Protein AF-0000000068097113 (afdb_homodimer)

InterPro domains:
  IPR000914 Solute-binding protein family 5 domain [PF00496] (165-306)
  IPR023767 Transcriptional regulator SgrR [NF010149] (1-550)
  IPR025370 Transcriptional regulator SgrR, N-terminal HTH domain [PF12793] (5-118)
  IPR036390 Winged helix DNA-binding domain superfamily [SSF46785] (22-68)
  IPR039424 Solute-binding protein family 5 [PTHR30290] (122-547)

pLDDT: mean 89.86, std 10.64, range [46.09, 98.88]

Solvent-accessible surface area (backbone atoms only — not comparable to full-atom values): 57847 Å² total; per-residue (Å²): 126,55,72,64,57,54,49,51,50,46,31,50,52,26,58,74,49,70,61,45,67,43,73,41,45,65,64,59,53,9,61,73,70,71,48,51,57,68,56,38,53,50,50,52,51,51,37,32,73,71,57,37,28,47,74,49,80,50,91,61,94,92,53,58,18,42,39,37,58,68,45,52,39,64,56,51,48,47,50,49,41,48,50,26,54,74,66,67,37,55,66,59,33,51,66,69,62,67,43,66,66,60,48,47,56,56,48,39,60,59,25,16,79,43,78,55,95,90,33,42,32,38,27,33,46,41,56,56,62,70,56,56,46,47,66,66,55,88,56,51,63,66,29,48,56,50,34,62,39,27,28,39,20,47,21,33,58,40,68,88,78,27,46,80,42,65,50,47,18,69,48,70,47,74,81,47,71,38,31,37,39,35,34,42,61,79,88,36,34,32,69,85,63,53,66,67,48,71,62,21,49,52,48,27,53,56,66,38,30,82,38,73,89,37,48,46,59,68,46,76,48,60,91,45,93,55,30,38,38,41,31,35,77,51,52,43,78,48,47,66,62,55,34,31,34,63,47,37,30,39,38,53,72,63,46,86,78,41,77,62,30,39,48,48,49,61,22,45,19,44,30,36,61,77,44,63,45,73,43,32,38,32,32,31,43,27,86,69,25,47,41,68,58,34,64,37,39,28,42,35,37,37,27,42,68,82,56,61,48,95,56,69,97,42,42,41,24,50,27,78,64,87,60,59,71,34,76,48,73,45,71,41,42,18,26,32,30,40,34,30,16,46,83,30,74,64,24,50,31,64,57,46,43,25,25,50,43,41,64,63,23,31,69,52,50,49,67,70,42,55,73,69,50,51,74,37,49,36,76,24,36,20,67,34,80,88,40,75,51,52,68,84,38,52,78,62,82,52,86,88,60,44,67,48,36,39,31,35,45,58,93,42,69,66,56,55,55,52,50,52,46,47,33,53,57,36,42,76,70,59,21,46,60,46,76,44,74,39,54,56,62,50,48,44,57,43,80,66,92,42,28,28,34,54,47,74,50,66,36,44,63,44,55,89,55,29,51,59,52,52,54,65,61,34,48,29,51,58,66,24,45,94,66,64,60,67,61,50,48,50,31,49,25,66,64,70,49,57,60,69,60,55,52,31,50,39,30,69,71,42,42,35,42,45,28,28,27,49,56,36,42,37,38,29,41,60,44,52,38,57,75,51,73,36,50,71,56,45,54,56,64,57,60,23,41,75,51,75,80,79,131,125,54,73,64,56,53,50,50,50,46,32,51,52,26,59,75,47,70,60,45,66,42,72,41,43,66,65,58,52,9,61,73,70,72,49,52,57,68,55,38,53,50,50,52,52,52,38,32,72,73,56,38,29,46,74,49,79,50,91,62,93,91,53,60,19,43,39,37,58,70,46,55,38,64,55,50,48,48,50,49,41,48,50,27,55,74,66,67,35,54,67,60,35,51,67,68,63,66,43,65,66,59,48,46,55,56,48,39,58,59,25,18,78,43,79,53,94,90,35,40,33,38,27,32,47,42,55,56,62,69,54,56,47,45,67,66,54,88,58,54,62,67,30,48,55,50,33,62,39,26,27,39,19,48,21,33,59,40,70,87,78,27,45,79,41,65,50,46,17,68,48,68,48,73,80,45,70,38,30,37,40,35,35,44,62,78,86,35,33,33,69,86,62,52,67,68,48,72,62,22,48,51,48,26,53,56,66,39,31,80,39,74,89,37,48,44,58,70,46,76,46,60,90,46,92,55,30,39,38,41,31,36,76,51,52,42,80,48,49,66,62,57,32,32,35,62,46,39,30,38,38,54,73,63,46,86,77,42,78,62,30,39,48,48,47,60,22,46,19,44,29,37,60,77,44,64,47,73,41,33,38,32,32,31,42,27,86,68,25,48,40,67,58,33,65,37,38,29,43,35,39,38,27,43,69,83,55,62,50,95,57,70,97,39,43,41,24,50,27,79,63,88,60,58,74,34,75,49,72,45,72,41,42,19,26,31,29,38,36,31,16,46,83,31,76,64,24,50,30,64,57,47,44,25,24,50,42,41,64,63,23,32,68,52,49,48,66,70,43,54,71,68,51,52,75,38,49,36,75,25,37,20,65,34,78,87,40,76,51,52,68,85,39,51,79,62,83,52,86,88,60,44,68,47,37,40,30,33,45,58,92,42,69,67,58,55,55,51,50,52,48,47,33,54,56,36,42,76,71,59,21,47,60,47,77,44,74,39,54,57,61,51,47,44,58,44,79,65,94,42,31,27,34,54,47,73,50,64,36,46,65,44,56,89,57,32,50,60,53,51,54,65,61,34,49,26,50,57,66,24,45,95,65,64,60,68,62,51,47,51,30,49,27,66,64,70,51,56,62,70,60,56,52,31,51,40,29,69,71,41,43,36,41,47,28,28,27,48,57,36,42,36,40,30,40,61,44,51,37,54,74,50,71,35,50,70,56,44,54,56,64,57,61,22,40,76,50,76,79,79,131

Organism: Citrobacter rodentium (strain ICC168) (NCBI:txid637910)

Structure (mmCIF, N/CA/C/O backbone):
data_AF-0000000068097113-model_v1
#
loop_
_entity.id
_entity.type
_entity.pdbx_description
1 polymer 'Substrate-binding protein'
#
loop_
_atom_site.group_PDB
_atom_site.id
_atom_site.type_symbol
_atom_site.label_atom_id
_atom_site.label_alt_id
_atom_site.label_comp_id
_atom_site.label_asym_id
_atom_site.label_entity_id
_atom_site.label_seq_id
_atom_site.pdbx_PDB_ins_code
_atom_site.Cartn_x
_atom_site.Cartn_y
_atom_site.Cartn_z
_atom_site.occupancy
_atom_site.B_iso_or_equiv
_atom_site.auth_seq_id
_atom_site.auth_comp_id
_atom_site.auth_asym_id
_atom_site.auth_atom_id
_atom_site.pdbx_PDB_model_num
ATOM 1 N N . MET A 1 1 ? 18.703 -5.332 -47.531 1 51.84 1 MET A N 1
ATOM 2 C CA . MET A 1 1 ? 18.547 -6.625 -46.875 1 51.84 1 MET A CA 1
ATOM 3 C C . MET A 1 1 ? 18.781 -6.5 -45.375 1 51.84 1 MET A C 1
ATOM 5 O O . MET A 1 1 ? 19.672 -5.773 -44.938 1 51.84 1 MET A O 1
ATOM 9 N N . SER A 1 2 ? 17.922 -6.906 -44.688 1 62.62 2 SER A N 1
ATOM 10 C CA . SER A 1 2 ? 18.062 -6.801 -43.25 1 62.62 2 SER A CA 1
ATOM 11 C C . SER A 1 2 ? 19.312 -7.52 -42.781 1 62.62 2 SER A C 1
ATOM 13 O O . SER A 1 2 ? 19.781 -8.469 -43.406 1 62.62 2 SER A O 1
ATOM 15 N N . SER A 1 3 ? 20 -6.859 -41.875 1 65 3 SER A N 1
ATOM 16 C CA . SER A 1 3 ? 21.234 -7.414 -41.312 1 65 3 SER A CA 1
ATOM 17 C C . SER A 1 3 ? 21.062 -8.883 -40.938 1 65 3 SER A C 1
ATOM 19 O O . SER A 1 3 ? 21.953 -9.695 -41.219 1 65 3 SER A O 1
ATOM 21 N N . GLY A 1 4 ? 19.906 -9.227 -40.625 1 68.31 4 GLY A N 1
ATOM 22 C CA . GLY A 1 4 ? 19.656 -10.609 -40.25 1 68.31 4 GLY A CA 1
ATOM 23 C C . GLY A 1 4 ? 19.656 -11.562 -41.438 1 68.31 4 GLY A C 1
ATOM 24 O O . GLY A 1 4 ? 20.219 -12.656 -41.375 1 68.31 4 GLY A O 1
ATOM 25 N N . ARG A 1 5 ? 19.109 -11.141 -42.531 1 76.38 5 ARG A N 1
ATOM 26 C CA . ARG A 1 5 ? 19.047 -11.969 -43.719 1 76.38 5 ARG A CA 1
ATOM 27 C C . ARG A 1 5 ? 20.438 -12.164 -44.312 1 76.38 5 ARG A C 1
ATOM 29 O O . ARG A 1 5 ? 20.766 -13.25 -44.812 1 76.38 5 ARG A O 1
ATOM 36 N N . LEU A 1 6 ? 21.188 -11.031 -44.312 1 80.56 6 LEU A N 1
ATOM 37 C CA . LEU A 1 6 ? 22.562 -11.133 -44.812 1 80.56 6 LEU A CA 1
ATOM 38 C C . LEU A 1 6 ? 23.359 -12.148 -44 1 80.56 6 LEU A C 1
ATOM 40 O O . LEU A 1 6 ? 24.125 -12.93 -44.594 1 80.56 6 LEU A O 1
ATOM 44 N N . GLN A 1 7 ? 23.125 -12.117 -42.688 1 78.25 7 GLN A N 1
ATOM 45 C CA . GLN A 1 7 ? 23.844 -13.047 -41.812 1 78.25 7 GLN A CA 1
ATOM 46 C C . GLN A 1 7 ? 23.453 -14.492 -42.125 1 78.25 7 GLN A C 1
ATOM 48 O O . GLN A 1 7 ? 24.312 -15.375 -42.188 1 78.25 7 GLN A O 1
ATOM 53 N N . GLN A 1 8 ? 22.219 -14.664 -42.344 1 77.5 8 GLN A N 1
ATOM 54 C CA . GLN A 1 8 ? 21.719 -15.992 -42.656 1 77.5 8 GLN A CA 1
ATOM 55 C C . GLN A 1 8 ? 22.344 -16.5 -43.969 1 77.5 8 GLN A C 1
ATOM 57 O O . GLN A 1 8 ? 22.734 -17.656 -44.062 1 77.5 8 GLN A O 1
ATOM 62 N N . GLN A 1 9 ? 22.391 -15.688 -44.938 1 81.12 9 GLN A N 1
ATOM 63 C CA . GLN A 1 9 ? 22.953 -16.047 -46.25 1 81.12 9 GLN A CA 1
ATOM 64 C C . GLN A 1 9 ? 24.453 -16.359 -46.125 1 81.12 9 GLN A C 1
ATOM 66 O O . GLN A 1 9 ? 24.953 -17.281 -46.781 1 81.12 9 GLN A O 1
ATOM 71 N N . PHE A 1 10 ? 25.078 -15.586 -45.312 1 84.06 10 PHE A N 1
ATOM 72 C CA . PHE A 1 10 ? 26.5 -15.852 -45.094 1 84.06 10 PHE A CA 1
ATOM 73 C C . PHE A 1 10 ? 26.703 -17.234 -44.5 1 84.06 10 PHE A C 1
ATOM 75 O O . PHE A 1 10 ? 27.562 -18 -44.938 1 84.06 10 PHE A O 1
ATOM 82 N N . ILE A 1 11 ? 25.891 -17.469 -43.438 1 79.19 11 ILE A N 1
ATOM 83 C CA . ILE A 1 11 ? 26.016 -18.75 -42.75 1 79.19 11 ILE A CA 1
ATOM 84 C C . ILE A 1 11 ? 25.766 -19.891 -43.719 1 79.19 11 ILE A C 1
ATOM 86 O O . ILE A 1 11 ? 26.516 -20.875 -43.719 1 79.19 11 ILE A O 1
ATOM 90 N N . ARG A 1 12 ? 24.797 -19.719 -44.531 1 81.75 12 ARG A N 1
ATOM 91 C CA . ARG A 1 12 ? 24.5 -20.734 -45.531 1 81.75 12 ARG A CA 1
ATOM 92 C C . ARG A 1 12 ? 25.672 -20.891 -46.5 1 81.75 12 ARG A C 1
ATOM 94 O O . ARG A 1 12 ? 26.047 -22.016 -46.844 1 81.75 12 ARG A O 1
ATOM 101 N N . LEU A 1 13 ? 26.188 -19.75 -46.969 1 85 13 LEU A N 1
ATOM 102 C CA . LEU A 1 13 ? 27.328 -19.781 -47.906 1 85 13 LEU A CA 1
ATOM 103 C C . LEU A 1 13 ? 28.531 -20.469 -47.25 1 85 13 LEU A C 1
ATOM 105 O O . LEU A 1 13 ? 29.188 -21.297 -47.875 1 85 13 LEU A O 1
ATOM 109 N N . TRP A 1 14 ? 28.719 -20.094 -46 1 84 14 TRP A N 1
ATOM 110 C CA . TRP A 1 14 ? 29.828 -20.656 -45.25 1 84 14 TRP A CA 1
ATOM 111 C C . TRP A 1 14 ? 29.672 -22.156 -45.094 1 84 14 TRP A C 1
ATOM 113 O O . TRP A 1 14 ? 30.641 -22.906 -45.25 1 84 14 TRP A O 1
ATOM 123 N N . GLN A 1 15 ? 28.438 -22.609 -44.781 1 80.31 15 GLN A N 1
ATOM 124 C CA . GLN A 1 15 ? 28.156 -24.031 -44.625 1 80.31 15 GLN A CA 1
ATOM 125 C C . GLN A 1 15 ? 28.359 -24.781 -45.938 1 80.31 15 GLN A C 1
ATOM 127 O O . GLN A 1 15 ? 28.938 -25.859 -45.938 1 80.31 15 GLN A O 1
ATOM 132 N N . CYS A 1 16 ? 27.953 -24.219 -47 1 80.81 16 CYS A N 1
ATOM 133 C CA . CYS A 1 16 ? 28.047 -24.844 -48.312 1 80.81 16 CYS A CA 1
ATOM 134 C C . CYS A 1 16 ? 29.5 -25 -48.75 1 80.81 16 CYS A C 1
ATOM 136 O O . CYS A 1 16 ? 29.844 -25.953 -49.438 1 80.81 16 CYS A O 1
ATOM 138 N N . CYS A 1 17 ? 30.281 -24.078 -48.312 1 84.88 17 CYS A N 1
ATOM 139 C CA . CYS A 1 17 ? 31.688 -24.078 -48.75 1 84.88 17 CYS A CA 1
ATOM 140 C C . CYS A 1 17 ? 32.562 -24.703 -47.656 1 84.88 17 CYS A C 1
ATOM 142 O O . CYS A 1 17 ? 33.781 -24.656 -47.75 1 84.88 17 CYS A O 1
ATOM 144 N N . ASP A 1 18 ? 31.922 -25.25 -46.594 1 79.38 18 ASP A N 1
ATOM 145 C CA . ASP A 1 18 ? 32.594 -25.859 -45.438 1 79.38 18 ASP A CA 1
ATOM 146 C C . ASP A 1 18 ? 33.594 -24.891 -44.812 1 79.38 18 ASP A C 1
ATOM 148 O O . ASP A 1 18 ? 34.656 -25.297 -44.344 1 79.38 18 ASP A O 1
ATOM 152 N N . GLY A 1 19 ? 33.344 -23.609 -45.031 1 78.19 19 GLY A N 1
ATOM 153 C CA . GLY A 1 19 ? 34.156 -22.547 -44.438 1 78.19 19 GLY A CA 1
ATOM 154 C C . GLY A 1 19 ? 35.562 -22.484 -45 1 78.19 19 GLY A C 1
ATOM 155 O O . GLY A 1 19 ? 36.438 -21.812 -44.438 1 78.19 19 GLY A O 1
ATOM 156 N N . LYS A 1 20 ? 35.812 -23.156 -46.062 1 83.12 20 LYS A N 1
ATOM 157 C CA . LYS A 1 20 ? 37.156 -23.219 -46.594 1 83.12 20 LYS A CA 1
ATOM 158 C C . LYS A 1 20 ? 37.312 -22.25 -47.781 1 83.12 20 LYS A C 1
ATOM 160 O O . LYS A 1 20 ? 36.344 -21.984 -48.5 1 83.12 20 LYS A O 1
ATOM 165 N N . THR A 1 21 ? 38.5 -21.719 -47.781 1 87.25 21 THR A N 1
ATOM 166 C CA . THR A 1 21 ? 38.812 -20.922 -48.969 1 87.25 21 THR A CA 1
ATOM 167 C C . THR A 1 21 ? 38.781 -21.766 -50.219 1 87.25 21 THR A C 1
ATOM 169 O O . THR A 1 21 ? 39.25 -22.906 -50.25 1 87.25 21 THR A O 1
ATOM 172 N N . GLN A 1 22 ? 38.062 -21.328 -51.156 1 86.81 22 GLN A N 1
ATOM 173 C CA . GLN A 1 22 ? 37.969 -22.141 -52.344 1 86.81 22 GLN A CA 1
ATOM 174 C C . GLN A 1 22 ? 37.969 -21.25 -53.594 1 86.81 22 GLN A C 1
ATOM 176 O O . GLN A 1 22 ? 37.594 -20.078 -53.531 1 86.81 22 GLN A O 1
ATOM 181 N N . ASP A 1 23 ? 38.438 -21.812 -54.688 1 85.88 23 ASP A N 1
ATOM 182 C CA . ASP A 1 23 ? 38.281 -21.203 -56 1 85.88 23 ASP A CA 1
ATOM 183 C C . ASP A 1 23 ? 36.969 -21.578 -56.656 1 85.88 23 ASP A C 1
ATOM 185 O O . ASP A 1 23 ? 36.656 -22.766 -56.781 1 85.88 23 ASP A O 1
ATOM 189 N N . THR A 1 24 ? 36.125 -20.641 -56.875 1 90 24 THR A N 1
ATOM 190 C CA . THR A 1 24 ? 34.781 -20.891 -57.375 1 90 24 THR A CA 1
ATOM 191 C C . THR A 1 24 ? 34.344 -19.781 -58.344 1 90 24 THR A C 1
ATOM 193 O O . THR A 1 24 ? 35.156 -18.922 -58.688 1 90 24 THR A O 1
ATOM 196 N N . THR A 1 25 ? 33.219 -19.969 -58.938 1 88.62 25 THR A N 1
ATOM 197 C CA . THR A 1 25 ? 32.688 -18.953 -59.812 1 88.62 25 THR A CA 1
ATOM 198 C C . THR A 1 25 ? 31.391 -18.359 -59.25 1 88.62 25 THR A C 1
ATOM 200 O O . THR A 1 25 ? 30.766 -18.969 -58.375 1 88.62 25 THR A O 1
ATOM 203 N N . LEU A 1 26 ? 31.109 -17.188 -59.688 1 89.94 26 LEU A N 1
ATOM 204 C CA . LEU A 1 26 ? 29.891 -16.516 -59.25 1 89.94 26 LEU A CA 1
ATOM 205 C C . LEU A 1 26 ? 28.656 -17.375 -59.562 1 89.94 26 LEU A C 1
ATOM 207 O O . LEU A 1 26 ? 27.719 -17.406 -58.781 1 89.94 26 LEU A O 1
ATOM 211 N N . ASN A 1 27 ? 28.688 -18.141 -60.688 1 87 27 ASN A N 1
ATOM 212 C CA . ASN A 1 27 ? 27.578 -19 -61.062 1 87 27 ASN A CA 1
ATOM 213 C C . ASN A 1 27 ? 27.406 -20.172 -60.125 1 87 27 ASN A C 1
ATOM 215 O O . ASN A 1 27 ? 26.281 -20.516 -59.75 1 87 27 ASN A O 1
ATOM 219 N N . GLU A 1 28 ? 28.453 -20.734 -59.719 1 89.81 28 GLU A N 1
ATOM 220 C CA . GLU A 1 28 ? 28.406 -21.859 -58.75 1 89.81 28 GLU A CA 1
ATOM 221 C C . GLU A 1 28 ? 27.875 -21.406 -57.406 1 89.81 28 GLU A C 1
ATOM 223 O O . GLU A 1 28 ? 27.078 -22.125 -56.781 1 89.81 28 GLU A O 1
ATOM 228 N N . LEU A 1 29 ? 28.328 -20.297 -56.969 1 91.44 29 LEU A N 1
ATOM 229 C CA . LEU A 1 29 ? 27.875 -19.781 -55.656 1 91.44 29 LEU A CA 1
ATOM 230 C C . LEU A 1 29 ? 26.406 -19.422 -55.719 1 91.44 29 LEU A C 1
ATOM 232 O O . LEU A 1 29 ? 25.672 -19.641 -54.75 1 91.44 29 LEU A O 1
ATOM 236 N N . ALA A 1 30 ? 25.953 -18.812 -56.812 1 91.38 30 ALA A N 1
ATOM 237 C CA . ALA A 1 30 ? 24.547 -18.469 -57 1 91.38 30 ALA A CA 1
ATOM 238 C C . ALA A 1 30 ? 23.672 -19.703 -56.969 1 91.38 30 ALA A C 1
ATOM 240 O O . ALA A 1 30 ? 22.578 -19.672 -56.375 1 91.38 30 ALA A O 1
ATOM 241 N N . GLU A 1 31 ? 24.141 -20.781 -57.531 1 88 31 GLU A N 1
ATOM 242 C CA . GLU A 1 31 ? 23.406 -22.047 -57.5 1 88 31 GLU A CA 1
ATOM 243 C C . GLU A 1 31 ? 23.344 -22.594 -56.062 1 88 31 GLU A C 1
ATOM 245 O O . GLU A 1 31 ? 22.312 -23.141 -55.656 1 88 31 GLU A O 1
ATOM 250 N N . LEU A 1 32 ? 24.422 -22.438 -55.344 1 85 32 LEU A N 1
ATOM 251 C CA . LEU A 1 32 ? 24.484 -22.922 -53.969 1 85 32 LEU A CA 1
ATOM 252 C C . LEU A 1 32 ? 23.469 -22.203 -53.094 1 85 32 LEU A C 1
ATOM 254 O O . LEU A 1 32 ? 22.844 -22.812 -52.219 1 85 32 LEU A O 1
ATOM 258 N N . LEU A 1 33 ? 23.25 -20.922 -53.25 1 87.06 33 LEU A N 1
ATOM 259 C CA . LEU A 1 33 ? 22.359 -20.141 -52.406 1 87.06 33 LEU A CA 1
ATOM 260 C C . LEU A 1 33 ? 21.016 -19.922 -53.062 1 87.06 33 LEU A C 1
ATOM 262 O O . LEU A 1 33 ? 20.156 -19.203 -52.562 1 87.06 33 LEU A O 1
ATOM 266 N N . ASN A 1 34 ? 20.812 -20.516 -54.25 1 86.5 34 ASN A N 1
ATOM 267 C CA . ASN A 1 34 ? 19.578 -20.453 -55.031 1 86.5 34 ASN A CA 1
ATOM 268 C C . ASN A 1 34 ? 19.141 -19.016 -55.312 1 86.5 34 ASN A C 1
ATOM 270 O O . ASN A 1 34 ? 18.016 -18.641 -55 1 86.5 34 ASN A O 1
ATOM 274 N N . CYS A 1 35 ? 20.109 -18.281 -55.812 1 87.19 35 CYS A N 1
ATOM 275 C CA . CYS A 1 35 ? 19.812 -16.891 -56.156 1 87.19 35 CYS A CA 1
ATOM 276 C C . CYS A 1 35 ? 20.406 -16.531 -57.5 1 87.19 35 CYS A C 1
ATOM 278 O O . CYS A 1 35 ? 21.094 -17.344 -58.125 1 87.19 35 CYS A O 1
ATOM 280 N N . SER A 1 36 ? 20.031 -15.391 -58.094 1 89.12 36 SER A N 1
ATOM 281 C CA . SER A 1 36 ? 20.562 -14.938 -59.375 1 89.12 36 SER A CA 1
ATOM 282 C C . SER A 1 36 ? 22.016 -14.508 -59.25 1 89.12 36 SER A C 1
ATOM 284 O O . SER A 1 36 ? 22.5 -14.219 -58.156 1 89.12 36 SER A O 1
ATOM 286 N N . ARG A 1 37 ? 22.703 -14.508 -60.406 1 88.75 37 ARG A N 1
ATOM 287 C CA . ARG A 1 37 ? 24.094 -14.094 -60.469 1 88.75 37 ARG A CA 1
ATOM 288 C C . ARG A 1 37 ? 24.266 -12.656 -60 1 88.75 37 ARG A C 1
ATOM 290 O O . ARG A 1 37 ? 25.203 -12.336 -59.281 1 88.75 37 ARG A O 1
ATOM 297 N N . ARG A 1 38 ? 23.297 -11.922 -60.375 1 88.69 38 ARG A N 1
ATOM 298 C CA . ARG A 1 38 ? 23.344 -10.508 -60 1 88.69 38 ARG A CA 1
ATOM 299 C C . ARG A 1 38 ? 23.219 -10.344 -58.469 1 88.69 38 ARG A C 1
ATOM 301 O O . ARG A 1 38 ? 23.969 -9.586 -57.875 1 88.69 38 ARG A O 1
ATOM 308 N N . HIS A 1 39 ? 22.344 -11.023 -57.969 1 90.75 39 HIS A N 1
ATOM 309 C CA . HIS A 1 39 ? 22.125 -10.938 -56.531 1 90.75 39 HIS A CA 1
ATOM 310 C C . HIS A 1 39 ? 23.312 -11.516 -55.75 1 90.75 39 HIS A C 1
ATOM 312 O O . HIS A 1 39 ? 23.703 -10.969 -54.719 1 90.75 39 HIS A O 1
ATOM 318 N N . MET A 1 40 ? 23.906 -12.594 -56.281 1 91.81 40 MET A N 1
ATOM 319 C CA . MET A 1 40 ? 25.062 -13.211 -55.625 1 91.81 40 MET A CA 1
ATOM 320 C C . MET A 1 40 ? 26.234 -12.234 -55.594 1 91.81 40 MET A C 1
ATOM 322 O O . MET A 1 40 ? 26.922 -12.148 -54.562 1 91.81 40 MET A O 1
ATOM 326 N N . ARG A 1 41 ? 26.406 -11.531 -56.625 1 88.62 41 ARG A N 1
ATOM 327 C CA . ARG A 1 41 ? 27.469 -10.539 -56.656 1 88.62 41 ARG A CA 1
ATOM 328 C C . ARG A 1 41 ? 27.234 -9.469 -55.594 1 88.62 41 ARG A C 1
ATOM 330 O O . ARG A 1 41 ? 28.172 -9.078 -54.875 1 88.62 41 ARG A O 1
ATOM 337 N N . THR A 1 42 ? 26.016 -9.109 -55.5 1 90.44 42 THR A N 1
ATOM 338 C CA . THR A 1 42 ? 25.656 -8.109 -54.5 1 90.44 42 THR A CA 1
ATOM 339 C C . THR A 1 42 ? 25.906 -8.641 -53.094 1 90.44 42 THR A C 1
ATOM 341 O O . THR A 1 42 ? 26.438 -7.926 -52.219 1 90.44 42 THR A O 1
ATOM 344 N N . LEU A 1 43 ? 25.516 -9.852 -52.844 1 91.31 43 LEU A N 1
ATOM 345 C CA . LEU A 1 43 ? 25.703 -10.484 -51.531 1 91.31 43 LEU A CA 1
ATOM 346 C C . LEU A 1 43 ? 27.172 -10.547 -51.156 1 91.31 43 LEU A C 1
ATOM 348 O O . LEU A 1 43 ? 27.562 -10.18 -50.062 1 91.31 43 LEU A O 1
ATOM 352 N N . LEU A 1 44 ? 28 -10.977 -52.125 1 91.12 44 LEU A N 1
ATOM 353 C CA . LEU A 1 44 ? 29.438 -11.125 -51.906 1 91.12 44 LEU A CA 1
ATOM 354 C C . LEU A 1 44 ? 30.078 -9.773 -51.625 1 91.12 44 LEU A C 1
ATOM 356 O O . LEU A 1 44 ? 30.906 -9.656 -50.719 1 91.12 44 LEU A O 1
ATOM 360 N N . ASN A 1 45 ? 29.656 -8.789 -52.312 1 89.38 45 ASN A N 1
ATOM 361 C CA . ASN A 1 45 ? 30.188 -7.449 -52.094 1 89.38 45 ASN A CA 1
ATOM 362 C C . ASN A 1 45 ? 29.828 -6.902 -50.719 1 89.38 45 ASN A C 1
ATOM 364 O O . ASN A 1 45 ? 30.656 -6.301 -50.031 1 89.38 45 ASN A O 1
ATOM 368 N N . THR A 1 46 ? 28.609 -7.148 -50.375 1 89.06 46 THR A N 1
ATOM 369 C CA . THR A 1 46 ? 28.141 -6.672 -49.094 1 89.06 46 THR A CA 1
ATOM 370 C C . THR A 1 46 ? 28.859 -7.402 -47.938 1 89.06 46 THR A C 1
ATOM 372 O O . THR A 1 46 ? 29.266 -6.785 -46.969 1 89.06 46 THR A O 1
ATOM 375 N N . MET A 1 47 ? 29.031 -8.711 -48.094 1 89.06 47 MET A N 1
ATOM 376 C CA . MET A 1 47 ? 29.719 -9.516 -47.094 1 89.06 47 MET A CA 1
ATOM 377 C C . MET A 1 47 ? 31.188 -9.125 -47 1 89.06 47 MET A C 1
ATOM 379 O O . MET A 1 47 ? 31.766 -9.117 -45.906 1 89.06 47 MET A O 1
ATOM 383 N N . GLN A 1 48 ? 31.734 -8.742 -48.094 1 87.5 48 GLN A N 1
ATOM 384 C CA . GLN A 1 48 ? 33.125 -8.312 -48.125 1 87.5 48 GLN A CA 1
ATOM 385 C C . GLN A 1 48 ? 33.281 -6.938 -47.469 1 87.5 48 GLN A C 1
ATOM 387 O O . GLN A 1 48 ? 34.25 -6.699 -46.75 1 87.5 48 GLN A O 1
ATOM 392 N N . ALA A 1 49 ? 32.281 -6.188 -47.719 1 87.5 49 ALA A N 1
ATOM 393 C CA . ALA A 1 49 ? 32.312 -4.859 -47.125 1 87.5 49 ALA A CA 1
ATOM 394 C C . ALA A 1 49 ? 32.188 -4.941 -45.594 1 87.5 49 ALA A C 1
ATOM 396 O O . ALA A 1 49 ? 32.75 -4.102 -44.875 1 87.5 49 ALA A O 1
ATOM 397 N N . ARG A 1 50 ? 31.516 -5.949 -45.062 1 83.31 50 ARG A N 1
ATOM 398 C CA . ARG A 1 50 ? 31.344 -6.145 -43.625 1 83.31 50 ARG A CA 1
ATOM 399 C C . ARG A 1 50 ? 32.531 -6.891 -43.031 1 83.31 50 ARG A C 1
ATOM 401 O O . ARG A 1 50 ? 32.562 -7.113 -41.812 1 83.31 50 ARG A O 1
ATOM 408 N N . GLY A 1 51 ? 33.406 -7.262 -43.938 1 79.44 51 GLY A N 1
ATOM 409 C CA . GLY A 1 51 ? 34.625 -7.93 -43.5 1 79.44 51 GLY A CA 1
ATOM 410 C C . GLY A 1 51 ? 34.438 -9.406 -43.219 1 79.44 51 GLY A C 1
ATOM 411 O O . GLY A 1 51 ? 35.219 -10 -42.469 1 79.44 51 GLY A O 1
ATOM 412 N N . TRP A 1 52 ? 33.312 -10.07 -43.656 1 85.19 52 TRP A N 1
ATOM 413 C CA . TRP A 1 52 ? 33.031 -11.469 -43.344 1 85.19 52 TRP A CA 1
ATOM 414 C C . TRP A 1 52 ? 33.812 -12.406 -44.25 1 85.19 52 TRP A C 1
ATOM 416 O O . TRP A 1 52 ? 34.156 -13.516 -43.844 1 85.19 52 TRP A O 1
ATOM 426 N N . LEU A 1 53 ? 34.062 -11.945 -45.531 1 87.5 53 LEU A N 1
ATOM 427 C CA . LEU A 1 53 ? 34.75 -12.742 -46.531 1 87.5 53 LEU A CA 1
ATOM 428 C C . LEU A 1 53 ? 35.469 -11.844 -47.531 1 87.5 53 LEU A C 1
ATOM 430 O O . LEU A 1 53 ? 35.312 -10.625 -47.531 1 87.5 53 LEU A O 1
ATOM 434 N N . THR A 1 54 ? 36.406 -12.328 -48.219 1 89.81 54 THR A N 1
ATOM 435 C CA . THR A 1 54 ? 37.031 -11.656 -49.375 1 89.81 54 THR A CA 1
ATOM 436 C C . THR A 1 54 ? 36.75 -12.406 -50.656 1 89.81 54 THR A C 1
ATOM 438 O O . THR A 1 54 ? 36.875 -13.633 -50.719 1 89.81 54 THR A O 1
ATOM 441 N N . TRP A 1 55 ? 36.219 -11.711 -51.594 1 91.12 55 TRP A N 1
ATOM 442 C CA . TRP A 1 55 ? 35.969 -12.219 -52.938 1 91.12 55 TRP A CA 1
ATOM 443 C C . TRP A 1 55 ? 36.906 -11.57 -53.938 1 91.12 55 TRP A C 1
ATOM 445 O O . TRP A 1 55 ? 36.812 -10.367 -54.188 1 91.12 55 TRP A O 1
ATOM 455 N N . GLU A 1 56 ? 37.844 -12.305 -54.375 1 87.31 56 GLU A N 1
ATOM 456 C CA . GLU A 1 56 ? 38.781 -11.828 -55.375 1 87.31 56 GLU A CA 1
ATOM 457 C C . GLU A 1 56 ? 38.406 -12.305 -56.781 1 87.31 56 GLU A C 1
ATOM 459 O O . GLU A 1 56 ? 38.781 -13.391 -57.219 1 87.31 56 GLU A O 1
ATOM 464 N N . ALA A 1 57 ? 37.719 -11.531 -57.469 1 83.38 57 ALA A N 1
ATOM 465 C CA . ALA A 1 57 ? 37.188 -11.852 -58.781 1 83.38 57 ALA A CA 1
ATOM 466 C C . ALA A 1 57 ? 38.312 -11.805 -59.844 1 83.38 57 ALA A C 1
ATOM 468 O O . ALA A 1 57 ? 39.125 -10.906 -59.844 1 83.38 57 ALA A O 1
ATOM 469 N N . GLU A 1 58 ? 38.656 -12.852 -60.5 1 77.62 58 GLU A N 1
ATOM 470 C CA . GLU A 1 58 ? 39.562 -12.852 -61.625 1 77.62 58 GLU A CA 1
ATOM 471 C C . GLU A 1 58 ? 38.781 -12.695 -62.938 1 77.62 58 GLU A C 1
ATOM 473 O O . GLU A 1 58 ? 37.75 -13.352 -63.156 1 77.62 58 GLU A O 1
ATOM 478 N N . VAL A 1 59 ? 39.25 -11.703 -63.781 1 75.44 59 VAL A N 1
ATOM 479 C CA . VAL A 1 59 ? 38.594 -11.398 -65.062 1 75.44 59 VAL A CA 1
ATOM 480 C C . VAL A 1 59 ? 39.062 -12.391 -66.125 1 75.44 59 VAL A C 1
ATOM 482 O O . VAL A 1 59 ? 40.25 -12.711 -66.188 1 75.44 59 VAL A O 1
ATOM 485 N N . GLY A 1 60 ? 38.281 -13.117 -67 1 69.81 60 GLY A N 1
ATOM 486 C CA . GLY A 1 60 ? 38.562 -13.984 -68.125 1 69.81 60 GLY A CA 1
ATOM 487 C C . GLY A 1 60 ? 37.688 -15.203 -68.188 1 69.81 60 GLY A C 1
ATOM 488 O O . GLY A 1 60 ? 37.188 -15.672 -67.188 1 69.81 60 GLY A O 1
ATOM 489 N N . ARG A 1 61 ? 37.25 -15.664 -69.312 1 64.19 61 ARG A N 1
ATOM 490 C CA . ARG A 1 61 ? 36.438 -16.844 -69.562 1 64.19 61 ARG A CA 1
ATOM 491 C C . ARG A 1 61 ? 37.094 -18.094 -69 1 64.19 61 ARG A C 1
ATOM 493 O O . ARG A 1 61 ? 38.281 -18.375 -69.25 1 64.19 61 ARG A O 1
ATOM 500 N N . GLY A 1 62 ? 36.531 -18.938 -67.938 1 66.44 62 GLY A N 1
ATOM 501 C CA . GLY A 1 62 ? 37.031 -20.172 -67.375 1 66.44 62 GLY A CA 1
ATOM 502 C C . GLY A 1 62 ? 37.812 -19.984 -66.062 1 66.44 62 GLY A C 1
ATOM 503 O O . GLY A 1 62 ? 38.25 -20.953 -65.438 1 66.44 62 GLY A O 1
ATOM 504 N N . LYS A 1 63 ? 38.094 -18.734 -65.75 1 76.12 63 LYS A N 1
ATOM 505 C CA . LYS A 1 63 ? 38.969 -18.531 -64.562 1 76.12 63 LYS A CA 1
ATOM 506 C C . LYS A 1 63 ? 38.156 -18.547 -63.281 1 76.12 63 LYS A C 1
ATOM 508 O O . LYS A 1 63 ? 37.031 -18.031 -63.25 1 76.12 63 LYS A O 1
ATOM 513 N N . ARG A 1 64 ? 38.625 -19.203 -62.312 1 84.38 64 ARG A N 1
ATOM 514 C CA . ARG A 1 64 ? 38 -19.328 -61.031 1 84.38 64 ARG A CA 1
ATOM 515 C C . ARG A 1 64 ? 38.438 -18.219 -60.062 1 84.38 64 ARG A C 1
ATOM 517 O O . ARG A 1 64 ? 39.562 -17.719 -60.188 1 84.38 64 ARG A O 1
ATOM 524 N N . SER A 1 65 ? 37.438 -17.594 -59.438 1 88.38 65 SER A N 1
ATOM 525 C CA . SER A 1 65 ? 37.656 -16.578 -58.438 1 88.38 65 SER A CA 1
ATOM 526 C C . SER A 1 65 ? 37.906 -17.219 -57.062 1 88.38 65 SER A C 1
ATOM 528 O O . SER A 1 65 ? 37.531 -18.375 -56.844 1 88.38 65 SER A O 1
ATOM 530 N N . ARG A 1 66 ? 38.656 -16.406 -56.219 1 90.25 66 ARG A N 1
ATOM 531 C CA . ARG A 1 66 ? 39 -16.922 -54.875 1 90.25 66 ARG A CA 1
ATOM 532 C C . ARG A 1 66 ? 38.031 -16.359 -53.812 1 90.25 66 ARG A C 1
ATOM 534 O O . ARG A 1 66 ? 37.875 -15.148 -53.719 1 90.25 66 ARG A O 1
ATOM 541 N N . LEU A 1 67 ? 37.344 -17.25 -53.125 1 90.5 67 LEU A N 1
ATOM 542 C CA . LEU A 1 67 ? 36.5 -16.906 -52 1 90.5 67 LEU A CA 1
ATOM 543 C C . LEU A 1 67 ? 37.188 -17.297 -50.688 1 90.5 67 LEU A C 1
ATOM 545 O O . LEU A 1 67 ? 37.562 -18.453 -50.5 1 90.5 67 LEU A O 1
ATOM 549 N N . THR A 1 68 ? 37.5 -16.297 -49.812 1 88.31 68 THR A N 1
ATOM 550 C CA . THR A 1 68 ? 38.094 -16.547 -48.5 1 88.31 68 THR A CA 1
ATOM 551 C C . THR A 1 68 ? 37.156 -16.062 -47.406 1 88.31 68 THR A C 1
ATOM 553 O O . THR A 1 68 ? 36.75 -14.898 -47.375 1 88.31 68 THR A O 1
ATOM 556 N N . PHE A 1 69 ? 36.75 -16.969 -46.531 1 86.94 69 PHE A N 1
ATOM 557 C CA . PHE A 1 69 ? 35.938 -16.594 -45.375 1 86.94 69 PHE A CA 1
ATOM 558 C C . PHE A 1 69 ? 36.812 -16.031 -44.25 1 86.94 69 PHE A C 1
ATOM 560 O O . PHE A 1 69 ? 37.781 -16.656 -43.844 1 86.94 69 PHE A O 1
ATOM 567 N N . LEU A 1 70 ? 36.625 -14.82 -43.906 1 79.81 70 LEU A N 1
ATOM 568 C CA . LEU A 1 70 ? 37.344 -14.18 -42.812 1 79.81 70 LEU A CA 1
ATOM 569 C C . LEU A 1 70 ? 36.656 -14.438 -41.5 1 79.81 70 LEU A C 1
ATOM 571 O O . LEU A 1 70 ? 37.312 -14.414 -40.438 1 79.81 70 LEU A O 1
ATOM 575 N N . TYR A 1 71 ? 35.406 -14.484 -41.469 1 71.31 71 TYR A N 1
ATOM 576 C CA . TYR A 1 71 ? 34.594 -14.828 -40.281 1 71.31 71 TYR A CA 1
ATOM 577 C C . TYR A 1 71 ? 34.031 -16.25 -40.406 1 71.31 71 TYR A C 1
ATOM 579 O O . TYR A 1 71 ? 33.781 -16.734 -41.5 1 71.31 71 TYR A O 1
ATOM 587 N N . THR A 1 72 ? 34.094 -17 -39.312 1 67.69 72 THR A N 1
ATOM 588 C CA . THR A 1 72 ? 33.5 -18.328 -39.406 1 67.69 72 THR A CA 1
ATOM 589 C C . THR A 1 72 ? 31.969 -18.25 -39.281 1 67.69 72 THR A C 1
ATOM 591 O O . THR A 1 72 ? 31.438 -17.328 -38.656 1 67.69 72 THR A O 1
ATOM 594 N N . GLY A 1 73 ? 31.234 -18.969 -40.094 1 61.19 73 GLY A N 1
ATOM 595 C CA . GLY A 1 73 ? 29.781 -19.078 -39.969 1 61.19 73 GLY A CA 1
ATOM 596 C C . GLY A 1 73 ? 29.328 -19.281 -38.531 1 61.19 73 GLY A C 1
ATOM 597 O O . GLY A 1 73 ? 28.312 -18.734 -38.125 1 61.19 73 GLY A O 1
ATOM 598 N N . LEU A 1 74 ? 30.25 -19.938 -37.875 1 62.72 74 LEU A N 1
ATOM 599 C CA . LEU A 1 74 ? 29.953 -20.219 -36.5 1 62.72 74 LEU A CA 1
ATOM 600 C C . LEU A 1 74 ? 30.016 -18.938 -35.656 1 62.72 74 LEU A C 1
ATOM 602 O O . LEU A 1 74 ? 29.156 -18.719 -34.781 1 62.72 74 LEU A O 1
ATOM 606 N N . ALA A 1 75 ? 31.016 -18.141 -35.969 1 67.44 75 ALA A N 1
ATOM 607 C CA . ALA A 1 75 ? 31.156 -16.891 -35.25 1 67.44 75 ALA A CA 1
ATOM 608 C C . ALA A 1 75 ? 29.969 -15.961 -35.531 1 67.44 75 ALA A C 1
ATOM 610 O O . ALA A 1 75 ? 29.469 -15.297 -34.625 1 67.44 75 ALA A O 1
ATOM 611 N N . LEU A 1 76 ? 29.641 -15.906 -36.75 1 69.62 76 LEU A N 1
ATOM 612 C CA . LEU A 1 76 ? 28.5 -15.055 -37.094 1 69.62 76 LEU A CA 1
ATOM 613 C C . LEU A 1 76 ? 27.203 -15.602 -36.469 1 69.62 76 LEU A C 1
ATOM 615 O O . LEU A 1 76 ? 26.344 -14.836 -36.062 1 69.62 76 LEU A O 1
ATOM 619 N N . GLN A 1 77 ? 27.078 -16.922 -36.594 1 69.44 77 GLN A N 1
ATOM 620 C CA . GLN A 1 77 ? 25.906 -17.531 -35.969 1 69.44 77 GLN A CA 1
ATOM 621 C C . GLN A 1 77 ? 25.859 -17.219 -34.469 1 69.44 77 GLN A C 1
ATOM 623 O O . GLN A 1 77 ? 24.781 -16.953 -33.938 1 69.44 77 GLN A O 1
ATOM 628 N N . GLN A 1 78 ? 26.969 -17.234 -33.938 1 70.12 78 GLN A N 1
ATOM 629 C CA . GLN A 1 78 ? 27.047 -16.906 -32.5 1 70.12 78 GLN A CA 1
ATOM 630 C C . GLN A 1 78 ? 26.672 -15.453 -32.25 1 70.12 78 GLN A C 1
ATOM 632 O O . GLN A 1 78 ? 25.953 -15.148 -31.297 1 70.12 78 GLN A O 1
ATOM 637 N N . GLN A 1 79 ? 27.172 -14.664 -33.094 1 75.12 79 GLN A N 1
ATOM 638 C CA . GLN A 1 79 ? 26.828 -13.25 -32.969 1 75.12 79 GLN A CA 1
ATOM 639 C C . GLN A 1 79 ? 25.328 -13.023 -33.156 1 75.12 79 GLN A C 1
ATOM 641 O O . GLN A 1 79 ? 24.719 -12.258 -32.406 1 75.12 79 GLN A O 1
ATOM 646 N N . ARG A 1 80 ? 24.844 -13.648 -34.156 1 77.31 80 ARG A N 1
ATOM 647 C CA . ARG A 1 80 ? 23.406 -13.531 -34.375 1 77.31 80 ARG A CA 1
ATOM 648 C C . ARG A 1 80 ? 22.625 -14.086 -33.219 1 77.31 80 ARG A C 1
ATOM 650 O O . ARG A 1 80 ? 21.609 -13.508 -32.812 1 77.31 80 ARG A O 1
ATOM 657 N N . ALA A 1 81 ? 23.062 -15.203 -32.75 1 76.5 81 ALA A N 1
ATOM 658 C CA . ALA A 1 81 ? 22.406 -15.812 -31.594 1 76.5 81 ALA A CA 1
ATOM 659 C C . ALA A 1 81 ? 22.422 -14.867 -30.391 1 76.5 81 ALA A C 1
ATOM 661 O O . ALA A 1 81 ? 21.406 -14.719 -29.703 1 76.5 81 ALA A O 1
ATOM 662 N N . GLU A 1 82 ? 23.406 -14.195 -30.266 1 75.81 82 GLU A N 1
ATOM 663 C CA . GLU A 1 82 ? 23.516 -13.234 -29.156 1 75.81 82 GLU A CA 1
ATOM 664 C C . GLU A 1 82 ? 22.594 -12.047 -29.359 1 75.81 82 GLU A C 1
ATOM 666 O O . GLU A 1 82 ? 21.969 -11.562 -28.422 1 75.81 82 GLU A O 1
ATOM 671 N N . ASP A 1 83 ? 22.547 -11.672 -30.578 1 77.81 83 ASP A N 1
ATOM 672 C CA . ASP A 1 83 ? 21.641 -10.562 -30.891 1 77.81 83 ASP A CA 1
ATOM 673 C C . ASP A 1 83 ? 20.188 -10.945 -30.625 1 77.81 83 ASP A C 1
ATOM 675 O O . ASP A 1 83 ? 19.422 -10.141 -30.094 1 77.81 83 ASP A O 1
ATOM 679 N N . LEU A 1 84 ? 19.938 -12.125 -31.109 1 78.94 84 LEU A N 1
ATOM 680 C CA . LEU A 1 84 ? 18.578 -12.609 -30.891 1 78.94 84 LEU A CA 1
ATOM 681 C C . LEU A 1 84 ? 18.266 -12.727 -29.391 1 78.94 84 LEU A C 1
ATOM 683 O O . LEU A 1 84 ? 17.156 -12.406 -28.953 1 78.94 84 LEU A O 1
ATOM 687 N N . LEU A 1 85 ? 19.156 -13.141 -28.688 1 77.69 85 LEU A N 1
ATOM 688 C CA . LEU A 1 85 ? 19.016 -13.266 -27.25 1 77.69 85 LEU A CA 1
ATOM 689 C C . LEU A 1 85 ? 18.812 -11.898 -26.594 1 77.69 85 LEU A C 1
ATOM 691 O O . LEU A 1 85 ? 17.953 -11.734 -25.734 1 77.69 85 LEU A O 1
ATOM 695 N N . GLU A 1 86 ? 19.547 -11.008 -27.078 1 74.62 86 GLU A N 1
ATOM 696 C CA . GLU A 1 86 ? 19.453 -9.648 -26.547 1 74.62 86 GLU A CA 1
ATOM 697 C C . GLU A 1 86 ? 18.109 -9.023 -26.859 1 74.62 86 GLU A C 1
ATOM 699 O O . GLU A 1 86 ? 17.578 -8.234 -26.062 1 74.62 86 GLU A O 1
ATOM 704 N N . GLN A 1 87 ? 17.641 -9.484 -27.969 1 75.56 87 GLN A N 1
ATOM 705 C CA . GLN A 1 87 ? 16.359 -8.93 -28.406 1 75.56 87 GLN A CA 1
ATOM 706 C C . GLN A 1 87 ? 15.188 -9.773 -27.891 1 75.56 87 GLN A C 1
ATOM 708 O O . GLN A 1 87 ? 14.031 -9.5 -28.219 1 75.56 87 GLN A O 1
ATOM 713 N N . ASP A 1 88 ? 15.492 -10.812 -27.141 1 77.38 88 ASP A N 1
ATOM 714 C CA . ASP A 1 88 ? 14.508 -11.711 -26.531 1 77.38 88 ASP A CA 1
ATOM 715 C C . ASP A 1 88 ? 13.68 -12.414 -27.609 1 77.38 88 ASP A C 1
ATOM 717 O O . ASP A 1 88 ? 12.469 -12.57 -27.453 1 77.38 88 ASP A O 1
ATOM 721 N N . ARG A 1 89 ? 14.352 -12.695 -28.719 1 80.44 89 ARG A N 1
ATOM 722 C CA . ARG A 1 89 ? 13.703 -13.43 -29.812 1 80.44 89 ARG A CA 1
ATOM 723 C C . ARG A 1 89 ? 14.055 -14.914 -29.75 1 80.44 89 ARG A C 1
ATOM 725 O O . ARG A 1 89 ? 14.711 -15.438 -30.656 1 80.44 89 ARG A O 1
ATOM 732 N N . ILE A 1 90 ? 13.539 -15.562 -28.828 1 78.69 90 ILE A N 1
ATOM 733 C CA . ILE A 1 90 ? 13.93 -16.922 -28.453 1 78.69 90 ILE A CA 1
ATOM 734 C C . ILE A 1 90 ? 13.469 -17.891 -29.531 1 78.69 90 ILE A C 1
ATOM 736 O O . ILE A 1 90 ? 14.188 -18.844 -29.859 1 78.69 90 ILE A O 1
ATOM 740 N N . ASP A 1 91 ? 12.359 -17.641 -30.109 1 79.62 91 ASP A N 1
ATOM 741 C CA . ASP A 1 91 ? 11.859 -18.516 -31.156 1 79.62 91 ASP A CA 1
ATOM 742 C C . ASP A 1 91 ? 12.844 -18.594 -32.344 1 79.62 91 ASP A C 1
ATOM 744 O O . ASP A 1 91 ? 13.148 -19.688 -32.812 1 79.62 91 ASP A O 1
ATOM 748 N N . GLN A 1 92 ? 13.305 -17.5 -32.688 1 79.75 92 GLN A N 1
ATOM 749 C CA . GLN A 1 92 ? 14.258 -17.438 -33.781 1 79.75 92 GLN A CA 1
ATOM 750 C C . GLN A 1 92 ? 15.602 -18.031 -33.375 1 79.75 92 GLN A C 1
ATOM 752 O O . GLN A 1 92 ? 16.281 -18.641 -34.219 1 79.75 92 GLN A O 1
ATOM 757 N N . LEU A 1 93 ? 15.93 -17.812 -32.125 1 81.19 93 LEU A N 1
ATOM 758 C CA . LEU A 1 93 ? 17.172 -18.359 -31.625 1 81.19 93 LEU A CA 1
ATOM 759 C C . LEU A 1 93 ? 17.141 -19.891 -31.672 1 81.19 93 LEU A C 1
ATOM 761 O O . LEU A 1 93 ? 18.109 -20.516 -32.125 1 81.19 93 LEU A O 1
ATOM 765 N N . VAL A 1 94 ? 16.078 -20.438 -31.25 1 77.25 94 VAL A N 1
ATOM 766 C CA . VAL A 1 94 ? 15.938 -21.891 -31.219 1 77.25 94 VAL A CA 1
ATOM 767 C C . VAL A 1 94 ? 15.992 -22.438 -32.656 1 77.25 94 VAL A C 1
ATOM 769 O O . VAL A 1 94 ? 16.625 -23.469 -32.906 1 77.25 94 VAL A O 1
ATOM 772 N N . GLN A 1 95 ? 15.438 -21.734 -33.562 1 76.69 95 GLN A N 1
ATOM 773 C CA . GLN A 1 95 ? 15.438 -22.141 -34.969 1 76.69 95 GLN A CA 1
ATOM 774 C C . GLN A 1 95 ? 16.844 -22.047 -35.562 1 76.69 95 GLN A C 1
ATOM 776 O O . GLN A 1 95 ? 17.234 -22.906 -36.344 1 76.69 95 GLN A O 1
ATOM 781 N N . LEU A 1 96 ? 17.531 -21.094 -35.125 1 76 96 LEU A N 1
ATOM 782 C CA . LEU A 1 96 ? 18.859 -20.828 -35.656 1 76 96 LEU A CA 1
ATOM 783 C C . LEU A 1 96 ? 19.875 -21.844 -35.156 1 76 96 LEU A C 1
ATOM 785 O O . LEU A 1 96 ? 20.641 -22.391 -35.938 1 76 96 LEU A O 1
ATOM 789 N N . VAL A 1 97 ? 19.922 -22.109 -33.875 1 75.25 97 VAL A N 1
ATOM 790 C CA . VAL A 1 97 ? 20.953 -22.922 -33.25 1 75.25 97 VAL A CA 1
ATOM 791 C C . VAL A 1 97 ? 20.594 -24.391 -33.375 1 75.25 97 VAL A C 1
ATOM 793 O O . VAL A 1 97 ? 21.469 -25.234 -33.594 1 75.25 97 VAL A O 1
ATOM 796 N N . GLY A 1 98 ? 19.375 -24.766 -33.469 1 68.06 98 GLY A N 1
ATOM 797 C CA . GLY A 1 98 ? 18.875 -26.109 -33.656 1 68.06 98 GLY A CA 1
ATOM 798 C C . GLY A 1 98 ? 19.188 -27.047 -32.5 1 68.06 98 GLY A C 1
ATOM 799 O O . GLY A 1 98 ? 18.453 -27.984 -32.219 1 68.06 98 GLY A O 1
ATOM 800 N N . ASP A 1 99 ? 20.406 -26.875 -31.922 1 73.19 99 ASP A N 1
ATOM 801 C CA . ASP A 1 99 ? 20.828 -27.703 -30.797 1 73.19 99 ASP A CA 1
ATOM 802 C C . ASP A 1 99 ? 20.281 -27.141 -29.469 1 73.19 99 ASP A C 1
ATOM 804 O O . ASP A 1 99 ? 20.672 -26.047 -29.047 1 73.19 99 ASP A O 1
ATOM 808 N N . LYS A 1 100 ? 19.453 -27.922 -28.828 1 72.06 100 LYS A N 1
ATOM 809 C CA . LYS A 1 100 ? 18.781 -27.484 -27.609 1 72.06 100 LYS A CA 1
ATOM 810 C C . LYS A 1 100 ? 19.797 -27.234 -26.484 1 72.06 100 LYS A C 1
ATOM 812 O O . LYS A 1 100 ? 19.625 -26.312 -25.688 1 72.06 100 LYS A O 1
ATOM 817 N N . THR A 1 101 ? 20.766 -28.031 -26.516 1 74.31 101 THR A N 1
ATOM 818 C CA . THR A 1 101 ? 21.781 -27.875 -25.469 1 74.31 101 THR A CA 1
ATOM 819 C C . THR A 1 101 ? 22.531 -26.562 -25.641 1 74.31 101 THR A C 1
ATOM 821 O O . THR A 1 101 ? 22.828 -25.875 -24.656 1 74.31 101 THR A O 1
ATOM 824 N N . ALA A 1 102 ? 22.844 -26.297 -26.828 1 74.81 102 ALA A N 1
ATOM 825 C CA . ALA A 1 102 ? 23.547 -25.047 -27.109 1 74.81 102 ALA A CA 1
ATOM 826 C C . ALA A 1 102 ? 22.656 -23.844 -26.781 1 74.81 102 ALA A C 1
ATOM 828 O O . ALA A 1 102 ? 23.141 -22.844 -26.234 1 74.81 102 ALA A O 1
ATOM 829 N N . VAL A 1 103 ? 21.484 -23.953 -27.156 1 76.94 103 VAL A N 1
ATOM 830 C CA . VAL A 1 103 ? 20.547 -22.875 -26.859 1 76.94 103 VAL A CA 1
ATOM 831 C C . VAL A 1 103 ? 20.438 -22.688 -25.359 1 76.94 103 VAL A C 1
ATOM 833 O O . VAL A 1 103 ? 20.453 -21.547 -24.875 1 76.94 103 VAL A O 1
ATOM 836 N N . ARG A 1 104 ? 20.375 -23.734 -24.703 1 77.94 104 ARG A N 1
ATOM 837 C CA . ARG A 1 104 ? 20.266 -23.688 -23.25 1 77.94 104 ARG A CA 1
ATOM 838 C C . ARG A 1 104 ? 21.453 -22.938 -22.641 1 77.94 104 ARG A C 1
ATOM 840 O O . ARG A 1 104 ? 21.281 -22.094 -21.766 1 77.94 104 ARG A O 1
ATOM 847 N N . GLN A 1 105 ? 22.547 -23.297 -23.062 1 74.5 105 GLN A N 1
ATOM 848 C CA . GLN A 1 105 ? 23.766 -22.672 -22.531 1 74.5 105 GLN A CA 1
ATOM 849 C C . GLN A 1 105 ? 23.766 -21.156 -22.797 1 74.5 105 GLN A C 1
ATOM 851 O O . GLN A 1 105 ? 24.203 -20.375 -21.953 1 74.5 105 GLN A O 1
ATOM 856 N N . MET A 1 106 ? 23.297 -20.859 -23.891 1 77.12 106 MET A N 1
ATOM 857 C CA . MET A 1 106 ? 23.234 -19.453 -24.25 1 77.12 106 MET A CA 1
ATOM 858 C C . MET A 1 106 ? 22.234 -18.719 -23.359 1 77.12 106 MET A C 1
ATOM 860 O O . MET A 1 106 ? 22.5 -17.609 -22.906 1 77.12 106 MET A O 1
ATOM 864 N N . LEU A 1 107 ? 21.172 -19.359 -23.172 1 78.12 107 LEU A N 1
ATOM 865 C CA . LEU A 1 107 ? 20.125 -18.75 -22.375 1 78.12 107 LEU A CA 1
ATOM 866 C C . LEU A 1 107 ? 20.578 -18.578 -20.922 1 78.12 107 LEU A C 1
ATOM 868 O O . LEU A 1 107 ? 20.375 -17.516 -20.328 1 78.12 107 LEU A O 1
ATOM 872 N N . ILE A 1 108 ? 21.172 -19.547 -20.438 1 75.75 108 ILE A N 1
ATOM 873 C CA . ILE A 1 108 ? 21.594 -19.562 -19.047 1 75.75 108 ILE A CA 1
ATOM 874 C C . ILE A 1 108 ? 22.562 -18.391 -18.797 1 75.75 108 ILE A C 1
ATOM 876 O O . ILE A 1 108 ? 22.516 -17.766 -17.734 1 75.75 108 ILE A O 1
ATOM 880 N N . SER A 1 109 ? 23.297 -18.094 -19.797 1 75.75 109 SER A N 1
ATOM 881 C CA . SER A 1 109 ? 24.297 -17.031 -19.641 1 75.75 109 SER A CA 1
ATOM 882 C C . SER A 1 109 ? 23.625 -15.664 -19.578 1 75.75 109 SER A C 1
ATOM 884 O O . SER A 1 109 ? 24.25 -14.688 -19.172 1 75.75 109 SER A O 1
ATOM 886 N N . HIS A 1 110 ? 22.375 -15.633 -19.922 1 79.69 110 HIS A N 1
ATOM 887 C CA . HIS A 1 110 ? 21.703 -14.336 -19.984 1 79.69 110 HIS A CA 1
ATOM 888 C C . HIS A 1 110 ? 20.578 -14.25 -18.953 1 79.69 110 HIS A C 1
ATOM 890 O O . HIS A 1 110 ? 19.797 -13.297 -18.969 1 79.69 110 HIS A O 1
ATOM 896 N N . LEU A 1 111 ? 20.562 -15.156 -18.109 1 80.62 111 LEU A N 1
ATOM 897 C CA . LEU A 1 111 ? 19.516 -15.172 -17.094 1 80.62 111 LEU A CA 1
ATOM 898 C C . LEU A 1 111 ? 19.781 -14.109 -16.031 1 80.62 111 LEU A C 1
ATOM 900 O O . LEU A 1 111 ? 20.906 -13.648 -15.867 1 80.62 111 LEU A O 1
ATOM 904 N N . GLY A 1 112 ? 18.703 -13.789 -15.43 1 79 112 GLY A N 1
ATOM 905 C CA . GLY A 1 112 ? 18.828 -12.852 -14.328 1 79 112 GLY A CA 1
ATOM 906 C C . GLY A 1 112 ? 18.578 -11.414 -14.734 1 79 112 GLY A C 1
ATOM 907 O O . GLY A 1 112 ? 17.703 -11.141 -15.547 1 79 112 GLY A O 1
ATOM 908 N N . ARG A 1 113 ? 19.281 -10.586 -14.102 1 80.25 113 ARG A N 1
ATOM 909 C CA . ARG A 1 113 ? 19.047 -9.148 -14.25 1 80.25 113 ARG A CA 1
ATOM 910 C C . ARG A 1 113 ? 19.734 -8.617 -15.508 1 80.25 113 ARG A C 1
ATOM 912 O O . ARG A 1 113 ? 20.859 -9.023 -15.828 1 80.25 113 ARG A O 1
ATOM 919 N N . SER A 1 114 ? 19.016 -7.809 -16.172 1 78 114 SER A N 1
ATOM 920 C CA . SER A 1 114 ? 19.578 -7.043 -17.281 1 78 114 SER A CA 1
ATOM 921 C C . SER A 1 114 ? 19 -5.629 -17.328 1 78 114 SER A C 1
ATOM 923 O O . SER A 1 114 ? 17.875 -5.391 -16.875 1 78 114 SER A O 1
ATOM 925 N N . PHE A 1 115 ? 19.875 -4.719 -17.547 1 78 115 PHE A N 1
ATOM 926 C CA . PHE A 1 115 ? 19.469 -3.33 -17.719 1 78 115 PHE A CA 1
ATOM 927 C C . PHE A 1 115 ? 19.688 -2.869 -19.156 1 78 115 PHE A C 1
ATOM 929 O O . PHE A 1 115 ? 20.812 -2.9 -19.656 1 78 115 PHE A O 1
ATOM 936 N N . ARG A 1 116 ? 18.625 -2.521 -19.781 1 76.81 116 ARG A N 1
ATOM 937 C CA . ARG A 1 116 ? 18.703 -2.113 -21.188 1 76.81 116 ARG A CA 1
ATOM 938 C C . ARG A 1 116 ? 17.797 -0.922 -21.453 1 76.81 116 ARG A C 1
ATOM 940 O O . ARG A 1 116 ? 16.609 -0.954 -21.125 1 76.81 116 ARG A O 1
ATOM 947 N N . GLN A 1 117 ? 18.359 0.092 -22.031 1 74.69 117 GLN A N 1
ATOM 948 C CA . GLN A 1 117 ? 17.609 1.278 -22.422 1 74.69 117 GLN A CA 1
ATOM 949 C C . GLN A 1 117 ? 16.797 1.826 -21.25 1 74.69 117 GLN A C 1
ATOM 951 O O . GLN A 1 117 ? 15.609 2.098 -21.375 1 74.69 117 GLN A O 1
ATOM 956 N N . GLY A 1 118 ? 17.328 1.749 -20.141 1 76.06 118 GLY A N 1
ATOM 957 C CA . GLY A 1 118 ? 16.734 2.361 -18.969 1 76.06 118 GLY A CA 1
ATOM 958 C C . GLY A 1 118 ? 15.68 1.485 -18.312 1 76.06 118 GLY A C 1
ATOM 959 O O . GLY A 1 118 ? 14.969 1.933 -17.406 1 76.06 118 GLY A O 1
ATOM 960 N N . ARG A 1 119 ? 15.648 0.253 -18.75 1 86.31 119 ARG A N 1
ATOM 961 C CA . ARG A 1 119 ? 14.633 -0.647 -18.203 1 86.31 119 ARG A CA 1
ATOM 962 C C . ARG A 1 119 ? 15.289 -1.822 -17.484 1 86.31 119 ARG A C 1
ATOM 964 O O . ARG A 1 119 ? 16.281 -2.369 -17.953 1 86.31 119 ARG A O 1
ATOM 971 N N . HIS A 1 120 ? 14.727 -2.102 -16.406 1 87.81 120 HIS A N 1
ATOM 972 C CA . HIS A 1 120 ? 15.141 -3.287 -15.672 1 87.81 120 HIS A CA 1
ATOM 973 C C . HIS A 1 120 ? 14.422 -4.535 -16.172 1 87.81 120 HIS A C 1
ATOM 975 O O . HIS A 1 120 ? 13.188 -4.609 -16.109 1 87.81 120 HIS A O 1
ATOM 981 N N . ILE A 1 121 ? 15.211 -5.531 -16.641 1 89.56 121 ILE A N 1
ATOM 982 C CA . ILE A 1 121 ? 14.641 -6.742 -17.219 1 89.56 121 ILE A CA 1
ATOM 983 C C . ILE A 1 121 ? 15.055 -7.957 -16.391 1 89.56 121 ILE A C 1
ATOM 985 O O . ILE A 1 121 ? 16.219 -8.094 -16.016 1 89.56 121 ILE A O 1
ATOM 989 N N . LEU A 1 122 ? 14.102 -8.75 -16.078 1 90.38 122 LEU A N 1
ATOM 990 C CA . LEU A 1 122 ? 14.359 -10.016 -15.398 1 90.38 122 LEU A CA 1
ATOM 991 C C . LEU A 1 122 ? 14.109 -11.188 -16.344 1 90.38 122 LEU A C 1
ATOM 993 O O . LEU A 1 122 ? 13.023 -11.305 -16.922 1 90.38 122 LEU A O 1
ATOM 997 N N . ARG A 1 123 ? 15.086 -12.031 -16.516 1 88.88 123 ARG A N 1
ATOM 998 C CA . ARG A 1 123 ? 14.969 -13.219 -17.359 1 88.88 123 ARG A CA 1
ATOM 999 C C . ARG A 1 123 ? 14.992 -14.492 -16.516 1 88.88 123 ARG A C 1
ATOM 1001 O O . ARG A 1 123 ? 15.906 -14.688 -15.711 1 88.88 123 ARG A O 1
ATOM 1008 N N . VAL A 1 124 ? 13.977 -15.258 -16.719 1 87.81 124 VAL A N 1
ATOM 1009 C CA . VAL A 1 124 ? 13.82 -16.484 -15.953 1 87.81 124 VAL A CA 1
ATOM 1010 C C . VAL A 1 124 ? 13.664 -17.672 -16.906 1 87.81 124 VAL A C 1
ATOM 1012 O O . VAL A 1 124 ? 13.062 -17.547 -17.969 1 87.81 124 VAL A O 1
ATOM 1015 N N . LEU A 1 125 ? 14.273 -18.766 -16.484 1 86.38 125 LEU A N 1
ATOM 1016 C CA . LEU A 1 125 ? 14.141 -20 -17.266 1 86.38 125 LEU A CA 1
ATOM 1017 C C . LEU A 1 125 ? 13.102 -20.922 -16.641 1 86.38 125 LEU A C 1
ATOM 1019 O O . LEU A 1 125 ? 13.078 -21.109 -15.422 1 86.38 125 LEU A O 1
ATOM 1023 N N . TYR A 1 126 ? 12.234 -21.469 -17.484 1 87 126 TYR A N 1
ATOM 1024 C CA . TYR A 1 126 ? 11.18 -22.375 -17.047 1 87 126 TYR A CA 1
ATOM 1025 C C . TYR A 1 126 ? 11.047 -23.562 -17.984 1 87 126 TYR A C 1
ATOM 1027 O O . TYR A 1 126 ? 11.461 -23.5 -19.156 1 87 126 TYR A O 1
ATOM 1035 N N . TYR A 1 127 ? 10.461 -24.641 -17.594 1 83.5 127 TYR A N 1
ATOM 1036 C CA . TYR A 1 127 ? 10.602 -25.906 -18.312 1 83.5 127 TYR A CA 1
ATOM 1037 C C . TYR A 1 127 ? 9.344 -26.203 -19.109 1 83.5 127 TYR A C 1
ATOM 1039 O O . TYR A 1 127 ? 9.312 -27.188 -19.875 1 83.5 127 TYR A O 1
ATOM 1047 N N . ARG A 1 128 ? 8.305 -25.438 -19.016 1 88 128 ARG A N 1
ATOM 1048 C CA . ARG A 1 128 ? 7.105 -25.734 -19.797 1 88 128 ARG A CA 1
ATOM 1049 C C . ARG A 1 128 ? 6.398 -24.438 -20.203 1 88 128 ARG A C 1
ATOM 1051 O O . ARG A 1 128 ? 6.48 -23.438 -19.5 1 88 128 ARG A O 1
ATOM 1058 N N . PRO A 1 129 ? 5.656 -24.516 -21.328 1 89.56 129 PRO A N 1
ATOM 1059 C CA . PRO A 1 129 ? 4.941 -23.312 -21.781 1 89.56 129 PRO A CA 1
ATOM 1060 C C . PRO A 1 129 ? 3.811 -22.906 -20.844 1 89.56 129 PRO A C 1
ATOM 1062 O O . PRO A 1 129 ? 3.213 -23.766 -20.172 1 89.56 129 PRO A O 1
ATOM 1065 N N . LEU A 1 130 ? 3.52 -21.641 -20.828 1 93.88 130 LEU A N 1
ATOM 1066 C CA . LEU A 1 130 ? 2.463 -21.047 -20.016 1 93.88 130 LEU A CA 1
ATOM 1067 C C . LEU A 1 130 ? 1.375 -20.438 -20.891 1 93.88 130 LEU A C 1
ATOM 1069 O O . LEU A 1 130 ? 1.055 -19.25 -20.75 1 93.88 130 LEU A O 1
ATOM 1073 N N . GLN A 1 131 ? 0.725 -21.25 -21.609 1 93.19 131 GLN A N 1
ATOM 1074 C CA . GLN A 1 131 ? -0.101 -20.734 -22.703 1 93.19 131 GLN A CA 1
ATOM 1075 C C . GLN A 1 131 ? -1.504 -20.391 -22.219 1 93.19 131 GLN A C 1
ATOM 1077 O O . GLN A 1 131 ? -2.188 -19.562 -22.812 1 93.19 131 GLN A O 1
ATOM 1082 N N . ASN A 1 132 ? -1.958 -21.031 -21.203 1 96.88 132 ASN A N 1
ATOM 1083 C CA . ASN A 1 132 ? -3.277 -20.719 -20.656 1 96.88 132 ASN A CA 1
ATOM 1084 C C . ASN A 1 132 ? -3.18 -19.906 -19.375 1 96.88 132 ASN A C 1
ATOM 1086 O O . ASN A 1 132 ? -2.658 -20.391 -18.359 1 96.88 132 ASN A O 1
ATOM 1090 N N . LEU A 1 133 ? -3.736 -18.703 -19.469 1 98.44 133 LEU A N 1
ATOM 1091 C CA . LEU A 1 133 ? -3.695 -17.812 -18.328 1 98.44 133 LEU A CA 1
ATOM 1092 C C . LEU A 1 133 ? -5.09 -17.312 -17.969 1 98.44 133 LEU A C 1
ATOM 1094 O O . LEU A 1 133 ? -5.238 -16.312 -17.266 1 98.44 133 LEU A O 1
ATOM 1098 N N . LEU A 1 134 ? -6.148 -17.969 -18.438 1 98.31 134 LEU A N 1
ATOM 1099 C CA . LEU A 1 134 ? -7.527 -17.516 -18.266 1 98.31 134 LEU A CA 1
ATOM 1100 C C . LEU A 1 134 ? -8.07 -17.906 -16.906 1 98.31 134 LEU A C 1
ATOM 1102 O O . LEU A 1 134 ? -8.297 -19.094 -16.641 1 98.31 134 LEU A O 1
ATOM 1106 N N . PRO A 1 135 ? -8.398 -16.922 -16.016 1 98.06 135 PRO A N 1
ATOM 1107 C CA . PRO A 1 135 ? -9.008 -17.25 -14.734 1 98.06 135 PRO A CA 1
ATOM 1108 C C . PRO A 1 135 ? -10.312 -18.031 -14.875 1 98.06 135 PRO A C 1
ATOM 1110 O O . PRO A 1 135 ? -11.117 -17.734 -15.766 1 98.06 135 PRO A O 1
ATOM 1113 N N . GLY A 1 136 ? -10.484 -19.016 -13.992 1 95.75 136 GLY A N 1
ATOM 1114 C CA . GLY A 1 136 ? -11.703 -19.812 -14.031 1 95.75 136 GLY A CA 1
ATOM 1115 C C . GLY A 1 136 ? -11.555 -21.094 -14.812 1 95.75 136 GLY A C 1
ATOM 1116 O O . GLY A 1 136 ? -12.484 -21.906 -14.859 1 95.75 136 GLY A O 1
ATOM 1117 N N . THR A 1 137 ? -10.477 -21.281 -15.5 1 96.06 137 THR A N 1
ATOM 1118 C CA . THR A 1 137 ? -10.18 -22.516 -16.203 1 96.06 137 THR A CA 1
ATOM 1119 C C . THR A 1 137 ? -9.133 -23.344 -15.453 1 96.06 137 THR A C 1
ATOM 1121 O O . THR A 1 137 ? -8.703 -22.953 -14.367 1 96.06 137 THR A O 1
ATOM 1124 N N . ALA A 1 138 ? -8.789 -24.5 -16 1 96.12 138 ALA A N 1
ATOM 1125 C CA . ALA A 1 138 ? -7.789 -25.359 -15.375 1 96.12 138 ALA A CA 1
ATOM 1126 C C . ALA A 1 138 ? -6.391 -24.766 -15.516 1 96.12 138 ALA A C 1
ATOM 1128 O O . ALA A 1 138 ? -5.809 -24.781 -16.609 1 96.12 138 ALA A O 1
ATOM 1129 N N . LEU A 1 139 ? -5.91 -24.234 -14.453 1 96.44 139 LEU A N 1
ATOM 1130 C CA . LEU A 1 139 ? -4.582 -23.625 -14.461 1 96.44 139 LEU A CA 1
ATOM 1131 C C . LEU A 1 139 ? -3.625 -24.406 -13.57 1 96.44 139 LEU A C 1
ATOM 1133 O O . LEU A 1 139 ? -3.971 -24.766 -12.438 1 96.44 139 LEU A O 1
ATOM 1137 N N . ARG A 1 140 ? -2.457 -24.656 -14.117 1 94.75 140 ARG A N 1
ATOM 1138 C CA . ARG A 1 140 ? -1.397 -25.234 -13.297 1 94.75 140 ARG A CA 1
ATOM 1139 C C . ARG A 1 140 ? -0.843 -24.219 -12.312 1 94.75 140 ARG A C 1
ATOM 1141 O O . ARG A 1 140 ? -1.221 -23.047 -12.344 1 94.75 140 ARG A O 1
ATOM 1148 N N . ARG A 1 141 ? -0.014 -24.672 -11.406 1 93.38 141 ARG A N 1
ATOM 1149 C CA . ARG A 1 141 ? 0.547 -23.828 -10.352 1 93.38 141 ARG A CA 1
ATOM 1150 C C . ARG A 1 141 ? 1.25 -22.609 -10.938 1 93.38 141 ARG A C 1
ATOM 1152 O O . ARG A 1 141 ? 1.083 -21.5 -10.445 1 93.38 141 ARG A O 1
ATOM 1159 N N . SER A 1 142 ? 2.068 -22.797 -11.922 1 93.69 142 SER A N 1
ATOM 1160 C CA . SER A 1 142 ? 2.816 -21.703 -12.539 1 93.69 142 SER A CA 1
ATOM 1161 C C . SER A 1 142 ? 1.881 -20.703 -13.211 1 93.69 142 SER A C 1
ATOM 1163 O O . SER A 1 142 ? 2.084 -19.484 -13.102 1 93.69 142 SER A O 1
ATOM 1165 N N . GLU A 1 143 ? 0.883 -21.25 -13.891 1 96.81 143 GLU A N 1
ATOM 1166 C CA . GLU A 1 143 ? -0.098 -20.391 -14.531 1 96.81 143 GLU A CA 1
ATOM 1167 C C . GLU A 1 143 ? -0.905 -19.609 -13.5 1 96.81 143 GLU A C 1
ATOM 1169 O O . GLU A 1 143 ? -1.229 -18.438 -13.711 1 96.81 143 GLU A O 1
ATOM 1174 N N . THR A 1 144 ? -1.221 -20.234 -12.422 1 96.44 144 THR A N 1
ATOM 1175 C CA . THR A 1 144 ? -1.89 -19.562 -11.312 1 96.44 144 THR A CA 1
ATOM 1176 C C . THR A 1 144 ? -1.055 -18.391 -10.812 1 96.44 144 THR A C 1
ATOM 1178 O O . THR A 1 144 ? -1.582 -17.297 -10.578 1 96.44 144 THR A O 1
ATOM 1181 N N . HIS A 1 145 ? 0.201 -18.625 -10.648 1 95.5 145 HIS A N 1
ATOM 1182 C CA . HIS A 1 145 ? 1.104 -17.562 -10.219 1 95.5 145 HIS A CA 1
ATOM 1183 C C . HIS A 1 145 ? 1.099 -16.406 -11.211 1 95.5 145 HIS A C 1
ATOM 1185 O O . HIS A 1 145 ? 1.01 -15.242 -10.812 1 95.5 145 HIS A O 1
ATOM 1191 N N . ILE A 1 146 ? 1.194 -16.703 -12.484 1 97.5 146 ILE A N 1
ATOM 1192 C CA . ILE A 1 146 ? 1.256 -15.664 -13.508 1 97.5 146 ILE A CA 1
ATOM 1193 C C . ILE A 1 146 ? -0.059 -14.883 -13.539 1 97.5 146 ILE A C 1
ATOM 1195 O O . ILE A 1 146 ? -0.061 -13.664 -13.695 1 97.5 146 ILE A O 1
ATOM 1199 N N . ALA A 1 147 ? -1.148 -15.594 -13.398 1 98.06 147 ALA A N 1
ATOM 1200 C CA . ALA A 1 147 ? -2.451 -14.938 -13.367 1 98.06 147 ALA A CA 1
ATOM 1201 C C . ALA A 1 147 ? -2.504 -13.875 -12.273 1 98.06 147 ALA A C 1
ATOM 1203 O O . ALA A 1 147 ? -3.08 -12.805 -12.461 1 98.06 147 ALA A O 1
ATOM 1204 N N . ARG A 1 148 ? -1.865 -14.125 -11.195 1 97.19 148 ARG A N 1
ATOM 1205 C CA . ARG A 1 148 ? -1.854 -13.211 -10.055 1 97.19 148 ARG A CA 1
ATOM 1206 C C . ARG A 1 148 ? -1.034 -11.961 -10.367 1 97.19 148 ARG A C 1
ATOM 1208 O O . ARG A 1 148 ? -1.131 -10.953 -9.664 1 97.19 148 ARG A O 1
ATOM 1215 N N . GLN A 1 149 ? -0.22 -12.023 -11.398 1 97.19 149 GLN A N 1
ATOM 1216 C CA . GLN A 1 149 ? 0.542 -10.859 -11.828 1 97.19 149 GLN A CA 1
ATOM 1217 C C . GLN A 1 149 ? -0.248 -10.031 -12.844 1 97.19 149 GLN A C 1
ATOM 1219 O O . GLN A 1 149 ? 0.019 -8.844 -13.023 1 97.19 149 GLN A O 1
ATOM 1224 N N . ILE A 1 150 ? -1.209 -10.703 -13.461 1 98.56 150 ILE A N 1
ATOM 1225 C CA . ILE A 1 150 ? -1.876 -10.078 -14.602 1 98.56 150 ILE A CA 1
ATOM 1226 C C . ILE A 1 150 ? -3.227 -9.516 -14.164 1 98.56 150 ILE A C 1
ATOM 1228 O O . ILE A 1 150 ? -3.689 -8.508 -14.703 1 98.56 150 ILE A O 1
ATOM 1232 N N . PHE A 1 151 ? -3.857 -10.172 -13.25 1 98.75 151 PHE A N 1
ATOM 1233 C CA . PHE A 1 151 ? -5.215 -9.805 -12.867 1 98.75 151 PHE A CA 1
ATOM 1234 C C . PHE A 1 151 ? -5.258 -9.359 -11.406 1 98.75 151 PHE A C 1
ATOM 1236 O O . PHE A 1 151 ? -4.309 -9.578 -10.656 1 98.75 151 PHE A O 1
ATOM 1243 N N . SER A 1 152 ? -6.305 -8.656 -11.078 1 98.5 152 SER A N 1
ATOM 1244 C CA . SER A 1 152 ? -6.656 -8.312 -9.703 1 98.5 152 SER A CA 1
ATOM 1245 C C . SER A 1 152 ? -8.031 -8.852 -9.328 1 98.5 152 SER A C 1
ATOM 1247 O O . SER A 1 152 ? -8.812 -9.242 -10.203 1 98.5 152 SER A O 1
ATOM 1249 N N . ALA A 1 153 ? -8.258 -8.969 -8.086 1 98.69 153 ALA A N 1
ATOM 1250 C CA . ALA A 1 153 ? -9.531 -9.453 -7.555 1 98.69 153 ALA A CA 1
ATOM 1251 C C . ALA A 1 153 ? -10.125 -8.438 -6.578 1 98.69 153 ALA A C 1
ATOM 1253 O O . ALA A 1 153 ? -9.617 -7.328 -6.434 1 98.69 153 ALA A O 1
ATOM 1254 N N . LEU A 1 154 ? -11.336 -8.742 -6.027 1 98.75 154 LEU A N 1
ATOM 1255 C CA . LEU A 1 154 ? -11.898 -7.852 -5.016 1 98.75 154 LEU A CA 1
ATOM 1256 C C . LEU A 1 154 ? -10.945 -7.691 -3.842 1 98.75 154 LEU A C 1
ATOM 1258 O O . LEU A 1 154 ? -10.656 -6.566 -3.414 1 98.75 154 LEU A O 1
ATOM 1262 N N . THR A 1 155 ? -10.484 -8.797 -3.367 1 98.56 155 THR A N 1
ATOM 1263 C CA . THR A 1 155 ? -9.477 -8.836 -2.309 1 98.56 155 THR A CA 1
ATOM 1264 C C . THR A 1 155 ? -8.242 -9.602 -2.762 1 98.56 155 THR A C 1
ATOM 1266 O O . THR A 1 155 ? -8.227 -10.172 -3.854 1 98.56 155 THR A O 1
ATOM 1269 N N . ARG A 1 156 ? -7.215 -9.523 -1.986 1 97.31 156 ARG A N 1
ATOM 1270 C CA . ARG A 1 156 ? -6.004 -10.281 -2.291 1 97.31 156 ARG A CA 1
ATOM 1271 C C . ARG A 1 156 ? -5.406 -10.891 -1.026 1 97.31 156 ARG A C 1
ATOM 1273 O O . ARG A 1 156 ? -5.707 -10.445 0.084 1 97.31 156 ARG A O 1
ATOM 1280 N N . VAL A 1 157 ? -4.609 -11.906 -1.178 1 96.19 157 VAL A N 1
ATOM 1281 C CA . VAL A 1 157 ? -3.943 -12.555 -0.054 1 96.19 157 VAL A CA 1
ATOM 1282 C C . VAL A 1 157 ? -2.449 -12.25 -0.091 1 96.19 157 VAL A C 1
ATOM 1284 O O . VAL A 1 157 ? -1.806 -12.383 -1.135 1 96.19 157 VAL A O 1
ATOM 1287 N N . ASN A 1 158 ? -1.977 -11.734 0.991 1 92.5 158 ASN A N 1
ATOM 1288 C CA . ASN A 1 158 ? -0.529 -11.625 1.134 1 92.5 158 ASN A CA 1
ATOM 1289 C C . ASN A 1 158 ? 0.142 -12.992 1.122 1 92.5 158 ASN A C 1
ATOM 1291 O O . ASN A 1 158 ? -0.062 -13.797 2.033 1 92.5 158 ASN A O 1
ATOM 1295 N N . GLU A 1 159 ? 0.918 -13.266 0.213 1 88.31 159 GLU A N 1
ATOM 1296 C CA . GLU A 1 159 ? 1.461 -14.602 0.01 1 88.31 159 GLU A CA 1
ATOM 1297 C C . GLU A 1 159 ? 2.469 -14.961 1.099 1 88.31 159 GLU A C 1
ATOM 1299 O O . GLU A 1 159 ? 2.785 -16.141 1.295 1 88.31 159 GLU A O 1
ATOM 1304 N N . GLU A 1 160 ? 2.996 -14.008 1.757 1 82.5 160 GLU A N 1
ATOM 1305 C CA . GLU A 1 160 ? 4.012 -14.242 2.777 1 82.5 160 GLU A CA 1
ATOM 1306 C C . GLU A 1 160 ? 3.379 -14.703 4.086 1 82.5 160 GLU A C 1
ATOM 1308 O O . GLU A 1 160 ? 3.896 -15.609 4.746 1 82.5 160 GLU A O 1
ATOM 1313 N N . ASN A 1 161 ? 2.238 -14.102 4.391 1 87.69 161 ASN A N 1
ATOM 1314 C CA . ASN A 1 161 ? 1.695 -14.406 5.707 1 87.69 161 ASN A CA 1
ATOM 1315 C C . ASN A 1 161 ? 0.267 -14.938 5.617 1 87.69 161 ASN A C 1
ATOM 1317 O O . ASN A 1 161 ? -0.299 -15.383 6.613 1 87.69 161 ASN A O 1
ATOM 1321 N N . GLY A 1 162 ? -0.289 -14.836 4.488 1 93.06 162 GLY A N 1
ATOM 1322 C CA . GLY A 1 162 ? -1.618 -15.391 4.289 1 93.06 162 GLY A CA 1
ATOM 1323 C C . GLY A 1 162 ? -2.729 -14.438 4.695 1 93.06 162 GLY A C 1
ATOM 1324 O O . GLY A 1 162 ? -3.906 -14.805 4.668 1 93.06 162 GLY A O 1
ATOM 1325 N N . GLU A 1 163 ? -2.396 -13.234 4.988 1 94.88 163 GLU A N 1
ATOM 1326 C CA . GLU A 1 163 ?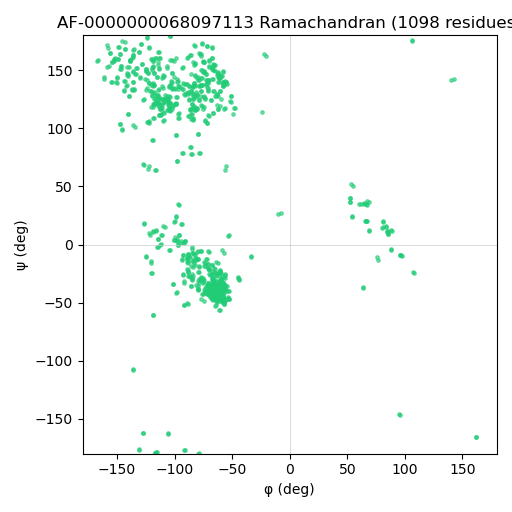 -3.393 -12.273 5.449 1 94.88 163 GLU A CA 1
ATOM 1327 C C . GLU A 1 163 ? -4.184 -11.695 4.277 1 94.88 163 GLU A C 1
ATOM 1329 O O . GLU A 1 163 ? -3.633 -11.469 3.197 1 94.88 163 GLU A O 1
ATOM 1334 N N . LEU A 1 164 ? -5.426 -11.484 4.57 1 97 164 LEU A N 1
ATOM 1335 C CA . LEU A 1 164 ? -6.316 -10.875 3.59 1 97 164 LEU A CA 1
ATOM 1336 C C . LEU A 1 164 ? -6.082 -9.375 3.504 1 97 164 LEU A C 1
ATOM 1338 O O . LEU A 1 164 ? -5.969 -8.695 4.527 1 97 164 LEU A O 1
ATOM 1342 N N . GLU A 1 165 ? -5.941 -8.836 2.258 1 97.12 165 GLU A N 1
ATOM 1343 C CA . GLU A 1 165 ? -5.691 -7.414 2.027 1 97.12 165 GLU A CA 1
ATOM 1344 C C . GLU A 1 165 ? -6.648 -6.848 0.982 1 97.12 165 GLU A C 1
ATOM 1346 O O . GLU A 1 165 ? -7.289 -7.602 0.246 1 97.12 165 GLU A O 1
ATOM 1351 N N . ALA A 1 166 ? -6.707 -5.508 0.908 1 96.94 166 ALA A N 1
ATOM 1352 C CA . ALA A 1 166 ? -7.52 -4.805 -0.081 1 96.94 166 ALA A CA 1
ATOM 1353 C C . ALA A 1 166 ? -6.902 -4.914 -1.474 1 96.94 166 ALA A C 1
ATOM 1355 O O . ALA A 1 166 ? -5.684 -5.027 -1.613 1 96.94 166 ALA A O 1
ATOM 1356 N N . ASP A 1 167 ? -7.676 -4.961 -2.445 1 98.12 167 ASP A N 1
ATOM 1357 C CA . ASP A 1 167 ? -7.312 -4.883 -3.855 1 98.12 167 ASP A CA 1
ATOM 1358 C C . ASP A 1 167 ? -8.258 -3.957 -4.617 1 98.12 167 ASP A C 1
ATOM 1360 O O . ASP A 1 167 ? -8.312 -2.756 -4.344 1 98.12 167 ASP A O 1
ATOM 1364 N N . ILE A 1 168 ? -9.125 -4.516 -5.438 1 98.5 168 ILE A N 1
ATOM 1365 C CA . ILE A 1 168 ? -10.094 -3.646 -6.09 1 98.5 168 ILE A CA 1
ATOM 1366 C C . ILE A 1 168 ? -11.055 -3.074 -5.055 1 98.5 168 ILE A C 1
ATOM 1368 O O . ILE A 1 168 ? -11.461 -1.911 -5.145 1 98.5 168 ILE A O 1
ATOM 1372 N N . ALA A 1 169 ? -11.422 -3.932 -4.121 1 98.38 169 ALA A N 1
ATOM 1373 C CA . ALA A 1 169 ? -12.172 -3.426 -2.975 1 98.38 169 ALA A CA 1
ATOM 1374 C C . ALA A 1 169 ? -11.227 -2.861 -1.913 1 98.38 169 ALA A C 1
ATOM 1376 O O . ALA A 1 169 ? -10.273 -3.527 -1.504 1 98.38 169 ALA A O 1
ATOM 1377 N N . HIS A 1 170 ? -11.508 -1.687 -1.496 1 96.12 170 HIS A N 1
ATOM 1378 C CA . HIS A 1 170 ? -10.664 -1.089 -0.469 1 96.12 170 HIS A CA 1
ATOM 1379 C C . HIS A 1 170 ? -11.156 -1.449 0.929 1 96.12 170 HIS A C 1
ATOM 1381 O O . HIS A 1 170 ? -10.383 -1.427 1.889 1 96.12 170 HIS A O 1
ATOM 1387 N N . HIS A 1 171 ? -12.414 -1.792 1.108 1 95.81 171 HIS A N 1
ATOM 1388 C CA . HIS A 1 171 ? -13.031 -2.27 2.34 1 95.81 171 HIS A CA 1
ATOM 1389 C C . HIS A 1 171 ? -14.18 -3.232 2.041 1 95.81 171 HIS A C 1
ATOM 1391 O O . HIS A 1 171 ? -14.68 -3.275 0.917 1 95.81 171 HIS A O 1
ATOM 1397 N N . TRP A 1 172 ? -14.539 -4.023 3.004 1 97.06 172 TRP A N 1
ATOM 1398 C CA . TRP A 1 172 ? -15.688 -4.918 2.904 1 97.06 172 TRP A CA 1
ATOM 1399 C C . TRP A 1 172 ? -16.25 -5.238 4.285 1 97.06 172 TRP A C 1
ATOM 1401 O O . TRP A 1 172 ? -15.57 -5.051 5.297 1 97.06 172 TRP A O 1
ATOM 1411 N N . GLN A 1 173 ? -17.5 -5.621 4.32 1 95.06 173 GLN A N 1
ATOM 1412 C CA . GLN A 1 173 ? -18.156 -5.949 5.586 1 95.06 173 GLN A CA 1
ATOM 1413 C C . GLN A 1 173 ? -19.234 -7.004 5.391 1 95.06 173 GLN A C 1
ATOM 1415 O O . GLN A 1 173 ? -19.891 -7.043 4.348 1 95.06 173 GLN A O 1
ATOM 1420 N N . GLN A 1 174 ? -19.328 -7.84 6.383 1 96.56 174 GLN A N 1
ATOM 1421 C CA . GLN A 1 174 ? -20.453 -8.773 6.441 1 96.56 174 GLN A CA 1
ATOM 1422 C C . GLN A 1 174 ? -21.672 -8.125 7.07 1 96.56 174 GLN A C 1
ATOM 1424 O O . GLN A 1 174 ? -21.719 -7.906 8.281 1 96.56 174 GLN A O 1
ATOM 1429 N N . ILE A 1 175 ? -22.672 -7.848 6.312 1 94.94 175 ILE A N 1
ATOM 1430 C CA . ILE A 1 175 ? -23.891 -7.195 6.785 1 94.94 175 ILE A CA 1
ATOM 1431 C C . ILE A 1 175 ? -24.75 -8.203 7.551 1 94.94 175 ILE A C 1
ATOM 1433 O O . ILE A 1 175 ? -25.312 -7.879 8.602 1 94.94 175 ILE A O 1
ATOM 1437 N N . SER A 1 176 ? -24.859 -9.398 7.023 1 95.94 176 SER A N 1
ATOM 1438 C CA . SER A 1 176 ? -25.5 -10.578 7.609 1 95.94 176 SER A CA 1
ATOM 1439 C C . SER A 1 176 ? -24.812 -11.859 7.152 1 95.94 176 SER A C 1
ATOM 1441 O O . SER A 1 176 ? -23.938 -11.828 6.277 1 95.94 176 SER A O 1
ATOM 1443 N N . PRO A 1 177 ? -25.078 -12.93 7.664 1 95.81 177 PRO A N 1
ATOM 1444 C CA . PRO A 1 177 ? -24.422 -14.18 7.266 1 95.81 177 PRO A CA 1
ATOM 1445 C C . PRO A 1 177 ? -24.562 -14.469 5.77 1 95.81 177 PRO A C 1
ATOM 1447 O O . PRO A 1 177 ? -23.703 -15.133 5.184 1 95.81 177 PRO A O 1
ATOM 1450 N N . LEU A 1 178 ? -25.594 -13.938 5.172 1 98.06 178 LEU A N 1
ATOM 1451 C CA . LEU A 1 178 ? -25.859 -14.25 3.77 1 98.06 178 LEU A CA 1
ATOM 1452 C C . LEU A 1 178 ? -25.641 -13.023 2.891 1 98.06 178 LEU A C 1
ATOM 1454 O O . LEU A 1 178 ? -26.047 -13.008 1.724 1 98.06 178 LEU A O 1
ATOM 1458 N N . HIS A 1 179 ? -25.109 -11.961 3.461 1 97.62 179 HIS A N 1
ATOM 1459 C CA . HIS A 1 179 ? -24.984 -10.703 2.725 1 97.62 179 HIS A CA 1
ATOM 1460 C C . HIS A 1 179 ? -23.672 -10.008 3.021 1 97.62 179 HIS A C 1
ATOM 1462 O O . HIS A 1 179 ? -23.406 -9.617 4.164 1 97.62 179 HIS A O 1
ATOM 1468 N N . TRP A 1 180 ? -22.859 -9.961 2.006 1 98.12 180 TRP A N 1
ATOM 1469 C CA . TRP A 1 180 ? -21.594 -9.234 2.102 1 98.12 180 TRP A CA 1
ATOM 1470 C C . TRP A 1 180 ? -21.625 -7.973 1.241 1 98.12 180 TRP A C 1
ATOM 1472 O O . TRP A 1 180 ? -22.219 -7.965 0.165 1 98.12 180 TRP A O 1
ATOM 1482 N N . ARG A 1 181 ? -20.984 -6.898 1.717 1 97.31 181 ARG A N 1
ATOM 1483 C CA . ARG A 1 181 ? -20.844 -5.652 0.968 1 97.31 181 ARG A CA 1
ATOM 1484 C C . ARG A 1 181 ? -19.375 -5.301 0.769 1 97.31 181 ARG A C 1
ATOM 1486 O O . ARG A 1 181 ? -18.594 -5.34 1.717 1 97.31 181 ARG A O 1
ATOM 1493 N N . PHE A 1 182 ? -19 -4.969 -0.448 1 98.06 182 PHE A N 1
ATOM 1494 C CA . PHE A 1 182 ? -17.656 -4.547 -0.801 1 98.06 182 PHE A CA 1
ATOM 1495 C C . PHE A 1 182 ? -17.656 -3.125 -1.353 1 98.06 182 PHE A C 1
ATOM 1497 O O . PHE A 1 182 ? -18.562 -2.752 -2.109 1 98.06 182 PHE A O 1
ATOM 1504 N N . PHE A 1 183 ? -16.719 -2.332 -0.972 1 96 183 PHE A N 1
ATOM 1505 C CA . PHE A 1 183 ? -16.531 -0.972 -1.463 1 96 183 PHE A CA 1
ATOM 1506 C C . PHE A 1 183 ? -15.367 -0.899 -2.434 1 96 183 PHE A C 1
ATOM 1508 O O . PHE A 1 183 ? -14.227 -1.201 -2.064 1 96 183 PHE A O 1
ATOM 1515 N N . LEU A 1 184 ? -15.664 -0.494 -3.625 1 96.56 184 LEU A N 1
ATOM 1516 C CA . LEU A 1 184 ? -14.672 -0.618 -4.688 1 96.56 184 LEU A CA 1
ATOM 1517 C C . LEU A 1 184 ? -14.008 0.724 -4.969 1 96.56 184 LEU A C 1
ATOM 1519 O O . LEU A 1 184 ? -14.617 1.778 -4.785 1 96.56 184 LEU A O 1
ATOM 1523 N N . ARG A 1 185 ? -12.734 0.652 -5.359 1 95 185 ARG A N 1
ATOM 1524 C CA . ARG A 1 185 ? -11.961 1.825 -5.754 1 95 185 ARG A CA 1
ATOM 1525 C C . ARG A 1 185 ? -12.422 2.35 -7.113 1 95 185 ARG A C 1
ATOM 1527 O O . ARG A 1 185 ? -12.695 1.566 -8.023 1 95 185 ARG A O 1
ATOM 1534 N N . PRO A 1 186 ? -12.438 3.607 -7.211 1 89.38 186 PRO A N 1
ATOM 1535 C CA . PRO A 1 186 ? -12.625 4.164 -8.555 1 89.38 186 PRO A CA 1
ATOM 1536 C C . PRO A 1 186 ? -11.312 4.312 -9.32 1 89.38 186 PRO A C 1
ATOM 1538 O O . PRO A 1 186 ? -10.234 4.188 -8.734 1 89.38 186 PRO A O 1
ATOM 1541 N N . GLY A 1 187 ? -11.406 4.469 -10.656 1 91.75 187 GLY A N 1
ATOM 1542 C CA . GLY A 1 187 ? -10.266 4.875 -11.453 1 91.75 187 GLY A CA 1
ATOM 1543 C C . GLY A 1 187 ? -9.328 3.725 -11.781 1 91.75 187 GLY A C 1
ATOM 1544 O O . GLY A 1 187 ? -8.141 3.939 -12.055 1 91.75 187 GLY A O 1
ATOM 1545 N N . ILE A 1 188 ? -9.773 2.533 -11.688 1 96.81 188 ILE A N 1
ATOM 1546 C CA . ILE A 1 188 ? -8.969 1.379 -12.062 1 96.81 188 ILE A CA 1
ATOM 1547 C C . ILE A 1 188 ? -9.062 1.145 -13.57 1 96.81 188 ILE A C 1
ATOM 1549 O O . ILE A 1 188 ? -10.148 1.232 -14.148 1 96.81 188 ILE A O 1
ATOM 1553 N N . HIS A 1 189 ? -7.93 0.868 -14.203 1 98 189 HIS A N 1
ATOM 1554 C CA . HIS A 1 189 ? -7.922 0.651 -15.641 1 98 189 HIS A CA 1
ATOM 1555 C C . HIS A 1 189 ? -7.461 -0.762 -15.984 1 98 189 HIS A C 1
ATOM 1557 O O . HIS A 1 189 ? -6.652 -1.348 -15.258 1 98 189 HIS A O 1
ATOM 1563 N N . PHE A 1 190 ? -8.023 -1.274 -17.062 1 98.69 190 PHE A N 1
ATOM 1564 C CA . PHE A 1 190 ? -7.496 -2.49 -17.672 1 98.69 190 PHE A CA 1
ATOM 1565 C C . PHE A 1 190 ? -6.238 -2.191 -18.469 1 98.69 190 PHE A C 1
ATOM 1567 O O . PHE A 1 190 ? -5.977 -1.037 -18.828 1 98.69 190 PHE A O 1
ATOM 1574 N N . HIS A 1 191 ? -5.492 -3.219 -18.781 1 98.44 191 HIS A N 1
ATOM 1575 C CA . HIS A 1 191 ? -4.242 -3.082 -19.516 1 98.44 191 HIS A CA 1
ATOM 1576 C C . HIS A 1 191 ? -4.477 -2.408 -20.875 1 98.44 191 HIS A C 1
ATOM 1578 O O . HIS A 1 191 ? -3.588 -1.729 -21.391 1 98.44 191 HIS A O 1
ATOM 1584 N N . HIS A 1 192 ? -5.652 -2.541 -21.438 1 97.19 192 HIS A N 1
ATOM 1585 C CA . HIS A 1 192 ? -5.922 -1.966 -22.75 1 97.19 192 HIS A CA 1
ATOM 1586 C C . HIS A 1 192 ? -6.477 -0.55 -22.625 1 97.19 192 HIS A C 1
ATOM 1588 O O . HIS A 1 192 ? -6.977 0.01 -23.594 1 97.19 192 HIS A O 1
ATOM 1594 N N . GLY A 1 193 ? -6.578 -0.01 -21.406 1 96.56 193 GLY A N 1
ATOM 1595 C CA . GLY A 1 193 ? -6.848 1.408 -21.219 1 96.56 193 GLY A CA 1
ATOM 1596 C C . GLY A 1 193 ? -8.25 1.691 -20.734 1 96.56 193 GLY A C 1
ATOM 1597 O O . GLY A 1 193 ? -8.484 2.693 -20.047 1 96.56 193 GLY A O 1
ATOM 1598 N N . ARG A 1 194 ? -9.141 0.812 -20.969 1 96.94 194 ARG A N 1
ATOM 1599 C CA . ARG A 1 194 ? -10.523 1.037 -20.547 1 96.94 194 ARG A CA 1
ATOM 1600 C C . ARG A 1 194 ? -10.641 1.038 -19.031 1 96.94 194 ARG A C 1
ATOM 1602 O O . ARG A 1 194 ? -10.008 0.221 -18.344 1 96.94 194 ARG A O 1
ATOM 1609 N N . GLU A 1 195 ? -11.492 1.91 -18.516 1 96.56 195 GLU A N 1
ATOM 1610 C CA . GLU A 1 195 ? -11.727 1.96 -17.078 1 96.56 195 GLU A CA 1
ATOM 1611 C C . GLU A 1 195 ? -12.617 0.806 -16.609 1 96.56 195 GLU A C 1
ATOM 1613 O O . GLU A 1 195 ? -13.578 0.446 -17.297 1 96.56 195 GLU A O 1
ATOM 1618 N N . LEU A 1 196 ? -12.289 0.229 -15.555 1 98.06 196 LEU A N 1
ATOM 1619 C CA . LEU A 1 196 ? -13.094 -0.819 -14.938 1 98.06 196 LEU A CA 1
ATOM 1620 C C . LEU A 1 196 ? -14.445 -0.277 -14.5 1 98.06 196 LEU A C 1
ATOM 1622 O O . LEU A 1 196 ? -14.531 0.803 -13.914 1 98.06 196 LEU A O 1
ATOM 1626 N N . GLU A 1 197 ? -15.484 -0.928 -14.867 1 96.94 197 GLU A N 1
ATOM 1627 C CA . GLU A 1 197 ? -16.844 -0.597 -14.469 1 96.94 197 GLU A CA 1
ATOM 1628 C C . GLU A 1 197 ? -17.438 -1.681 -13.57 1 96.94 197 GLU A C 1
ATOM 1630 O O . GLU A 1 197 ? -16.953 -2.816 -13.555 1 96.94 197 GLU A O 1
ATOM 1635 N N . MET A 1 198 ? -18.484 -1.288 -12.852 1 96.69 198 MET A N 1
ATOM 1636 C CA . MET A 1 198 ? -19.125 -2.234 -11.938 1 96.69 198 MET A CA 1
ATOM 1637 C C . MET A 1 198 ? -19.609 -3.475 -12.688 1 96.69 198 MET A C 1
ATOM 1639 O O . MET A 1 198 ? -19.531 -4.586 -12.164 1 96.69 198 MET A O 1
ATOM 1643 N N . GLU A 1 199 ? -19.984 -3.271 -13.859 1 97.69 199 GLU A N 1
ATOM 1644 C CA . GLU A 1 199 ? -20.5 -4.383 -14.656 1 97.69 199 GLU A CA 1
ATOM 1645 C C . GLU A 1 199 ? -19.406 -5.406 -14.945 1 97.69 199 GLU A C 1
ATOM 1647 O O . GLU A 1 199 ? -19.688 -6.594 -15.109 1 97.69 199 GLU A O 1
ATOM 1652 N N . ASP A 1 200 ? -18.172 -4.988 -15.141 1 98.44 200 ASP A N 1
ATOM 1653 C CA . ASP A 1 200 ? -17.062 -5.926 -15.305 1 98.44 200 ASP A CA 1
ATOM 1654 C C . ASP A 1 200 ? -16.938 -6.852 -14.102 1 98.44 200 ASP A C 1
ATOM 1656 O O . ASP A 1 200 ? -16.688 -8.047 -14.25 1 98.44 200 ASP A O 1
ATOM 1660 N N . VAL A 1 201 ? -17.078 -6.242 -12.891 1 98.56 201 VAL A N 1
ATOM 1661 C CA . VAL A 1 201 ? -16.953 -6.992 -11.641 1 98.56 201 VAL A CA 1
ATOM 1662 C C . VAL A 1 201 ? -18.125 -7.973 -11.516 1 98.56 201 VAL A C 1
ATOM 1664 O O . VAL A 1 201 ? -17.922 -9.156 -11.25 1 98.56 201 VAL A O 1
ATOM 1667 N N . ILE A 1 202 ? -19.328 -7.543 -11.758 1 98.38 202 ILE A N 1
ATOM 1668 C CA . ILE A 1 202 ? -20.531 -8.367 -11.633 1 98.38 202 ILE A CA 1
ATOM 1669 C C . ILE A 1 202 ? -20.469 -9.516 -12.633 1 98.38 202 ILE A C 1
ATOM 1671 O O . ILE A 1 202 ? -20.703 -10.672 -12.273 1 98.38 202 ILE A O 1
ATOM 1675 N N . ALA A 1 203 ? -20.109 -9.203 -13.875 1 98 203 ALA A N 1
ATOM 1676 C CA . ALA A 1 203 ? -20.031 -10.234 -14.906 1 98 203 ALA A CA 1
ATOM 1677 C C . ALA A 1 203 ? -18.984 -11.281 -14.562 1 98 203 ALA A C 1
ATOM 1679 O O . ALA A 1 203 ? -19.188 -12.477 -14.773 1 98 203 ALA A O 1
ATOM 1680 N N . SER A 1 204 ? -17.844 -10.859 -14.062 1 98.06 204 SER A N 1
ATOM 1681 C CA . SER A 1 204 ? -16.766 -11.773 -13.688 1 98.06 204 SER A CA 1
ATOM 1682 C C . SER A 1 204 ? -17.203 -12.719 -12.578 1 98.06 204 SER A C 1
ATOM 1684 O O . SER A 1 204 ? -16.922 -13.914 -12.633 1 98.06 204 SER A O 1
ATOM 1686 N N . LEU A 1 205 ? -17.938 -12.203 -11.609 1 97.62 205 LEU A N 1
ATOM 1687 C CA . LEU A 1 205 ? -18.344 -13.016 -10.477 1 97.62 205 LEU A CA 1
ATOM 1688 C C . LEU A 1 205 ? -19.516 -13.922 -10.844 1 97.62 205 LEU A C 1
ATOM 1690 O O . LEU A 1 205 ? -19.641 -15.031 -10.32 1 97.62 205 LEU A O 1
ATOM 1694 N N . ARG A 1 206 ? -20.328 -13.5 -11.75 1 96.94 206 ARG A N 1
ATOM 1695 C CA . ARG A 1 206 ? -21.406 -14.344 -12.242 1 96.94 206 ARG A CA 1
ATOM 1696 C C . ARG A 1 206 ? -20.875 -15.516 -13.055 1 96.94 206 ARG A C 1
ATOM 1698 O O . ARG A 1 206 ? -21.391 -16.625 -12.984 1 96.94 206 ARG A O 1
ATOM 1705 N N . ARG A 1 207 ? -19.844 -15.242 -13.758 1 95.06 207 ARG A N 1
ATOM 1706 C CA . ARG A 1 207 ? -19.234 -16.25 -14.617 1 95.06 207 ARG A CA 1
ATOM 1707 C C . ARG A 1 207 ? -18.766 -17.453 -13.812 1 95.06 207 ARG A C 1
ATOM 1709 O O . ARG A 1 207 ? -18.797 -18.594 -14.297 1 95.06 207 ARG A O 1
ATOM 1716 N N . ILE A 1 208 ? -18.391 -17.266 -12.602 1 93.81 208 ILE A N 1
ATOM 1717 C CA . ILE A 1 208 ? -17.734 -18.344 -11.867 1 93.81 208 ILE A CA 1
ATOM 1718 C C . ILE A 1 208 ? -18.75 -19.062 -10.992 1 93.81 208 ILE A C 1
ATOM 1720 O O . ILE A 1 208 ? -18.422 -20.016 -10.289 1 93.81 208 ILE A O 1
ATOM 1724 N N . ASN A 1 209 ? -19.984 -18.656 -11.086 1 93.06 209 ASN A N 1
ATOM 1725 C CA . ASN A 1 209 ? -21.047 -19.281 -10.297 1 93.06 209 ASN A CA 1
ATOM 1726 C C . ASN A 1 209 ? -21.219 -20.75 -10.648 1 93.06 209 ASN A C 1
ATOM 1728 O O . ASN A 1 209 ? -21.828 -21.5 -9.883 1 93.06 209 ASN A O 1
ATOM 1732 N N . ASP A 1 210 ? -20.703 -21.156 -11.719 1 90.75 210 ASP A N 1
ATOM 1733 C CA . ASP A 1 210 ? -20.828 -22.547 -12.156 1 90.75 210 ASP A CA 1
ATOM 1734 C C . ASP A 1 210 ? -19.797 -23.438 -11.461 1 90.75 210 ASP A C 1
ATOM 1736 O O . ASP A 1 210 ? -19.906 -24.656 -11.492 1 90.75 210 ASP A O 1
ATOM 1740 N N . LEU A 1 211 ? -18.859 -22.859 -10.844 1 94.25 211 LEU A N 1
ATOM 1741 C CA . LEU A 1 211 ? -17.844 -23.609 -10.125 1 94.25 211 LEU A CA 1
ATOM 1742 C C . LEU A 1 211 ? -18.344 -24.016 -8.742 1 94.25 211 LEU A C 1
ATOM 1744 O O . LEU A 1 211 ? -19.078 -23.25 -8.094 1 94.25 211 LEU A O 1
ATOM 1748 N N . PRO A 1 212 ? -17.969 -25.125 -8.297 1 92.94 212 PRO A N 1
ATOM 1749 C CA . PRO A 1 212 ? -18.547 -25.703 -7.082 1 92.94 212 PRO A CA 1
ATOM 1750 C C . PRO A 1 212 ? -18.422 -24.781 -5.867 1 92.94 212 PRO A C 1
ATOM 1752 O O . PRO A 1 212 ? -19.391 -24.625 -5.117 1 92.94 212 PRO A O 1
ATOM 1755 N N . LEU A 1 213 ? -17.359 -24.141 -5.684 1 95.88 213 LEU A N 1
ATOM 1756 C CA . LEU A 1 213 ? -17.125 -23.359 -4.473 1 95.88 213 LEU A CA 1
ATOM 1757 C C . LEU A 1 213 ? -17.812 -22 -4.566 1 95.88 213 LEU A C 1
ATOM 1759 O O . LEU A 1 213 ? -17.953 -21.297 -3.561 1 95.88 213 LEU A O 1
ATOM 1763 N N . TYR A 1 214 ? -18.297 -21.609 -5.734 1 96.88 214 TYR A N 1
ATOM 1764 C CA . TYR A 1 214 ? -18.875 -20.281 -5.938 1 96.88 214 TYR A CA 1
ATOM 1765 C C . TYR A 1 214 ? -20.375 -20.391 -6.195 1 96.88 214 TYR A C 1
ATOM 1767 O O . TYR A 1 214 ? -21.047 -19.375 -6.414 1 96.88 214 TYR A O 1
ATOM 1775 N N . SER A 1 215 ? -20.875 -21.641 -6.188 1 94.62 215 SER A N 1
ATOM 1776 C CA . SER A 1 215 ? -22.234 -21.906 -6.609 1 94.62 215 SER A CA 1
ATOM 1777 C C . SER A 1 215 ? -23.25 -21.297 -5.637 1 94.62 215 SER A C 1
ATOM 1779 O O . SER A 1 215 ? -24.406 -21.109 -5.984 1 94.62 215 SER A O 1
ATOM 1781 N N . HIS A 1 216 ? -22.828 -20.953 -4.43 1 97.06 216 HIS A N 1
ATOM 1782 C CA . HIS A 1 216 ? -23.734 -20.438 -3.412 1 97.06 216 HIS A CA 1
ATOM 1783 C C . HIS A 1 216 ? -23.953 -18.938 -3.576 1 97.06 216 HIS A C 1
ATOM 1785 O O . HIS A 1 216 ? -24.75 -18.344 -2.852 1 97.06 216 HIS A O 1
ATOM 1791 N N . ILE A 1 217 ? -23.219 -18.266 -4.484 1 97.62 217 ILE A N 1
ATOM 1792 C CA . ILE A 1 217 ? -23.453 -16.859 -4.793 1 97.62 217 ILE A CA 1
ATOM 1793 C C . ILE A 1 217 ? -24.75 -16.719 -5.562 1 97.62 217 ILE A C 1
ATOM 1795 O O . ILE A 1 217 ? -24.844 -17.109 -6.727 1 97.62 217 ILE A O 1
ATOM 1799 N N . ALA A 1 218 ? -25.688 -16.141 -4.93 1 96.75 218 ALA A N 1
ATOM 1800 C CA . ALA A 1 218 ? -27.047 -16.141 -5.457 1 96.75 218 ALA A CA 1
ATOM 1801 C C . ALA A 1 218 ? -27.297 -14.898 -6.312 1 96.75 218 ALA A C 1
ATOM 1803 O O . ALA A 1 218 ? -27.797 -15.008 -7.438 1 96.75 218 ALA A O 1
ATOM 1804 N N . HIS A 1 219 ? -26.969 -13.719 -5.684 1 96.19 219 HIS A N 1
ATOM 1805 C CA . HIS A 1 219 ? -27.266 -12.461 -6.352 1 96.19 219 HIS A CA 1
ATOM 1806 C C . HIS A 1 219 ? -26.172 -11.43 -6.082 1 96.19 219 HIS A C 1
ATOM 1808 O O . HIS A 1 219 ? -25.641 -11.359 -4.977 1 96.19 219 HIS A O 1
ATOM 1814 N N . ILE A 1 220 ? -25.875 -10.703 -7.129 1 98 220 ILE A N 1
ATOM 1815 C CA . ILE A 1 220 ? -24.875 -9.641 -7.027 1 98 220 ILE A CA 1
ATOM 1816 C C . ILE A 1 220 ? -25.469 -8.328 -7.562 1 98 220 ILE A C 1
ATOM 1818 O O . ILE A 1 220 ? -25.922 -8.273 -8.703 1 98 220 ILE A O 1
ATOM 1822 N N . VAL A 1 221 ? -25.453 -7.273 -6.77 1 96.19 221 VAL A N 1
ATOM 1823 C CA . VAL A 1 221 ? -26.031 -6 -7.184 1 96.19 221 VAL A CA 1
ATOM 1824 C C . VAL A 1 221 ? -25.125 -4.852 -6.738 1 96.19 221 VAL A C 1
ATOM 1826 O O . VAL A 1 221 ? -24.281 -5.023 -5.844 1 96.19 221 VAL A O 1
ATOM 1829 N N . SER A 1 222 ? -25.234 -3.781 -7.34 1 94.69 222 SER A N 1
ATOM 1830 C CA . SER A 1 222 ? -24.578 -2.531 -6.973 1 94.69 222 SER A CA 1
ATOM 1831 C C . SER A 1 222 ? -25.594 -1.445 -6.645 1 94.69 222 SER A C 1
ATOM 1833 O O . SER A 1 222 ? -25.969 -0.665 -7.52 1 94.69 222 SER A O 1
ATOM 1835 N N . PRO A 1 223 ? -25.984 -1.365 -5.371 1 89.25 223 PRO A N 1
ATOM 1836 C CA . PRO A 1 223 ? -27.047 -0.431 -5.004 1 89.25 223 PRO A CA 1
ATOM 1837 C C . PRO A 1 223 ? -26.625 1.029 -5.125 1 89.25 223 PRO A C 1
ATOM 1839 O O . PRO A 1 223 ? -27.453 1.898 -5.41 1 89.25 223 PRO A O 1
ATOM 1842 N N . THR A 1 224 ? -25.391 1.314 -4.754 1 85.38 224 THR A N 1
ATOM 1843 C CA . THR A 1 224 ? -24.797 2.646 -4.871 1 85.38 224 THR A CA 1
ATOM 1844 C C . THR A 1 224 ? -23.453 2.586 -5.59 1 85.38 224 THR A C 1
ATOM 1846 O O . THR A 1 224 ? -22.844 1.521 -5.68 1 85.38 224 THR A O 1
ATOM 1849 N N . PRO A 1 225 ? -23.109 3.676 -6.156 1 84.69 225 PRO A N 1
ATOM 1850 C CA . PRO A 1 225 ? -21.844 3.66 -6.914 1 84.69 225 PRO A CA 1
ATOM 1851 C C . PRO A 1 225 ? -20.688 3.094 -6.109 1 84.69 225 PRO A C 1
ATOM 1853 O O . PRO A 1 225 ? -20.5 3.455 -4.941 1 84.69 225 PRO A O 1
ATOM 1856 N N . TRP A 1 226 ? -20.016 2.119 -6.719 1 90.44 226 TRP A N 1
ATOM 1857 C CA . TRP A 1 226 ? -18.781 1.52 -6.223 1 90.44 226 TRP A CA 1
ATOM 1858 C C . TRP A 1 226 ? -19.031 0.735 -4.941 1 90.44 226 TRP A C 1
ATOM 1860 O O . TRP A 1 226 ? -18.125 0.579 -4.113 1 90.44 226 TRP A O 1
ATOM 1870 N N . THR A 1 227 ? -20.281 0.417 -4.805 1 93.69 227 THR A N 1
ATOM 1871 C CA . THR A 1 227 ? -20.672 -0.507 -3.746 1 93.69 227 THR A CA 1
ATOM 1872 C C . THR A 1 227 ? -21.219 -1.805 -4.336 1 93.69 227 THR A C 1
ATOM 1874 O O . THR A 1 227 ? -22.062 -1.777 -5.223 1 93.69 227 THR A O 1
ATOM 1877 N N . LEU A 1 228 ? -20.703 -2.891 -3.902 1 97.38 228 LEU A N 1
ATOM 1878 C CA . LEU A 1 228 ? -21.094 -4.203 -4.402 1 97.38 228 LEU A CA 1
ATOM 1879 C C . LEU A 1 228 ? -21.688 -5.055 -3.291 1 97.38 228 LEU A C 1
ATOM 1881 O O . LEU A 1 228 ? -21.016 -5.344 -2.295 1 97.38 228 LEU A O 1
ATOM 1885 N N . ASP A 1 229 ? -22.922 -5.465 -3.49 1 97.38 229 ASP A N 1
ATOM 1886 C CA . ASP A 1 229 ? -23.562 -6.379 -2.559 1 97.38 229 ASP A CA 1
ATOM 1887 C C . ASP A 1 229 ? -23.641 -7.793 -3.131 1 97.38 229 ASP A C 1
ATOM 1889 O O . ASP A 1 229 ? -24.109 -7.996 -4.25 1 97.38 229 ASP A O 1
ATOM 1893 N N . ILE A 1 230 ? -23.172 -8.719 -2.377 1 98.38 230 ILE A N 1
ATOM 1894 C CA . ILE A 1 230 ? -23.219 -10.125 -2.752 1 98.38 230 ILE A CA 1
ATOM 1895 C C . ILE A 1 230 ? -24.141 -10.883 -1.793 1 98.38 230 ILE A C 1
ATOM 1897 O O . ILE A 1 230 ? -23.875 -10.938 -0.588 1 98.38 230 ILE A O 1
ATOM 1901 N N . HIS A 1 231 ? -25.141 -11.43 -2.346 1 98.38 231 HIS A N 1
ATOM 1902 C CA . HIS A 1 231 ? -26.094 -12.234 -1.58 1 98.38 231 HIS A CA 1
ATOM 1903 C C . HIS A 1 231 ? -25.844 -13.727 -1.794 1 98.38 231 HIS A C 1
ATOM 1905 O O . HIS A 1 231 ? -25.672 -14.172 -2.93 1 98.38 231 HIS A O 1
ATOM 1911 N N . LEU A 1 232 ? -25.844 -14.445 -0.708 1 98.31 232 LEU A N 1
ATOM 1912 C CA . LEU A 1 232 ? -25.469 -15.859 -0.723 1 98.31 232 LEU A CA 1
ATOM 1913 C C . LEU A 1 232 ? -26.672 -16.734 -0.378 1 98.31 232 LEU A C 1
ATOM 1915 O O . LEU A 1 232 ? -27.578 -16.297 0.341 1 98.31 232 LEU A O 1
ATOM 1919 N N . SER A 1 233 ? -26.719 -17.953 -0.865 1 97.62 233 SER A N 1
ATOM 1920 C CA . SER A 1 233 ? -27.75 -18.922 -0.501 1 97.62 233 SER A CA 1
ATOM 1921 C C . SER A 1 233 ? -27.375 -19.672 0.768 1 97.62 233 SER A C 1
ATOM 1923 O O . SER A 1 233 ? -28.219 -20.312 1.396 1 97.62 233 SER A O 1
ATOM 1925 N N . GLN A 1 234 ? -26.047 -19.641 1.121 1 96.88 234 GLN A N 1
ATOM 1926 C CA . GLN A 1 234 ? -25.516 -20.219 2.355 1 96.88 234 GLN A CA 1
ATOM 1927 C C . GLN A 1 234 ? -24.438 -19.328 2.963 1 96.88 234 GLN A C 1
ATOM 1929 O O . GLN A 1 234 ? -23.703 -18.672 2.238 1 96.88 234 GLN A O 1
ATOM 1934 N N . PRO A 1 235 ? -24.406 -19.359 4.336 1 97.69 235 PRO A N 1
ATOM 1935 C CA . PRO A 1 235 ? -23.344 -18.562 4.949 1 97.69 235 PRO A CA 1
ATOM 1936 C C . PRO A 1 235 ? -21.953 -19 4.527 1 97.69 235 PRO A C 1
ATOM 1938 O O . PRO A 1 235 ? -21.703 -20.188 4.309 1 97.69 235 PRO A O 1
ATOM 1941 N N . ASP A 1 236 ? -21.078 -18.031 4.414 1 98.06 236 ASP A N 1
ATOM 1942 C CA . ASP A 1 236 ? -19.688 -18.312 4.027 1 98.06 236 ASP A CA 1
ATOM 1943 C C . ASP A 1 236 ? -18.734 -17.328 4.684 1 98.06 236 ASP A C 1
ATOM 1945 O O . ASP A 1 236 ? -18.516 -16.234 4.172 1 98.06 236 ASP A O 1
ATOM 1949 N N . ARG A 1 237 ? -18.062 -17.781 5.68 1 96.44 237 ARG A N 1
ATOM 1950 C CA . ARG A 1 237 ? -17.125 -16.906 6.387 1 96.44 237 ARG A CA 1
ATOM 1951 C C . ARG A 1 237 ? -15.875 -16.656 5.555 1 96.44 237 ARG A C 1
ATOM 1953 O O . ARG A 1 237 ? -15.109 -15.727 5.832 1 96.44 237 ARG A O 1
ATOM 1960 N N . TRP A 1 238 ? -15.664 -17.484 4.516 1 97.31 238 TRP A N 1
ATOM 1961 C CA . TRP A 1 238 ? -14.453 -17.422 3.713 1 97.31 238 TRP A CA 1
ATOM 1962 C C . TRP A 1 238 ? -14.672 -16.578 2.463 1 97.31 238 TRP A C 1
ATOM 1964 O O . TRP A 1 238 ? -13.781 -16.469 1.613 1 97.31 238 TRP A O 1
ATOM 1974 N N . LEU A 1 239 ? -15.781 -15.914 2.35 1 98.25 239 LEU A N 1
ATOM 1975 C CA . LEU A 1 239 ? -16.125 -15.305 1.072 1 98.25 239 LEU A CA 1
ATOM 1976 C C . LEU A 1 239 ? -15.055 -14.32 0.63 1 98.25 239 LEU A C 1
ATOM 1978 O O . LEU A 1 239 ? -14.617 -14.344 -0.525 1 98.25 239 LEU A O 1
ATOM 1982 N N . PRO A 1 240 ? -14.555 -13.375 1.533 1 98.31 240 PRO A N 1
ATOM 1983 C CA . PRO A 1 240 ? -13.516 -12.445 1.078 1 98.31 240 PRO A CA 1
ATOM 1984 C C . PRO A 1 240 ? -12.258 -13.164 0.583 1 98.31 240 PRO A C 1
ATOM 1986 O O . PRO A 1 240 ? -11.633 -12.719 -0.382 1 98.31 240 PRO A O 1
ATOM 1989 N N . LEU A 1 241 ? -11.906 -14.273 1.233 1 97.81 241 LEU A N 1
ATOM 1990 C CA . LEU A 1 241 ? -10.758 -15.07 0.802 1 97.81 241 LEU A CA 1
ATOM 1991 C C . LEU A 1 241 ? -11.055 -15.789 -0.508 1 97.81 241 LEU A C 1
ATOM 1993 O O . LEU A 1 241 ? -10.188 -15.891 -1.38 1 97.81 241 LEU A O 1
ATOM 1997 N N . LEU A 1 242 ? -12.242 -16.312 -0.577 1 98.12 242 LEU A N 1
ATOM 1998 C CA . LEU A 1 242 ? -12.672 -17 -1.788 1 98.12 242 LEU A CA 1
ATOM 1999 C C . LEU A 1 242 ? -12.609 -16.078 -2.996 1 98.12 242 LEU A C 1
ATOM 2001 O O . LEU A 1 242 ? -12.156 -16.484 -4.07 1 98.12 242 LEU A O 1
ATOM 2005 N N . LEU A 1 243 ? -12.953 -14.844 -2.783 1 98.38 243 LEU A N 1
ATOM 2006 C CA . LEU A 1 243 ? -13.008 -13.867 -3.863 1 98.38 243 LEU A CA 1
ATOM 2007 C C . LEU A 1 243 ? -11.617 -13.344 -4.195 1 98.38 243 LEU A C 1
ATOM 2009 O O . LEU A 1 243 ? -11.445 -12.578 -5.145 1 98.38 243 LEU A O 1
ATOM 2013 N N . ALA A 1 244 ? -10.633 -13.727 -3.424 1 98.25 244 ALA A N 1
ATOM 2014 C CA . ALA A 1 244 ? -9.242 -13.383 -3.703 1 98.25 244 ALA A CA 1
ATOM 2015 C C . ALA A 1 244 ? -8.594 -14.422 -4.621 1 98.25 244 ALA A C 1
ATOM 2017 O O . ALA A 1 244 ? -7.512 -14.188 -5.16 1 98.25 244 ALA A O 1
ATOM 2018 N N . GLN A 1 245 ? -9.266 -15.539 -4.836 1 97.5 245 GLN A N 1
ATOM 2019 C CA . GLN A 1 245 ? -8.688 -16.641 -5.598 1 97.5 245 GLN A CA 1
ATOM 2020 C C . GLN A 1 245 ? -8.734 -16.359 -7.098 1 97.5 245 GLN A C 1
ATOM 2022 O O . GLN A 1 245 ? -9.523 -15.539 -7.555 1 97.5 245 GLN A O 1
ATOM 2027 N N . VAL A 1 246 ? -7.988 -17.094 -7.855 1 97.56 246 VAL A N 1
ATOM 2028 C CA . VAL A 1 246 ? -7.727 -16.844 -9.266 1 97.56 246 VAL A CA 1
ATOM 2029 C C . VAL A 1 246 ? -9.031 -16.938 -10.055 1 97.56 246 VAL A C 1
ATOM 2031 O O . VAL A 1 246 ? -9.305 -16.094 -10.914 1 97.56 246 VAL A O 1
ATOM 2034 N N . PRO A 1 247 ? -9.914 -17.906 -9.781 1 97.88 247 PRO A N 1
ATOM 2035 C CA . PRO A 1 247 ? -11.148 -17.953 -10.578 1 97.88 247 PRO A CA 1
ATOM 2036 C C . PRO A 1 247 ? -11.984 -16.688 -10.461 1 97.88 247 PRO A C 1
ATOM 2038 O O . PRO A 1 247 ? -12.719 -16.344 -11.383 1 97.88 247 PRO A O 1
ATOM 2041 N N . ALA A 1 248 ? -11.805 -15.977 -9.344 1 98.31 248 ALA A N 1
ATOM 2042 C CA . ALA A 1 248 ? -12.672 -14.836 -9.062 1 98.31 248 ALA A CA 1
ATOM 2043 C C . ALA A 1 248 ? -12.039 -13.531 -9.547 1 98.31 248 ALA A C 1
ATOM 2045 O O . ALA A 1 248 ? -12.602 -12.453 -9.352 1 98.31 248 ALA A O 1
ATOM 2046 N N . MET A 1 249 ? -10.898 -13.586 -10.172 1 98.75 249 MET A N 1
ATOM 2047 C CA . MET A 1 249 ? -10.227 -12.375 -10.633 1 98.75 249 MET A CA 1
ATOM 2048 C C . MET A 1 249 ? -11.039 -11.68 -11.719 1 98.75 249 MET A C 1
ATOM 2050 O O . MET A 1 249 ? -11.758 -12.336 -12.477 1 98.75 249 MET A O 1
ATOM 2054 N N . ILE A 1 250 ? -10.953 -10.398 -11.836 1 98.88 250 ILE A N 1
ATOM 2055 C CA . ILE A 1 250 ? -11.867 -9.57 -12.617 1 98.88 250 ILE A CA 1
ATOM 2056 C C . ILE A 1 250 ? -11.375 -9.484 -14.062 1 98.88 250 ILE A C 1
ATOM 2058 O O . ILE A 1 250 ? -10.211 -9.148 -14.305 1 98.88 250 ILE A O 1
ATOM 2062 N N . LEU A 1 251 ? -12.258 -9.859 -14.969 1 98.69 251 LEU A N 1
ATOM 2063 C CA . LEU A 1 251 ? -12.023 -9.781 -16.406 1 98.69 251 LEU A CA 1
ATOM 2064 C C . LEU A 1 251 ? -12.828 -8.641 -17.031 1 98.69 251 LEU A C 1
ATOM 2066 O O . LEU A 1 251 ? -13.859 -8.234 -16.484 1 98.69 251 LEU A O 1
ATOM 2070 N N . PRO A 1 252 ? -12.297 -8.117 -18.109 1 98.62 252 PRO A N 1
ATOM 2071 C CA . PRO A 1 252 ? -13.203 -7.234 -18.859 1 98.62 252 PRO A CA 1
ATOM 2072 C C . PRO A 1 252 ? -14.445 -7.965 -19.375 1 98.62 252 PRO A C 1
ATOM 2074 O O . PRO A 1 252 ? -14.359 -9.117 -19.797 1 98.62 252 PRO A O 1
ATOM 2077 N N . ARG A 1 253 ? -15.562 -7.332 -19.312 1 97.88 253 ARG A N 1
ATOM 2078 C CA . ARG A 1 253 ? -16.812 -7.996 -19.672 1 97.88 253 ARG A CA 1
ATOM 2079 C C . ARG A 1 253 ? -16.797 -8.469 -21.109 1 97.88 253 ARG A C 1
ATOM 2081 O O . ARG A 1 253 ? -17.484 -9.43 -21.469 1 97.88 253 ARG A O 1
ATOM 2088 N N . GLU A 1 254 ? -15.953 -7.848 -21.938 1 97.69 254 GLU A N 1
ATOM 2089 C CA . GLU A 1 254 ? -15.891 -8.188 -23.359 1 97.69 254 GLU A CA 1
ATOM 2090 C C . GLU A 1 254 ? -14.797 -9.219 -23.625 1 97.69 254 GLU A C 1
ATOM 2092 O O . GLU A 1 254 ? -14.375 -9.398 -24.766 1 97.69 254 GLU A O 1
ATOM 2097 N N . TRP A 1 255 ? -14.297 -9.938 -22.641 1 97.31 255 TRP A N 1
ATOM 2098 C CA . TRP A 1 255 ? -13.117 -10.789 -22.766 1 97.31 255 TRP A CA 1
ATOM 2099 C C . TRP A 1 255 ? -13.336 -11.867 -23.828 1 97.31 255 TRP A C 1
ATOM 2101 O O . TRP A 1 255 ? -12.406 -12.25 -24.531 1 97.31 255 TRP A O 1
ATOM 2111 N N . GLU A 1 256 ? -14.562 -12.383 -24.031 1 96.19 256 GLU A N 1
ATOM 2112 C CA . GLU A 1 256 ? -14.836 -13.469 -24.969 1 96.19 256 GLU A CA 1
ATOM 2113 C C . GLU A 1 256 ? -14.625 -13.016 -26.406 1 96.19 256 GLU A C 1
ATOM 2115 O O . GLU A 1 256 ? -14.352 -13.836 -27.297 1 96.19 256 GLU A O 1
ATOM 2120 N N . THR A 1 257 ? -14.742 -11.781 -26.641 1 96.75 257 THR A N 1
ATOM 2121 C CA . THR A 1 257 ? -14.633 -11.258 -28 1 96.75 257 THR A CA 1
ATOM 2122 C C . THR A 1 257 ? -13.203 -10.828 -28.297 1 96.75 257 THR A C 1
ATOM 2124 O O . THR A 1 257 ? -12.875 -10.5 -29.438 1 96.75 257 THR A O 1
ATOM 2127 N N . LEU A 1 258 ? -12.43 -10.82 -27.297 1 95.88 258 LEU A N 1
ATOM 2128 C CA . LEU A 1 258 ? -11.039 -10.43 -27.5 1 95.88 258 LEU A CA 1
ATOM 2129 C C . LEU A 1 258 ? -10.203 -11.609 -28 1 95.88 258 LEU A C 1
ATOM 2131 O O . LEU A 1 258 ? -10.367 -12.734 -27.531 1 95.88 258 LEU A O 1
ATOM 2135 N N . ASN A 1 259 ? -9.375 -11.359 -28.891 1 93.5 259 ASN A N 1
ATOM 2136 C CA . ASN A 1 259 ? -8.594 -12.406 -29.547 1 93.5 259 ASN A CA 1
ATOM 2137 C C . ASN A 1 259 ? -7.539 -12.992 -28.609 1 93.5 259 ASN A C 1
ATOM 2139 O O . ASN A 1 259 ? -6.824 -12.242 -27.938 1 93.5 259 ASN A O 1
ATOM 2143 N N . ASN A 1 260 ? -7.438 -14.359 -28.594 1 95.44 260 ASN A N 1
ATOM 2144 C CA . ASN A 1 260 ? -6.406 -15.102 -27.891 1 95.44 260 ASN A CA 1
ATOM 2145 C C . ASN A 1 260 ? -6.324 -14.68 -26.422 1 95.44 260 ASN A C 1
ATOM 2147 O O . ASN A 1 260 ? -5.23 -14.492 -25.875 1 95.44 260 ASN A O 1
ATOM 2151 N N . PHE A 1 261 ? -7.484 -14.453 -25.812 1 97.81 261 PHE A N 1
ATOM 2152 C CA . PHE A 1 261 ? -7.523 -13.906 -24.469 1 97.81 261 PHE A CA 1
ATOM 2153 C C . PHE A 1 261 ? -6.832 -14.844 -23.484 1 97.81 261 PHE A C 1
ATOM 2155 O O . PHE A 1 261 ? -6.172 -14.391 -22.547 1 97.81 261 PHE A O 1
ATOM 2162 N N . ALA A 1 262 ? -6.965 -16.141 -23.656 1 97.5 262 ALA A N 1
ATOM 2163 C CA . ALA A 1 262 ? -6.379 -17.094 -22.719 1 97.5 262 ALA A CA 1
ATOM 2164 C C . ALA A 1 262 ? -4.855 -16.969 -22.688 1 97.5 262 ALA A C 1
ATOM 2166 O O . ALA A 1 262 ? -4.234 -17.078 -21.625 1 97.5 262 ALA A O 1
ATOM 2167 N N . SER A 1 263 ? -4.285 -16.719 -23.828 1 97.12 263 SER A N 1
ATOM 2168 C CA . SER A 1 263 ? -2.832 -16.656 -23.938 1 97.12 263 SER A CA 1
ATOM 2169 C C . SER A 1 263 ? -2.334 -15.227 -23.734 1 97.12 263 SER A C 1
ATOM 2171 O O . SER A 1 263 ? -1.214 -15.008 -23.266 1 97.12 263 SER A O 1
ATOM 2173 N N . GLN A 1 264 ? -3.135 -14.273 -24.156 1 97.5 264 GLN A N 1
ATOM 2174 C CA . GLN A 1 264 ? -2.779 -12.867 -24 1 97.5 264 GLN A CA 1
ATOM 2175 C C . GLN A 1 264 ? -3.889 -12.094 -23.312 1 97.5 264 GLN A C 1
ATOM 2177 O O . GLN A 1 264 ? -4.465 -11.164 -23.891 1 97.5 264 GLN A O 1
ATOM 2182 N N . PRO A 1 265 ? -4.051 -12.391 -22.094 1 98.56 265 PRO A N 1
ATOM 2183 C CA . PRO A 1 265 ? -5.172 -11.781 -21.375 1 98.56 265 PRO A CA 1
ATOM 2184 C C . PRO A 1 265 ? -4.93 -10.312 -21.047 1 98.56 265 PRO A C 1
ATOM 2186 O O . PRO A 1 265 ? -3.787 -9.844 -21.062 1 98.56 265 PRO A O 1
ATOM 2189 N N . ILE A 1 266 ? -6.051 -9.664 -20.859 1 98.62 266 ILE A N 1
ATOM 2190 C CA . ILE A 1 266 ? -6.09 -8.281 -20.422 1 98.62 266 ILE A CA 1
ATOM 2191 C C . ILE A 1 266 ? -6.68 -8.211 -19 1 98.62 266 ILE A C 1
ATOM 2193 O O . ILE A 1 266 ? -7.82 -8.617 -18.781 1 98.62 266 ILE A O 1
ATOM 2197 N N . GLY A 1 267 ? -5.902 -7.77 -18.062 1 98.75 267 GLY A N 1
ATOM 2198 C CA . GLY A 1 267 ? -6.348 -7.617 -16.688 1 98.75 267 GLY A CA 1
ATOM 2199 C C . GLY A 1 267 ? -6.082 -6.23 -16.125 1 98.75 267 GLY A C 1
ATOM 2200 O O . GLY A 1 267 ? -5.965 -5.262 -16.875 1 98.75 267 GLY A O 1
ATOM 2201 N N . THR A 1 268 ? -6.125 -6.141 -14.805 1 98.75 268 THR A N 1
ATOM 2202 C CA . THR A 1 268 ? -5.879 -4.887 -14.102 1 98.75 268 THR A CA 1
ATOM 2203 C C . THR A 1 268 ? -4.664 -5.008 -13.188 1 98.75 268 THR A C 1
ATOM 2205 O O . THR A 1 268 ? -4.461 -4.176 -12.297 1 98.75 268 THR A O 1
ATOM 2208 N N . GLY A 1 269 ? -3.9 -6.094 -13.336 1 98.31 269 GLY A N 1
ATOM 2209 C CA . GLY A 1 269 ? -2.783 -6.367 -12.445 1 98.31 269 GLY A CA 1
ATOM 2210 C C . GLY A 1 269 ? -1.542 -5.562 -12.781 1 98.31 269 GLY A C 1
ATOM 2211 O O . GLY A 1 269 ? -1.568 -4.719 -13.68 1 98.31 269 GLY A O 1
ATOM 2212 N N . PRO A 1 270 ? -0.493 -5.711 -12.078 1 97.88 270 PRO A N 1
ATOM 2213 C CA . PRO A 1 270 ? 0.717 -4.895 -12.195 1 97.88 270 PRO A CA 1
ATOM 2214 C C . PRO A 1 270 ? 1.479 -5.145 -13.492 1 97.88 270 PRO A C 1
ATOM 2216 O O . PRO A 1 270 ? 2.301 -4.32 -13.898 1 97.88 270 PRO A O 1
ATOM 2219 N N . TYR A 1 271 ? 1.243 -6.328 -14.148 1 98.5 271 TYR A N 1
ATOM 2220 C CA . TYR A 1 271 ? 1.935 -6.641 -15.391 1 98.5 271 TYR A CA 1
ATOM 2221 C C . TYR A 1 271 ? 0.939 -6.926 -16.516 1 98.5 271 TYR A C 1
ATOM 2223 O O . TYR A 1 271 ? -0.134 -7.484 -16.266 1 98.5 271 TYR A O 1
ATOM 2231 N N . ALA A 1 272 ? 1.325 -6.586 -17.688 1 98.56 272 ALA A N 1
ATOM 2232 C CA . ALA A 1 272 ? 0.567 -6.895 -18.891 1 98.56 272 ALA A CA 1
ATOM 2233 C C . ALA A 1 272 ? 1.34 -7.852 -19.797 1 98.56 272 ALA A C 1
ATOM 2235 O O . ALA A 1 272 ? 2.564 -7.762 -19.906 1 98.56 272 ALA A O 1
ATOM 2236 N N . VAL A 1 273 ? 0.653 -8.742 -20.453 1 98.31 273 VAL A N 1
ATOM 2237 C CA . VAL A 1 273 ? 1.276 -9.711 -21.359 1 98.31 273 VAL A CA 1
ATOM 2238 C C . VAL A 1 273 ? 1.601 -9.039 -22.688 1 98.31 273 VAL A C 1
ATOM 2240 O O . VAL A 1 273 ? 0.719 -8.469 -23.328 1 98.31 273 VAL A O 1
ATOM 2243 N N . MET A 1 274 ? 2.824 -9.117 -23.047 1 95.94 274 MET A N 1
ATOM 2244 C CA . MET A 1 274 ? 3.268 -8.562 -24.328 1 95.94 274 MET A CA 1
ATOM 2245 C C . MET A 1 274 ? 3.354 -9.648 -25.391 1 95.94 274 MET A C 1
ATOM 2247 O O . MET A 1 274 ? 3.006 -9.422 -26.547 1 95.94 274 MET A O 1
ATOM 2251 N N . ARG A 1 275 ? 3.875 -10.789 -24.922 1 94.69 275 ARG A N 1
ATOM 2252 C CA . ARG A 1 275 ? 4.059 -11.938 -25.812 1 94.69 275 ARG A CA 1
ATOM 2253 C C . ARG A 1 275 ? 3.951 -13.25 -25.031 1 94.69 275 ARG A C 1
ATOM 2255 O O . ARG A 1 275 ? 4.453 -13.359 -23.922 1 94.69 275 ARG A O 1
ATOM 2262 N N . ASN A 1 276 ? 3.287 -14.195 -25.672 1 95.75 276 ASN A N 1
ATOM 2263 C CA . ASN A 1 276 ? 3.162 -15.531 -25.094 1 95.75 276 ASN A CA 1
ATOM 2264 C C . ASN A 1 276 ? 3.166 -16.609 -26.172 1 95.75 276 ASN A C 1
ATOM 2266 O O . ASN A 1 276 ? 2.15 -16.828 -26.828 1 95.75 276 ASN A O 1
ATOM 2270 N N . THR A 1 277 ? 4.316 -17.188 -26.359 1 91.62 277 THR A N 1
ATOM 2271 C CA . THR A 1 277 ? 4.508 -18.281 -27.312 1 91.62 277 THR A CA 1
ATOM 2272 C C . THR A 1 277 ? 4.895 -19.562 -26.594 1 91.62 277 THR A C 1
ATOM 2274 O O . THR A 1 277 ? 4.914 -19.609 -25.359 1 91.62 277 THR A O 1
ATOM 2277 N N . ARG A 1 278 ? 5.109 -20.562 -27.359 1 88.88 278 ARG A N 1
ATOM 2278 C CA . ARG A 1 278 ? 5.492 -21.844 -26.781 1 88.88 278 ARG A CA 1
ATOM 2279 C C . ARG A 1 278 ? 6.848 -21.75 -26.094 1 88.88 278 ARG A C 1
ATOM 2281 O O . ARG A 1 278 ? 7.117 -22.484 -25.141 1 88.88 278 ARG A O 1
ATOM 2288 N N . ASN A 1 279 ? 7.66 -20.719 -26.484 1 87.56 279 ASN A N 1
ATOM 2289 C CA . ASN A 1 279 ? 9.031 -20.703 -25.984 1 87.56 279 ASN A CA 1
ATOM 2290 C C . ASN A 1 279 ? 9.273 -19.5 -25.078 1 87.56 279 ASN A C 1
ATOM 2292 O O . ASN A 1 279 ? 10.359 -19.359 -24.516 1 87.56 279 ASN A O 1
ATOM 2296 N N . GLN A 1 280 ? 8.203 -18.703 -24.969 1 91.5 280 GLN A N 1
ATOM 2297 C CA . GLN A 1 280 ? 8.492 -17.516 -24.156 1 91.5 280 GLN A CA 1
ATOM 2298 C C . GLN A 1 280 ? 7.207 -16.875 -23.672 1 91.5 280 GLN A C 1
ATOM 2300 O O . GLN A 1 280 ? 6.199 -16.844 -24.375 1 91.5 280 GLN A O 1
ATOM 2305 N N . LEU A 1 281 ? 7.246 -16.359 -22.469 1 95.56 281 LEU A N 1
ATOM 2306 C CA . LEU A 1 281 ? 6.27 -15.422 -21.922 1 95.56 281 LEU A CA 1
ATOM 2307 C C . LEU A 1 281 ? 6.941 -14.109 -21.531 1 95.56 281 LEU A C 1
ATOM 2309 O O . LEU A 1 281 ? 7.891 -14.094 -20.75 1 95.56 281 LEU A O 1
ATOM 2313 N N . LYS A 1 282 ? 6.539 -13.062 -22.156 1 95.69 282 LYS A N 1
ATOM 2314 C CA . LYS A 1 282 ? 7.055 -11.727 -21.875 1 95.69 282 LYS A CA 1
ATOM 2315 C C . LYS A 1 282 ? 5.965 -10.828 -21.281 1 95.69 282 LYS A C 1
ATOM 2317 O O . LYS A 1 282 ? 4.926 -10.617 -21.922 1 95.69 282 LYS A O 1
ATOM 2322 N N . ILE A 1 283 ? 6.188 -10.305 -20.094 1 97.31 283 ILE A N 1
ATOM 2323 C CA . ILE A 1 283 ? 5.238 -9.383 -19.484 1 97.31 283 ILE A CA 1
ATOM 2324 C C . ILE A 1 283 ? 5.945 -8.078 -19.125 1 97.31 283 ILE A C 1
ATOM 2326 O O . ILE A 1 283 ? 7.148 -8.062 -18.859 1 97.31 283 ILE A O 1
ATOM 2330 N N . HIS A 1 284 ? 5.246 -6.984 -19.156 1 96.94 284 HIS A N 1
ATOM 2331 C CA . HIS A 1 284 ? 5.812 -5.676 -18.828 1 96.94 284 HIS A CA 1
ATOM 2332 C C . HIS A 1 284 ? 5.02 -4.992 -17.719 1 96.94 284 HIS A C 1
ATOM 2334 O O . HIS A 1 284 ? 3.816 -5.223 -17.578 1 96.94 284 HIS A O 1
ATOM 2340 N N . ALA A 1 285 ? 5.68 -4.172 -16.953 1 97.19 285 ALA A N 1
ATOM 2341 C CA . ALA A 1 285 ? 5.031 -3.416 -15.883 1 97.19 285 ALA A CA 1
ATOM 2342 C C . ALA A 1 285 ? 3.943 -2.502 -16.438 1 97.19 285 ALA A C 1
ATOM 2344 O O . ALA A 1 285 ? 4.145 -1.827 -17.453 1 97.19 285 ALA A O 1
ATOM 2345 N N . PHE A 1 286 ? 2.812 -2.523 -15.852 1 97.5 286 PHE A N 1
ATOM 2346 C CA . PHE A 1 286 ? 1.687 -1.688 -16.25 1 97.5 286 PHE A CA 1
ATOM 2347 C C . PHE A 1 286 ? 1.828 -0.281 -15.68 1 97.5 286 PHE A C 1
ATOM 2349 O O . PHE A 1 286 ? 1.698 -0.079 -14.477 1 97.5 286 PHE A O 1
ATOM 2356 N N . GLU A 1 287 ? 1.93 0.664 -16.453 1 94.25 287 GLU A N 1
ATOM 2357 C CA . GLU A 1 287 ? 2.227 2.025 -16.016 1 94.25 287 GLU A CA 1
ATOM 2358 C C . GLU A 1 287 ? 1.043 2.637 -15.281 1 94.25 287 GLU A C 1
ATOM 2360 O O . GLU A 1 287 ? 1.227 3.426 -14.352 1 94.25 287 GLU A O 1
ATOM 2365 N N . ASP A 1 288 ? -0.14 2.277 -15.68 1 94.44 288 ASP A N 1
ATOM 2366 C CA . ASP A 1 288 ? -1.336 2.867 -15.086 1 94.44 288 ASP A CA 1
ATOM 2367 C C . ASP A 1 288 ? -1.934 1.949 -14.023 1 94.44 288 ASP A C 1
ATOM 2369 O O . ASP A 1 288 ? -3.15 1.926 -13.828 1 94.44 288 ASP A O 1
ATOM 2373 N N . PHE A 1 289 ? -1.065 1.091 -13.484 1 96.5 289 PHE A N 1
ATOM 2374 C CA . PHE A 1 289 ? -1.514 0.227 -12.398 1 96.5 289 PHE A CA 1
ATOM 2375 C C . PHE A 1 289 ? -2.094 1.051 -11.25 1 96.5 289 PHE A C 1
ATOM 2377 O O . PHE A 1 289 ? -1.552 2.1 -10.898 1 96.5 289 PHE A O 1
ATOM 2384 N N . PHE A 1 290 ? -3.107 0.63 -10.672 1 96.62 290 PHE A N 1
ATOM 2385 C CA . PHE A 1 290 ? -3.816 1.458 -9.703 1 96.62 290 PHE A CA 1
ATOM 2386 C C . PHE A 1 290 ? -3.111 1.438 -8.352 1 96.62 290 PHE A C 1
ATOM 2388 O O . PHE A 1 290 ? -3.428 2.236 -7.469 1 96.62 290 PHE A O 1
ATOM 2395 N N . GLY A 1 291 ? -2.168 0.566 -8.102 1 94.88 291 GLY A N 1
ATOM 2396 C CA . GLY A 1 291 ? -1.283 0.573 -6.945 1 94.88 291 GLY A CA 1
ATOM 2397 C C . GLY A 1 291 ? 0.129 1.015 -7.281 1 94.88 291 GLY A C 1
ATOM 2398 O O . GLY A 1 291 ? 0.353 1.681 -8.297 1 94.88 291 GLY A O 1
ATOM 2399 N N . TYR A 1 292 ? 1.085 0.718 -6.379 1 94.75 292 TYR A N 1
ATOM 2400 C CA . TYR A 1 292 ? 2.479 1.018 -6.691 1 94.75 292 TYR A CA 1
ATOM 2401 C C . TYR A 1 292 ? 2.957 0.199 -7.887 1 94.75 292 TYR A C 1
ATOM 2403 O O . TYR A 1 292 ? 2.814 -1.025 -7.902 1 94.75 292 TYR A O 1
ATOM 2411 N N . ARG A 1 293 ? 3.486 0.807 -8.82 1 94.81 293 ARG A N 1
ATOM 2412 C CA . ARG A 1 293 ? 4.004 0.161 -10.023 1 94.81 293 ARG A CA 1
ATOM 2413 C C . ARG A 1 293 ? 5.113 -0.827 -9.68 1 94.81 293 ARG A C 1
ATOM 2415 O O . ARG A 1 293 ? 5.914 -0.579 -8.781 1 94.81 293 ARG A O 1
ATOM 2422 N N . ALA A 1 294 ? 5.148 -1.944 -10.406 1 95.31 294 ALA A N 1
ATOM 2423 C CA . ALA A 1 294 ? 6.234 -2.904 -10.227 1 95.31 294 ALA A CA 1
ATOM 2424 C C . ALA A 1 294 ? 7.594 -2.252 -10.477 1 95.31 294 ALA A C 1
ATOM 2426 O O . ALA A 1 294 ? 7.711 -1.359 -11.32 1 95.31 294 ALA A O 1
ATOM 2427 N N . LEU A 1 295 ? 8.562 -2.738 -9.789 1 92.75 295 LEU A N 1
ATOM 2428 C CA . LEU A 1 295 ? 9.891 -2.143 -9.867 1 92.75 295 LEU A CA 1
ATOM 2429 C C . LEU A 1 295 ? 10.672 -2.699 -11.062 1 92.75 295 LEU A C 1
ATOM 2431 O O . LEU A 1 295 ? 11.492 -1.998 -11.656 1 92.75 295 LEU A O 1
ATOM 2435 N N . ILE A 1 296 ? 10.398 -3.951 -11.43 1 93.19 296 ILE A N 1
ATOM 2436 C CA . ILE A 1 296 ? 10.977 -4.547 -12.633 1 93.19 296 ILE A CA 1
ATOM 2437 C C . ILE A 1 296 ? 10.109 -4.199 -13.836 1 93.19 296 ILE A C 1
ATOM 2439 O O . ILE A 1 296 ? 8.891 -4.398 -13.82 1 93.19 296 ILE A O 1
ATOM 2443 N N . ASP A 1 297 ? 10.711 -3.752 -14.898 1 94.06 297 ASP A N 1
ATOM 2444 C CA . ASP A 1 297 ? 9.969 -3.24 -16.047 1 94.06 297 ASP A CA 1
ATOM 2445 C C . ASP A 1 297 ? 9.445 -4.383 -16.906 1 94.06 297 ASP A C 1
ATOM 2447 O O . ASP A 1 297 ? 8.375 -4.27 -17.516 1 94.06 297 ASP A O 1
ATOM 2451 N N . GLU A 1 298 ? 10.297 -5.367 -16.984 1 94.25 298 GLU A N 1
ATOM 2452 C CA . GLU A 1 298 ? 9.977 -6.469 -17.891 1 94.25 298 GLU A CA 1
ATOM 2453 C C . GLU A 1 298 ? 10.438 -7.805 -17.312 1 94.25 298 GLU A C 1
ATOM 2455 O O . GLU A 1 298 ? 11.531 -7.898 -16.75 1 94.25 298 GLU A O 1
ATOM 2460 N N . VAL A 1 299 ? 9.57 -8.773 -17.344 1 94.06 299 VAL A N 1
ATOM 2461 C CA . VAL A 1 299 ? 9.914 -10.133 -16.953 1 94.06 299 VAL A CA 1
ATOM 2462 C C . VAL A 1 299 ? 9.781 -11.062 -18.172 1 94.06 299 VAL A C 1
ATOM 2464 O O . VAL A 1 299 ? 8.727 -11.133 -18.797 1 94.06 299 VAL A O 1
ATOM 2467 N N . ASN A 1 300 ? 10.883 -11.734 -18.484 1 92.56 300 ASN A N 1
ATOM 2468 C CA . ASN A 1 300 ? 10.93 -12.688 -19.594 1 92.56 300 ASN A CA 1
ATOM 2469 C C . ASN A 1 300 ? 11.102 -14.125 -19.078 1 92.56 300 ASN A C 1
ATOM 2471 O O . ASN A 1 300 ? 12.164 -14.484 -18.578 1 92.56 300 ASN A O 1
ATOM 2475 N N . VAL A 1 301 ? 10.07 -14.867 -19.281 1 92.56 301 VAL A N 1
ATOM 2476 C CA . VAL A 1 301 ? 10.156 -16.281 -18.953 1 92.56 301 VAL A CA 1
ATOM 2477 C C . VAL A 1 301 ? 10.477 -17.094 -20.219 1 92.56 301 VAL A C 1
ATOM 2479 O O . VAL A 1 301 ? 9.625 -17.219 -21.094 1 92.56 301 VAL A O 1
ATOM 2482 N N . TRP A 1 302 ? 11.672 -17.594 -20.266 1 88.75 302 TRP A N 1
ATOM 2483 C CA . TRP A 1 302 ? 12.102 -18.453 -21.359 1 88.75 302 TRP A CA 1
ATOM 2484 C C . TRP A 1 302 ? 11.766 -19.906 -21.078 1 88.75 302 TRP A C 1
ATOM 2486 O O . TRP A 1 302 ? 11.992 -20.406 -19.969 1 88.75 302 TRP A O 1
ATOM 2496 N N . VAL A 1 303 ? 11.156 -20.438 -22.094 1 86.44 303 VAL A N 1
ATOM 2497 C CA . VAL A 1 303 ? 10.695 -21.812 -21.906 1 86.44 303 VAL A CA 1
ATOM 2498 C C . VAL A 1 303 ? 11.539 -22.75 -22.766 1 86.44 303 VAL A C 1
ATOM 2500 O O . VAL A 1 303 ? 11.594 -22.609 -24 1 86.44 303 VAL A O 1
ATOM 2503 N N . LEU A 1 304 ? 12.273 -23.562 -22.266 1 77.88 304 LEU A N 1
ATOM 2504 C CA . LEU A 1 304 ? 13.008 -24.609 -22.953 1 77.88 304 LEU A CA 1
ATOM 2505 C C . LEU A 1 304 ? 12.641 -25.984 -22.406 1 77.88 304 LEU A C 1
ATOM 2507 O O . LEU A 1 304 ? 13.086 -26.359 -21.312 1 77.88 304 LEU A O 1
ATOM 2511 N N . PRO A 1 305 ? 11.82 -26.594 -23.328 1 66.69 305 PRO A N 1
ATOM 2512 C CA . PRO A 1 305 ? 11.414 -27.922 -22.906 1 66.69 305 PRO A CA 1
ATOM 2513 C C . PRO A 1 305 ? 12.602 -28.875 -22.75 1 66.69 305 PRO A C 1
ATOM 2515 O O . PRO A 1 305 ? 13.625 -28.719 -23.422 1 66.69 305 PRO A O 1
ATOM 2518 N N . ASP A 1 306 ? 12.656 -29.812 -21.891 1 60 306 ASP A N 1
ATOM 2519 C CA . ASP A 1 306 ? 13.586 -30.922 -21.719 1 60 306 ASP A CA 1
ATOM 2520 C C . ASP A 1 306 ? 14.898 -30.438 -21.109 1 60 306 ASP A C 1
ATOM 2522 O O . ASP A 1 306 ? 15.883 -31.188 -21.062 1 60 306 ASP A O 1
ATOM 2526 N N . ILE A 1 307 ? 15.023 -29.109 -21.125 1 52.75 307 ILE A N 1
ATOM 2527 C CA . ILE A 1 307 ? 16.266 -28.609 -20.562 1 52.75 307 ILE A CA 1
ATOM 2528 C C . ILE A 1 307 ? 16.375 -29.016 -19.094 1 52.75 307 ILE A C 1
ATOM 2530 O O . ILE A 1 307 ? 17.375 -28.75 -18.438 1 52.75 307 ILE A O 1
ATOM 2534 N N . CYS A 1 308 ? 15.266 -29.203 -18.484 1 48.34 308 CYS A N 1
ATOM 2535 C CA . CYS A 1 308 ? 15.539 -29.422 -17.078 1 48.34 308 CYS A CA 1
ATOM 2536 C C . CYS A 1 308 ? 16.516 -30.578 -16.875 1 48.34 308 CYS A C 1
ATOM 2538 O O . CYS A 1 308 ? 16.172 -31.734 -17.156 1 48.34 308 CYS A O 1
ATOM 2540 N N . ASP A 1 309 ? 17.719 -30.297 -17.328 1 46.56 309 ASP A N 1
ATOM 2541 C CA . ASP A 1 309 ? 18.562 -31.312 -16.703 1 46.56 309 ASP A CA 1
ATOM 2542 C C . ASP A 1 309 ? 17.906 -31.875 -15.445 1 46.56 309 ASP A C 1
ATOM 2544 O O . ASP A 1 309 ? 17 -31.266 -14.891 1 46.56 309 ASP A O 1
ATOM 2548 N N . GLU A 1 310 ? 18.562 -33.156 -15.023 1 46.09 310 GLU A N 1
ATOM 2549 C CA . GLU A 1 310 ? 18.234 -33.844 -13.789 1 46.09 310 GLU A CA 1
ATOM 2550 C C . GLU A 1 310 ? 17.875 -32.875 -12.68 1 46.09 310 GLU A C 1
ATOM 2552 O O . GLU A 1 310 ? 17.562 -33.281 -11.562 1 46.09 310 GLU A O 1
ATOM 2557 N N . ARG A 1 311 ? 18.141 -31.516 -13 1 50.34 311 ARG A N 1
ATOM 2558 C CA . ARG A 1 311 ? 17.906 -30.672 -11.836 1 50.34 311 ARG A CA 1
ATOM 2559 C C . ARG A 1 311 ? 16.422 -30.312 -11.719 1 50.34 311 ARG A C 1
ATOM 2561 O O . ARG A 1 311 ? 15.703 -30.297 -12.719 1 50.34 311 ARG A O 1
ATOM 2568 N N . THR A 1 312 ? 15.914 -30.5 -10.742 1 52.41 312 THR A N 1
ATOM 2569 C CA . THR A 1 312 ? 14.664 -30.266 -10.023 1 52.41 312 THR A CA 1
ATOM 2570 C C . THR A 1 312 ? 13.93 -29.047 -10.586 1 52.41 312 THR A C 1
ATOM 2572 O O . THR A 1 312 ? 14.555 -28.141 -11.141 1 52.41 312 THR A O 1
ATOM 2575 N N . GLY A 1 313 ? 12.688 -29.078 -11.25 1 56.12 313 GLY A N 1
ATOM 2576 C CA . GLY A 1 313 ? 11.648 -28.141 -11.602 1 56.12 313 GLY A CA 1
ATOM 2577 C C . GLY A 1 313 ? 11.82 -26.781 -10.938 1 56.12 313 GLY A C 1
ATOM 2578 O O . GLY A 1 313 ? 10.852 -26.047 -10.758 1 56.12 313 GLY A O 1
ATOM 2579 N N . ALA A 1 314 ? 13.023 -26.391 -10.602 1 62.16 314 ALA A N 1
ATOM 2580 C CA . ALA A 1 314 ? 13.266 -25.156 -9.875 1 62.16 314 ALA A CA 1
ATOM 2581 C C . ALA A 1 314 ? 13.406 -23.969 -10.836 1 62.16 314 ALA A C 1
ATOM 2583 O O . ALA A 1 314 ? 13.852 -24.141 -11.969 1 62.16 314 ALA A O 1
ATOM 2584 N N . LEU A 1 315 ? 12.758 -22.859 -10.445 1 68.56 315 LEU A N 1
ATOM 2585 C CA . LEU A 1 315 ? 12.938 -21.594 -11.148 1 68.56 315 LEU A CA 1
ATOM 2586 C C . LEU A 1 315 ? 14.383 -21.125 -11.047 1 68.56 315 LEU A C 1
ATOM 2588 O O . LEU A 1 315 ? 14.953 -21.078 -9.953 1 68.56 315 LEU A O 1
ATOM 2592 N N . THR A 1 316 ? 15.07 -20.953 -12.125 1 69.12 316 THR A N 1
ATOM 2593 C CA . THR A 1 316 ? 16.469 -20.547 -12.133 1 69.12 316 THR A CA 1
ATOM 2594 C C . THR A 1 316 ? 16.625 -19.109 -12.656 1 69.12 316 THR A C 1
ATOM 2596 O O . THR A 1 316 ? 16.125 -18.797 -13.742 1 69.12 316 THR A O 1
ATOM 2599 N N . LEU A 1 317 ? 17.203 -18.266 -11.852 1 68.19 317 LEU A N 1
ATOM 2600 C CA . LEU A 1 317 ? 17.453 -16.875 -12.211 1 68.19 317 LEU A CA 1
ATOM 2601 C C . LEU A 1 317 ? 18.953 -16.578 -12.297 1 68.19 317 LEU A C 1
ATOM 2603 O O . LEU A 1 317 ? 19.375 -15.43 -12.227 1 68.19 317 LEU A O 1
ATOM 2607 N N . LYS A 1 318 ? 19.844 -17.531 -12.148 1 63.62 318 LYS A N 1
ATOM 2608 C CA . LYS A 1 318 ? 21.281 -17.266 -12.102 1 63.62 318 LYS A CA 1
ATOM 2609 C C . LYS A 1 318 ? 21.953 -17.594 -13.438 1 63.62 318 LYS A C 1
ATOM 2611 O O . LYS A 1 318 ? 21.703 -18.656 -14.016 1 63.62 318 LYS A O 1
ATOM 2616 N N . GLY A 1 319 ? 22.547 -16.516 -14 1 54.31 319 GLY A N 1
ATOM 2617 C CA . GLY A 1 319 ? 23.484 -16.781 -15.086 1 54.31 319 GLY A CA 1
ATOM 2618 C C . GLY A 1 319 ? 24.828 -17.297 -14.609 1 54.31 319 GLY A C 1
ATOM 2619 O O . GLY A 1 319 ? 25 -17.594 -13.422 1 54.31 319 GLY A O 1
ATOM 2620 N N . PRO A 1 320 ? 25.719 -17.719 -15.492 1 48.72 320 PRO A N 1
ATOM 2621 C CA . PRO A 1 320 ? 27.031 -18.266 -15.141 1 48.72 320 PRO A CA 1
ATOM 2622 C C . PRO A 1 320 ? 27.875 -17.297 -14.312 1 48.72 320 PRO A C 1
ATOM 2624 O O . PRO A 1 320 ? 28.938 -17.672 -13.812 1 48.72 320 PRO A O 1
ATOM 2627 N N . THR A 1 321 ? 27.406 -16.094 -14.148 1 52.5 321 THR A N 1
ATOM 2628 C CA . THR A 1 321 ? 28.344 -15.156 -13.555 1 52.5 321 THR A CA 1
ATOM 2629 C C . THR A 1 321 ? 28.594 -15.484 -12.086 1 52.5 321 THR A C 1
ATOM 2631 O O . THR A 1 321 ? 27.734 -16.078 -11.43 1 52.5 321 THR A O 1
ATOM 2634 N N . ASP A 1 322 ? 29.875 -15.328 -11.633 1 49.94 322 ASP A N 1
ATOM 2635 C CA . ASP A 1 322 ? 30.5 -15.523 -10.328 1 49.94 322 ASP A CA 1
ATOM 2636 C C . ASP A 1 322 ? 29.75 -14.75 -9.242 1 49.94 322 ASP A C 1
ATOM 2638 O O . ASP A 1 322 ? 30.281 -14.523 -8.156 1 49.94 322 ASP A O 1
ATOM 2642 N N . ASP A 1 323 ? 28.703 -14.242 -9.57 1 55.72 323 ASP A N 1
ATOM 2643 C CA . ASP A 1 323 ? 28.062 -13.477 -8.5 1 55.72 323 ASP A CA 1
ATOM 2644 C C . ASP A 1 323 ? 27.516 -14.398 -7.418 1 55.72 323 ASP A C 1
ATOM 2646 O O . ASP A 1 323 ? 27.188 -15.555 -7.688 1 55.72 323 ASP A O 1
ATOM 2650 N N . GLU A 1 324 ? 27.703 -13.969 -6.234 1 59.91 324 GLU A N 1
ATOM 2651 C CA . GLU A 1 324 ? 27.25 -14.703 -5.059 1 59.91 324 GLU A CA 1
ATOM 2652 C C . GLU A 1 324 ? 25.812 -15.156 -5.215 1 59.91 324 GLU A C 1
ATOM 2654 O O . GLU A 1 324 ? 24.938 -14.359 -5.582 1 59.91 324 GLU A O 1
ATOM 2659 N N . LYS A 1 325 ? 25.656 -16.359 -5.215 1 68.44 325 LYS A N 1
ATOM 2660 C CA . LYS A 1 325 ? 24.375 -17.062 -5.359 1 68.44 325 LYS A CA 1
ATOM 2661 C C . LYS A 1 325 ? 23.484 -16.844 -4.141 1 68.44 325 LYS A C 1
ATOM 2663 O O . LYS A 1 325 ? 23.984 -16.797 -3.012 1 68.44 325 LYS A O 1
ATOM 2668 N N . ALA A 1 326 ? 22.297 -16.344 -4.434 1 72.12 326 ALA A N 1
ATOM 2669 C CA . ALA A 1 326 ? 21.281 -16.344 -3.395 1 72.12 326 ALA A CA 1
ATOM 2670 C C . ALA A 1 326 ? 20.25 -17.438 -3.643 1 72.12 326 ALA A C 1
ATOM 2672 O O . ALA A 1 326 ? 19.688 -17.547 -4.738 1 72.12 326 ALA A O 1
ATOM 2673 N N . ILE A 1 327 ? 20.234 -18.406 -2.701 1 75.81 327 ILE A N 1
ATOM 2674 C CA . ILE A 1 327 ? 19.312 -19.531 -2.83 1 75.81 327 ILE A CA 1
ATOM 2675 C C . ILE A 1 327 ? 18.188 -19.391 -1.812 1 75.81 327 ILE A C 1
ATOM 2677 O O . ILE A 1 327 ? 18.438 -19.109 -0.636 1 75.81 327 ILE A O 1
ATOM 2681 N N . GLU A 1 328 ? 16.938 -19.406 -2.381 1 82.44 328 GLU A N 1
ATOM 2682 C CA . GLU A 1 328 ? 15.758 -19.531 -1.532 1 82.44 328 GLU A CA 1
ATOM 2683 C C . GLU A 1 328 ? 15.133 -20.906 -1.657 1 82.44 328 GLU A C 1
ATOM 2685 O O . GLU A 1 328 ? 14.977 -21.422 -2.766 1 82.44 328 GLU A O 1
ATOM 2690 N N . SER A 1 329 ? 14.992 -21.594 -0.469 1 85.62 329 SER A N 1
ATOM 2691 C CA . SER A 1 329 ? 14.406 -22.938 -0.514 1 85.62 329 SER A CA 1
ATOM 2692 C C . SER A 1 329 ? 13.383 -23.125 0.605 1 85.62 329 SER A C 1
ATOM 2694 O O . SER A 1 329 ? 13.477 -22.484 1.651 1 85.62 329 SER A O 1
ATOM 2696 N N . ARG A 1 330 ? 12.438 -23.953 0.238 1 88.12 330 ARG A N 1
ATOM 2697 C CA . ARG A 1 330 ? 11.445 -24.312 1.247 1 88.12 330 ARG A CA 1
ATOM 2698 C C . ARG A 1 330 ? 10.758 -25.625 0.893 1 88.12 330 ARG A C 1
ATOM 2700 O O . ARG A 1 330 ? 10.711 -26.016 -0.277 1 88.12 330 ARG A O 1
ATOM 2707 N N . LEU A 1 331 ? 10.328 -26.25 1.947 1 91.38 331 LEU A N 1
ATOM 2708 C CA . LEU A 1 331 ? 9.484 -27.422 1.728 1 91.38 331 LEU A CA 1
ATOM 2709 C C . LEU A 1 331 ? 8.102 -27 1.24 1 91.38 331 LEU A C 1
ATOM 2711 O O . LEU A 1 331 ? 7.52 -26.047 1.753 1 91.38 331 LEU A O 1
ATOM 2715 N N . GLU A 1 332 ? 7.578 -27.688 0.305 1 93.75 332 GLU A N 1
ATOM 2716 C CA . GLU A 1 332 ? 6.281 -27.344 -0.266 1 93.75 332 GLU A CA 1
ATOM 2717 C C . GLU A 1 332 ? 5.16 -27.531 0.75 1 93.75 332 GLU A C 1
ATOM 2719 O O . GLU A 1 332 ? 5.273 -28.375 1.648 1 93.75 332 GLU A O 1
ATOM 2724 N N . GLU A 1 333 ? 4.133 -26.766 0.635 1 95.44 333 GLU A N 1
ATOM 2725 C CA . GLU A 1 333 ? 2.869 -27.016 1.323 1 95.44 333 GLU A CA 1
ATOM 2726 C C . GLU A 1 333 ? 1.914 -27.828 0.454 1 95.44 333 GLU A C 1
ATOM 2728 O O . GLU A 1 333 ? 0.979 -27.281 -0.131 1 95.44 333 GLU A O 1
ATOM 2733 N N . GLY A 1 334 ? 2.135 -29.047 0.414 1 96.88 334 GLY A N 1
ATOM 2734 C CA . GLY A 1 334 ? 1.438 -29.969 -0.458 1 96.88 334 GLY A CA 1
ATOM 2735 C C . GLY A 1 334 ? 2.174 -31.297 -0.637 1 96.88 334 GLY A C 1
ATOM 2736 O O . GLY A 1 334 ? 3.037 -31.641 0.171 1 96.88 334 GLY A O 1
ATOM 2737 N N . CYS A 1 335 ? 1.779 -32.094 -1.638 1 97.25 335 CYS A N 1
ATOM 2738 C CA . CYS A 1 335 ? 2.426 -33.375 -1.852 1 97.25 335 CYS A CA 1
ATOM 2739 C C . CYS A 1 335 ? 2.047 -33.969 -3.209 1 97.25 335 CYS A C 1
ATOM 2741 O O . CYS A 1 335 ? 1.129 -33.469 -3.865 1 97.25 335 CYS A O 1
ATOM 2743 N N . TYR A 1 336 ? 2.873 -34.812 -3.631 1 97.38 336 TYR A N 1
ATOM 2744 C CA . TYR A 1 336 ? 2.469 -35.75 -4.668 1 97.38 336 TYR A CA 1
ATOM 2745 C C . TYR A 1 336 ? 1.647 -36.906 -4.078 1 97.38 336 TYR A C 1
ATOM 2747 O O . TYR A 1 336 ? 1.95 -37.406 -2.99 1 97.38 336 TYR A O 1
ATOM 2755 N N . TYR A 1 337 ? 0.628 -37.344 -4.797 1 98.38 337 TYR A N 1
ATOM 2756 C CA . TYR A 1 337 ? -0.243 -38.375 -4.207 1 98.38 337 TYR A CA 1
ATOM 2757 C C . TYR A 1 337 ? -0.888 -39.219 -5.285 1 98.38 337 TYR A C 1
ATOM 2759 O O . TYR A 1 337 ? -0.962 -38.812 -6.449 1 98.38 337 TYR A O 1
ATOM 2767 N N . LEU A 1 338 ? -1.295 -40.375 -4.887 1 98.44 338 LEU A N 1
ATOM 2768 C CA . LEU A 1 338 ? -2.152 -41.25 -5.691 1 98.44 338 LEU A CA 1
ATOM 2769 C C . LEU A 1 338 ? -3.623 -41 -5.371 1 98.44 338 LEU A C 1
ATOM 2771 O O . LEU A 1 338 ? -3.982 -40.781 -4.211 1 98.44 338 LEU A O 1
ATOM 2775 N N . LEU A 1 339 ? -4.406 -40.969 -6.371 1 98.75 339 LEU A N 1
ATOM 2776 C CA . LEU A 1 339 ? -5.859 -40.906 -6.254 1 98.75 339 LEU A CA 1
ATOM 2777 C C . LEU A 1 339 ? -6.508 -42.125 -6.875 1 98.75 339 LEU A C 1
ATOM 2779 O O . LEU A 1 339 ? -6.457 -42.312 -8.094 1 98.75 339 LEU A O 1
ATOM 2783 N N . PHE A 1 340 ? -7.055 -43 -6.039 1 98.62 340 PHE A N 1
ATOM 2784 C CA . PHE A 1 340 ? -7.742 -44.188 -6.559 1 98.62 340 PHE A CA 1
ATOM 2785 C C . PHE A 1 340 ? -9.109 -43.812 -7.121 1 98.62 340 PHE A C 1
ATOM 2787 O O . PHE A 1 340 ? -9.875 -43.094 -6.48 1 98.62 340 PHE A O 1
ATOM 2794 N N . ASP A 1 341 ? -9.367 -44.188 -8.336 1 98.44 341 ASP A N 1
ATOM 2795 C CA . ASP A 1 341 ? -10.617 -43.875 -9.008 1 98.44 341 ASP A CA 1
ATOM 2796 C C . ASP A 1 341 ? -11.719 -44.875 -8.656 1 98.44 341 ASP A C 1
ATOM 2798 O O . ASP A 1 341 ? -11.734 -46 -9.172 1 98.44 341 ASP A O 1
ATOM 2802 N N . ALA A 1 342 ? -12.641 -44.469 -7.887 1 97.44 342 ALA A N 1
ATOM 2803 C CA . ALA A 1 342 ? -13.703 -45.344 -7.41 1 97.44 342 ALA A CA 1
ATOM 2804 C C . ALA A 1 342 ? -14.656 -45.719 -8.539 1 97.44 342 ALA A C 1
ATOM 2806 O O . ALA A 1 342 ? -15.484 -46.625 -8.391 1 97.44 342 ALA A O 1
ATOM 2807 N N . ARG A 1 343 ? -14.555 -45.156 -9.781 1 95.56 343 ARG A N 1
ATOM 2808 C CA . ARG A 1 343 ? -15.438 -45.438 -10.906 1 95.56 343 ARG A CA 1
ATOM 2809 C C . ARG A 1 343 ? -15.07 -46.75 -11.57 1 95.56 343 ARG A C 1
ATOM 2811 O O . ARG A 1 343 ? -15.891 -47.344 -12.289 1 95.56 343 ARG A O 1
ATOM 2818 N N . THR A 1 344 ? -13.789 -47.188 -11.297 1 96.81 344 THR A N 1
ATOM 2819 C CA . THR A 1 344 ? -13.359 -48.469 -11.867 1 96.81 344 THR A CA 1
ATOM 2820 C C . THR A 1 344 ? -13.391 -49.594 -10.812 1 96.81 344 THR A C 1
ATOM 2822 O O . THR A 1 344 ? -13.258 -49.312 -9.617 1 96.81 344 THR A O 1
ATOM 2825 N N . HIS A 1 345 ? -13.461 -50.812 -11.352 1 96.19 345 HIS A N 1
ATOM 2826 C CA . HIS A 1 345 ? -13.531 -51.969 -10.445 1 96.19 345 HIS A CA 1
ATOM 2827 C C . HIS A 1 345 ? -12.242 -52.094 -9.641 1 96.19 345 HIS A C 1
ATOM 2829 O O . HIS A 1 345 ? -12.289 -52.375 -8.438 1 96.19 345 HIS A O 1
ATOM 2835 N N . ARG A 1 346 ? -11.141 -51.938 -10.211 1 97.06 346 ARG A N 1
ATOM 2836 C CA . ARG A 1 346 ? -9.859 -52.031 -9.531 1 97.06 346 ARG A CA 1
ATOM 2837 C C . ARG A 1 346 ? -9.625 -50.875 -8.578 1 97.06 346 ARG A C 1
ATOM 2839 O O . ARG A 1 346 ? -9.203 -51.062 -7.441 1 97.06 346 ARG A O 1
ATOM 2846 N N . GLY A 1 347 ? -10 -49.656 -9.039 1 97.12 347 GLY A N 1
ATOM 2847 C CA . GLY A 1 347 ? -9.812 -48.469 -8.219 1 97.12 347 GLY A CA 1
ATOM 2848 C C . GLY A 1 347 ? -10.727 -48.438 -7.016 1 97.12 347 GLY A C 1
ATOM 2849 O O . GLY A 1 347 ? -10.383 -47.844 -5.988 1 97.12 347 GLY A O 1
ATOM 2850 N N . ALA A 1 348 ? -11.844 -49.094 -7.109 1 97 348 ALA A N 1
ATOM 2851 C CA . ALA A 1 348 ? -12.828 -49.094 -6.023 1 97 348 ALA A CA 1
ATOM 2852 C C . ALA A 1 348 ? -12.539 -50.219 -5.031 1 97 348 ALA A C 1
ATOM 2854 O O . ALA A 1 348 ? -13.062 -50.219 -3.916 1 97 348 ALA A O 1
ATOM 2855 N N . ASN A 1 349 ? -11.711 -51.188 -5.426 1 97.25 349 ASN A N 1
ATOM 2856 C CA . ASN A 1 349 ? -11.453 -52.375 -4.621 1 97.25 349 ASN A CA 1
ATOM 2857 C C . ASN A 1 349 ? -10.508 -52.094 -3.467 1 97.25 349 ASN A C 1
ATOM 2859 O O . ASN A 1 349 ? -9.328 -51.781 -3.684 1 97.25 349 ASN A O 1
ATOM 2863 N N . GLN A 1 350 ? -11.039 -52.344 -2.238 1 96.94 350 GLN A N 1
ATOM 2864 C CA . GLN A 1 350 ? -10.281 -51.969 -1.047 1 96.94 350 GLN A CA 1
ATOM 2865 C C . GLN A 1 350 ? -9.023 -52.812 -0.919 1 96.94 350 GLN A C 1
ATOM 2867 O O . GLN A 1 350 ? -7.984 -52.344 -0.463 1 96.94 350 GLN A O 1
ATOM 2872 N N . ALA A 1 351 ? -9.078 -54 -1.301 1 97.31 351 ALA A N 1
ATOM 2873 C CA . ALA A 1 351 ? -7.91 -54.875 -1.23 1 97.31 351 ALA A CA 1
ATOM 2874 C C . ALA A 1 351 ? -6.816 -54.406 -2.186 1 97.31 351 ALA A C 1
ATOM 2876 O O . ALA A 1 351 ? -5.629 -54.438 -1.855 1 97.31 351 ALA A O 1
ATOM 2877 N N . VAL A 1 352 ? -7.266 -53.969 -3.33 1 97.94 352 VAL A N 1
ATOM 2878 C CA . VAL A 1 352 ? -6.32 -53.438 -4.305 1 97.94 352 VAL A CA 1
ATOM 2879 C C . VAL A 1 352 ? -5.691 -52.156 -3.764 1 97.94 352 VAL A C 1
ATOM 2881 O O . VAL A 1 352 ? -4.473 -52 -3.814 1 97.94 352 VAL A O 1
ATOM 2884 N N . ARG A 1 353 ? -6.496 -51.281 -3.189 1 98 353 ARG A N 1
ATOM 2885 C CA . ARG A 1 353 ? -6.012 -50.031 -2.625 1 98 353 ARG A CA 1
ATOM 2886 C C . ARG A 1 353 ? -4.953 -50.281 -1.558 1 98 353 ARG A C 1
ATOM 2888 O O . ARG A 1 353 ? -3.887 -49.656 -1.576 1 98 353 ARG A O 1
ATOM 2895 N N . GLU A 1 354 ? -5.254 -51.156 -0.673 1 97.56 354 GLU A N 1
ATOM 2896 C CA . GLU A 1 354 ? -4.355 -51.469 0.437 1 97.56 354 GLU A CA 1
ATOM 2897 C C . GLU A 1 354 ? -3.039 -52.062 -0.063 1 97.56 354 GLU A C 1
ATOM 2899 O O . GLU A 1 354 ? -1.962 -51.625 0.334 1 97.56 354 GLU A O 1
ATOM 2904 N N . TRP A 1 355 ? -3.148 -53 -0.888 1 98.19 355 TRP A N 1
ATOM 2905 C CA . TRP A 1 355 ? -1.952 -53.688 -1.358 1 98.19 355 TRP A CA 1
ATOM 2906 C C . TRP A 1 355 ? -1.081 -52.75 -2.195 1 98.19 355 TRP A C 1
ATOM 2908 O O . TRP A 1 355 ? 0.137 -52.688 -2.008 1 98.19 355 TRP A O 1
ATOM 2918 N N . VAL A 1 356 ? -1.697 -52.062 -3.119 1 98.19 356 VAL A N 1
ATOM 2919 C CA . VAL A 1 356 ? -0.964 -51.125 -3.973 1 98.19 356 VAL A CA 1
ATOM 2920 C C . VAL A 1 356 ? -0.286 -50.062 -3.115 1 98.19 356 VAL A C 1
ATOM 2922 O O . VAL A 1 356 ? 0.856 -49.688 -3.379 1 98.19 356 VAL A O 1
ATOM 2925 N N . SER A 1 357 ? -0.983 -49.531 -2.076 1 97.31 357 SER A N 1
ATOM 2926 C CA . SER A 1 357 ? -0.431 -48.531 -1.177 1 97.31 357 SER A CA 1
ATOM 2927 C C . SER A 1 357 ? 0.79 -49.062 -0.433 1 97.31 357 SER A C 1
ATOM 2929 O O . SER A 1 357 ? 1.706 -48.312 -0.109 1 97.31 357 SER A O 1
ATOM 2931 N N . ARG A 1 358 ? 0.759 -50.281 -0.139 1 96.75 358 ARG A N 1
ATOM 2932 C CA . ARG A 1 358 ? 1.9 -50.906 0.523 1 96.75 358 ARG A CA 1
ATOM 2933 C C . ARG A 1 358 ? 3.096 -51 -0.42 1 96.75 358 ARG A C 1
ATOM 2935 O O . ARG A 1 358 ? 4.223 -50.688 -0.036 1 96.75 358 ARG A O 1
ATOM 2942 N N . ILE A 1 359 ? 2.842 -51.406 -1.618 1 97.62 359 ILE A N 1
ATOM 2943 C CA . ILE A 1 359 ? 3.898 -51.625 -2.598 1 97.62 359 ILE A CA 1
ATOM 2944 C C . ILE A 1 359 ? 4.48 -50.281 -3.045 1 97.62 359 ILE A C 1
ATOM 2946 O O . ILE A 1 359 ? 5.699 -50.156 -3.207 1 97.62 359 ILE A O 1
ATOM 2950 N N . LEU A 1 360 ? 3.594 -49.344 -3.221 1 97.88 360 LEU A N 1
ATOM 2951 C CA . LEU A 1 360 ? 4.008 -48.031 -3.709 1 97.88 360 LEU A CA 1
ATOM 2952 C C . LEU A 1 360 ? 4.191 -47.062 -2.553 1 97.88 360 LEU A C 1
ATOM 2954 O O . LEU A 1 360 ? 3.893 -45.875 -2.688 1 97.88 360 LEU A O 1
ATOM 2958 N N . SER A 1 361 ? 4.629 -47.5 -1.479 1 96.12 361 SER A N 1
ATOM 2959 C CA . SER A 1 361 ? 4.844 -46.656 -0.294 1 96.12 361 SER A CA 1
ATOM 2960 C C . SER A 1 361 ? 5.957 -45.656 -0.525 1 96.12 361 SER A C 1
ATOM 2962 O O . SER A 1 361 ? 6.824 -45.844 -1.378 1 96.12 361 SER A O 1
ATOM 2964 N N . PRO A 1 362 ? 5.891 -44.531 0.241 1 95.75 362 PRO A N 1
ATOM 2965 C CA . PRO A 1 362 ? 6.934 -43.5 0.12 1 95.75 362 PRO A CA 1
ATOM 2966 C C . PRO A 1 362 ? 8.336 -44.062 0.283 1 95.75 362 PRO A C 1
ATOM 2968 O O . PRO A 1 362 ? 9.25 -43.688 -0.46 1 95.75 362 PRO A O 1
ATOM 2971 N N . SER A 1 363 ? 8.516 -44.969 1.194 1 94.5 363 SER A N 1
ATOM 2972 C CA . SER A 1 363 ? 9.82 -45.562 1.438 1 94.5 363 SER A CA 1
ATOM 2973 C C . SER A 1 363 ? 10.305 -46.344 0.227 1 94.5 363 SER A C 1
ATOM 2975 O O . SER A 1 363 ? 11.477 -46.25 -0.153 1 94.5 363 SER A O 1
ATOM 2977 N N . ASN A 1 364 ? 9.43 -47.125 -0.35 1 95.69 364 ASN A N 1
ATOM 2978 C CA . ASN A 1 364 ? 9.789 -47.875 -1.541 1 95.69 364 ASN A CA 1
ATOM 2979 C C . ASN A 1 364 ? 10.117 -46.969 -2.717 1 95.69 364 ASN A C 1
ATOM 2981 O O . ASN A 1 364 ? 11.062 -47.219 -3.463 1 95.69 364 ASN A O 1
ATOM 2985 N N . LEU A 1 365 ? 9.328 -45.969 -2.863 1 95.75 365 LEU A N 1
ATOM 2986 C CA . LEU A 1 365 ? 9.555 -45 -3.943 1 95.75 365 LEU A CA 1
ATOM 2987 C C . LEU A 1 365 ? 10.922 -44.375 -3.816 1 95.75 365 LEU A C 1
ATOM 2989 O O . LEU A 1 365 ? 11.672 -44.281 -4.797 1 95.75 365 LEU A O 1
ATOM 2993 N N . LEU A 1 366 ? 11.211 -43.906 -2.613 1 94.88 366 LEU A N 1
ATOM 2994 C CA . LEU A 1 366 ? 12.477 -43.219 -2.371 1 94.88 366 LEU A CA 1
ATOM 2995 C C . LEU A 1 366 ? 13.656 -44.156 -2.572 1 94.88 366 LEU A C 1
ATOM 2997 O O . LEU A 1 366 ? 14.711 -43.75 -3.07 1 94.88 366 LEU A O 1
ATOM 3001 N N . TYR A 1 367 ? 13.445 -45.312 -2.195 1 94.06 367 TYR A N 1
ATOM 3002 C CA . TYR A 1 367 ? 14.508 -46.312 -2.33 1 94.06 367 TYR A CA 1
ATOM 3003 C C . TYR A 1 367 ? 14.891 -46.5 -3.793 1 94.06 367 TYR A C 1
ATOM 3005 O O . TYR A 1 367 ? 16.062 -46.656 -4.121 1 94.06 367 TYR A O 1
ATOM 3013 N N . TYR A 1 368 ? 13.953 -46.5 -4.68 1 94.69 368 TYR A N 1
ATOM 3014 C CA . TYR A 1 368 ? 14.18 -46.781 -6.094 1 94.69 368 TYR A CA 1
ATOM 3015 C C . TYR A 1 368 ? 14.523 -45.5 -6.848 1 94.69 368 TYR A C 1
ATOM 3017 O O . TYR A 1 368 ? 14.906 -45.562 -8.023 1 94.69 368 TYR A O 1
ATOM 3025 N N . ALA A 1 369 ? 14.375 -44.375 -6.18 1 93.25 369 ALA A N 1
ATOM 3026 C CA . ALA A 1 369 ? 14.68 -43.094 -6.82 1 93.25 369 ALA A CA 1
ATOM 3027 C C . ALA A 1 369 ? 16.188 -42.875 -6.926 1 93.25 369 ALA A C 1
ATOM 3029 O O . ALA A 1 369 ? 16.953 -43.344 -6.07 1 93.25 369 ALA A O 1
ATOM 3030 N N . ASN A 1 370 ? 16.625 -42.188 -7.953 1 91.19 370 ASN A N 1
ATOM 3031 C CA . ASN A 1 370 ? 18.031 -41.844 -8.07 1 91.19 370 ASN A CA 1
ATOM 3032 C C . ASN A 1 370 ? 18.469 -40.844 -6.996 1 91.19 370 ASN A C 1
ATOM 3034 O O . ASN A 1 370 ? 17.625 -40.25 -6.328 1 91.19 370 ASN A O 1
ATOM 3038 N N . GLU A 1 371 ? 19.719 -40.656 -6.922 1 89.25 371 GLU A N 1
ATOM 3039 C CA . GLU A 1 371 ? 20.312 -39.844 -5.863 1 89.25 371 GLU A CA 1
ATOM 3040 C C . GLU A 1 371 ? 19.812 -38.406 -5.934 1 89.25 371 GLU A C 1
ATOM 3042 O O . GLU A 1 371 ? 19.562 -37.75 -4.902 1 89.25 371 GLU A O 1
ATOM 3047 N N . HIS A 1 372 ? 19.672 -37.938 -7.023 1 83.88 372 HIS A N 1
ATOM 3048 C CA . HIS A 1 372 ? 19.188 -36.562 -7.207 1 83.88 372 HIS A CA 1
ATOM 3049 C C . HIS A 1 372 ? 17.812 -36.375 -6.562 1 83.88 372 HIS A C 1
ATOM 3051 O O . HIS A 1 372 ? 17.594 -35.406 -5.828 1 83.88 372 HIS A O 1
ATOM 3057 N N . TYR A 1 373 ? 16.953 -37.281 -6.789 1 87.88 373 TYR A N 1
ATOM 3058 C CA . TYR A 1 373 ? 15.578 -37.156 -6.289 1 87.88 373 TYR A CA 1
ATOM 3059 C C . TYR A 1 373 ? 15.516 -37.469 -4.801 1 87.88 373 TYR A C 1
ATOM 3061 O O . TYR A 1 373 ? 14.703 -36.906 -4.074 1 87.88 373 TYR A O 1
ATOM 3069 N N . GLN A 1 374 ? 16.406 -38.281 -4.34 1 88.5 374 GLN A N 1
ATOM 3070 C CA . GLN A 1 374 ? 16.469 -38.594 -2.918 1 88.5 374 GLN A CA 1
ATOM 3071 C C . GLN A 1 374 ? 16.828 -37.375 -2.09 1 88.5 374 GLN A C 1
ATOM 3073 O O . GLN A 1 374 ? 16.469 -37.281 -0.915 1 88.5 374 GLN A O 1
ATOM 3078 N N . ARG A 1 375 ? 17.5 -36.406 -2.713 1 85.25 375 ARG A N 1
ATOM 3079 C CA . ARG A 1 375 ? 17.906 -35.219 -2.01 1 85.25 375 ARG A CA 1
ATOM 3080 C C . ARG A 1 375 ? 16.766 -34.188 -1.946 1 85.25 375 ARG A C 1
ATOM 3082 O O . ARG A 1 375 ? 16.75 -33.312 -1.072 1 85.25 375 ARG A O 1
ATOM 3089 N N . HIS A 1 376 ? 15.758 -34.406 -2.805 1 88.12 376 HIS A N 1
ATOM 3090 C CA . HIS A 1 376 ? 14.758 -33.375 -2.938 1 88.12 376 HIS A CA 1
ATOM 3091 C C . HIS A 1 376 ? 13.367 -33.875 -2.58 1 88.12 376 HIS A C 1
ATOM 3093 O O . HIS A 1 376 ? 12.445 -33.062 -2.383 1 88.12 376 HIS A O 1
ATOM 3099 N N . TRP A 1 377 ? 13.273 -35.219 -2.541 1 92.88 377 TRP A N 1
ATOM 3100 C CA . TRP A 1 377 ? 12 -35.812 -2.174 1 92.88 377 TRP A CA 1
ATOM 3101 C C . TRP A 1 377 ? 11.969 -36.188 -0.692 1 92.88 377 TRP A C 1
ATOM 3103 O O . TRP A 1 377 ? 12.938 -36.719 -0.158 1 92.88 377 TRP A O 1
ATOM 3113 N N . PHE A 1 378 ? 10.914 -35.844 -0.074 1 94.19 378 PHE A N 1
ATOM 3114 C CA . PHE A 1 378 ? 10.672 -36.25 1.307 1 94.19 378 PHE A CA 1
ATOM 3115 C C . PHE A 1 378 ? 9.406 -37.094 1.411 1 94.19 378 PHE A C 1
ATOM 3117 O O . PHE A 1 378 ? 8.406 -36.844 0.749 1 94.19 378 PHE A O 1
ATOM 3124 N N . PRO A 1 379 ? 9.539 -38.125 2.178 1 95.69 379 PRO A N 1
ATOM 3125 C CA . PRO A 1 379 ? 8.344 -38.969 2.301 1 95.69 379 PRO A CA 1
ATOM 3126 C C . PRO A 1 379 ? 7.133 -38.188 2.83 1 95.69 379 PRO A C 1
ATOM 3128 O O . PRO A 1 379 ? 7.258 -37.406 3.773 1 95.69 379 PRO A O 1
ATOM 3131 N N . ALA A 1 380 ? 6.004 -38.438 2.246 1 97.38 380 ALA A N 1
ATOM 3132 C CA . ALA A 1 380 ? 4.766 -37.781 2.67 1 97.38 380 ALA A CA 1
ATOM 3133 C C . ALA A 1 380 ? 3.85 -38.75 3.395 1 97.38 380 ALA A C 1
ATOM 3135 O O . ALA A 1 380 ? 3.551 -39.844 2.875 1 97.38 380 ALA A O 1
ATOM 3136 N N . TYR A 1 381 ? 3.367 -38.406 4.586 1 95.69 381 TYR A N 1
ATOM 3137 C CA . TYR A 1 381 ? 2.42 -39.219 5.355 1 95.69 381 TYR A CA 1
ATOM 3138 C C . TYR A 1 381 ? 1.141 -38.438 5.629 1 95.69 381 TYR A C 1
ATOM 3140 O O . TYR A 1 381 ? 0.355 -38.781 6.504 1 95.69 381 TYR A O 1
ATOM 3148 N N . GLY A 1 382 ? 1.062 -37.344 5.023 1 96.62 382 GLY A N 1
ATOM 3149 C CA . GLY A 1 382 ? -0.091 -36.438 4.996 1 96.62 382 GLY A CA 1
ATOM 3150 C C . GLY A 1 382 ? -0.099 -35.5 3.803 1 96.62 382 GLY A C 1
ATOM 3151 O O . GLY A 1 382 ? 0.869 -35.469 3.043 1 96.62 382 GLY A O 1
ATOM 3152 N N . LEU A 1 383 ? -1.209 -34.844 3.645 1 97.44 383 LEU A N 1
ATOM 3153 C CA . LEU A 1 383 ? -1.302 -33.875 2.537 1 97.44 383 LEU A CA 1
ATOM 3154 C C . LEU A 1 383 ? -0.391 -32.688 2.771 1 97.44 383 LEU A C 1
ATOM 3156 O O . LEU A 1 383 ? -0.011 -32 1.823 1 97.44 383 LEU A O 1
ATOM 3160 N N . LEU A 1 384 ? -0.066 -32.469 4.02 1 97.31 384 LEU A N 1
ATOM 3161 C CA . LEU A 1 384 ? 0.889 -31.438 4.418 1 97.31 384 LEU A CA 1
ATOM 3162 C C . LEU A 1 384 ? 2.092 -32.062 5.121 1 97.31 384 LEU A C 1
ATOM 3164 O O . LEU A 1 384 ? 1.971 -33.094 5.758 1 97.31 384 LEU A O 1
ATOM 3168 N N . PRO A 1 385 ? 3.225 -31.375 5.039 1 95.44 385 PRO A N 1
ATOM 3169 C CA . PRO A 1 385 ? 4.43 -31.953 5.645 1 95.44 385 PRO A CA 1
ATOM 3170 C C . PRO A 1 385 ? 4.281 -32.188 7.148 1 95.44 385 PRO A C 1
ATOM 3172 O O . PRO A 1 385 ? 4.859 -33.125 7.691 1 95.44 385 PRO A O 1
ATOM 3175 N N . ARG A 1 386 ? 3.52 -31.422 7.773 1 94.56 386 ARG A N 1
ATOM 3176 C CA . ARG A 1 386 ? 3.42 -31.5 9.227 1 94.56 386 ARG A CA 1
ATOM 3177 C C . ARG A 1 386 ? 2.348 -32.5 9.641 1 94.56 386 ARG A C 1
ATOM 3179 O O . ARG A 1 386 ? 2.213 -32.812 10.828 1 94.56 386 ARG A O 1
ATOM 3186 N N . TRP A 1 387 ? 1.586 -33 8.734 1 95.12 387 TRP A N 1
ATOM 3187 C CA . TRP A 1 387 ? 0.516 -33.938 9.039 1 95.12 387 TRP A CA 1
ATOM 3188 C C . TRP A 1 387 ? 0.987 -35.375 8.844 1 95.12 387 TRP A C 1
ATOM 3190 O O . TRP A 1 387 ? 1.673 -35.688 7.867 1 95.12 387 TRP A O 1
ATOM 3200 N N . HIS A 1 388 ? 0.658 -36.281 9.758 1 93.38 388 HIS A N 1
ATOM 3201 C CA . HIS A 1 388 ? 1 -37.688 9.711 1 93.38 388 HIS A CA 1
ATOM 3202 C C . HIS A 1 388 ? -0.249 -38.562 9.773 1 93.38 388 HIS A C 1
ATOM 3204 O O . HIS A 1 388 ? -0.35 -39.438 10.633 1 93.38 388 HIS A O 1
ATOM 3210 N N . HIS A 1 389 ? -1.025 -38.469 8.797 1 91.88 389 HIS A N 1
ATOM 3211 C CA . HIS A 1 389 ? -2.346 -39.094 8.781 1 91.88 389 HIS A CA 1
ATOM 3212 C C . HIS A 1 389 ? -2.293 -40.469 8.164 1 91.88 389 HIS A C 1
ATOM 3214 O O . HIS A 1 389 ? -3.16 -41.312 8.43 1 91.88 389 HIS A O 1
ATOM 3220 N N . ALA A 1 390 ? -1.357 -40.719 7.309 1 92.5 390 ALA A N 1
ATOM 3221 C CA . ALA A 1 390 ? -1.336 -41.906 6.484 1 92.5 390 ALA A CA 1
ATOM 3222 C C . ALA A 1 390 ? -0.878 -43.125 7.289 1 92.5 390 ALA A C 1
ATOM 3224 O O . ALA A 1 390 ? 0.031 -43.031 8.117 1 92.5 390 ALA A O 1
ATOM 3225 N N . ARG A 1 391 ? -1.567 -44.219 7.066 1 90.56 391 ARG A N 1
ATOM 3226 C CA . ARG A 1 391 ? -1.171 -45.5 7.605 1 90.56 391 ARG A CA 1
ATOM 3227 C C . ARG A 1 391 ? -0.681 -46.438 6.496 1 90.56 391 ARG A C 1
ATOM 3229 O O . ARG A 1 391 ? -1.214 -46.406 5.387 1 90.56 391 ARG A O 1
ATOM 3236 N N . PRO A 1 392 ? 0.269 -47.219 6.887 1 89.56 392 PRO A N 1
ATOM 3237 C CA . PRO A 1 392 ? 0.771 -48.125 5.855 1 89.56 392 PRO A CA 1
ATOM 3238 C C . PRO A 1 392 ? -0.302 -49.094 5.348 1 89.56 392 PRO A C 1
ATOM 3240 O O . PRO A 1 392 ? -1.151 -49.531 6.121 1 89.56 392 PRO A O 1
ATOM 3243 N N . GLY A 1 393 ? -0.182 -49.344 4.023 1 90.25 393 GLY A N 1
ATOM 3244 C CA . GLY A 1 393 ? -1.051 -50.375 3.455 1 90.25 393 GLY A CA 1
ATOM 3245 C C . GLY A 1 393 ? -0.737 -51.781 3.949 1 90.25 393 GLY A C 1
ATOM 3246 O O . GLY A 1 393 ? 0.345 -52.031 4.484 1 90.25 393 GLY A O 1
ATOM 3247 N N . HIS A 1 394 ? -1.764 -52.656 3.777 1 90.31 394 HIS A N 1
ATOM 3248 C CA . HIS A 1 394 ? -1.571 -54.031 4.23 1 90.31 394 HIS A CA 1
ATOM 3249 C C . HIS A 1 394 ? -2.242 -55.031 3.283 1 90.31 394 HIS A C 1
ATOM 3251 O O . HIS A 1 394 ? -2.834 -54.625 2.277 1 90.31 394 HIS A O 1
ATOM 3257 N N . GLY A 1 395 ? -1.86 -56.312 3.543 1 91.38 395 GLY A N 1
ATOM 3258 C CA . GLY A 1 395 ? -2.527 -57.375 2.807 1 91.38 395 GLY A CA 1
ATOM 3259 C C . GLY A 1 395 ? -1.657 -58 1.724 1 91.38 395 GLY A C 1
ATOM 3260 O O . GLY A 1 395 ? -0.547 -57.531 1.471 1 91.38 395 GLY A O 1
ATOM 3261 N N . GLU A 1 396 ? -2.271 -59.062 1.112 1 94.94 396 GLU A N 1
ATOM 3262 C CA . GLU A 1 396 ? -1.6 -59.75 0.025 1 94.94 396 GLU A CA 1
ATOM 3263 C C . GLU A 1 396 ? -2.115 -59.281 -1.335 1 94.94 396 GLU A C 1
ATOM 3265 O O . GLU A 1 396 ? -3.17 -58.656 -1.423 1 94.94 396 GLU A O 1
ATOM 3270 N N . LYS A 1 397 ? -1.277 -59.562 -2.285 1 96.88 397 LYS A N 1
ATOM 3271 C CA . LYS A 1 397 ? -1.694 -59.25 -3.645 1 96.88 397 LYS A CA 1
ATOM 3272 C C . LYS A 1 397 ? -3.061 -59.844 -3.963 1 96.88 397 LYS A C 1
ATOM 3274 O O . LYS A 1 397 ? -3.264 -61.062 -3.811 1 96.88 397 LYS A O 1
ATOM 3279 N N . PRO A 1 398 ? -3.969 -59.062 -4.352 1 96.62 398 PRO A N 1
ATOM 3280 C CA . PRO A 1 398 ? -5.277 -59.594 -4.727 1 96.62 398 PRO A CA 1
ATOM 3281 C C . PRO A 1 398 ? -5.195 -60.562 -5.898 1 96.62 398 PRO A C 1
ATOM 3283 O O . PRO A 1 398 ? -4.453 -60.344 -6.855 1 96.62 398 PRO A O 1
ATOM 3286 N N . ALA A 1 399 ? -6.039 -61.531 -5.824 1 93.81 399 ALA A N 1
ATOM 3287 C CA . ALA A 1 399 ? -6.047 -62.562 -6.867 1 93.81 399 ALA A CA 1
ATOM 3288 C C . ALA A 1 399 ? -6.48 -61.969 -8.211 1 93.81 399 ALA A C 1
ATOM 3290 O O . ALA A 1 399 ? -7.418 -61.156 -8.273 1 93.81 399 ALA A O 1
ATOM 3291 N N . GLY A 1 400 ? -5.707 -62.281 -9.227 1 93 400 GLY A N 1
ATOM 3292 C CA . GLY A 1 400 ? -6.102 -61.906 -10.578 1 93 400 GLY A CA 1
ATOM 3293 C C . GLY A 1 400 ? -5.625 -60.5 -10.977 1 93 400 GLY A C 1
ATOM 3294 O O . GLY A 1 400 ? -5.855 -60.062 -12.102 1 93 400 GLY A O 1
ATOM 3295 N N . LEU A 1 401 ? -5.039 -59.844 -10.039 1 96.81 401 LEU A N 1
ATOM 3296 C CA . LEU A 1 401 ? -4.559 -58.5 -10.375 1 96.81 401 LEU A CA 1
ATOM 3297 C C . LEU A 1 401 ? -3.311 -58.594 -11.25 1 96.81 401 LEU A C 1
ATOM 3299 O O . LEU A 1 401 ? -2.217 -58.875 -10.758 1 96.81 401 LEU A O 1
ATOM 3303 N N . GLU A 1 402 ? -3.436 -58.281 -12.516 1 97.19 402 GLU A N 1
ATOM 3304 C CA . GLU A 1 402 ? -2.316 -58.438 -13.445 1 97.19 402 GLU A CA 1
ATOM 3305 C C . GLU A 1 402 ? -1.96 -57.094 -14.086 1 97.19 402 GLU A C 1
ATOM 3307 O O . GLU A 1 402 ? -0.845 -56.906 -14.586 1 97.19 402 GLU A O 1
ATOM 3312 N N . THR A 1 403 ? -2.945 -56.219 -14.109 1 97.88 403 THR A N 1
ATOM 3313 C CA . THR A 1 403 ? -2.711 -54.938 -14.758 1 97.88 403 THR A CA 1
ATOM 3314 C C . THR A 1 403 ? -3.381 -53.812 -13.977 1 97.88 403 THR A C 1
ATOM 3316 O O . THR A 1 403 ? -4.43 -54 -13.359 1 97.88 403 THR A O 1
ATOM 3319 N N . LEU A 1 404 ? -2.809 -52.688 -13.961 1 98.25 404 LEU A N 1
ATOM 3320 C CA . LEU A 1 404 ? -3.344 -51.438 -13.43 1 98.25 404 LEU A CA 1
ATOM 3321 C C . LEU A 1 404 ? -3.09 -50.312 -14.391 1 98.25 404 LEU A C 1
ATOM 3323 O O . LEU A 1 404 ? -2.076 -50.281 -15.094 1 98.25 404 LEU A O 1
ATOM 3327 N N . THR A 1 405 ? -3.955 -49.375 -14.461 1 98.56 405 THR A N 1
ATOM 3328 C CA . THR A 1 405 ? -3.77 -48.188 -15.273 1 98.56 405 THR A CA 1
ATOM 3329 C C . THR A 1 405 ? -3.475 -46.969 -14.391 1 98.56 405 THR A C 1
ATOM 3331 O O . THR A 1 405 ? -4.203 -46.688 -13.438 1 98.56 405 THR A O 1
ATOM 3334 N N . LEU A 1 406 ? -2.41 -46.312 -14.672 1 98.56 406 LEU A N 1
ATOM 3335 C CA . LEU A 1 406 ? -2.01 -45.062 -14 1 98.56 406 LEU A CA 1
ATOM 3336 C C . LEU A 1 406 ? -2.027 -43.906 -14.977 1 98.56 406 LEU A C 1
ATOM 3338 O O . LEU A 1 406 ? -1.438 -43.969 -16.062 1 98.56 406 LEU A O 1
ATOM 3342 N N . THR A 1 407 ? -2.725 -42.812 -14.594 1 98.62 407 THR A N 1
ATOM 3343 C CA . THR A 1 407 ? -2.834 -41.656 -15.477 1 98.62 407 THR A CA 1
ATOM 3344 C C . THR A 1 407 ? -2.301 -40.406 -14.789 1 98.62 407 THR A C 1
ATOM 3346 O O . THR A 1 407 ? -2.518 -40.188 -13.594 1 98.62 407 THR A O 1
ATOM 3349 N N . PHE A 1 408 ? -1.572 -39.562 -15.461 1 97.75 408 PHE A N 1
ATOM 3350 C CA . PHE A 1 408 ? -1.152 -38.25 -15 1 97.75 408 PHE A CA 1
ATOM 3351 C C . PHE A 1 408 ? -1.05 -37.25 -16.172 1 97.75 408 PHE A C 1
ATOM 3353 O O . PHE A 1 408 ? -1.162 -37.656 -17.328 1 97.75 408 PHE A O 1
ATOM 3360 N N . TYR A 1 409 ? -1.002 -35.969 -15.906 1 95.69 409 TYR A N 1
ATOM 3361 C CA . TYR A 1 409 ? -0.916 -34.969 -16.969 1 95.69 409 TYR A CA 1
ATOM 3362 C C . TYR A 1 409 ? 0.524 -34.812 -17.438 1 95.69 409 TYR A C 1
ATOM 3364 O O . TYR A 1 409 ? 1.463 -34.938 -16.641 1 95.69 409 TYR A O 1
ATOM 3372 N N . ARG A 1 410 ? 0.696 -34.344 -18.641 1 91.31 410 ARG A N 1
ATOM 3373 C CA . ARG A 1 410 ? 2.002 -34.25 -19.297 1 91.31 410 ARG A CA 1
ATOM 3374 C C . ARG A 1 410 ? 2.736 -33 -18.875 1 91.31 410 ARG A C 1
ATOM 3376 O O . ARG A 1 410 ? 2.186 -32.156 -18.141 1 91.31 410 ARG A O 1
ATOM 3383 N N . ASP A 1 411 ? 3.994 -32.875 -19.25 1 86.12 411 ASP A N 1
ATOM 3384 C CA . ASP A 1 411 ? 4.875 -31.734 -19.047 1 86.12 411 ASP A CA 1
ATOM 3385 C C . ASP A 1 411 ? 5.148 -31.5 -17.547 1 86.12 411 ASP A C 1
ATOM 3387 O O . ASP A 1 411 ? 5.113 -30.359 -17.078 1 86.12 411 ASP A O 1
ATOM 3391 N N . HIS A 1 412 ? 5.23 -32.594 -16.875 1 89.38 412 HIS A N 1
ATOM 3392 C CA . HIS A 1 412 ? 5.637 -32.594 -15.477 1 89.38 412 HIS A CA 1
ATOM 3393 C C . HIS A 1 412 ? 6.641 -33.719 -15.219 1 89.38 412 HIS A C 1
ATOM 3395 O O . HIS A 1 412 ? 6.25 -34.875 -14.969 1 89.38 412 HIS A O 1
ATOM 3401 N N . ILE A 1 413 ? 7.797 -33.438 -15.117 1 83.06 413 ILE A N 1
ATOM 3402 C CA . ILE A 1 413 ? 8.906 -34.375 -15.148 1 83.06 413 ILE A CA 1
ATOM 3403 C C . ILE A 1 413 ? 8.805 -35.344 -13.969 1 83.06 413 ILE A C 1
ATOM 3405 O O . ILE A 1 413 ? 9.039 -36.531 -14.109 1 83.06 413 ILE A O 1
ATOM 3409 N N . GLU A 1 414 ? 8.461 -34.875 -12.852 1 89.81 414 GLU A N 1
ATOM 3410 C CA . GLU A 1 414 ? 8.398 -35.719 -11.656 1 89.81 414 GLU A CA 1
ATOM 3411 C C . GLU A 1 414 ? 7.383 -36.844 -11.82 1 89.81 414 GLU A C 1
ATOM 3413 O O . GLU A 1 414 ? 7.574 -37.938 -11.305 1 89.81 414 GLU A O 1
ATOM 3418 N N . HIS A 1 415 ? 6.32 -36.562 -12.5 1 94.5 415 HIS A N 1
ATOM 3419 C CA . HIS A 1 415 ? 5.32 -37.594 -12.742 1 94.5 415 HIS A CA 1
ATOM 3420 C C . HIS A 1 415 ? 5.91 -38.75 -13.531 1 94.5 415 HIS A C 1
ATOM 3422 O O . HIS A 1 415 ? 5.637 -39.938 -13.227 1 94.5 415 HIS A O 1
ATOM 3428 N N . GLN A 1 416 ? 6.691 -38.438 -14.461 1 92.19 416 GLN A N 1
ATOM 3429 C CA . GLN A 1 416 ? 7.297 -39.469 -15.289 1 92.19 416 GLN A CA 1
ATOM 3430 C C . GLN A 1 416 ? 8.258 -40.344 -14.484 1 92.19 416 GLN A C 1
ATOM 3432 O O . GLN A 1 416 ? 8.258 -41.562 -14.609 1 92.19 416 GLN A O 1
ATOM 3437 N N . ILE A 1 417 ? 9.008 -39.688 -13.688 1 92.56 417 ILE A N 1
ATOM 3438 C CA . ILE A 1 417 ? 9.992 -40.375 -12.875 1 92.56 417 ILE A CA 1
ATOM 3439 C C . ILE A 1 417 ? 9.281 -41.281 -11.867 1 92.56 417 ILE A C 1
ATOM 3441 O O . ILE A 1 417 ? 9.625 -42.469 -11.719 1 92.56 417 ILE A O 1
ATOM 3445 N N . ILE A 1 418 ? 8.312 -40.781 -11.234 1 96.69 418 ILE A N 1
ATOM 3446 C CA . ILE A 1 418 ? 7.566 -41.531 -10.234 1 96.69 418 ILE A CA 1
ATOM 3447 C C . ILE A 1 418 ? 6.871 -42.719 -10.898 1 96.69 418 ILE A C 1
ATOM 3449 O O . ILE A 1 418 ? 6.926 -43.844 -10.391 1 96.69 418 ILE A O 1
ATOM 3453 N N . ALA A 1 419 ? 6.246 -42.469 -12.023 1 97.69 419 ALA A N 1
ATOM 3454 C CA . ALA A 1 419 ? 5.527 -43.531 -12.742 1 97.69 419 ALA A CA 1
ATOM 3455 C C . ALA A 1 419 ? 6.469 -44.656 -13.156 1 97.69 419 ALA A C 1
ATOM 3457 O O . ALA A 1 419 ? 6.098 -45.844 -13.109 1 97.69 419 ALA A O 1
ATOM 3458 N N . ARG A 1 420 ? 7.648 -44.312 -13.562 1 96.69 420 ARG A N 1
ATOM 3459 C CA . ARG A 1 420 ? 8.633 -45.312 -13.945 1 96.69 420 ARG A CA 1
ATOM 3460 C C . ARG A 1 420 ? 9.016 -46.188 -12.75 1 96.69 420 ARG A C 1
ATOM 3462 O O . ARG A 1 420 ? 9.133 -47.406 -12.875 1 96.69 420 ARG A O 1
ATOM 3469 N N . ILE A 1 421 ? 9.234 -45.562 -11.656 1 97.69 421 ILE A N 1
ATOM 3470 C CA . ILE A 1 421 ? 9.57 -46.281 -10.438 1 97.69 421 ILE A CA 1
ATOM 3471 C C . ILE A 1 421 ? 8.414 -47.188 -10.055 1 97.69 421 ILE A C 1
ATOM 3473 O O . ILE A 1 421 ? 8.625 -48.375 -9.703 1 97.69 421 ILE A O 1
ATOM 3477 N N . MET A 1 422 ? 7.23 -46.719 -10.164 1 98.62 422 MET A N 1
ATOM 3478 C CA . MET A 1 422 ? 6.039 -47.5 -9.828 1 98.62 422 MET A CA 1
ATOM 3479 C C . MET A 1 422 ? 5.902 -48.719 -10.742 1 98.62 422 MET A C 1
ATOM 3481 O O . MET A 1 422 ? 5.535 -49.812 -10.289 1 98.62 422 MET A O 1
ATOM 3485 N N . SER A 1 423 ? 6.156 -48.438 -11.992 1 98.44 423 SER A N 1
ATOM 3486 C CA . SER A 1 423 ? 6.098 -49.531 -12.953 1 98.44 423 SER A CA 1
ATOM 3487 C C . SER A 1 423 ? 7.066 -50.656 -12.594 1 98.44 423 SER A C 1
ATOM 3489 O O . SER A 1 423 ? 6.719 -51.844 -12.656 1 98.44 423 SER A O 1
ATOM 3491 N N . LYS A 1 424 ? 8.234 -50.281 -12.227 1 98 424 LYS A N 1
ATOM 3492 C CA . LYS A 1 424 ? 9.25 -51.25 -11.82 1 98 424 LYS A CA 1
ATOM 3493 C C . LYS A 1 424 ? 8.805 -52 -10.57 1 98 424 LYS A C 1
ATOM 3495 O O . LYS A 1 424 ? 8.93 -53.219 -10.5 1 98 424 LYS A O 1
ATOM 3500 N N . LEU A 1 425 ? 8.336 -51.344 -9.57 1 98.06 425 LEU A N 1
ATOM 3501 C CA . LEU A 1 425 ? 7.914 -51.938 -8.305 1 98.06 425 LEU A CA 1
ATOM 3502 C C . LEU A 1 425 ? 6.785 -52.938 -8.523 1 98.06 425 LEU A C 1
ATOM 3504 O O . LEU A 1 425 ? 6.824 -54.031 -7.988 1 98.06 425 LEU A O 1
ATOM 3508 N N . LEU A 1 426 ? 5.805 -52.594 -9.328 1 98.44 426 LEU A N 1
ATOM 3509 C CA . LEU A 1 426 ? 4.652 -53.438 -9.562 1 98.44 426 LEU A CA 1
ATOM 3510 C C . LEU A 1 426 ? 5.035 -54.656 -10.414 1 98.44 426 LEU A C 1
ATOM 3512 O O . LEU A 1 426 ? 4.5 -55.75 -10.234 1 98.44 426 LEU A O 1
ATOM 3516 N N . ALA A 1 427 ? 5.965 -54.406 -11.312 1 98 427 ALA A N 1
ATOM 3517 C CA . ALA A 1 427 ? 6.434 -55.5 -12.164 1 98 427 ALA A CA 1
ATOM 3518 C C . ALA A 1 427 ? 7.066 -56.625 -11.336 1 98 427 ALA A C 1
ATOM 3520 O O . ALA A 1 427 ? 6.957 -57.812 -11.68 1 98 427 ALA A O 1
ATOM 3521 N N . GLU A 1 428 ? 7.707 -56.25 -10.258 1 97 428 GLU A N 1
ATOM 3522 C CA . GLU A 1 428 ? 8.305 -57.25 -9.359 1 97 428 GLU A CA 1
ATOM 3523 C C . GLU A 1 428 ? 7.246 -58.188 -8.797 1 97 428 GLU A C 1
ATOM 3525 O O . GLU A 1 428 ? 7.562 -59.281 -8.344 1 97 428 GLU A O 1
ATOM 3530 N N . HIS A 1 429 ? 6.059 -57.781 -8.781 1 97.12 429 HIS A N 1
ATOM 3531 C CA . HIS A 1 429 ? 4.949 -58.594 -8.289 1 97.12 429 HIS A CA 1
ATOM 3532 C C . HIS A 1 429 ? 4.055 -59.062 -9.43 1 97.12 429 HIS A C 1
ATOM 3534 O O . HIS A 1 429 ? 2.889 -59.406 -9.219 1 97.12 429 HIS A O 1
ATOM 3540 N N . GLN A 1 430 ? 4.559 -58.938 -10.641 1 97.38 430 GLN A N 1
ATOM 3541 C CA . GLN A 1 430 ? 3.902 -59.438 -11.852 1 97.38 430 GLN A CA 1
ATOM 3542 C C . GLN A 1 430 ? 2.623 -58.656 -12.133 1 97.38 430 GLN A C 1
ATOM 3544 O O . GLN A 1 430 ? 1.61 -59.219 -12.531 1 97.38 430 GLN A O 1
ATOM 3549 N N . VAL A 1 431 ? 2.621 -57.406 -11.828 1 98.38 431 VAL A N 1
ATOM 3550 C CA . VAL A 1 431 ? 1.539 -56.5 -12.203 1 98.38 431 VAL A CA 1
ATOM 3551 C C . VAL A 1 431 ? 2.047 -55.5 -13.219 1 98.38 431 VAL A C 1
ATOM 3553 O O . VAL A 1 431 ? 3.008 -54.75 -12.961 1 98.38 431 VAL A O 1
ATOM 3556 N N . LYS A 1 432 ? 1.479 -55.469 -14.375 1 98.5 432 LYS A N 1
ATOM 3557 C CA . LYS A 1 432 ? 1.833 -54.5 -15.414 1 98.5 432 LYS A CA 1
ATOM 3558 C C . LYS A 1 432 ? 1.137 -53.156 -15.188 1 98.5 432 LYS A C 1
ATOM 3560 O O . LYS A 1 432 ? -0.077 -53.125 -14.977 1 98.5 432 LYS A O 1
ATOM 3565 N N . LEU A 1 433 ? 1.893 -52.094 -15.156 1 98.5 433 LEU A N 1
ATOM 3566 C CA . LEU A 1 433 ? 1.342 -50.75 -15.023 1 98.5 433 LEU A CA 1
ATOM 3567 C C . LEU A 1 433 ? 1.19 -50.094 -16.391 1 98.5 433 LEU A C 1
ATOM 3569 O O . LEU A 1 433 ? 2.186 -49.844 -17.062 1 98.5 433 LEU A O 1
ATOM 3573 N N . ASP A 1 434 ? 0.034 -49.844 -16.844 1 98.31 434 ASP A N 1
ATOM 3574 C CA . ASP A 1 434 ? -0.247 -49.094 -18.062 1 98.31 434 ASP A CA 1
ATOM 3575 C C . ASP A 1 434 ? -0.28 -47.594 -17.781 1 98.31 434 ASP A C 1
ATOM 3577 O O . ASP A 1 434 ? -1.205 -47.094 -17.141 1 98.31 434 ASP A O 1
ATOM 3581 N N . ILE A 1 435 ? 0.637 -46.875 -18.281 1 98.12 435 ILE A N 1
ATOM 3582 C CA . ILE A 1 435 ? 0.802 -45.469 -17.984 1 98.12 435 ILE A CA 1
ATOM 3583 C C . ILE A 1 435 ? 0.165 -44.625 -19.094 1 98.12 435 ILE A C 1
ATOM 3585 O O . ILE A 1 435 ? 0.445 -44.844 -20.266 1 98.12 435 ILE A O 1
ATOM 3589 N N . GLN A 1 436 ? -0.704 -43.719 -18.719 1 97.69 436 GLN A N 1
ATOM 3590 C CA . GLN A 1 436 ? -1.342 -42.75 -19.609 1 97.69 436 GLN A CA 1
ATOM 3591 C C . GLN A 1 436 ? -0.913 -41.344 -19.281 1 97.69 436 GLN A C 1
ATOM 3593 O O . GLN A 1 436 ? -1.052 -40.875 -18.141 1 97.69 436 GLN A O 1
ATOM 3598 N N . GLU A 1 437 ? -0.333 -40.656 -20.234 1 96.5 437 GLU A N 1
ATOM 3599 C CA . GLU A 1 437 ? -0.019 -39.25 -20.141 1 96.5 437 GLU A CA 1
ATOM 3600 C C . GLU A 1 437 ? -0.992 -38.406 -20.953 1 96.5 437 GLU A C 1
ATOM 3602 O O . GLU A 1 437 ? -1.133 -38.625 -22.156 1 96.5 437 GLU A O 1
ATOM 3607 N N . ILE A 1 438 ? -1.656 -37.5 -20.266 1 96.94 438 ILE A N 1
ATOM 3608 C CA . ILE A 1 438 ? -2.713 -36.75 -20.953 1 96.94 438 ILE A CA 1
ATOM 3609 C C . ILE A 1 438 ? -2.52 -35.281 -20.734 1 96.94 438 ILE A C 1
ATOM 3611 O O . ILE A 1 438 ? -1.646 -34.844 -19.969 1 96.94 438 ILE A O 1
ATOM 3615 N N . ASP A 1 439 ? -3.336 -34.438 -21.438 1 95.12 439 ASP A N 1
ATOM 3616 C CA . ASP A 1 439 ? -3.299 -33 -21.266 1 95.12 439 ASP A CA 1
ATOM 3617 C C . ASP A 1 439 ? -3.863 -32.594 -19.906 1 95.12 439 ASP A C 1
ATOM 3619 O O . ASP A 1 439 ? -4.738 -33.25 -19.359 1 95.12 439 ASP A O 1
ATOM 3623 N N . TYR A 1 440 ? -3.387 -31.484 -19.484 1 95.94 440 TYR A N 1
ATOM 3624 C CA . TYR A 1 440 ? -3.752 -31.031 -18.141 1 95.94 440 TYR A CA 1
ATOM 3625 C C . TYR A 1 440 ? -5.258 -30.812 -18.031 1 95.94 440 TYR A C 1
ATOM 3627 O O . TYR A 1 440 ? -5.863 -31.125 -17.016 1 95.94 440 TYR A O 1
ATOM 3635 N N . ASP A 1 441 ? -5.875 -30.219 -19.047 1 95.19 441 ASP A N 1
ATOM 3636 C CA . ASP A 1 441 ? -7.305 -29.938 -19 1 95.19 441 ASP A CA 1
ATOM 3637 C C . ASP A 1 441 ? -8.117 -31.234 -18.906 1 95.19 441 ASP A C 1
ATOM 3639 O O . ASP A 1 441 ? -9.141 -31.281 -18.219 1 95.19 441 ASP A O 1
ATOM 3643 N N . ARG A 1 442 ? -7.664 -32.219 -19.562 1 96 442 ARG A N 1
ATOM 3644 C CA . ARG A 1 442 ? -8.328 -33.531 -19.5 1 96 442 ARG A CA 1
ATOM 3645 C C . ARG A 1 442 ? -8.141 -34.188 -18.141 1 96 442 ARG A C 1
ATOM 3647 O O . ARG A 1 442 ? -9.062 -34.812 -17.625 1 96 442 ARG A O 1
ATOM 3654 N N . TRP A 1 443 ? -6.945 -34.062 -17.688 1 97.12 443 TRP A N 1
ATOM 3655 C CA . TRP A 1 443 ? -6.703 -34.531 -16.328 1 97.12 443 TRP A CA 1
ATOM 3656 C C . TRP A 1 443 ? -7.629 -33.844 -15.344 1 97.12 443 TRP A C 1
ATOM 3658 O O . TRP A 1 443 ? -8.297 -34.5 -14.539 1 97.12 443 TRP A O 1
ATOM 3668 N N . HIS A 1 444 ? -7.648 -32.531 -15.422 1 96.81 444 HIS A N 1
ATOM 3669 C CA . HIS A 1 444 ? -8.461 -31.703 -14.523 1 96.81 444 HIS A CA 1
ATOM 3670 C C . HIS A 1 444 ? -9.93 -32.125 -14.586 1 96.81 444 HIS A C 1
ATOM 3672 O O . HIS A 1 444 ? -10.586 -32.219 -13.547 1 96.81 444 HIS A O 1
ATOM 3678 N N . ALA A 1 445 ? -10.438 -32.438 -15.695 1 95.38 445 ALA A N 1
ATOM 3679 C CA . ALA A 1 445 ? -11.836 -32.781 -15.906 1 95.38 445 ALA A CA 1
ATOM 3680 C C . ALA A 1 445 ? -12.125 -34.219 -15.461 1 95.38 445 ALA A C 1
ATOM 3682 O O . ALA A 1 445 ? -13.266 -34.562 -15.156 1 95.38 445 ALA A O 1
ATOM 3683 N N . GLY A 1 446 ? -11.102 -35.031 -15.438 1 95.19 446 GLY A N 1
ATOM 3684 C CA . GLY A 1 446 ? -11.258 -36.438 -15.086 1 95.19 446 GLY A CA 1
ATOM 3685 C C . GLY A 1 446 ? -12.062 -37.219 -16.109 1 95.19 446 GLY A C 1
ATOM 3686 O O . GLY A 1 446 ? -12.875 -38.062 -15.742 1 95.19 446 GLY A O 1
ATOM 3687 N N . ASP A 1 447 ? -11.891 -36.938 -17.328 1 89.5 447 ASP A N 1
ATOM 3688 C CA . ASP A 1 447 ? -12.797 -37.531 -18.312 1 89.5 447 ASP A CA 1
ATOM 3689 C C . ASP A 1 447 ? -12.172 -38.719 -19 1 89.5 447 ASP A C 1
ATOM 3691 O O . ASP A 1 447 ? -12.555 -39.094 -20.125 1 89.5 447 ASP A O 1
ATOM 3695 N N . VAL A 1 448 ? -11.141 -39.312 -18.406 1 94.75 448 VAL A N 1
ATOM 3696 C CA . VAL A 1 448 ? -10.531 -40.531 -18.938 1 94.75 448 VAL A CA 1
ATOM 3697 C C . VAL A 1 448 ? -10.641 -41.656 -17.906 1 94.75 448 VAL A C 1
ATOM 3699 O O . VAL A 1 448 ? -10.727 -41.406 -16.703 1 94.75 448 VAL A O 1
ATOM 3702 N N . GLU A 1 449 ? -10.68 -42.844 -18.469 1 95.88 449 GLU A N 1
ATOM 3703 C CA . GLU A 1 449 ? -10.734 -44 -17.562 1 95.88 449 GLU A CA 1
ATOM 3704 C C . GLU A 1 449 ? -9.352 -44.344 -17.016 1 95.88 449 GLU A C 1
ATOM 3706 O O . GLU A 1 449 ? -8.375 -44.406 -17.766 1 95.88 449 GLU A O 1
ATOM 3711 N N . SER A 1 450 ? -9.242 -44.469 -15.727 1 98.25 450 SER A N 1
ATOM 3712 C CA . SER A 1 450 ? -8 -44.781 -15.031 1 98.25 450 SER A CA 1
ATOM 3713 C C . SER A 1 450 ? -8.273 -45.438 -13.688 1 98.25 450 SER A C 1
ATOM 3715 O O . SER A 1 450 ? -9.234 -45.094 -12.992 1 98.25 450 SER A O 1
ATOM 3717 N N . ASP A 1 451 ? -7.48 -46.438 -13.328 1 98.56 451 ASP A N 1
ATOM 3718 C CA . ASP A 1 451 ? -7.613 -47.031 -12.008 1 98.56 451 ASP A CA 1
ATOM 3719 C C . ASP A 1 451 ? -7.055 -46.125 -10.922 1 98.56 451 ASP A C 1
ATOM 3721 O O . ASP A 1 451 ? -7.621 -46.031 -9.836 1 98.56 451 ASP A O 1
ATOM 3725 N N . ILE A 1 452 ? -5.941 -45.531 -11.25 1 98.62 452 ILE A N 1
ATOM 3726 C CA . ILE A 1 452 ? -5.219 -44.688 -10.328 1 98.62 452 ILE A CA 1
ATOM 3727 C C . ILE A 1 452 ? -4.754 -43.406 -11.055 1 98.62 452 ILE A C 1
ATOM 3729 O O . ILE A 1 452 ? -4.359 -43.469 -12.227 1 98.62 452 ILE A O 1
ATOM 3733 N N . TRP A 1 453 ? -4.848 -42.312 -10.391 1 98.69 453 TRP A N 1
ATOM 3734 C CA . TRP A 1 453 ? -4.285 -41.062 -10.883 1 98.69 453 TRP A CA 1
ATOM 3735 C C . TRP A 1 453 ? -3.074 -40.625 -10.055 1 98.69 453 TRP A C 1
ATOM 3737 O O . TRP A 1 453 ? -3.08 -40.75 -8.828 1 98.69 453 TRP A O 1
ATOM 3747 N N . LEU A 1 454 ? -2.025 -40.219 -10.719 1 98.38 454 LEU A N 1
ATOM 3748 C CA . LEU A 1 454 ? -0.87 -39.594 -10.078 1 98.38 454 LEU A CA 1
ATOM 3749 C C . LEU A 1 454 ? -0.938 -38.062 -10.188 1 98.38 454 LEU A C 1
ATOM 3751 O O . LEU A 1 454 ? -0.99 -37.531 -11.297 1 98.38 454 LEU A O 1
ATOM 3755 N N . ASN A 1 455 ? -0.935 -37.406 -9 1 96.75 455 ASN A N 1
ATOM 3756 C CA . ASN A 1 455 ? -1.177 -35.969 -8.953 1 96.75 455 ASN A CA 1
ATOM 3757 C C . ASN A 1 455 ? -0.208 -35.25 -8.008 1 96.75 455 ASN A C 1
ATOM 3759 O O . ASN A 1 455 ? 0.488 -35.906 -7.23 1 96.75 455 ASN A O 1
ATOM 3763 N N . SER A 1 456 ? -0.136 -33.938 -8.188 1 95.69 456 SER A N 1
ATOM 3764 C CA . SER A 1 456 ? 0.528 -33.094 -7.223 1 95.69 456 SER A CA 1
ATOM 3765 C C . SER A 1 456 ? -0.358 -31.906 -6.84 1 95.69 456 SER A C 1
ATOM 3767 O O . SER A 1 456 ? -1.134 -31.406 -7.66 1 95.69 456 SER A O 1
ATOM 3769 N N . ALA A 1 457 ? -0.28 -31.516 -5.609 1 95.44 457 ALA A N 1
ATOM 3770 C CA . ALA A 1 457 ? -1.021 -30.359 -5.129 1 95.44 457 ALA A CA 1
ATOM 3771 C C . ALA A 1 457 ? -0.139 -29.469 -4.258 1 95.44 457 ALA A C 1
ATOM 3773 O O . ALA A 1 457 ? 0.651 -29.953 -3.451 1 95.44 457 ALA A O 1
ATOM 3774 N N . ASN A 1 458 ? -0.168 -28.203 -4.492 1 95.5 458 ASN A N 1
ATOM 3775 C CA . ASN A 1 458 ? 0.412 -27.172 -3.643 1 95.5 458 ASN A CA 1
ATOM 3776 C C . ASN A 1 458 ? -0.647 -26.188 -3.148 1 95.5 458 ASN A C 1
ATOM 3778 O O . ASN A 1 458 ? -1.389 -25.625 -3.947 1 95.5 458 ASN A O 1
ATOM 3782 N N . PHE A 1 459 ? -0.664 -26 -1.854 1 96.69 459 PHE A N 1
ATOM 3783 C CA . PHE A 1 459 ? -1.701 -25.156 -1.26 1 96.69 459 PHE A CA 1
ATOM 3784 C C . PHE A 1 459 ? -1.146 -23.781 -0.888 1 96.69 459 PHE A C 1
ATOM 3786 O O . PHE A 1 459 ? -0.022 -23.688 -0.395 1 96.69 459 PHE A O 1
ATOM 3793 N N . THR A 1 460 ? -1.941 -22.797 -1.184 1 95 460 THR A N 1
ATOM 3794 C CA . THR A 1 460 ? -1.543 -21.438 -0.834 1 95 460 THR A CA 1
ATOM 3795 C C . THR A 1 460 ? -2.016 -21.078 0.572 1 95 460 THR A C 1
ATOM 3797 O O . THR A 1 460 ? -2.885 -21.766 1.13 1 95 460 THR A O 1
ATOM 3800 N N . LEU A 1 461 ? -1.433 -20.109 1.14 1 94.75 461 LEU A N 1
ATOM 3801 C CA . LEU A 1 461 ? -1.878 -19.625 2.441 1 94.75 461 LEU A CA 1
ATOM 3802 C C . LEU A 1 461 ? -3.152 -18.797 2.305 1 94.75 461 LEU A C 1
ATOM 3804 O O . LEU A 1 461 ? -3.342 -18.094 1.306 1 94.75 461 LEU A O 1
ATOM 3808 N N . PRO A 1 462 ? -3.953 -18.844 3.361 1 96.38 462 PRO A N 1
ATOM 3809 C CA . PRO A 1 462 ? -3.873 -19.703 4.543 1 96.38 462 PRO A CA 1
ATOM 3810 C C . PRO A 1 462 ? -4.309 -21.141 4.258 1 96.38 462 PRO A C 1
ATOM 3812 O O . PRO A 1 462 ? -5.289 -21.359 3.539 1 96.38 462 PRO A O 1
ATOM 3815 N N . LEU A 1 463 ? -3.762 -22.094 4.91 1 95.94 463 LEU A N 1
ATOM 3816 C CA . LEU A 1 463 ? -3.912 -23.5 4.578 1 95.94 463 LEU A CA 1
ATOM 3817 C C . LEU A 1 463 ? -5.289 -24.016 4.996 1 95.94 463 LEU A C 1
ATOM 3819 O O . LEU A 1 463 ? -5.852 -24.891 4.34 1 95.94 463 LEU A O 1
ATOM 3823 N N . ASP A 1 464 ? -5.812 -23.453 6.078 1 95.06 464 ASP A N 1
ATOM 3824 C CA . ASP A 1 464 ? -7.129 -23.875 6.551 1 95.06 464 ASP A CA 1
ATOM 3825 C C . ASP A 1 464 ? -8.203 -23.578 5.512 1 95.06 464 ASP A C 1
ATOM 3827 O O . ASP A 1 464 ? -9.258 -24.219 5.488 1 95.06 464 ASP A O 1
ATOM 3831 N N . PHE A 1 465 ? -7.934 -22.656 4.75 1 97 465 PHE A N 1
ATOM 3832 C CA . PHE A 1 465 ? -8.836 -22.297 3.66 1 97 465 PHE A CA 1
ATOM 3833 C C . PHE A 1 465 ? -8.516 -23.109 2.404 1 97 465 PHE A C 1
ATOM 3835 O O . PHE A 1 465 ? -9.391 -23.734 1.82 1 97 465 PHE A O 1
ATOM 3842 N N . SER A 1 466 ? -7.32 -23.141 1.985 1 97.12 466 SER A N 1
ATOM 3843 C CA . SER A 1 466 ? -6.926 -23.484 0.623 1 97.12 466 SER A CA 1
ATOM 3844 C C . SER A 1 466 ? -6.969 -25 0.398 1 97.12 466 SER A C 1
ATOM 3846 O O . SER A 1 466 ? -7.203 -25.453 -0.721 1 97.12 466 SER A O 1
ATOM 3848 N N . LEU A 1 467 ? -6.73 -25.766 1.428 1 97.31 467 LEU A N 1
ATOM 3849 C CA . LEU A 1 467 ? -6.672 -27.203 1.27 1 97.31 467 LEU A CA 1
ATOM 3850 C C . LEU A 1 467 ? -8 -27.75 0.757 1 97.31 467 LEU A C 1
ATOM 3852 O O . LEU A 1 467 ? -8.055 -28.375 -0.307 1 97.31 467 LEU A O 1
ATOM 3856 N N . PHE A 1 468 ? -9.047 -27.469 1.476 1 98 468 PHE A N 1
ATOM 3857 C CA . PHE A 1 468 ? -10.359 -27.938 1.036 1 98 468 PHE A CA 1
ATOM 3858 C C . PHE A 1 468 ? -10.758 -27.281 -0.274 1 98 468 PHE A C 1
ATOM 3860 O O . PHE A 1 468 ? -11.328 -27.922 -1.156 1 98 468 PHE A O 1
ATOM 3867 N N . ALA A 1 469 ? -10.523 -25.969 -0.364 1 97.31 469 ALA A N 1
ATOM 3868 C CA . ALA A 1 469 ? -10.906 -25.219 -1.561 1 97.31 469 ALA A CA 1
ATOM 3869 C C . ALA A 1 469 ? -10.32 -25.859 -2.816 1 97.31 469 ALA A C 1
ATOM 3871 O O . ALA A 1 469 ? -11.031 -26.062 -3.803 1 97.31 469 ALA A O 1
ATOM 3872 N N . TYR A 1 470 ? -9.086 -26.203 -2.752 1 96.31 470 TYR A N 1
ATOM 3873 C CA . TYR A 1 470 ? -8.406 -26.812 -3.893 1 96.31 470 TYR A CA 1
ATOM 3874 C C . TYR A 1 470 ? -9.023 -28.172 -4.234 1 96.31 470 TYR A C 1
ATOM 3876 O O . TYR A 1 470 ? -9.367 -28.422 -5.387 1 96.31 470 TYR A O 1
ATOM 3884 N N . LEU A 1 471 ? -9.141 -29.047 -3.281 1 96.81 471 LEU A N 1
ATOM 3885 C CA . LEU A 1 471 ? -9.625 -30.406 -3.506 1 96.81 471 LEU A CA 1
ATOM 3886 C C . LEU A 1 471 ? -11.055 -30.391 -4.039 1 96.81 471 LEU A C 1
ATOM 3888 O O . LEU A 1 471 ? -11.406 -31.188 -4.914 1 96.81 471 LEU A O 1
ATOM 3892 N N . CYS A 1 472 ? -11.805 -29.453 -3.545 1 95.88 472 CYS A N 1
ATOM 3893 C CA . CYS A 1 472 ? -13.203 -29.375 -3.932 1 95.88 472 CYS A CA 1
ATOM 3894 C C . CYS A 1 472 ? -13.352 -28.828 -5.348 1 95.88 472 CYS A C 1
ATOM 3896 O O . CYS A 1 472 ? -14.289 -29.188 -6.062 1 95.88 472 CYS A O 1
ATOM 3898 N N . GLU A 1 473 ? -12.453 -28 -5.762 1 94.12 473 GLU A N 1
ATOM 3899 C CA . GLU A 1 473 ? -12.594 -27.281 -7.031 1 94.12 473 GLU A CA 1
ATOM 3900 C C . GLU A 1 473 ? -12.094 -28.141 -8.195 1 94.12 473 GLU A C 1
ATOM 3902 O O . GLU A 1 473 ? -12.359 -27.828 -9.359 1 94.12 473 GLU A O 1
ATOM 3907 N N . VAL A 1 474 ? -11.375 -29.203 -7.938 1 95.62 474 VAL A N 1
ATOM 3908 C CA . VAL A 1 474 ? -10.883 -30.078 -9 1 95.62 474 VAL A CA 1
ATOM 3909 C C . VAL A 1 474 ? -11.922 -31.141 -9.328 1 95.62 474 VAL A C 1
ATOM 3911 O O . VAL A 1 474 ? -12.133 -32.062 -8.539 1 95.62 474 VAL A O 1
ATOM 3914 N N . PRO A 1 475 ? -12.555 -31.109 -10.492 1 96 475 PRO A N 1
ATOM 3915 C CA . PRO A 1 475 ? -13.609 -32.062 -10.852 1 96 475 PRO A CA 1
ATOM 3916 C C . PRO A 1 475 ? -13.141 -33.5 -10.781 1 96 475 PRO A C 1
ATOM 3918 O O . PRO A 1 475 ? -13.898 -34.406 -10.367 1 96 475 PRO A O 1
ATOM 3921 N N . LEU A 1 476 ? -11.953 -33.75 -11.125 1 97.81 476 LEU A N 1
ATOM 3922 C CA . LEU A 1 476 ? -11.398 -35.094 -11.07 1 97.81 476 LEU A CA 1
ATOM 3923 C C . LEU A 1 476 ? -11.602 -35.719 -9.688 1 97.81 476 LEU A C 1
ATOM 3925 O O . LEU A 1 476 ? -12.039 -36.875 -9.57 1 97.81 476 LEU A O 1
ATOM 3929 N N . LEU A 1 477 ? -11.297 -34.969 -8.68 1 97.56 477 LEU A N 1
ATOM 3930 C CA . LEU A 1 477 ? -11.391 -35.5 -7.312 1 97.56 477 LEU A CA 1
ATOM 3931 C C . LEU A 1 477 ? -12.844 -35.812 -6.949 1 97.56 477 LEU A C 1
ATOM 3933 O O . LEU A 1 477 ? -13.117 -36.812 -6.297 1 97.56 477 LEU A O 1
ATOM 3937 N N . GLN A 1 478 ? -13.703 -34.938 -7.363 1 95.06 478 GLN A N 1
ATOM 3938 C CA . GLN A 1 478 ? -15.125 -35.188 -7.098 1 95.06 478 GLN A CA 1
ATOM 3939 C C . GLN A 1 478 ? -15.617 -36.438 -7.785 1 95.06 478 GLN A C 1
ATOM 3941 O O . GLN A 1 478 ? -16.453 -37.156 -7.242 1 95.06 478 GLN A O 1
ATOM 3946 N N . HIS A 1 479 ? -15.102 -36.656 -8.922 1 95.69 479 HIS A N 1
ATOM 3947 C CA . HIS A 1 479 ? -15.5 -37.844 -9.672 1 95.69 479 HIS A CA 1
ATOM 3948 C C . HIS A 1 479 ? -14.953 -39.125 -9.023 1 95.69 479 HIS A C 1
ATOM 3950 O O . HIS A 1 479 ? -15.633 -40.156 -8.984 1 95.69 479 HIS A O 1
ATOM 3956 N N . CYS A 1 480 ? -13.805 -39.031 -8.508 1 97.69 480 CYS A N 1
ATOM 3957 C CA . CYS A 1 480 ? -13.078 -40.25 -8.086 1 97.69 480 CYS A CA 1
ATOM 3958 C C . CYS A 1 480 ? -13.461 -40.625 -6.66 1 97.69 480 CYS A C 1
ATOM 3960 O O . CYS A 1 480 ? -13.32 -41.781 -6.27 1 97.69 480 CYS A O 1
ATOM 3962 N N . ILE A 1 481 ? -13.852 -39.688 -5.84 1 97.69 481 ILE A N 1
ATOM 3963 C CA . ILE A 1 481 ? -14.125 -39.938 -4.43 1 97.69 481 ILE A CA 1
ATOM 3964 C C . ILE A 1 481 ? -15.609 -39.75 -4.148 1 97.69 481 ILE A C 1
ATOM 3966 O O . ILE A 1 481 ? -16.109 -38.625 -4.133 1 97.69 481 ILE A O 1
ATOM 3970 N N . PRO A 1 482 ? -16.281 -40.781 -3.859 1 95.44 482 PRO A N 1
ATOM 3971 C CA . PRO A 1 482 ? -17.734 -40.656 -3.65 1 95.44 482 PRO A CA 1
ATOM 3972 C C . PRO A 1 482 ? -18.094 -40.094 -2.281 1 95.44 482 PRO A C 1
ATOM 3974 O O . PRO A 1 482 ? -18.5 -40.844 -1.388 1 95.44 482 PRO A O 1
ATOM 3977 N N . LEU A 1 483 ? -18 -38.844 -2.102 1 95.62 483 LEU A N 1
ATOM 3978 C CA . LEU A 1 483 ? -18.375 -38.094 -0.908 1 95.62 483 LEU A CA 1
ATOM 3979 C C . LEU A 1 483 ? -19.562 -37.156 -1.202 1 95.62 483 LEU A C 1
ATOM 3981 O O . LEU A 1 483 ? -19.938 -36.969 -2.363 1 95.62 483 LEU A O 1
ATOM 3985 N N . ASP A 1 484 ? -20.141 -36.688 -0.125 1 96.56 484 ASP A N 1
ATOM 3986 C CA . ASP A 1 484 ? -21.078 -35.562 -0.255 1 96.56 484 ASP A CA 1
ATOM 3987 C C . ASP A 1 484 ? -20.344 -34.25 -0.241 1 96.56 484 ASP A C 1
ATOM 3989 O O . ASP A 1 484 ? -20.359 -33.531 0.764 1 96.56 484 ASP A O 1
ATOM 3993 N N . TRP A 1 485 ? -19.781 -33.938 -1.312 1 96.19 485 TRP A N 1
ATOM 3994 C CA . TRP A 1 485 ? -18.938 -32.75 -1.438 1 96.19 485 TRP A CA 1
ATOM 3995 C C . TRP A 1 485 ? -19.703 -31.484 -1.118 1 96.19 485 TRP A C 1
ATOM 3997 O O . TRP A 1 485 ? -19.141 -30.516 -0.586 1 96.19 485 TRP A O 1
ATOM 4007 N N . GLN A 1 486 ? -21 -31.406 -1.435 1 94.38 486 GLN A N 1
ATOM 4008 C CA . GLN A 1 486 ? -21.812 -30.234 -1.169 1 94.38 486 GLN A CA 1
ATOM 4009 C C . GLN A 1 486 ? -21.984 -30 0.331 1 94.38 486 GLN A C 1
ATOM 4011 O O . GLN A 1 486 ? -21.875 -28.875 0.813 1 94.38 486 GLN A O 1
ATOM 4016 N N . ALA A 1 487 ? -22.234 -31.094 0.97 1 96.06 487 ALA A N 1
ATOM 4017 C CA . ALA A 1 487 ? -22.375 -31 2.422 1 96.06 487 ALA A CA 1
ATOM 4018 C C . ALA A 1 487 ? -21.047 -30.625 3.072 1 96.06 487 ALA A C 1
ATOM 4020 O O . ALA A 1 487 ? -21.031 -29.844 4.039 1 96.06 487 ALA A O 1
ATOM 4021 N N . ASP A 1 488 ? -20.016 -31.203 2.594 1 97.19 488 ASP A N 1
ATOM 4022 C CA . ASP A 1 488 ? -18.688 -30.875 3.109 1 97.19 488 ASP A CA 1
ATOM 4023 C C . ASP A 1 488 ? -18.359 -29.406 2.877 1 97.19 488 ASP A C 1
ATOM 4025 O O . ASP A 1 488 ? -17.828 -28.734 3.764 1 97.19 488 ASP A O 1
ATOM 4029 N N . ALA A 1 489 ? -18.719 -28.891 1.727 1 96.88 489 ALA A N 1
ATOM 4030 C CA . ALA A 1 489 ? -18.484 -27.484 1.414 1 96.88 489 ALA A CA 1
ATOM 4031 C C . ALA A 1 489 ? -19.281 -26.578 2.357 1 96.88 489 ALA A C 1
ATOM 4033 O O . ALA A 1 489 ? -18.766 -25.547 2.799 1 96.88 489 ALA A O 1
ATOM 4034 N N . ALA A 1 490 ? -20.453 -26.969 2.635 1 96.56 490 ALA A N 1
ATOM 4035 C CA . ALA A 1 490 ? -21.281 -26.172 3.549 1 96.56 490 ALA A CA 1
ATOM 4036 C C . ALA A 1 490 ? -20.641 -26.094 4.934 1 96.56 490 ALA A C 1
ATOM 4038 O O . ALA A 1 490 ? -20.594 -25.016 5.539 1 96.56 490 ALA A O 1
ATOM 4039 N N . ARG A 1 491 ? -20.125 -27.219 5.398 1 96.94 491 ARG A N 1
ATOM 4040 C CA . ARG A 1 491 ? -19.453 -27.25 6.695 1 96.94 491 ARG A CA 1
ATOM 4041 C C . ARG A 1 491 ? -18.172 -26.422 6.668 1 96.94 491 ARG A C 1
ATOM 4043 O O . ARG A 1 491 ? -17.844 -25.766 7.645 1 96.94 491 ARG A O 1
ATOM 4050 N N . TRP A 1 492 ? -17.5 -26.5 5.609 1 97.38 492 TRP A N 1
ATOM 4051 C CA . TRP A 1 492 ? -16.281 -25.734 5.434 1 97.38 492 TRP A CA 1
ATOM 4052 C C . TRP A 1 492 ? -16.578 -24.234 5.441 1 97.38 492 TRP A C 1
ATOM 4054 O O . TRP A 1 492 ? -15.891 -23.469 6.125 1 97.38 492 TRP A O 1
ATOM 4064 N N . ARG A 1 493 ? -17.609 -23.797 4.793 1 97.25 493 ARG A N 1
ATOM 4065 C CA . ARG A 1 493 ? -17.984 -22.391 4.676 1 97.25 493 ARG A CA 1
ATOM 4066 C C . ARG A 1 493 ? -18.328 -21.797 6.039 1 97.25 493 ARG A C 1
ATOM 4068 O O . ARG A 1 493 ? -18.031 -20.641 6.305 1 97.25 493 ARG A O 1
ATOM 4075 N N . THR A 1 494 ? -18.906 -22.609 6.879 1 95.62 494 THR A N 1
ATOM 4076 C CA . THR A 1 494 ? -19.344 -22.109 8.18 1 95.62 494 THR A CA 1
ATOM 4077 C C . THR A 1 494 ? -18.234 -22.234 9.211 1 95.62 494 THR A C 1
ATOM 4079 O O . THR A 1 494 ? -18.359 -21.734 10.328 1 95.62 494 THR A O 1
ATOM 4082 N N . GLY A 1 495 ? -17.219 -22.938 8.883 1 93.81 495 GLY A N 1
ATOM 4083 C CA . GLY A 1 495 ? -16.109 -23.125 9.812 1 93.81 495 GLY A CA 1
ATOM 4084 C C . GLY A 1 495 ? -16.312 -24.312 10.734 1 93.81 495 GLY A C 1
ATOM 4085 O O . GLY A 1 495 ? -15.555 -24.5 11.695 1 93.81 495 GLY A O 1
ATOM 4086 N N . GLU A 1 496 ? -17.234 -25.078 10.422 1 95.19 496 GLU A N 1
ATOM 4087 C CA . GLU A 1 496 ? -17.562 -26.219 11.281 1 95.19 496 GLU A CA 1
ATOM 4088 C C . GLU A 1 496 ? -16.734 -27.453 10.914 1 95.19 496 GLU A C 1
ATOM 4090 O O . GLU A 1 496 ? -16.688 -28.422 11.672 1 95.19 496 GLU A O 1
ATOM 4095 N N . MET A 1 497 ? -16.094 -27.469 9.797 1 96.19 497 MET A N 1
ATOM 4096 C CA . MET A 1 497 ? -15.328 -28.609 9.336 1 96.19 497 MET A CA 1
ATOM 4097 C C . MET A 1 497 ? -14.023 -28.75 10.117 1 96.19 497 MET A C 1
ATOM 4099 O O . MET A 1 497 ? -13.297 -27.766 10.297 1 96.19 497 MET A O 1
ATOM 4103 N N . ASN A 1 498 ? -13.812 -29.859 10.664 1 96.88 498 ASN A N 1
ATOM 4104 C CA . ASN A 1 498 ? -12.469 -30.219 11.086 1 96.88 498 ASN A CA 1
ATOM 4105 C C . ASN A 1 498 ? -11.617 -30.719 9.914 1 96.88 498 ASN A C 1
ATOM 4107 O O . ASN A 1 498 ? -11.672 -31.891 9.562 1 96.88 498 ASN A O 1
ATOM 4111 N N . LEU A 1 499 ? -10.914 -29.859 9.398 1 97 499 LEU A N 1
ATOM 4112 C CA . LEU A 1 499 ? -10.195 -30.094 8.148 1 97 499 LEU A CA 1
ATOM 4113 C C . LEU A 1 499 ? -9.195 -31.234 8.305 1 97 499 LEU A C 1
ATOM 4115 O O . LEU A 1 499 ? -9.078 -32.094 7.422 1 97 499 LEU A O 1
ATOM 4119 N N . ALA A 1 500 ? -8.461 -31.25 9.367 1 96.25 500 ALA A N 1
ATOM 4120 C CA . ALA A 1 500 ? -7.488 -32.312 9.609 1 96.25 500 ALA A CA 1
ATOM 4121 C C . ALA A 1 500 ? -8.164 -33.688 9.641 1 96.25 500 ALA A C 1
ATOM 4123 O O . ALA A 1 500 ? -7.684 -34.625 9.016 1 96.25 500 ALA A O 1
ATOM 4124 N N . ALA A 1 501 ? -9.266 -33.781 10.32 1 96.81 501 ALA A N 1
ATOM 4125 C CA . ALA A 1 501 ? -10.008 -35.031 10.406 1 96.81 501 ALA A CA 1
ATOM 4126 C C . ALA A 1 501 ? -10.562 -35.438 9.039 1 96.81 501 ALA A C 1
ATOM 4128 O O . ALA A 1 501 ? -10.586 -36.625 8.703 1 96.81 501 ALA A O 1
ATOM 4129 N N . TRP A 1 502 ? -11.055 -34.469 8.375 1 97.56 502 TRP A N 1
ATOM 4130 C CA . TRP A 1 502 ? -11.594 -34.719 7.039 1 97.56 502 TRP A CA 1
ATOM 4131 C C . TRP A 1 502 ? -10.516 -35.281 6.121 1 97.56 502 TRP A C 1
ATOM 4133 O O . TRP A 1 502 ? -10.75 -36.281 5.426 1 97.56 502 TRP A O 1
ATOM 4143 N N . CYS A 1 503 ? -9.336 -34.75 6.141 1 97.06 503 CYS A N 1
ATOM 4144 C CA . CYS A 1 503 ? -8.219 -35.25 5.34 1 97.06 503 CYS A CA 1
ATOM 4145 C C . CYS A 1 503 ? -7.773 -36.625 5.801 1 97.06 503 CYS A C 1
ATOM 4147 O O . CYS A 1 503 ? -7.438 -37.469 4.98 1 97.06 503 CYS A O 1
ATOM 4149 N N . GLN A 1 504 ? -7.766 -36.781 7.074 1 96.81 504 GLN A N 1
ATOM 4150 C CA . GLN A 1 504 ? -7.391 -38.094 7.625 1 96.81 504 GLN A CA 1
ATOM 4151 C C . GLN A 1 504 ? -8.32 -39.188 7.117 1 96.81 504 GLN A C 1
ATOM 4153 O O . GLN A 1 504 ? -7.871 -40.312 6.836 1 96.81 504 GLN A O 1
ATOM 4158 N N . GLN A 1 505 ? -9.539 -38.906 7.023 1 96.31 505 GLN A N 1
ATOM 4159 C CA . GLN A 1 505 ? -10.5 -39.875 6.531 1 96.31 505 GLN A CA 1
ATOM 4160 C C . GLN A 1 505 ? -10.219 -40.25 5.078 1 96.31 505 GLN A C 1
ATOM 4162 O O . GLN A 1 505 ? -10.383 -41.406 4.68 1 96.31 505 GLN A O 1
ATOM 4167 N N . LEU A 1 506 ? -9.883 -39.25 4.285 1 96.69 506 LEU A N 1
ATOM 4168 C CA . LEU A 1 506 ? -9.539 -39.5 2.889 1 96.69 506 LEU A CA 1
ATOM 4169 C C . LEU A 1 506 ? -8.367 -40.469 2.779 1 96.69 506 LEU A C 1
ATOM 4171 O O . LEU A 1 506 ? -8.336 -41.312 1.877 1 96.69 506 LEU A O 1
ATOM 4175 N N . LEU A 1 507 ? -7.438 -40.344 3.672 1 97.19 507 LEU A N 1
ATOM 4176 C CA . LEU A 1 507 ? -6.25 -41.188 3.645 1 97.19 507 LEU A CA 1
ATOM 4177 C C . LEU A 1 507 ? -6.543 -42.562 4.238 1 97.19 507 LEU A C 1
ATOM 4179 O O . LEU A 1 507 ? -6.016 -43.562 3.771 1 97.19 507 LEU A O 1
ATOM 4183 N N . ALA A 1 508 ? -7.383 -42.562 5.25 1 95.62 508 ALA A N 1
ATOM 4184 C CA . ALA A 1 508 ? -7.73 -43.844 5.902 1 95.62 508 ALA A CA 1
ATOM 4185 C C . ALA A 1 508 ? -8.422 -44.781 4.93 1 95.62 508 ALA A C 1
ATOM 4187 O O . ALA A 1 508 ? -8.211 -46 4.98 1 95.62 508 ALA A O 1
ATOM 4188 N N . SER A 1 509 ? -9.188 -44.25 4.082 1 95 509 SER A N 1
ATOM 4189 C CA . SER A 1 509 ? -9.906 -45.062 3.096 1 95 509 SER A CA 1
ATOM 4190 C C . SER A 1 509 ? -9.031 -45.375 1.885 1 95 509 SER A C 1
ATOM 4192 O O . SER A 1 509 ? -9.445 -46.094 0.976 1 95 509 SER A O 1
ATOM 4194 N N . LYS A 1 510 ? -7.895 -44.781 1.808 1 96.81 510 LYS A N 1
ATOM 4195 C CA . LYS A 1 510 ? -6.945 -44.875 0.705 1 96.81 510 LYS A CA 1
ATOM 4196 C C . LYS A 1 510 ? -7.504 -44.25 -0.569 1 96.81 510 LYS A C 1
ATOM 4198 O O . LYS A 1 510 ? -7.117 -44.625 -1.676 1 96.81 510 LYS A O 1
ATOM 4203 N N . ALA A 1 511 ? -8.477 -43.406 -0.381 1 97.12 511 ALA A N 1
ATOM 4204 C CA . ALA A 1 511 ? -8.906 -42.656 -1.555 1 97.12 511 ALA A CA 1
ATOM 4205 C C . ALA A 1 511 ? -7.75 -41.812 -2.119 1 97.12 511 ALA A C 1
ATOM 4207 O O . ALA A 1 511 ? -7.574 -41.75 -3.336 1 97.12 511 ALA A O 1
ATOM 4208 N N . ILE A 1 512 ? -6.984 -41.25 -1.192 1 98.06 512 ILE A N 1
ATOM 4209 C CA . ILE A 1 512 ? -5.766 -40.531 -1.501 1 98.06 512 ILE A CA 1
ATOM 4210 C C . ILE A 1 512 ? -4.59 -41.125 -0.733 1 98.06 512 ILE A C 1
ATOM 4212 O O . ILE A 1 512 ? -4.699 -41.406 0.464 1 98.06 512 ILE A O 1
ATOM 4216 N N . VAL A 1 513 ? -3.518 -41.312 -1.419 1 98.12 513 VAL A N 1
ATOM 4217 C CA . VAL A 1 513 ? -2.309 -41.844 -0.795 1 98.12 513 VAL A CA 1
ATOM 4218 C C . VAL A 1 513 ? -1.141 -40.875 -1.041 1 98.12 513 VAL A C 1
ATOM 4220 O O . VAL A 1 513 ? -0.59 -40.844 -2.145 1 98.12 513 VAL A O 1
ATOM 4223 N N . PRO A 1 514 ? -0.748 -40.125 0.001 1 98.06 514 PRO A N 1
ATOM 4224 C CA . PRO A 1 514 ? 0.413 -39.25 -0.172 1 98.06 514 PRO A CA 1
ATOM 4225 C C . PRO A 1 514 ? 1.698 -40.031 -0.458 1 98.06 514 PRO A C 1
ATOM 4227 O O . PRO A 1 514 ? 1.899 -41.125 0.079 1 98.06 514 PRO A O 1
ATOM 4230 N N . LEU A 1 515 ? 2.521 -39.438 -1.245 1 97.81 515 LEU A N 1
ATOM 4231 C CA . LEU A 1 515 ? 3.744 -40.125 -1.653 1 97.81 515 LEU A CA 1
ATOM 4232 C C . LEU A 1 515 ? 4.977 -39.344 -1.183 1 97.81 515 LEU A C 1
ATOM 4234 O O . LEU A 1 515 ? 5.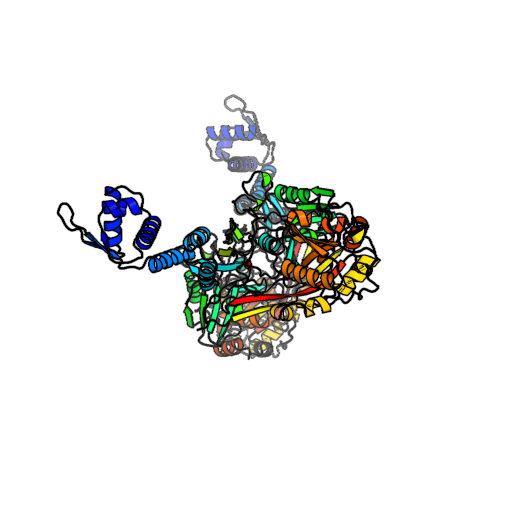73 -39.844 -0.338 1 97.81 515 LEU A O 1
ATOM 4238 N N . ILE A 1 516 ? 5.07 -38.094 -1.686 1 97.06 516 ILE A N 1
ATOM 4239 C CA . ILE A 1 516 ? 6.281 -37.375 -1.357 1 97.06 516 ILE A CA 1
ATOM 4240 C C . ILE A 1 516 ? 5.957 -35.875 -1.241 1 97.06 516 ILE A C 1
ATOM 4242 O O . ILE A 1 516 ? 4.984 -35.406 -1.832 1 97.06 516 ILE A O 1
ATOM 4246 N N . HIS A 1 517 ? 6.73 -35.156 -0.403 1 95.88 517 HIS A N 1
ATOM 4247 C CA . HIS A 1 517 ? 6.859 -33.719 -0.418 1 95.88 517 HIS A CA 1
ATOM 4248 C C . HIS A 1 517 ? 8.102 -33.281 -1.192 1 95.88 517 HIS A C 1
ATOM 4250 O O . HIS A 1 517 ? 9.148 -33.906 -1.099 1 95.88 517 HIS A O 1
ATOM 4256 N N . HIS A 1 518 ? 7.906 -32.25 -1.896 1 92.06 518 HIS A N 1
ATOM 4257 C CA . HIS A 1 518 ? 9.016 -31.766 -2.705 1 92.06 518 HIS A CA 1
ATOM 4258 C C . HIS A 1 518 ? 9.672 -30.547 -2.064 1 92.06 518 HIS A C 1
ATOM 4260 O O . HIS A 1 518 ? 8.984 -29.672 -1.523 1 92.06 518 HIS A O 1
ATOM 4266 N N . TRP A 1 519 ? 11.008 -30.5 -2.158 1 88.19 519 TRP A N 1
ATOM 4267 C CA . TRP A 1 519 ? 11.758 -29.328 -1.764 1 88.19 519 TRP A CA 1
ATOM 4268 C C . TRP A 1 519 ? 11.805 -28.297 -2.895 1 88.19 519 TRP A C 1
ATOM 4270 O O . TRP A 1 519 ? 12.359 -28.562 -3.961 1 88.19 519 TRP A O 1
ATOM 4280 N N . LEU A 1 520 ? 11.266 -27.109 -2.664 1 87.38 520 LEU A N 1
ATOM 4281 C CA . LEU A 1 520 ? 11.234 -26.062 -3.68 1 87.38 520 LEU A CA 1
ATOM 4282 C C . LEU A 1 520 ? 12.477 -25.188 -3.602 1 87.38 520 LEU A C 1
ATOM 4284 O O . LEU A 1 520 ? 12.938 -24.844 -2.508 1 87.38 520 LEU A O 1
ATOM 4288 N N . ILE A 1 521 ? 13.031 -24.844 -4.754 1 84.06 521 ILE A N 1
ATOM 4289 C CA . ILE A 1 521 ? 14.266 -24.062 -4.773 1 84.06 521 ILE A CA 1
ATOM 4290 C C . ILE A 1 521 ? 14.18 -22.969 -5.836 1 84.06 521 ILE A C 1
ATOM 4292 O O . ILE A 1 521 ? 13.695 -23.219 -6.945 1 84.06 521 ILE A O 1
ATOM 4296 N N . ILE A 1 522 ? 14.555 -21.781 -5.465 1 83.12 522 ILE A N 1
ATOM 4297 C CA . ILE A 1 522 ? 14.805 -20.703 -6.402 1 83.12 522 ILE A CA 1
ATOM 4298 C C . ILE A 1 522 ? 16.266 -20.281 -6.324 1 83.12 522 ILE A C 1
ATOM 4300 O O . ILE A 1 522 ? 16.781 -19.984 -5.242 1 83.12 522 ILE A O 1
ATOM 4304 N N . GLU A 1 523 ? 16.906 -20.281 -7.43 1 79.38 523 GLU A N 1
ATOM 4305 C CA . GLU A 1 523 ? 18.281 -19.828 -7.492 1 79.38 523 GLU A CA 1
ATOM 4306 C C . GLU A 1 523 ? 18.391 -18.469 -8.156 1 79.38 523 GLU A C 1
ATOM 4308 O O . GLU A 1 523 ? 18 -18.297 -9.312 1 79.38 523 GLU A O 1
ATOM 4313 N N . GLY A 1 524 ? 18.812 -17.531 -7.414 1 78.5 524 GLY A N 1
ATOM 4314 C CA . GLY A 1 524 ? 18.953 -16.188 -7.957 1 78.5 524 GLY A CA 1
ATOM 4315 C C . GLY A 1 524 ? 20.281 -15.555 -7.652 1 78.5 524 GLY A C 1
ATOM 4316 O O . GLY A 1 524 ? 21.219 -16.234 -7.223 1 78.5 524 GLY A O 1
ATOM 4317 N N . GLN A 1 525 ? 20.391 -14.273 -8.094 1 75.94 525 GLN A N 1
ATOM 4318 C CA . GLN A 1 525 ? 21.578 -13.469 -7.828 1 75.94 525 GLN A CA 1
ATOM 4319 C C . GLN A 1 525 ? 21.406 -12.648 -6.551 1 75.94 525 GLN A C 1
ATOM 4321 O O . GLN A 1 525 ? 20.281 -12.234 -6.219 1 75.94 525 GLN A O 1
ATOM 4326 N N . ARG A 1 526 ? 22.516 -12.359 -5.945 1 75.38 526 ARG A N 1
ATOM 4327 C CA . ARG A 1 526 ? 22.5 -11.594 -4.707 1 75.38 526 ARG A CA 1
ATOM 4328 C C . ARG A 1 526 ? 21.953 -10.18 -4.938 1 75.38 526 ARG A C 1
ATOM 4330 O O . ARG A 1 526 ? 21.375 -9.578 -4.035 1 75.38 526 ARG A O 1
ATOM 4337 N N . SER A 1 527 ? 22.125 -9.773 -6.113 1 79.44 527 SER A N 1
ATOM 4338 C CA . SER A 1 527 ? 21.703 -8.414 -6.426 1 79.44 527 SER A CA 1
ATOM 4339 C C . SER A 1 527 ? 20.188 -8.32 -6.531 1 79.44 527 SER A C 1
ATOM 4341 O O . SER A 1 527 ? 19.625 -7.223 -6.512 1 79.44 527 SER A O 1
ATOM 4343 N N . MET A 1 528 ? 19.672 -9.43 -6.691 1 82.56 528 MET A N 1
ATOM 4344 C CA . MET A 1 528 ? 18.219 -9.445 -6.73 1 82.56 528 MET A CA 1
ATOM 4345 C C . MET A 1 528 ? 17.641 -9.484 -5.324 1 82.56 528 MET A C 1
ATOM 4347 O O . MET A 1 528 ? 18 -10.336 -4.516 1 82.56 528 MET A O 1
ATOM 4351 N N . ARG A 1 529 ? 16.812 -8.539 -5.098 1 84.62 529 ARG A N 1
ATOM 4352 C CA . ARG A 1 529 ? 16.188 -8.445 -3.777 1 84.62 529 ARG A CA 1
ATOM 4353 C C . ARG A 1 529 ? 14.68 -8.586 -3.863 1 84.62 529 ARG A C 1
ATOM 4355 O O . ARG A 1 529 ? 14.102 -8.508 -4.953 1 84.62 529 ARG A O 1
ATOM 4362 N N . GLY A 1 530 ? 14.102 -8.984 -2.701 1 81 530 GLY A N 1
ATOM 4363 C CA . GLY A 1 530 ? 12.656 -9.125 -2.656 1 81 530 GLY A CA 1
ATOM 4364 C C . GLY A 1 530 ? 12.172 -10.461 -3.191 1 81 530 GLY A C 1
ATOM 4365 O O . GLY A 1 530 ? 11.023 -10.586 -3.611 1 81 530 GLY A O 1
ATOM 4366 N N . LEU A 1 531 ? 13.094 -11.375 -3.311 1 81.31 531 LEU A N 1
ATOM 4367 C CA . LEU A 1 531 ? 12.75 -12.703 -3.801 1 81.31 531 LEU A CA 1
ATOM 4368 C C . LEU A 1 531 ? 12.273 -13.602 -2.658 1 81.31 531 LEU A C 1
ATOM 4370 O O . LEU A 1 531 ? 13.094 -14.25 -1.999 1 81.31 531 LEU A O 1
ATOM 4374 N N . ARG A 1 532 ? 11.07 -13.5 -2.348 1 82.5 532 ARG A N 1
ATOM 4375 C CA . ARG A 1 532 ? 10.516 -14.422 -1.366 1 82.5 532 ARG A CA 1
ATOM 4376 C C . ARG A 1 532 ? 9.633 -15.469 -2.039 1 82.5 532 ARG A C 1
ATOM 4378 O O . ARG A 1 532 ? 8.648 -15.133 -2.693 1 82.5 532 ARG A O 1
ATOM 4385 N N . MET A 1 533 ? 10.055 -16.625 -1.786 1 87.62 533 MET A N 1
ATOM 4386 C CA . MET A 1 533 ? 9.336 -17.719 -2.43 1 87.62 533 MET A CA 1
ATOM 4387 C C . MET A 1 533 ? 7.949 -17.891 -1.822 1 87.62 533 MET A C 1
ATOM 4389 O O . MET A 1 533 ? 7.793 -17.875 -0.6 1 87.62 533 MET A O 1
ATOM 4393 N N . ASN A 1 534 ? 6.98 -18 -2.668 1 86.94 534 ASN A N 1
ATOM 4394 C CA . ASN A 1 534 ? 5.637 -18.328 -2.205 1 86.94 534 ASN A CA 1
ATOM 4395 C C . ASN A 1 534 ? 5.402 -19.844 -2.193 1 86.94 534 ASN A C 1
ATOM 4397 O O . ASN A 1 534 ? 6.32 -20.625 -2.465 1 86.94 534 ASN A O 1
ATOM 4401 N N . THR A 1 535 ? 4.191 -20.266 -1.851 1 87.5 535 THR A N 1
ATOM 4402 C CA . THR A 1 535 ? 3.916 -21.688 -1.686 1 87.5 535 THR A CA 1
ATOM 4403 C C . THR A 1 535 ? 3.773 -22.359 -3.041 1 87.5 535 THR A C 1
ATOM 4405 O O . THR A 1 535 ? 3.719 -23.594 -3.121 1 87.5 535 THR A O 1
ATOM 4408 N N . LEU A 1 536 ? 3.805 -21.594 -4.094 1 88.12 536 LEU A N 1
ATOM 4409 C CA . LEU A 1 536 ? 3.693 -22.156 -5.438 1 88.12 536 LEU A CA 1
ATOM 4410 C C . LEU A 1 536 ? 5.07 -22.344 -6.066 1 88.12 536 LEU A C 1
ATOM 4412 O O . LEU A 1 536 ? 5.18 -22.781 -7.215 1 88.12 536 LEU A O 1
ATOM 4416 N N . GLY A 1 537 ? 6.09 -21.969 -5.32 1 87.62 537 GLY A N 1
ATOM 4417 C CA . GLY A 1 537 ? 7.453 -22.125 -5.805 1 87.62 537 GLY A CA 1
ATOM 4418 C C . GLY A 1 537 ? 7.922 -20.969 -6.664 1 87.62 537 GLY A C 1
ATOM 4419 O O . GLY A 1 537 ? 8.891 -21.094 -7.418 1 87.62 537 GLY A O 1
ATOM 4420 N N . TRP A 1 538 ? 7.172 -19.922 -6.664 1 89.19 538 TRP A N 1
ATOM 4421 C CA . TRP A 1 538 ? 7.492 -18.703 -7.387 1 89.19 538 TRP A CA 1
ATOM 4422 C C . TRP A 1 538 ? 7.672 -17.531 -6.426 1 89.19 538 TRP A C 1
ATOM 4424 O O . TRP A 1 538 ? 7.766 -17.734 -5.211 1 89.19 538 TRP A O 1
ATOM 4434 N N . PHE A 1 539 ? 7.949 -16.359 -7.004 1 88.44 539 PHE A N 1
ATOM 4435 C CA . PHE A 1 539 ? 8.039 -15.164 -6.191 1 88.44 539 PHE A CA 1
ATOM 4436 C C . PHE A 1 539 ? 7.254 -14.016 -6.824 1 88.44 539 PHE A C 1
ATOM 4438 O O . PHE A 1 539 ? 7.039 -14 -8.039 1 88.44 539 PHE A O 1
ATOM 4445 N N . ASP A 1 540 ? 6.801 -13.156 -5.992 1 88.19 540 ASP A N 1
ATOM 4446 C CA . ASP A 1 540 ? 6.031 -12.016 -6.477 1 88.19 540 ASP A CA 1
ATOM 4447 C C . ASP A 1 540 ? 6.906 -11.078 -7.305 1 88.19 540 ASP A C 1
ATOM 4449 O O . ASP A 1 540 ? 7.781 -10.398 -6.766 1 88.19 540 ASP A O 1
ATOM 4453 N N . PHE A 1 541 ? 6.617 -11 -8.594 1 90.44 541 PHE A N 1
ATOM 4454 C CA . PHE A 1 541 ? 7.426 -10.18 -9.492 1 90.44 541 PHE A CA 1
ATOM 4455 C C . PHE A 1 541 ? 7.344 -8.711 -9.109 1 90.44 541 PHE A C 1
ATOM 4457 O O . PHE A 1 541 ? 8.305 -7.961 -9.289 1 90.44 541 PHE A O 1
ATOM 4464 N N . LYS A 1 542 ? 6.234 -8.352 -8.586 1 87.25 542 LYS A N 1
ATOM 4465 C CA . LYS A 1 542 ? 6 -6.949 -8.266 1 87.25 542 LYS A CA 1
ATOM 4466 C C . LYS A 1 542 ? 6.914 -6.488 -7.133 1 87.25 542 LYS A C 1
ATOM 4468 O O . LYS A 1 542 ? 7.285 -5.316 -7.07 1 87.25 542 LYS A O 1
ATOM 4473 N N . SER A 1 543 ? 7.285 -7.305 -6.316 1 85.19 543 SER A N 1
ATOM 4474 C CA . SER A 1 543 ? 8.07 -6.941 -5.137 1 85.19 543 SER A CA 1
ATOM 4475 C C . SER A 1 543 ? 9.562 -7.078 -5.402 1 85.19 543 SER A C 1
ATOM 4477 O O . SER A 1 543 ? 10.383 -6.609 -4.613 1 85.19 543 SER A O 1
ATOM 4479 N N . ALA A 1 544 ? 9.945 -7.723 -6.48 1 88.56 544 ALA A N 1
ATOM 4480 C CA . ALA A 1 544 ? 11.352 -7.949 -6.797 1 88.56 544 ALA A CA 1
ATOM 4481 C C . ALA A 1 544 ? 12.008 -6.68 -7.344 1 88.56 544 ALA A C 1
ATOM 4483 O O . ALA A 1 544 ? 11.352 -5.871 -8 1 88.56 544 ALA A O 1
ATOM 4484 N N . TRP A 1 545 ? 13.258 -6.504 -6.961 1 88.62 545 TRP A N 1
ATOM 4485 C CA . TRP A 1 545 ? 14 -5.352 -7.465 1 88.62 545 TRP A CA 1
ATOM 4486 C C . TRP A 1 545 ? 15.5 -5.613 -7.422 1 88.62 545 TRP A C 1
ATOM 4488 O O . TRP A 1 545 ? 15.945 -6.613 -6.859 1 88.62 545 TRP A O 1
ATOM 4498 N N . PHE A 1 546 ? 16.281 -4.816 -8.117 1 85.81 546 PHE A N 1
ATOM 4499 C CA . PHE A 1 546 ? 17.719 -4.988 -8.219 1 85.81 546 PHE A CA 1
ATOM 4500 C C . PHE A 1 546 ? 18.453 -3.934 -7.391 1 85.81 546 PHE A C 1
ATOM 4502 O O . PHE A 1 546 ? 18.156 -2.742 -7.496 1 85.81 546 PHE A O 1
ATOM 4509 N N . ALA A 1 547 ? 19.25 -4.414 -6.539 1 82.62 547 ALA A N 1
ATOM 4510 C CA . ALA A 1 547 ? 20.141 -3.508 -5.812 1 82.62 547 ALA A CA 1
ATOM 4511 C C . ALA A 1 547 ? 21.5 -3.393 -6.504 1 82.62 547 ALA A C 1
ATOM 4513 O O . ALA A 1 547 ? 22.062 -4.395 -6.949 1 82.62 547 ALA A O 1
ATOM 4514 N N . PRO A 1 548 ? 21.938 -2.15 -6.629 1 76.06 548 PRO A N 1
ATOM 4515 C CA . PRO A 1 548 ? 23.297 -2.027 -7.164 1 76.06 548 PRO A CA 1
ATOM 4516 C C . PRO A 1 548 ? 24.359 -2.611 -6.23 1 76.06 548 PRO A C 1
ATOM 4518 O O . PRO A 1 548 ? 24.078 -2.836 -5.047 1 76.06 548 PRO A O 1
ATOM 4521 N N . PRO A 1 549 ? 25.516 -3.035 -6.867 1 68.56 549 PRO A N 1
ATOM 4522 C CA . PRO A 1 549 ? 26.578 -3.537 -6 1 68.56 549 PRO A CA 1
ATOM 4523 C C . PRO A 1 549 ? 27 -2.529 -4.934 1 68.56 549 PRO A C 1
ATOM 4525 O O . PRO A 1 549 ? 26.906 -1.319 -5.152 1 68.56 549 PRO A O 1
ATOM 4528 N N . ASP A 1 550 ? 27.188 -3.07 -3.77 1 65.25 550 ASP A N 1
ATOM 4529 C CA . ASP A 1 550 ? 27.656 -2.215 -2.682 1 65.25 550 ASP A CA 1
ATOM 4530 C C . ASP A 1 550 ? 28.938 -1.476 -3.072 1 65.25 550 ASP A C 1
ATOM 4532 O O . ASP A 1 550 ? 29.75 -1.992 -3.842 1 65.25 550 ASP A O 1
ATOM 4536 N N . PRO A 1 551 ? 29.031 -0.204 -2.73 1 60.12 551 PRO A N 1
ATOM 4537 C CA . PRO A 1 551 ? 30.297 0.49 -3.035 1 60.12 551 PRO A CA 1
ATOM 4538 C C . PRO A 1 551 ? 31.516 -0.211 -2.445 1 60.12 551 PRO A C 1
ATOM 4540 O O . PRO A 1 551 ? 31.406 -0.906 -1.433 1 60.12 551 PRO A O 1
ATOM 4543 N N . MET B 1 1 ? -27.531 37.688 -20.984 1 51.16 1 MET B N 1
ATOM 4544 C CA . MET B 1 1 ? -27.094 38.031 -19.625 1 51.16 1 MET B CA 1
ATOM 4545 C C . MET B 1 1 ? -27.016 36.781 -18.766 1 51.16 1 MET B C 1
ATOM 4547 O O . MET B 1 1 ? -27.859 35.875 -18.859 1 51.16 1 MET B O 1
ATOM 4551 N N . SER B 1 2 ? -25.984 36.594 -18.234 1 61.97 2 SER B N 1
ATOM 4552 C CA . SER B 1 2 ? -25.828 35.406 -17.406 1 61.97 2 SER B CA 1
ATOM 4553 C C . SER B 1 2 ? -26.859 35.375 -16.281 1 61.97 2 SER B C 1
ATOM 4555 O O . SER B 1 2 ? -27.344 36.406 -15.844 1 61.97 2 SER B O 1
ATOM 4557 N N . SER B 1 3 ? -27.406 34.188 -16.109 1 64.69 3 SER B N 1
ATOM 4558 C CA . SER B 1 3 ? -28.422 34 -15.078 1 64.69 3 SER B CA 1
ATOM 4559 C C . SER B 1 3 ? -28.016 34.656 -13.773 1 64.69 3 SER B C 1
ATOM 4561 O O . SER B 1 3 ? -28.859 35.281 -13.102 1 64.69 3 SER B O 1
ATOM 4563 N N . GLY B 1 4 ? -26.797 34.75 -13.57 1 67.94 4 GLY B N 1
ATOM 4564 C CA . GLY B 1 4 ? -26.312 35.375 -12.336 1 67.94 4 GLY B CA 1
ATOM 4565 C C . GLY B 1 4 ? -26.469 36.875 -12.328 1 67.94 4 GLY B C 1
ATOM 4566 O O . GLY B 1 4 ? -26.906 37.469 -11.32 1 67.94 4 GLY B O 1
ATOM 4567 N N . ARG B 1 5 ? -26.219 37.5 -13.422 1 76 5 ARG B N 1
ATOM 4568 C CA . ARG B 1 5 ? -26.344 38.969 -13.531 1 76 5 ARG B CA 1
ATOM 4569 C C . ARG B 1 5 ? -27.797 39.375 -13.438 1 76 5 ARG B C 1
ATOM 4571 O O . ARG B 1 5 ? -28.109 40.406 -12.828 1 76 5 ARG B O 1
ATOM 4578 N N . LEU B 1 6 ? -28.641 38.562 -14.109 1 80.31 6 LEU B N 1
ATOM 4579 C CA . LEU B 1 6 ? -30.062 38.875 -14.047 1 80.31 6 LEU B CA 1
ATOM 4580 C C . LEU B 1 6 ? -30.578 38.812 -12.609 1 80.31 6 LEU B C 1
ATOM 4582 O O . LEU B 1 6 ? -31.359 39.688 -12.195 1 80.31 6 LEU B O 1
ATOM 4586 N N . GLN B 1 7 ? -30.062 37.812 -11.891 1 77.94 7 GLN B N 1
ATOM 4587 C CA . GLN B 1 7 ? -30.484 37.688 -10.5 1 77.94 7 GLN B CA 1
ATOM 4588 C C . GLN B 1 7 ? -30.016 38.875 -9.664 1 77.94 7 GLN B C 1
ATOM 4590 O O . GLN B 1 7 ? -30.781 39.375 -8.844 1 77.94 7 GLN B O 1
ATOM 4595 N N . GLN B 1 8 ? -28.844 39.281 -9.938 1 77.12 8 GLN B N 1
ATOM 4596 C CA . GLN B 1 8 ? -28.312 40.406 -9.227 1 77.12 8 GLN B CA 1
ATOM 4597 C C . GLN B 1 8 ? -29.141 41.656 -9.5 1 77.12 8 GLN B C 1
ATOM 4599 O O . GLN B 1 8 ? -29.422 42.438 -8.578 1 77.12 8 GLN B O 1
ATOM 4604 N N . GLN B 1 9 ? -29.5 41.875 -10.688 1 80.88 9 GLN B N 1
ATOM 4605 C CA . GLN B 1 9 ? -30.281 43.062 -11.078 1 80.88 9 GLN B CA 1
ATOM 4606 C C . GLN B 1 9 ? -31.672 43 -10.445 1 80.88 9 GLN B C 1
ATOM 4608 O O . GLN B 1 9 ? -32.219 44.031 -10.039 1 80.88 9 GLN B O 1
ATOM 4613 N N . PHE B 1 10 ? -32.188 41.812 -10.406 1 83.75 10 PHE B N 1
ATOM 4614 C CA . PHE B 1 10 ? -33.469 41.688 -9.766 1 83.75 10 PHE B CA 1
ATOM 4615 C C . PHE B 1 10 ? -33.406 42.062 -8.2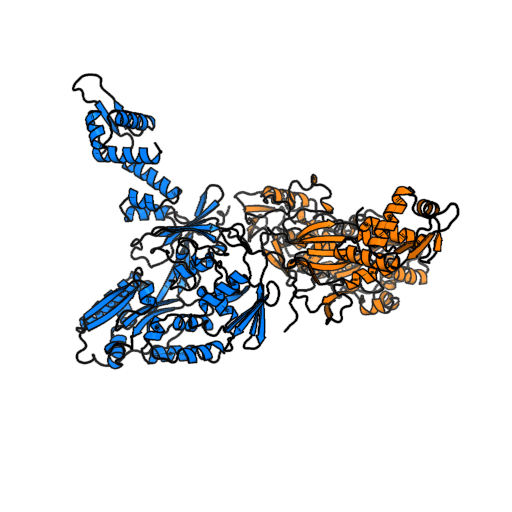89 1 83.75 10 PHE B C 1
ATOM 4617 O O . PHE B 1 10 ? -34.25 42.812 -7.793 1 83.75 10 PHE B O 1
ATOM 4624 N N . ILE B 1 11 ? -32.375 41.5 -7.645 1 78.81 11 ILE B N 1
ATOM 4625 C CA . ILE B 1 11 ? -32.219 41.75 -6.219 1 78.81 11 ILE B CA 1
ATOM 4626 C C . ILE B 1 11 ? -32.094 43.25 -5.992 1 78.81 11 ILE B C 1
ATOM 4628 O O . ILE B 1 11 ? -32.688 43.812 -5.082 1 78.81 11 ILE B O 1
ATOM 4632 N N . ARG B 1 12 ? -31.297 43.875 -6.809 1 81.44 12 ARG B N 1
ATOM 4633 C CA . ARG B 1 12 ? -31.141 45.312 -6.715 1 81.44 12 ARG B CA 1
ATOM 4634 C C . ARG B 1 12 ? -32.469 46.031 -6.93 1 81.44 12 ARG B C 1
ATOM 4636 O O . ARG B 1 12 ? -32.812 46.969 -6.191 1 81.44 12 ARG B O 1
ATOM 4643 N N . LEU B 1 13 ? -33.188 45.625 -7.961 1 84.75 13 LEU B N 1
ATOM 4644 C CA . LEU B 1 13 ? -34.5 46.219 -8.25 1 84.75 13 LEU B CA 1
ATOM 4645 C C . LEU B 1 13 ? -35.469 46.031 -7.074 1 84.75 13 LEU B C 1
ATOM 4647 O O . LEU B 1 13 ? -36.156 46.969 -6.672 1 84.75 13 LEU B O 1
ATOM 4651 N N . TRP B 1 14 ? -35.406 44.844 -6.586 1 83.69 14 TRP B N 1
ATOM 4652 C CA . TRP B 1 14 ? -36.25 44.5 -5.457 1 83.69 14 TRP B CA 1
ATOM 4653 C C . TRP B 1 14 ? -35.938 45.344 -4.238 1 83.69 14 TRP B C 1
ATOM 4655 O O . TRP B 1 14 ? -36.812 45.844 -3.559 1 83.69 14 TRP B O 1
ATOM 4665 N N . GLN B 1 15 ? -34.625 45.531 -3.982 1 79.88 15 GLN B N 1
ATOM 4666 C CA . GLN B 1 15 ? -34.156 46.344 -2.855 1 79.88 15 GLN B CA 1
ATOM 4667 C C . GLN B 1 15 ? -34.562 47.781 -3.035 1 79.88 15 GLN B C 1
ATOM 4669 O O . GLN B 1 15 ? -35.031 48.438 -2.09 1 79.88 15 GLN B O 1
ATOM 4674 N N . CYS B 1 16 ? -34.469 48.312 -4.211 1 80.62 16 CYS B N 1
ATOM 4675 C CA . CYS B 1 16 ? -34.781 49.688 -4.504 1 80.62 16 CYS B CA 1
ATOM 4676 C C . CYS B 1 16 ? -36.25 49.969 -4.34 1 80.62 16 CYS B C 1
ATOM 4678 O O . CYS B 1 16 ? -36.656 51.062 -3.943 1 80.62 16 CYS B O 1
ATOM 4680 N N . CYS B 1 17 ? -37.031 48.969 -4.605 1 84.38 17 CYS B N 1
ATOM 4681 C CA . CYS B 1 17 ? -38.469 49.125 -4.543 1 84.38 17 CYS B CA 1
ATOM 4682 C C . CYS B 1 17 ? -39.031 48.625 -3.219 1 84.38 17 CYS B C 1
ATOM 4684 O O . CYS B 1 17 ? -40.25 48.531 -3.041 1 84.38 17 CYS B O 1
ATOM 4686 N N . ASP B 1 18 ? -38.125 48.219 -2.279 1 79.12 18 ASP B N 1
ATOM 4687 C CA . ASP B 1 18 ? -38.438 47.656 -0.976 1 79.12 18 ASP B CA 1
ATOM 4688 C C . ASP B 1 18 ? -39.375 46.438 -1.122 1 79.12 18 ASP B C 1
ATOM 4690 O O . ASP B 1 18 ? -40.281 46.25 -0.292 1 79.12 18 ASP B O 1
ATOM 4694 N N . GLY B 1 19 ? -39.312 45.844 -2.297 1 78 19 GLY B N 1
ATOM 4695 C CA . GLY B 1 19 ? -40.094 44.625 -2.576 1 78 19 GLY B CA 1
ATOM 4696 C C . GLY B 1 19 ? -41.594 44.875 -2.656 1 78 19 GLY B C 1
ATOM 4697 O O . GLY B 1 19 ? -42.375 43.906 -2.639 1 78 19 GLY B O 1
ATOM 4698 N N . LYS B 1 20 ? -42 46.062 -2.709 1 82.06 20 LYS B N 1
ATOM 4699 C CA . LYS B 1 20 ? -43.406 46.406 -2.705 1 82.06 20 LYS B CA 1
ATOM 4700 C C . LYS B 1 20 ? -43.906 46.656 -4.121 1 82.06 20 LYS B C 1
ATOM 4702 O O . LYS B 1 20 ? -43.156 47.125 -4.977 1 82.06 20 LYS B O 1
ATOM 4707 N N . THR B 1 21 ? -45.094 46.219 -4.293 1 87.25 21 THR B N 1
ATOM 4708 C CA . THR B 1 21 ? -45.781 46.562 -5.543 1 87.25 21 THR B CA 1
ATOM 4709 C C . THR B 1 21 ? -45.906 48.094 -5.672 1 87.25 21 THR B C 1
ATOM 4711 O O . THR B 1 21 ? -46.25 48.75 -4.707 1 87.25 21 THR B O 1
ATOM 4714 N N . GLN B 1 22 ? -45.438 48.594 -6.723 1 86.44 22 GLN B N 1
ATOM 4715 C CA . GLN B 1 22 ? -45.531 50.031 -6.863 1 86.44 22 GLN B CA 1
ATOM 4716 C C . GLN B 1 22 ? -45.906 50.406 -8.297 1 86.44 22 GLN B C 1
ATOM 4718 O O . GLN B 1 22 ? -45.656 49.656 -9.234 1 86.44 22 GLN B O 1
ATOM 4723 N N . ASP B 1 23 ? -46.531 51.531 -8.414 1 85.44 23 ASP B N 1
ATOM 4724 C CA . ASP B 1 23 ? -46.75 52.156 -9.711 1 85.44 23 ASP B CA 1
ATOM 4725 C C . ASP B 1 23 ? -45.562 53.031 -10.109 1 85.44 23 ASP B C 1
ATOM 4727 O O . ASP B 1 23 ? -45.156 53.938 -9.352 1 85.44 23 ASP B O 1
ATOM 4731 N N . THR B 1 24 ? -44.906 52.719 -11.141 1 89.69 24 THR B N 1
ATOM 4732 C CA . THR B 1 24 ? -43.688 53.406 -11.555 1 89.69 24 THR B CA 1
ATOM 4733 C C . THR B 1 24 ? -43.594 53.469 -13.078 1 89.69 24 THR B C 1
ATOM 4735 O O . THR B 1 24 ? -44.531 53.094 -13.781 1 89.69 24 THR B O 1
ATOM 4738 N N . THR B 1 25 ? -42.594 54.156 -13.531 1 88.25 25 THR B N 1
ATOM 4739 C CA . THR B 1 25 ? -42.375 54.281 -14.961 1 88.25 25 THR B CA 1
ATOM 4740 C C . THR B 1 25 ? -41.062 53.594 -15.352 1 88.25 25 THR B C 1
ATOM 4742 O O . THR B 1 25 ? -40.188 53.375 -14.5 1 88.25 25 THR B O 1
ATOM 4745 N N . LEU B 1 26 ? -41 53.188 -16.562 1 89.88 26 LEU B N 1
ATOM 4746 C CA . LEU B 1 26 ? -39.781 52.562 -17.094 1 89.88 26 LEU B CA 1
ATOM 4747 C C . LEU B 1 26 ? -38.594 53.469 -16.891 1 89.88 26 LEU B C 1
ATOM 4749 O O . LEU B 1 26 ? -37.469 53 -16.594 1 89.88 26 LEU B O 1
ATOM 4753 N N . ASN B 1 27 ? -38.781 54.812 -17 1 86.94 27 ASN B N 1
ATOM 4754 C CA . ASN B 1 27 ? -37.688 55.781 -16.812 1 86.94 27 ASN B CA 1
ATOM 4755 C C . ASN B 1 27 ? -37.188 55.812 -15.367 1 86.94 27 ASN B C 1
ATOM 4757 O O . ASN B 1 27 ? -36 55.875 -15.117 1 86.94 27 ASN B O 1
ATOM 4761 N N . GLU B 1 28 ? -38.062 55.75 -14.453 1 89.69 28 GLU B N 1
ATOM 4762 C CA . GLU B 1 28 ? -37.719 55.75 -13.039 1 89.69 28 GLU B CA 1
ATOM 4763 C C . GLU B 1 28 ? -36.938 54.469 -12.672 1 89.69 28 GLU B C 1
ATOM 4765 O O . GLU B 1 28 ? -35.969 54.531 -11.922 1 89.69 28 GLU B O 1
ATOM 4770 N N . LEU B 1 29 ? -37.406 53.375 -13.156 1 91.12 29 LEU B N 1
ATOM 4771 C CA . LEU B 1 29 ? -36.719 52.125 -12.875 1 91.12 29 LEU B CA 1
ATOM 4772 C C . LEU B 1 29 ? -35.344 52.062 -13.5 1 91.12 29 LEU B C 1
ATOM 4774 O O . LEU B 1 29 ? -34.406 51.562 -12.898 1 91.12 29 LEU B O 1
ATOM 4778 N N . ALA B 1 30 ? -35.219 52.594 -14.727 1 91.06 30 ALA B N 1
ATOM 4779 C CA . ALA B 1 30 ? -33.938 52.656 -15.406 1 91.06 30 ALA B CA 1
ATOM 4780 C C . ALA B 1 30 ? -32.938 53.5 -14.625 1 91.06 30 ALA B C 1
ATOM 4782 O O . ALA B 1 30 ? -31.75 53.156 -14.539 1 91.06 30 ALA B O 1
ATOM 4783 N N . GLU B 1 31 ? -33.406 54.562 -14.031 1 87.88 31 GLU B N 1
ATOM 4784 C CA . GLU B 1 31 ? -32.562 55.406 -13.203 1 87.88 31 GLU B CA 1
ATOM 4785 C C . GLU B 1 31 ? -32.125 54.688 -11.938 1 87.88 31 GLU B C 1
ATOM 4787 O O . GLU B 1 31 ? -30.984 54.812 -11.492 1 87.88 31 GLU B O 1
ATOM 4792 N N . LEU B 1 32 ? -33.031 53.906 -11.391 1 85 32 LEU B N 1
ATOM 4793 C CA . LEU B 1 32 ? -32.75 53.156 -10.164 1 85 32 LEU B CA 1
ATOM 4794 C C . LEU B 1 32 ? -31.641 52.125 -10.398 1 85 32 LEU B C 1
ATOM 4796 O O . LEU B 1 32 ? -30.781 51.938 -9.539 1 85 32 LEU B O 1
ATOM 4800 N N . LEU B 1 33 ? -31.594 51.469 -11.516 1 86.88 33 LEU B N 1
ATOM 4801 C CA . LEU B 1 33 ? -30.625 50.406 -11.797 1 86.88 33 LEU B CA 1
ATOM 4802 C C . LEU B 1 33 ? -29.484 50.938 -12.664 1 86.88 33 LEU B C 1
ATOM 4804 O O . LEU B 1 33 ? -28.609 50.188 -13.094 1 86.88 33 LEU B O 1
ATOM 4808 N N . ASN B 1 34 ? -29.469 52.25 -12.961 1 86.31 34 ASN B N 1
ATOM 4809 C CA . ASN B 1 34 ? -28.453 52.938 -13.75 1 86.31 34 ASN B CA 1
ATOM 4810 C C . ASN B 1 34 ? -28.25 52.25 -15.102 1 86.31 34 ASN B C 1
ATOM 4812 O O . ASN B 1 34 ? -27.125 51.906 -15.461 1 86.31 34 ASN B O 1
ATOM 4816 N N . CYS B 1 35 ? -29.359 52.062 -15.773 1 87.06 35 CYS B N 1
ATOM 4817 C CA . CYS B 1 35 ? -29.297 51.5 -17.109 1 87.06 35 CYS B CA 1
ATOM 4818 C C . CYS B 1 35 ? -30.203 52.25 -18.078 1 87.06 35 CYS B C 1
ATOM 4820 O O . CYS B 1 35 ? -30.922 53.156 -17.672 1 87.06 35 CYS B O 1
ATOM 4822 N N . SER B 1 36 ? -30.078 52 -19.406 1 89 36 SER B N 1
ATOM 4823 C CA . SER B 1 36 ? -30.906 52.625 -20.406 1 89 36 SER B CA 1
ATOM 4824 C C . SER B 1 36 ? -32.344 52.125 -20.344 1 89 36 SER B C 1
ATOM 4826 O O . SER B 1 36 ? -32.594 51.062 -19.812 1 89 36 SER B O 1
ATOM 4828 N N . ARG B 1 37 ? -33.25 52.938 -20.891 1 88.56 37 ARG B N 1
ATOM 4829 C CA . ARG B 1 37 ? -34.656 52.562 -20.938 1 88.56 37 ARG B CA 1
ATOM 4830 C C . ARG B 1 37 ? -34.875 51.281 -21.719 1 88.56 37 ARG B C 1
ATOM 4832 O O . ARG B 1 37 ? -35.656 50.406 -21.312 1 88.56 37 ARG B O 1
ATOM 4839 N N . ARG B 1 38 ? -34.094 51.188 -22.719 1 88.62 38 ARG B N 1
ATOM 4840 C CA . ARG B 1 38 ? -34.219 50 -23.562 1 88.62 38 ARG B CA 1
ATOM 4841 C C . ARG B 1 38 ? -33.781 48.75 -22.797 1 88.62 38 ARG B C 1
ATOM 4843 O O . ARG B 1 38 ? -34.469 47.719 -22.844 1 88.62 38 ARG B O 1
ATOM 4850 N N . HIS B 1 39 ? -32.75 48.875 -22.141 1 90.56 39 HIS B N 1
ATOM 4851 C CA . HIS B 1 39 ? -32.219 47.75 -21.375 1 90.56 39 HIS B CA 1
ATOM 4852 C C . HIS B 1 39 ? -33.156 47.406 -20.219 1 90.56 39 HIS B C 1
ATOM 4854 O O . HIS B 1 39 ? -33.375 46.219 -19.922 1 90.56 39 HIS B O 1
ATOM 4860 N N . MET B 1 40 ? -33.719 48.406 -19.578 1 91.69 40 MET B N 1
ATOM 4861 C CA . MET B 1 40 ? -34.656 48.188 -18.469 1 91.69 40 MET B CA 1
ATOM 4862 C C . MET B 1 40 ? -35.875 47.406 -18.922 1 91.69 40 MET B C 1
ATOM 4864 O O . MET B 1 40 ? -36.344 46.5 -18.234 1 91.69 40 MET B O 1
ATOM 4868 N N . ARG B 1 41 ? -36.344 47.75 -20.062 1 88.5 41 ARG B N 1
ATOM 4869 C CA . ARG B 1 41 ? -37.469 47.031 -20.609 1 88.5 41 ARG B CA 1
ATOM 4870 C C . ARG B 1 41 ? -37.125 45.562 -20.844 1 88.5 41 ARG B C 1
ATOM 4872 O O . ARG B 1 41 ? -37.938 44.656 -20.516 1 88.5 41 ARG B O 1
ATOM 4879 N N . THR B 1 42 ? -35.938 45.375 -21.328 1 90.31 42 THR B N 1
ATOM 4880 C CA . THR B 1 42 ? -35.5 44.031 -21.562 1 90.31 42 THR B CA 1
ATOM 4881 C C . THR B 1 42 ? -35.375 43.25 -20.234 1 90.31 42 THR B C 1
ATOM 4883 O O . THR B 1 42 ? -35.781 42.094 -20.156 1 90.31 42 THR B O 1
ATOM 4886 N N . LEU B 1 43 ? -34.812 43.875 -19.25 1 91.12 43 LEU B N 1
ATOM 4887 C CA . LEU B 1 43 ? -34.656 43.25 -17.938 1 91.12 43 LEU B CA 1
ATOM 4888 C C . LEU B 1 43 ? -36 42.875 -17.344 1 91.12 43 LEU B C 1
ATOM 4890 O O . LEU B 1 43 ? -36.156 41.75 -16.859 1 91.12 43 LEU B O 1
ATOM 4894 N N . LEU B 1 44 ? -36.969 43.781 -17.422 1 90.94 44 LEU B N 1
ATOM 4895 C CA . LEU B 1 44 ? -38.281 43.562 -16.844 1 90.94 44 LEU B CA 1
ATOM 4896 C C . LEU B 1 44 ? -39 42.406 -17.578 1 90.94 44 LEU B C 1
ATOM 4898 O O . LEU B 1 44 ? -39.625 41.562 -16.938 1 90.94 44 LEU B O 1
ATOM 4902 N N . ASN B 1 45 ? -38.812 42.344 -18.844 1 89.25 45 ASN B N 1
ATOM 4903 C CA . ASN B 1 45 ? -39.438 41.281 -19.625 1 89.25 45 ASN B CA 1
ATOM 4904 C C . ASN B 1 45 ? -38.844 39.938 -19.281 1 89.25 45 ASN B C 1
ATOM 4906 O O . ASN B 1 45 ? -39.562 38.938 -19.156 1 89.25 45 ASN B O 1
ATOM 4910 N N . THR B 1 46 ? -37.562 39.969 -19.156 1 88.88 46 THR B N 1
ATOM 4911 C CA . THR B 1 46 ? -36.875 38.719 -18.828 1 88.88 46 THR B CA 1
ATOM 4912 C C . THR B 1 46 ? -37.25 38.219 -17.422 1 88.88 46 THR B C 1
ATOM 4914 O O . THR B 1 46 ? -37.469 37.031 -17.219 1 88.88 46 THR B O 1
ATOM 4917 N N . MET B 1 47 ? -37.312 39.156 -16.469 1 88.81 47 MET B N 1
ATOM 4918 C CA . MET B 1 47 ? -37.688 38.812 -15.094 1 88.81 47 MET B CA 1
ATOM 4919 C C . MET B 1 47 ? -39.125 38.344 -15.016 1 88.81 47 MET B C 1
ATOM 4921 O O . MET B 1 47 ? -39.438 37.438 -14.234 1 88.81 47 MET B O 1
ATOM 4925 N N . GLN B 1 48 ? -39.938 38.875 -15.859 1 87.31 48 GLN B N 1
ATOM 4926 C CA . GLN B 1 48 ? -41.312 38.5 -15.906 1 87.31 48 GLN B CA 1
ATOM 4927 C C . GLN B 1 48 ? -41.5 37.094 -16.531 1 87.31 48 GLN B C 1
ATOM 4929 O O . GLN B 1 48 ? -42.281 36.281 -16.062 1 87.31 48 GLN B O 1
ATOM 4934 N N . ALA B 1 49 ? -40.656 36.938 -17.484 1 87.31 49 ALA B N 1
ATOM 4935 C CA . ALA B 1 49 ? -40.688 35.625 -18.141 1 87.31 49 ALA B CA 1
ATOM 4936 C C . ALA B 1 49 ? -40.219 34.531 -17.172 1 87.31 49 ALA B C 1
ATOM 4938 O O . ALA B 1 49 ? -40.688 33.375 -17.266 1 87.31 49 ALA B O 1
ATOM 4939 N N . ARG B 1 50 ? -39.344 34.844 -16.234 1 83 50 ARG B N 1
ATOM 4940 C CA . ARG B 1 50 ? -38.844 33.875 -15.242 1 83 50 ARG B CA 1
ATOM 4941 C C . ARG B 1 50 ? -39.781 33.781 -14.055 1 83 50 ARG B C 1
ATOM 4943 O O . ARG B 1 50 ? -39.562 32.969 -13.141 1 83 50 ARG B O 1
ATOM 4950 N N . GLY B 1 51 ? -40.812 34.594 -14.117 1 79.31 51 GLY B N 1
ATOM 4951 C CA . GLY B 1 51 ? -41.844 34.562 -13.086 1 79.31 51 GLY B CA 1
ATOM 4952 C C . GLY B 1 51 ? -41.438 35.312 -11.812 1 79.31 51 GLY B C 1
ATOM 4953 O O . GLY B 1 51 ? -41.969 35.031 -10.734 1 79.31 51 GLY B O 1
ATOM 4954 N N . TRP B 1 52 ? -40.375 36.156 -11.812 1 84.81 52 TRP B N 1
ATOM 4955 C CA . TRP B 1 52 ? -39.875 36.844 -10.625 1 84.81 52 TRP B CA 1
ATOM 4956 C C . TRP B 1 52 ? -40.75 38.062 -10.289 1 84.81 52 TRP B C 1
ATOM 4958 O O . TRP B 1 52 ? -40.906 38.438 -9.125 1 84.81 52 TRP B O 1
ATOM 4968 N N . LEU B 1 53 ? -41.312 38.719 -11.359 1 87.31 53 LEU B N 1
ATOM 4969 C CA . LEU B 1 53 ? -42.125 39.938 -11.203 1 87.31 53 LEU B CA 1
ATOM 4970 C C . LEU B 1 53 ? -43.125 40.031 -12.336 1 87.31 53 LEU B C 1
ATOM 4972 O O . LEU B 1 53 ? -43.094 39.281 -13.297 1 87.31 53 LEU B O 1
ATOM 4976 N N . THR B 1 54 ? -44.156 40.781 -12.188 1 89.5 54 THR B N 1
ATOM 4977 C CA . THR B 1 54 ? -45.062 41.156 -13.25 1 89.5 54 THR B CA 1
ATOM 4978 C C . THR B 1 54 ? -45 42.656 -13.531 1 89.5 54 THR B C 1
ATOM 4980 O O . THR B 1 54 ? -44.969 43.469 -12.602 1 89.5 54 THR B O 1
ATOM 4983 N N . TRP B 1 55 ? -44.75 42.969 -14.734 1 91.06 55 TRP B N 1
ATOM 4984 C CA . TRP B 1 55 ? -44.75 44.344 -15.219 1 91.06 55 TRP B CA 1
ATOM 4985 C C . TRP B 1 55 ? -45.938 44.594 -16.125 1 91.06 55 TRP B C 1
ATOM 4987 O O . TRP B 1 55 ? -46.031 44.062 -17.219 1 91.06 55 TRP B O 1
ATOM 4997 N N . GLU B 1 56 ? -46.875 45.312 -15.617 1 87.31 56 GLU B N 1
ATOM 4998 C CA . GLU B 1 56 ? -48.062 45.688 -16.391 1 87.31 56 GLU B CA 1
ATOM 4999 C C . GLU B 1 56 ? -47.938 47.094 -16.953 1 87.31 56 GLU B C 1
ATOM 5001 O O . GLU B 1 56 ? -48.312 48.094 -16.297 1 87.31 56 GLU B O 1
ATOM 5006 N N . ALA B 1 57 ? -47.5 47.188 -18.125 1 83.06 57 ALA B N 1
ATOM 5007 C CA . ALA B 1 57 ? -47.25 48.469 -18.797 1 83.06 57 ALA B CA 1
ATOM 5008 C C . ALA B 1 57 ? -48.562 49.125 -19.219 1 83.06 57 ALA B C 1
ATOM 5010 O O . ALA B 1 57 ? -49.469 48.469 -19.734 1 83.06 57 ALA B O 1
ATOM 5011 N N . GLU B 1 58 ? -48.938 50.281 -18.75 1 77.44 58 GLU B N 1
ATOM 5012 C CA . GLU B 1 58 ? -50.062 51.062 -19.25 1 77.44 58 GLU B CA 1
ATOM 5013 C C . GLU B 1 58 ? -49.625 52.031 -20.328 1 77.44 58 GLU B C 1
ATOM 5015 O O . GLU B 1 58 ? -48.594 52.719 -20.188 1 77.44 58 GLU B O 1
ATOM 5020 N N . VAL B 1 59 ? -50.344 52 -21.516 1 75.19 59 VAL B N 1
ATOM 5021 C CA . VAL B 1 59 ? -50.031 52.844 -22.672 1 75.19 59 VAL B CA 1
ATOM 5022 C C . VAL B 1 59 ? -50.625 54.25 -22.453 1 75.19 59 VAL B C 1
ATOM 5024 O O . VAL B 1 59 ? -51.75 54.375 -22 1 75.19 59 VAL B O 1
ATOM 5027 N N . GLY B 1 60 ? -49.938 55.438 -22.594 1 69.5 60 GLY B N 1
ATOM 5028 C CA . GLY B 1 60 ? -50.406 56.812 -22.547 1 69.5 60 GLY B CA 1
ATOM 5029 C C . GLY B 1 60 ? -49.406 57.75 -21.859 1 69.5 60 GLY B C 1
ATOM 5030 O O . GLY B 1 60 ? -48.656 57.344 -20.984 1 69.5 60 GLY B O 1
ATOM 5031 N N . ARG B 1 61 ? -49.219 58.969 -22.281 1 63.91 61 ARG B N 1
ATOM 5032 C CA . ARG B 1 61 ? -48.375 60 -21.688 1 63.91 61 ARG B CA 1
ATOM 5033 C C . ARG B 1 61 ? -48.75 60.281 -20.25 1 63.91 61 ARG B C 1
ATOM 5035 O O . ARG B 1 61 ? -49.938 60.531 -19.953 1 63.91 61 ARG B O 1
ATOM 5042 N N . GLY B 1 62 ? -47.906 60.062 -19.078 1 66.44 62 GLY B N 1
ATOM 5043 C CA . GLY B 1 62 ? -48.156 60.344 -17.672 1 66.44 62 GLY B CA 1
ATOM 5044 C C . GLY B 1 62 ? -48.656 59.156 -16.891 1 66.44 62 GLY B C 1
ATOM 5045 O O . GLY B 1 62 ? -48.844 59.25 -15.664 1 66.44 62 GLY B O 1
ATOM 5046 N N . LYS B 1 63 ? -48.969 58.094 -17.562 1 76.06 63 LYS B N 1
ATOM 5047 C CA . LYS B 1 63 ? -49.562 56.969 -16.828 1 76.06 63 LYS B CA 1
ATOM 5048 C C . LYS B 1 63 ? -48.5 56.094 -16.219 1 76.06 63 LYS B C 1
ATOM 5050 O O . LYS B 1 63 ? -47.438 55.844 -16.828 1 76.06 63 LYS B O 1
ATOM 5055 N N . ARG B 1 64 ? -48.656 55.719 -15 1 84.12 64 ARG B N 1
ATOM 5056 C CA . ARG B 1 64 ? -47.75 54.875 -14.25 1 84.12 64 ARG B CA 1
ATOM 5057 C C . ARG B 1 64 ? -48.094 53.406 -14.445 1 84.12 64 ARG B C 1
ATOM 5059 O O . ARG B 1 64 ? -49.25 53.031 -14.641 1 84.12 64 ARG B O 1
ATOM 5066 N N . SER B 1 65 ? -47.031 52.625 -14.758 1 88.25 65 SER B N 1
ATOM 5067 C CA . SER B 1 65 ? -47.156 51.156 -14.859 1 88.25 65 SER B CA 1
ATOM 5068 C C . SER B 1 65 ? -47.031 50.5 -13.492 1 88.25 65 SER B C 1
ATOM 5070 O O . SER B 1 65 ? -46.5 51.094 -12.555 1 88.25 65 SER B O 1
ATOM 5072 N N . ARG B 1 66 ? -47.625 49.25 -13.43 1 89.81 66 ARG B N 1
ATOM 5073 C CA . ARG B 1 66 ? -47.625 48.531 -12.164 1 89.81 66 ARG B CA 1
ATOM 5074 C C . ARG B 1 66 ? -46.531 47.469 -12.148 1 89.81 66 ARG B C 1
ATOM 5076 O O . ARG B 1 66 ? -46.469 46.625 -13.055 1 89.81 66 ARG B O 1
ATOM 5083 N N . LEU B 1 67 ? -45.625 47.562 -11.203 1 90.44 67 LEU B N 1
ATOM 5084 C CA . LEU B 1 67 ? -44.562 46.562 -10.953 1 90.44 67 LEU B CA 1
ATOM 5085 C C . LEU B 1 67 ? -44.906 45.75 -9.719 1 90.44 67 LEU B C 1
ATOM 5087 O O . LEU B 1 67 ? -45.125 46.281 -8.633 1 90.44 67 LEU B O 1
ATOM 5091 N N . THR B 1 68 ? -45.125 44.406 -9.883 1 88.12 68 THR B N 1
ATOM 5092 C CA . THR B 1 68 ? -45.375 43.5 -8.773 1 88.12 68 THR B CA 1
ATOM 5093 C C . THR B 1 68 ? -44.281 42.438 -8.672 1 88.12 68 THR B C 1
ATOM 5095 O O . THR B 1 68 ? -44 41.719 -9.641 1 88.12 68 THR B O 1
ATOM 5098 N N . PHE B 1 69 ? -43.625 42.406 -7.527 1 86.75 69 PHE B N 1
ATOM 5099 C CA . PHE B 1 69 ? -42.625 41.375 -7.297 1 86.75 69 PHE B CA 1
ATOM 5100 C C . PHE B 1 69 ? -43.281 40.062 -6.863 1 86.75 69 PHE B C 1
ATOM 5102 O O . PHE B 1 69 ? -44.062 40.031 -5.91 1 86.75 69 PHE B O 1
ATOM 5109 N N . LEU B 1 70 ? -43.156 39.062 -7.613 1 79.75 70 LEU B N 1
ATOM 5110 C CA . LEU B 1 70 ? -43.688 37.719 -7.285 1 79.75 70 LEU B CA 1
ATOM 5111 C C . LEU B 1 70 ? -42.688 36.938 -6.422 1 79.75 70 LEU B C 1
ATOM 5113 O O . LEU B 1 70 ? -43.094 36.062 -5.664 1 79.75 70 LEU B O 1
ATOM 5117 N N . TYR B 1 71 ? -41.469 37.094 -6.652 1 71.06 71 TYR B N 1
ATOM 5118 C CA . TYR B 1 71 ? -40.375 36.5 -5.859 1 71.06 71 TYR B CA 1
ATOM 5119 C C . TYR B 1 71 ? -39.719 37.562 -4.973 1 71.06 71 TYR B C 1
ATOM 5121 O O . TYR B 1 71 ? -39.688 38.719 -5.32 1 71.06 71 TYR B O 1
ATOM 5129 N N . THR B 1 72 ? -39.469 37.188 -3.707 1 67.19 72 THR B N 1
ATOM 5130 C CA . THR B 1 72 ? -38.781 38.156 -2.885 1 67.19 72 THR B CA 1
ATOM 5131 C C . THR B 1 72 ? -37.281 38.188 -3.209 1 67.19 72 THR B C 1
ATOM 5133 O O . THR B 1 72 ? -36.719 37.188 -3.652 1 67.19 72 THR B O 1
ATOM 5136 N N . GLY B 1 73 ? -36.656 39.344 -3.314 1 60.84 73 GLY B N 1
ATOM 5137 C CA . GLY B 1 73 ? -35.219 39.469 -3.459 1 60.84 73 GLY B CA 1
ATOM 5138 C C . GLY B 1 73 ? -34.469 38.562 -2.535 1 60.84 73 GLY B C 1
ATOM 5139 O O . GLY B 1 73 ? -33.438 38 -2.924 1 60.84 73 GLY B O 1
ATOM 5140 N N . LEU B 1 74 ? -35.125 38.344 -1.45 1 62.41 74 LEU B N 1
ATOM 5141 C CA . LEU B 1 74 ? -34.531 37.5 -0.457 1 62.41 74 LEU B CA 1
ATOM 5142 C C . LEU B 1 74 ? -34.531 36.031 -0.922 1 62.41 74 LEU B C 1
ATOM 5144 O O . LEU B 1 74 ? -33.531 35.312 -0.757 1 62.41 74 LEU B O 1
ATOM 5148 N N . ALA B 1 75 ? -35.656 35.688 -1.495 1 67.12 75 ALA B N 1
ATOM 5149 C CA . ALA B 1 75 ? -35.781 34.312 -1.986 1 67.12 75 ALA B CA 1
ATOM 5150 C C . ALA B 1 75 ? -34.781 34.031 -3.119 1 67.12 75 ALA B C 1
ATOM 5152 O O . ALA B 1 75 ? -34.156 32.969 -3.18 1 67.12 75 ALA B O 1
ATOM 5153 N N . LEU B 1 76 ? -34.719 34.969 -3.979 1 69 76 LEU B N 1
ATOM 5154 C CA . LEU B 1 76 ? -33.781 34.812 -5.086 1 69 76 LEU B CA 1
ATOM 5155 C C . LEU B 1 76 ? -32.344 34.844 -4.59 1 69 76 LEU B C 1
ATOM 5157 O O . LEU B 1 76 ? -31.5 34.094 -5.105 1 69 76 LEU B O 1
ATOM 5161 N N . GLN B 1 77 ? -32.094 35.781 -3.678 1 68.75 77 GLN B N 1
ATOM 5162 C CA . GLN B 1 77 ? -30.781 35.812 -3.08 1 68.75 77 GLN B CA 1
ATOM 5163 C C . GLN B 1 77 ? -30.438 34.469 -2.434 1 68.75 77 GLN B C 1
ATOM 5165 O O . GLN B 1 77 ? -29.297 34 -2.545 1 68.75 77 GLN B O 1
ATOM 5170 N N . GLN B 1 78 ? -31.391 33.938 -1.857 1 70 78 GLN B N 1
ATOM 5171 C CA . GLN B 1 78 ? -31.188 32.625 -1.225 1 70 78 GLN B CA 1
ATOM 5172 C C . GLN B 1 78 ? -30.922 31.547 -2.264 1 70 78 GLN B C 1
ATOM 5174 O O . GLN B 1 78 ? -30.062 30.688 -2.064 1 70 78 GLN B O 1
ATOM 5179 N N . GLN B 1 79 ? -31.672 31.656 -3.268 1 75 79 GLN B N 1
ATOM 5180 C CA . GLN B 1 79 ? -31.469 30.688 -4.336 1 75 79 GLN B CA 1
ATOM 5181 C C . GLN B 1 79 ? -30.078 30.828 -4.953 1 75 79 GLN B C 1
ATOM 5183 O O . GLN B 1 79 ? -29.406 29.828 -5.227 1 75 79 GLN B O 1
ATOM 5188 N N . ARG B 1 80 ? -29.75 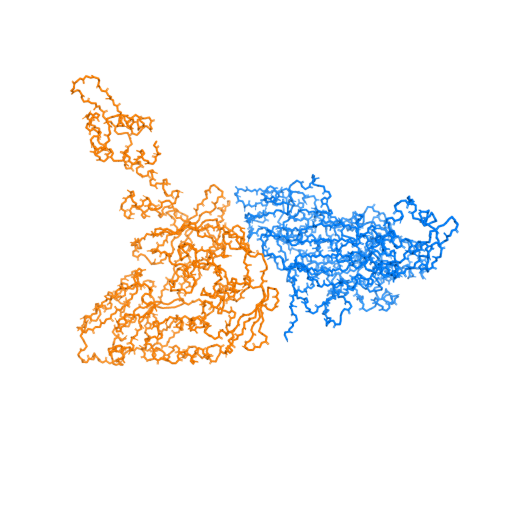32.062 -5.199 1 77.19 80 ARG B N 1
ATOM 5189 C CA . ARG B 1 80 ? -28.422 32.281 -5.742 1 77.19 80 ARG B CA 1
ATOM 5190 C C . ARG B 1 80 ? -27.344 31.828 -4.773 1 77.19 80 ARG B C 1
ATOM 5192 O O . ARG B 1 80 ? -26.328 31.25 -5.195 1 77.19 80 ARG B O 1
ATOM 5199 N N . ALA B 1 81 ? -27.562 32.125 -3.541 1 76.44 81 ALA B N 1
ATOM 5200 C CA . ALA B 1 81 ? -26.609 31.703 -2.516 1 76.44 81 ALA B CA 1
ATOM 5201 C C . ALA B 1 81 ? -26.453 30.188 -2.51 1 76.44 81 ALA B C 1
ATOM 5203 O O . ALA B 1 81 ? -25.344 29.672 -2.426 1 76.44 81 ALA B O 1
ATOM 5204 N N . GLU B 1 82 ? -27.453 29.562 -2.729 1 75.69 82 GLU B N 1
ATOM 5205 C CA . GLU B 1 82 ? -27.438 28.094 -2.764 1 75.69 82 GLU B CA 1
ATOM 5206 C C . GLU B 1 82 ? -26.703 27.594 -4.004 1 75.69 82 GLU B C 1
ATOM 5208 O O . GLU B 1 82 ? -25.953 26.609 -3.93 1 75.69 82 GLU B O 1
ATOM 5213 N N . ASP B 1 83 ? -26.953 28.281 -5.031 1 77.69 83 ASP B N 1
ATOM 5214 C CA . ASP B 1 83 ? -26.266 27.906 -6.266 1 77.69 83 ASP B CA 1
ATOM 5215 C C . ASP B 1 83 ? -24.766 28.094 -6.137 1 77.69 83 ASP B C 1
ATOM 5217 O O . ASP B 1 83 ? -23.984 27.25 -6.594 1 77.69 83 ASP B O 1
ATOM 5221 N N . LEU B 1 84 ? -24.484 29.234 -5.582 1 78.88 84 LEU B N 1
ATOM 5222 C CA . LEU B 1 84 ? -23.078 29.516 -5.379 1 78.88 84 LEU B CA 1
ATOM 5223 C C . LEU B 1 84 ? -22.438 28.484 -4.453 1 78.88 84 LEU B C 1
ATOM 5225 O O . LEU B 1 84 ? -21.297 28.062 -4.676 1 78.88 84 LEU B O 1
ATOM 5229 N N . LEU B 1 85 ? -23.109 28.109 -3.508 1 77.62 85 LEU B N 1
ATOM 5230 C CA . LEU B 1 85 ? -22.625 27.094 -2.566 1 77.62 85 LEU B CA 1
ATOM 5231 C C . LEU B 1 85 ? -22.438 25.75 -3.262 1 77.62 85 LEU B C 1
ATOM 5233 O O . LEU B 1 85 ? -21.422 25.078 -3.059 1 77.62 85 LEU B O 1
ATOM 5237 N N . GLU B 1 86 ? -23.359 25.484 -4.074 1 74.56 86 GLU B N 1
ATOM 5238 C CA . GLU B 1 86 ? -23.297 24.219 -4.805 1 74.56 86 GLU B CA 1
ATOM 5239 C C . GLU B 1 86 ? -22.109 24.203 -5.77 1 74.56 86 GLU B C 1
ATOM 5241 O O . GLU B 1 86 ? -21.516 23.156 -6.004 1 74.56 86 GLU B O 1
ATOM 5246 N N . GLN B 1 87 ? -21.859 25.406 -6.188 1 75.38 87 GLN B N 1
ATOM 5247 C CA . GLN B 1 87 ? -20.766 25.516 -7.152 1 75.38 87 GLN B CA 1
ATOM 5248 C C . GLN B 1 87 ? -19.438 25.781 -6.453 1 75.38 87 GLN B C 1
ATOM 5250 O O . GLN B 1 87 ? -18.406 25.953 -7.109 1 75.38 87 GLN B O 1
ATOM 5255 N N . ASP B 1 88 ? -19.453 25.828 -5.133 1 77.5 88 ASP B N 1
ATOM 5256 C CA . ASP B 1 88 ? -18.281 26.047 -4.293 1 77.5 88 ASP B CA 1
ATOM 5257 C C . ASP B 1 88 ? -17.625 27.391 -4.59 1 77.5 88 ASP B C 1
ATOM 5259 O O . ASP B 1 88 ? -16.406 27.5 -4.648 1 77.5 88 ASP B O 1
ATOM 5263 N N . ARG B 1 89 ? -18.5 28.359 -4.91 1 80.38 89 ARG B N 1
ATOM 5264 C CA . ARG B 1 89 ? -18.031 29.719 -5.148 1 80.38 89 ARG B CA 1
ATOM 5265 C C . ARG B 1 89 ? -18.203 30.594 -3.902 1 80.38 89 ARG B C 1
ATOM 5267 O O . ARG B 1 89 ? -18.984 31.547 -3.908 1 80.38 89 ARG B O 1
ATOM 5274 N N . ILE B 1 90 ? -17.438 30.359 -2.961 1 78.56 90 ILE B N 1
ATOM 5275 C CA . ILE B 1 90 ? -17.594 30.906 -1.615 1 78.56 90 ILE B CA 1
ATOM 5276 C C . ILE B 1 90 ? -17.281 32.406 -1.623 1 78.56 90 ILE B C 1
ATOM 5278 O O . ILE B 1 90 ? -17.953 33.188 -0.945 1 78.56 90 ILE B O 1
ATOM 5282 N N . ASP B 1 91 ? -16.359 32.781 -2.434 1 79.44 91 ASP B N 1
ATOM 5283 C CA . ASP B 1 91 ? -16 34.219 -2.51 1 79.44 91 ASP B CA 1
ATOM 5284 C C . ASP B 1 91 ? -17.203 35.031 -2.938 1 79.44 91 ASP B C 1
ATOM 5286 O O . ASP B 1 91 ? -17.5 36.094 -2.332 1 79.44 91 ASP B O 1
ATOM 5290 N N . GLN B 1 92 ? -17.844 34.562 -3.891 1 79.69 92 GLN B N 1
ATOM 5291 C CA . GLN B 1 92 ? -19.016 35.25 -4.406 1 79.69 92 GLN B CA 1
ATOM 5292 C C . GLN B 1 92 ? -20.172 35.188 -3.414 1 79.69 92 GLN B C 1
ATOM 5294 O O . GLN B 1 92 ? -20.953 36.156 -3.301 1 79.69 92 GLN B O 1
ATOM 5299 N N . LEU B 1 93 ? -20.234 34.094 -2.746 1 81.19 93 LEU B N 1
ATOM 5300 C CA . LEU B 1 93 ? -21.266 33.906 -1.734 1 81.19 93 LEU B CA 1
ATOM 5301 C C . LEU B 1 93 ? -21.094 34.938 -0.61 1 81.19 93 LEU B C 1
ATOM 5303 O O . LEU B 1 93 ? -22.062 35.562 -0.193 1 81.19 93 LEU B O 1
ATOM 5307 N N . VAL B 1 94 ? -19.922 35.062 -0.16 1 77 94 VAL B N 1
ATOM 5308 C CA . VAL B 1 94 ? -19.625 36 0.927 1 77 94 VAL B CA 1
ATOM 5309 C C . VAL B 1 94 ? -19.922 37.406 0.485 1 77 94 VAL B C 1
ATOM 5311 O O . VAL B 1 94 ? -20.469 38.219 1.257 1 77 94 VAL B O 1
ATOM 5314 N N . GLN B 1 95 ? -19.656 37.719 -0.738 1 76.5 95 GLN B N 1
ATOM 5315 C CA . GLN B 1 95 ? -19.906 39.031 -1.272 1 76.5 95 GLN B CA 1
ATOM 5316 C C . GLN B 1 95 ? -21.406 39.312 -1.404 1 76.5 95 GLN B C 1
ATOM 5318 O O . GLN B 1 95 ? -21.875 40.406 -1.151 1 76.5 95 GLN B O 1
ATOM 5323 N N . LEU B 1 96 ? -22.094 38.281 -1.696 1 76 96 LEU B N 1
ATOM 5324 C CA . LEU B 1 96 ? -23.516 38.406 -1.946 1 76 96 LEU B CA 1
ATOM 5325 C C . LEU B 1 96 ? -24.297 38.562 -0.64 1 76 96 LEU B C 1
ATOM 5327 O O . LEU B 1 96 ? -25.156 39.406 -0.528 1 76 96 LEU B O 1
ATOM 5331 N N . VAL B 1 97 ? -24.031 37.75 0.344 1 75.06 97 VAL B N 1
ATOM 5332 C CA . VAL B 1 97 ? -24.828 37.688 1.571 1 75.06 97 VAL B CA 1
ATOM 5333 C C . VAL B 1 97 ? -24.344 38.75 2.543 1 75.06 97 VAL B C 1
ATOM 5335 O O . VAL B 1 97 ? -25.156 39.375 3.252 1 75.06 97 VAL B O 1
ATOM 5338 N N . GLY B 1 98 ? -23.156 39.188 2.5 1 67.94 98 GLY B N 1
ATOM 5339 C CA . GLY B 1 98 ? -22.562 40.25 3.303 1 67.94 98 GLY B CA 1
ATOM 5340 C C . GLY B 1 98 ? -22.531 39.906 4.785 1 67.94 98 GLY B C 1
ATOM 5341 O O . GLY B 1 98 ? -21.656 40.375 5.508 1 67.94 98 GLY B O 1
ATOM 5342 N N . ASP B 1 99 ? -23.594 39.219 5.273 1 72.75 99 ASP B N 1
ATOM 5343 C CA . ASP B 1 99 ? -23.672 38.875 6.684 1 72.75 99 ASP B CA 1
ATOM 5344 C C . ASP B 1 99 ? -22.922 37.562 6.949 1 72.75 99 ASP B C 1
ATOM 5346 O O . ASP B 1 99 ? -23.312 36.5 6.465 1 72.75 99 ASP B O 1
ATOM 5350 N N . LYS B 1 100 ? -21.891 37.656 7.746 1 71.69 100 LYS B N 1
ATOM 5351 C CA . LYS B 1 100 ? -21.016 36.531 8.016 1 71.69 100 LYS B CA 1
ATOM 5352 C C . LYS B 1 100 ? -21.781 35.406 8.727 1 71.69 100 LYS B C 1
ATOM 5354 O O . LYS B 1 100 ? -21.531 34.219 8.469 1 71.69 100 LYS B O 1
ATOM 5359 N N . THR B 1 101 ? -22.656 35.812 9.531 1 74.19 101 THR B N 1
ATOM 5360 C CA . THR B 1 101 ? -23.422 34.812 10.266 1 74.19 101 THR B CA 1
ATOM 5361 C C . THR B 1 101 ? -24.328 34.031 9.328 1 74.19 101 THR B C 1
ATOM 5363 O O . THR B 1 101 ? -24.469 32.812 9.469 1 74.19 101 THR B O 1
ATOM 5366 N N . ALA B 1 102 ? -24.922 34.75 8.477 1 74.56 102 ALA B N 1
ATOM 5367 C CA . ALA B 1 102 ? -25.781 34.094 7.496 1 74.56 102 ALA B CA 1
ATOM 5368 C C . ALA B 1 102 ? -24.984 33.156 6.586 1 74.56 102 ALA B C 1
ATOM 5370 O O . ALA B 1 102 ? -25.422 32.031 6.273 1 74.56 102 ALA B O 1
ATOM 5371 N N . VAL B 1 103 ? -23.922 33.625 6.184 1 76.81 103 VAL B N 1
ATOM 5372 C CA . VAL B 1 103 ? -23.047 32.812 5.336 1 76.81 103 VAL B CA 1
ATOM 5373 C C . VAL B 1 103 ? -22.641 31.547 6.086 1 76.81 103 VAL B C 1
ATOM 5375 O O . VAL B 1 103 ? -22.656 30.453 5.52 1 76.81 103 VAL B O 1
ATOM 5378 N N . ARG B 1 104 ? -22.312 31.734 7.27 1 77.81 104 ARG B N 1
ATOM 5379 C CA . ARG B 1 104 ? -21.891 30.609 8.102 1 77.81 104 ARG B CA 1
ATOM 5380 C C . ARG B 1 104 ? -22.984 29.547 8.164 1 77.81 104 ARG B C 1
ATOM 5382 O O . ARG B 1 104 ? -22.703 28.359 8.023 1 77.81 104 ARG B O 1
ATOM 5389 N N . GLN B 1 105 ? -24.109 29.969 8.414 1 74.38 105 GLN B N 1
ATOM 5390 C CA . GLN B 1 105 ? -25.234 29.031 8.531 1 74.38 105 GLN B CA 1
ATOM 5391 C C . GLN B 1 105 ? -25.438 28.281 7.219 1 74.38 105 GLN B C 1
ATOM 5393 O O . GLN B 1 105 ? -25.766 27.094 7.234 1 74.38 105 GLN B O 1
ATOM 5398 N N . MET B 1 106 ? -25.266 28.969 6.223 1 77.12 106 MET B N 1
ATOM 5399 C CA . MET B 1 106 ? -25.422 28.344 4.914 1 77.12 106 MET B CA 1
ATOM 5400 C C . MET B 1 106 ? -24.344 27.297 4.68 1 77.12 106 MET B C 1
ATOM 5402 O O . MET B 1 106 ? -24.609 26.203 4.168 1 77.12 106 MET B O 1
ATOM 5406 N N . LEU B 1 107 ? -23.203 27.672 5.043 1 78 107 LEU B N 1
ATOM 5407 C CA . LEU B 1 107 ? -22.078 26.781 4.84 1 78 107 LEU B CA 1
ATOM 5408 C C . LEU B 1 107 ? -22.219 25.531 5.691 1 78 107 LEU B C 1
ATOM 5410 O O . LEU B 1 107 ? -22 24.406 5.207 1 78 107 LEU B O 1
ATOM 5414 N N . ILE B 1 108 ? -22.578 25.719 6.863 1 75.62 108 ILE B N 1
ATOM 5415 C CA . ILE B 1 108 ? -22.688 24.625 7.812 1 75.62 108 ILE B CA 1
ATOM 5416 C C . ILE B 1 108 ? -23.688 23.594 7.289 1 75.62 108 ILE B C 1
ATOM 5418 O O . ILE B 1 108 ? -23.484 22.391 7.441 1 75.62 108 ILE B O 1
ATOM 5422 N N . SER B 1 109 ? -24.672 24.078 6.617 1 75.75 109 SER B N 1
ATOM 5423 C CA . SER B 1 109 ? -25.703 23.172 6.117 1 75.75 109 SER B CA 1
ATOM 5424 C C . SER B 1 109 ? -25.188 22.312 4.969 1 75.75 109 SER B C 1
ATOM 5426 O O . SER B 1 109 ? -25.812 21.312 4.617 1 75.75 109 SER B O 1
ATOM 5428 N N . HIS B 1 110 ? -24.047 22.688 4.461 1 79.69 110 HIS B N 1
ATOM 5429 C CA . HIS B 1 110 ? -23.547 21.969 3.291 1 79.69 110 HIS B CA 1
ATOM 5430 C C . HIS B 1 110 ? -22.234 21.25 3.604 1 79.69 110 HIS B C 1
ATOM 5432 O O . HIS B 1 110 ? -21.578 20.734 2.701 1 79.69 110 HIS B O 1
ATOM 5438 N N . LEU B 1 111 ? -21.953 21.188 4.809 1 80.56 111 LEU B N 1
ATOM 5439 C CA . LEU B 1 111 ? -20.703 20.531 5.207 1 80.56 111 LEU B CA 1
ATOM 5440 C C . LEU B 1 111 ? -20.844 19.016 5.102 1 80.56 111 LEU B C 1
ATOM 5442 O O . LEU B 1 111 ? -21.953 18.484 5.074 1 80.56 111 LEU B O 1
ATOM 5446 N N . GLY B 1 112 ? -19.703 18.469 4.992 1 79.06 112 GLY B N 1
ATOM 5447 C CA . GLY B 1 112 ? -19.688 17.016 4.98 1 79.06 112 GLY B CA 1
ATOM 5448 C C . GLY B 1 112 ? -19.672 16.422 3.58 1 79.06 112 GLY B C 1
ATOM 5449 O O . GLY B 1 112 ? -19.031 16.969 2.68 1 79.06 112 GLY B O 1
ATOM 5450 N N . ARG B 1 113 ? -20.297 15.344 3.49 1 80.44 113 ARG B N 1
ATOM 5451 C CA . ARG B 1 113 ? -20.25 14.57 2.256 1 80.44 113 ARG B CA 1
ATOM 5452 C C . ARG B 1 113 ? -21.25 15.102 1.234 1 80.44 113 ARG B C 1
ATOM 5454 O O . ARG B 1 113 ? -22.359 15.484 1.59 1 80.44 113 ARG B O 1
ATOM 5461 N N . SER B 1 114 ? -20.766 15.172 0.056 1 78.12 114 SER B N 1
ATOM 5462 C CA . SER B 1 114 ? -21.641 15.461 -1.079 1 78.12 114 SER B CA 1
ATOM 5463 C C . SER B 1 114 ? -21.234 14.648 -2.305 1 78.12 114 SER B C 1
ATOM 5465 O O . SER B 1 114 ? -20.078 14.281 -2.459 1 78.12 114 SER B O 1
ATOM 5467 N N . PHE B 1 115 ? -22.234 14.148 -2.949 1 78.19 115 PHE B N 1
ATOM 5468 C CA . PHE B 1 115 ? -22.016 13.43 -4.199 1 78.19 115 PHE B CA 1
ATOM 5469 C C . PHE B 1 115 ? -22.578 14.211 -5.379 1 78.19 115 PHE B C 1
ATOM 5471 O O . PHE B 1 115 ? -23.781 14.484 -5.426 1 78.19 115 PHE B O 1
ATOM 5478 N N . ARG B 1 116 ? -21.719 14.586 -6.262 1 77.19 116 ARG B N 1
ATOM 5479 C CA . ARG B 1 116 ? -22.141 15.383 -7.41 1 77.19 116 ARG B CA 1
ATOM 5480 C C . ARG B 1 116 ? -21.438 14.922 -8.68 1 77.19 116 ARG B C 1
ATOM 5482 O O . ARG B 1 116 ? -20.203 14.82 -8.711 1 77.19 116 ARG B O 1
ATOM 5489 N N . GLN B 1 117 ? -22.219 14.664 -9.688 1 74.62 117 GLN B N 1
ATOM 5490 C CA . GLN B 1 117 ? -21.688 14.281 -10.992 1 74.62 117 GLN B CA 1
ATOM 5491 C C . GLN B 1 117 ? -20.703 13.117 -10.867 1 74.62 117 GLN B C 1
ATOM 5493 O O . GLN B 1 117 ? -19.609 13.164 -11.406 1 74.62 117 GLN B O 1
ATOM 5498 N N . GLY B 1 118 ? -20.984 12.273 -10.023 1 76.25 118 GLY B N 1
ATOM 5499 C CA . GLY B 1 118 ? -20.203 11.047 -9.914 1 76.25 118 GLY B CA 1
ATOM 5500 C C . GLY B 1 118 ? -18.953 11.219 -9.07 1 76.25 118 GLY B C 1
ATOM 5501 O O . GLY B 1 118 ? -18.109 10.312 -9.008 1 76.25 118 GLY B O 1
ATOM 5502 N N . ARG B 1 119 ? -18.891 12.344 -8.406 1 86.38 119 ARG B N 1
ATOM 5503 C CA . ARG B 1 119 ? -17.703 12.609 -7.605 1 86.38 119 ARG B CA 1
ATOM 5504 C C . ARG B 1 119 ? -18.047 12.734 -6.125 1 86.38 119 ARG B C 1
ATOM 5506 O O . ARG B 1 119 ? -19.078 13.328 -5.777 1 86.38 119 ARG B O 1
ATOM 5513 N N . HIS B 1 120 ? -17.25 12.148 -5.375 1 88 120 HIS B N 1
ATOM 5514 C CA . HIS B 1 120 ? -17.375 12.297 -3.928 1 88 120 HIS B CA 1
ATOM 5515 C C . HIS B 1 120 ? -16.656 13.547 -3.439 1 88 120 HIS B C 1
ATOM 5517 O O . HIS B 1 120 ? -15.438 13.672 -3.607 1 88 120 HIS B O 1
ATOM 5523 N N . ILE B 1 121 ? -17.422 14.461 -2.791 1 89.75 121 ILE B N 1
ATOM 5524 C CA . ILE B 1 121 ? -16.875 15.734 -2.35 1 89.75 121 ILE B CA 1
ATOM 5525 C C . ILE B 1 121 ? -16.969 15.836 -0.829 1 89.75 121 ILE B C 1
ATOM 5527 O O . ILE B 1 121 ? -18 15.523 -0.242 1 89.75 121 ILE B O 1
ATOM 5531 N N . LEU B 1 122 ? -15.898 16.188 -0.236 1 90.44 122 LEU B N 1
ATOM 5532 C CA . LEU B 1 122 ? -15.875 16.469 1.196 1 90.44 122 LEU B CA 1
ATOM 5533 C C . LEU B 1 122 ? -15.711 17.969 1.458 1 90.44 122 LEU B C 1
ATOM 5535 O O . LEU B 1 122 ? -14.773 18.578 0.959 1 90.44 122 LEU B O 1
ATOM 5539 N N . ARG B 1 123 ? -16.609 18.547 2.199 1 89 123 ARG B N 1
ATOM 5540 C CA . ARG B 1 123 ? -16.547 19.953 2.568 1 89 123 ARG B CA 1
ATOM 5541 C C . ARG B 1 123 ? -16.266 20.125 4.055 1 89 123 ARG B C 1
ATOM 5543 O O . ARG B 1 123 ? -16.953 19.547 4.895 1 89 123 ARG B O 1
ATOM 5550 N N . VAL B 1 124 ? -15.242 20.859 4.301 1 87.88 124 VAL B N 1
ATOM 5551 C CA . VAL B 1 124 ? -14.797 21.094 5.672 1 87.88 124 VAL B CA 1
ATOM 5552 C C . VAL B 1 124 ? -14.734 22.578 5.961 1 87.88 124 VAL B C 1
ATOM 5554 O O . VAL B 1 124 ? -14.383 23.375 5.086 1 87.88 124 VAL B O 1
ATOM 5557 N N . LEU B 1 125 ? -15.125 22.906 7.18 1 86.44 125 LEU B N 1
ATOM 5558 C CA . LEU B 1 125 ? -15.039 24.297 7.609 1 86.44 125 LEU B CA 1
ATOM 5559 C C . LEU B 1 125 ? -13.797 24.531 8.469 1 86.44 125 LEU B C 1
ATOM 5561 O O . LEU B 1 125 ? -13.484 23.719 9.344 1 86.44 125 LEU B O 1
ATOM 5565 N N . TYR B 1 126 ? -13.078 25.609 8.172 1 87.12 126 TYR B N 1
ATOM 5566 C CA . TYR B 1 126 ? -11.867 25.969 8.906 1 87.12 126 TYR B CA 1
ATOM 5567 C C . TYR B 1 126 ? -11.828 27.453 9.203 1 87.12 126 TYR B C 1
ATOM 5569 O O . TYR B 1 126 ? -12.492 28.25 8.539 1 87.12 126 TYR B O 1
ATOM 5577 N N . TYR B 1 127 ? -11.047 27.906 10.141 1 83.62 127 TYR B N 1
ATOM 5578 C CA . TYR B 1 127 ? -11.219 29.25 10.688 1 83.62 127 TYR B CA 1
ATOM 5579 C C . TYR B 1 127 ? -10.141 30.188 10.164 1 83.62 127 TYR B C 1
ATOM 5581 O O . TYR B 1 127 ? -10.172 31.391 10.43 1 83.62 127 TYR B O 1
ATOM 5589 N N . ARG B 1 128 ? -9.188 29.734 9.414 1 87.94 128 ARG B N 1
ATOM 5590 C CA . ARG B 1 128 ? -8.164 30.641 8.898 1 87.94 128 ARG B CA 1
ATOM 5591 C C . ARG B 1 128 ? -7.699 30.203 7.512 1 87.94 128 ARG B C 1
ATOM 5593 O O . ARG B 1 128 ? -7.727 29 7.191 1 87.94 128 ARG B O 1
ATOM 5600 N N . PRO B 1 129 ? -7.219 31.156 6.715 1 89.5 129 PRO B N 1
ATOM 5601 C CA . PRO B 1 129 ? -6.742 30.812 5.371 1 89.5 129 PRO B CA 1
ATOM 5602 C C . PRO B 1 129 ? -5.48 29.953 5.395 1 89.5 129 PRO B C 1
ATOM 5604 O O . PRO B 1 129 ? -4.672 30.062 6.32 1 89.5 129 PRO B O 1
ATOM 5607 N N . LEU B 1 130 ? -5.316 29.172 4.371 1 93.88 130 LEU B N 1
ATOM 5608 C CA . LEU B 1 130 ? -4.172 28.281 4.199 1 93.88 130 LEU B CA 1
ATOM 5609 C C . LEU B 1 130 ? -3.371 28.672 2.959 1 93.88 130 LEU B C 1
ATOM 5611 O O . LEU B 1 130 ? -3.148 27.828 2.078 1 93.88 130 LEU B O 1
ATOM 5615 N N . GLN B 1 131 ? -2.824 29.812 2.982 1 93.19 131 GLN B N 1
ATOM 5616 C CA . GLN B 1 131 ? -2.314 30.391 1.747 1 93.19 131 GLN B CA 1
ATOM 5617 C C . GLN B 1 131 ? -0.88 29.938 1.479 1 93.19 131 GLN B C 1
ATOM 5619 O O . GLN B 1 131 ? -0.434 29.922 0.329 1 93.19 131 GLN B O 1
ATOM 5624 N N . ASN B 1 132 ? -0.148 29.641 2.494 1 96.88 132 ASN B N 1
ATOM 5625 C CA . ASN B 1 132 ? 1.22 29.156 2.309 1 96.88 132 ASN B CA 1
ATOM 5626 C C . ASN B 1 132 ? 1.321 27.656 2.494 1 96.88 132 ASN B C 1
ATOM 5628 O O . ASN B 1 132 ? 1.09 27.141 3.59 1 96.88 132 ASN B O 1
ATOM 5632 N N . LEU B 1 133 ? 1.706 27.016 1.393 1 98.44 133 LEU B N 1
ATOM 5633 C CA . LEU B 1 133 ? 1.826 25.562 1.429 1 98.44 133 LEU B CA 1
ATOM 5634 C C . LEU B 1 133 ? 3.207 25.109 0.958 1 98.44 133 LEU B C 1
ATOM 5636 O O . LEU B 1 133 ? 3.4 23.953 0.599 1 98.44 133 LEU B O 1
ATOM 5640 N N . LEU B 1 134 ? 4.195 26 0.945 1 98.31 134 LEU B N 1
ATOM 5641 C CA . LEU B 1 134 ? 5.52 25.734 0.4 1 98.31 134 LEU B CA 1
ATOM 5642 C C . LEU B 1 134 ? 6.387 25 1.42 1 98.31 134 LEU B C 1
ATOM 5644 O O . LEU B 1 134 ? 6.781 25.578 2.434 1 98.31 134 LEU B O 1
ATOM 5648 N N . PRO B 1 135 ? 6.801 23.734 1.13 1 98.06 135 PRO B N 1
ATOM 5649 C CA . PRO B 1 135 ? 7.703 23.016 2.037 1 98.06 135 PRO B CA 1
ATOM 5650 C C . PRO B 1 135 ? 9.016 23.766 2.26 1 98.06 135 PRO B C 1
ATOM 5652 O O . PRO B 1 135 ? 9.578 24.328 1.319 1 98.06 135 PRO B O 1
ATOM 5655 N N . GLY B 1 136 ? 9.469 23.734 3.516 1 95.69 136 GLY B N 1
ATOM 5656 C CA . GLY B 1 136 ? 10.727 24.391 3.832 1 95.69 136 GLY B CA 1
ATOM 5657 C C . GLY B 1 136 ? 10.539 25.812 4.367 1 95.69 136 GLY B C 1
ATOM 5658 O O . GLY B 1 136 ? 11.508 26.453 4.77 1 95.69 136 GLY B O 1
ATOM 5659 N N . THR B 1 137 ? 9.375 26.328 4.32 1 96 137 THR B N 1
ATOM 5660 C CA . THR B 1 137 ? 9.055 27.641 4.891 1 96 137 THR B CA 1
ATOM 5661 C C . THR B 1 137 ? 8.297 27.484 6.203 1 96 137 THR B C 1
ATOM 5663 O O . THR B 1 137 ? 8.07 26.359 6.668 1 96 137 THR B O 1
ATOM 5666 N N . ALA B 1 138 ? 7.953 28.609 6.82 1 96.06 138 ALA B N 1
ATOM 5667 C CA . ALA B 1 138 ? 7.207 28.578 8.078 1 96.06 138 ALA B CA 1
ATOM 5668 C C . ALA B 1 138 ? 5.758 28.156 7.848 1 96.06 138 ALA B C 1
ATOM 5670 O O . ALA B 1 138 ? 4.961 28.938 7.324 1 96.06 138 ALA B O 1
ATOM 5671 N N . LEU B 1 139 ? 5.477 26.953 8.195 1 96.44 139 LEU B N 1
ATOM 5672 C CA . LEU B 1 139 ? 4.125 26.438 8.016 1 96.44 139 LEU B CA 1
ATOM 5673 C C . LEU B 1 139 ? 3.469 26.156 9.367 1 96.44 139 LEU B C 1
ATOM 5675 O O . LEU B 1 139 ? 4.086 25.562 10.25 1 96.44 139 LEU B O 1
ATOM 5679 N N . ARG B 1 140 ? 2.242 26.609 9.477 1 94.75 140 ARG B N 1
ATOM 5680 C CA . ARG B 1 140 ? 1.449 26.25 10.648 1 94.75 140 ARG B CA 1
ATOM 5681 C C . ARG B 1 140 ? 1.023 24.797 10.594 1 94.75 140 ARG B C 1
ATOM 5683 O O . ARG B 1 140 ? 1.265 24.109 9.602 1 94.75 140 ARG B O 1
ATOM 5690 N N . ARG B 1 141 ? 0.458 24.312 11.68 1 93.44 141 ARG B N 1
ATOM 5691 C CA . ARG B 1 141 ? 0.059 22.906 11.805 1 93.44 141 ARG B CA 1
ATOM 5692 C C . ARG B 1 141 ? -0.875 22.5 10.672 1 93.44 141 ARG B C 1
ATOM 5694 O O . ARG B 1 141 ? -0.724 21.422 10.094 1 93.44 141 ARG B O 1
ATOM 5701 N N . SER B 1 142 ? -1.863 23.281 10.375 1 93.75 142 SER B N 1
ATOM 5702 C CA . SER B 1 142 ? -2.834 22.969 9.328 1 93.75 142 SER B CA 1
ATOM 5703 C C . SER B 1 142 ? -2.174 22.938 7.957 1 93.75 142 SER B C 1
ATOM 5705 O O . SER B 1 142 ? -2.473 22.062 7.145 1 93.75 142 SER B O 1
ATOM 5707 N N . GLU B 1 143 ? -1.298 23.906 7.746 1 96.81 143 GLU B N 1
ATOM 5708 C CA . GLU B 1 143 ? -0.576 23.953 6.48 1 96.81 143 GLU B CA 1
ATOM 5709 C C . GLU B 1 143 ? 0.352 22.75 6.34 1 96.81 143 GLU B C 1
ATOM 5711 O O . GLU B 1 143 ? 0.499 22.188 5.25 1 96.81 143 GLU B O 1
ATOM 5716 N N . THR B 1 144 ? 0.964 22.359 7.41 1 96.44 144 THR B N 1
ATOM 5717 C CA . THR B 1 144 ? 1.785 21.156 7.43 1 96.44 144 THR B CA 1
ATOM 5718 C C . THR B 1 144 ? 0.963 19.938 7.027 1 96.44 144 THR B C 1
ATOM 5720 O O . THR B 1 144 ? 1.413 19.109 6.227 1 96.44 144 THR B O 1
ATOM 5723 N N . HIS B 1 145 ? -0.197 19.828 7.586 1 95.5 145 HIS B N 1
ATOM 5724 C CA . HIS B 1 145 ? -1.089 18.734 7.234 1 95.5 145 HIS B CA 1
ATOM 5725 C C . HIS B 1 145 ? -1.42 18.75 5.746 1 95.5 145 HIS B C 1
ATOM 5727 O O . HIS B 1 145 ? -1.368 17.703 5.086 1 95.5 145 HIS B O 1
ATOM 5733 N N . ILE B 1 146 ? -1.765 19.891 5.211 1 97.5 146 ILE B N 1
ATOM 5734 C CA . ILE B 1 146 ? -2.154 20 3.811 1 97.5 146 ILE B CA 1
ATOM 5735 C C . ILE B 1 146 ? -0.965 19.656 2.916 1 97.5 146 ILE B C 1
ATOM 5737 O O . ILE B 1 146 ? -1.122 19 1.891 1 97.5 146 ILE B O 1
ATOM 5741 N N . ALA B 1 147 ? 0.2 20.125 3.305 1 98.06 147 ALA B N 1
ATOM 5742 C CA . ALA B 1 147 ? 1.401 19.812 2.535 1 98.06 147 ALA B CA 1
ATOM 5743 C C . ALA B 1 147 ? 1.582 18.297 2.389 1 98.06 147 ALA B C 1
ATOM 5745 O O . ALA B 1 147 ? 1.992 17.828 1.33 1 98.06 147 ALA B O 1
ATOM 5746 N N . ARG B 1 148 ? 1.222 17.578 3.377 1 97.25 148 ARG B N 1
ATOM 5747 C CA . ARG B 1 148 ? 1.365 16.125 3.373 1 97.25 148 ARG B CA 1
ATOM 5748 C C . ARG B 1 148 ? 0.374 15.477 2.412 1 97.25 148 ARG B C 1
ATOM 5750 O O . ARG B 1 148 ? 0.52 14.305 2.057 1 97.25 148 ARG B O 1
ATOM 5757 N N . GLN B 1 149 ? -0.64 16.219 2.016 1 97.19 149 GLN B N 1
ATOM 5758 C CA . GLN B 1 149 ? -1.594 15.727 1.029 1 97.19 149 GLN B CA 1
ATOM 5759 C C . GLN B 1 149 ? -1.133 16.047 -0.39 1 97.19 149 GLN B C 1
ATOM 5761 O O . GLN B 1 149 ? -1.553 15.391 -1.346 1 97.19 149 GLN B O 1
ATOM 5766 N N . ILE B 1 150 ? -0.268 17.047 -0.476 1 98.56 150 ILE B N 1
ATOM 5767 C CA . ILE B 1 150 ? 0.067 17.578 -1.79 1 98.56 150 ILE B CA 1
ATOM 5768 C C . ILE B 1 150 ? 1.414 17.031 -2.246 1 98.56 150 ILE B C 1
ATOM 5770 O O . ILE B 1 150 ? 1.637 16.828 -3.443 1 98.56 150 ILE B O 1
ATOM 5774 N N . PHE B 1 151 ? 2.301 16.828 -1.328 1 98.75 151 PHE B N 1
ATOM 5775 C CA . PHE B 1 151 ? 3.666 16.438 -1.665 1 98.75 151 PHE B CA 1
ATOM 5776 C C . PHE B 1 151 ? 3.98 15.039 -1.127 1 98.75 151 PHE B C 1
ATOM 5778 O O . PHE B 1 151 ? 3.244 14.516 -0.292 1 98.75 151 PHE B O 1
ATOM 5785 N N . SER B 1 152 ? 4.992 14.445 -1.693 1 98.5 152 SER B N 1
ATOM 5786 C CA . SER B 1 152 ? 5.598 13.211 -1.197 1 98.5 152 SER B CA 1
ATOM 5787 C C . SER B 1 152 ? 7.07 13.422 -0.854 1 98.5 152 SER B C 1
ATOM 5789 O O . SER B 1 152 ? 7.672 14.414 -1.263 1 98.5 152 SER B O 1
ATOM 5791 N N . ALA B 1 153 ? 7.566 12.57 -0.057 1 98.69 153 ALA B N 1
ATOM 5792 C CA . ALA B 1 153 ? 8.969 12.594 0.357 1 98.69 153 ALA B CA 1
ATOM 5793 C C . ALA B 1 153 ? 9.656 11.273 0.054 1 98.69 153 ALA B C 1
ATOM 5795 O O . ALA B 1 153 ? 9.078 10.391 -0.587 1 98.69 153 ALA B O 1
ATOM 5796 N N . LEU B 1 154 ? 10.977 11.172 0.353 1 98.75 154 LEU B N 1
ATOM 5797 C CA . LEU B 1 154 ? 11.656 9.891 0.171 1 98.75 154 LEU B CA 1
ATOM 5798 C C . LEU B 1 154 ? 10.961 8.789 0.976 1 98.75 154 LEU B C 1
ATOM 5800 O O . LEU B 1 154 ? 10.664 7.719 0.445 1 98.75 154 LEU B O 1
ATOM 5804 N N . THR B 1 155 ? 10.727 9.094 2.211 1 98.56 155 THR B N 1
ATOM 5805 C CA . THR B 1 155 ? 9.992 8.211 3.104 1 98.56 155 THR B CA 1
ATOM 5806 C C . THR B 1 155 ? 8.766 8.922 3.68 1 98.56 155 THR B C 1
ATOM 5808 O O . THR B 1 155 ? 8.57 10.117 3.447 1 98.56 155 THR B O 1
ATOM 5811 N N . ARG B 1 156 ? 7.926 8.172 4.316 1 97.38 156 ARG B N 1
ATOM 5812 C CA . ARG B 1 156 ? 6.762 8.766 4.969 1 97.38 156 ARG B CA 1
ATOM 5813 C C . ARG B 1 156 ? 6.523 8.125 6.336 1 97.38 156 ARG B C 1
ATOM 5815 O O . ARG B 1 156 ? 7.012 7.031 6.609 1 97.38 156 ARG B O 1
ATOM 5822 N N . VAL B 1 157 ? 5.84 8.812 7.195 1 96.12 157 VAL B N 1
ATOM 5823 C CA . VAL B 1 157 ? 5.504 8.305 8.523 1 96.12 157 VAL B CA 1
ATOM 5824 C C . VAL B 1 157 ? 4.016 7.984 8.594 1 96.12 157 VAL B C 1
ATOM 5826 O O . VAL B 1 157 ? 3.178 8.805 8.203 1 96.12 157 VAL B O 1
ATOM 5829 N N . ASN B 1 158 ? 3.729 6.781 8.969 1 92.5 158 ASN B N 1
ATOM 5830 C CA . ASN B 1 158 ? 2.342 6.453 9.281 1 92.5 158 ASN B CA 1
ATOM 5831 C C . ASN B 1 158 ? 1.828 7.27 10.469 1 92.5 158 ASN B C 1
ATOM 5833 O O . ASN B 1 158 ? 2.305 7.105 11.594 1 92.5 158 ASN B O 1
ATOM 5837 N N . GLU B 1 159 ? 0.905 8.047 10.281 1 88.25 159 GLU B N 1
ATOM 5838 C CA . GLU B 1 159 ? 0.471 9.008 11.297 1 88.25 159 GLU B CA 1
ATOM 5839 C C . GLU B 1 159 ? -0.232 8.305 12.453 1 88.25 159 GLU B C 1
ATOM 5841 O O . GLU B 1 159 ? -0.378 8.875 13.539 1 88.25 159 GLU B O 1
ATOM 5846 N N . GLU B 1 160 ? -0.698 7.133 12.25 1 82.62 160 GLU B N 1
ATOM 5847 C CA . GLU B 1 160 ? -1.435 6.402 13.273 1 82.62 160 GLU B CA 1
ATOM 5848 C C . GLU B 1 160 ? -0.487 5.766 14.281 1 82.62 160 GLU B C 1
ATOM 5850 O O . GLU B 1 160 ? -0.75 5.785 15.492 1 82.62 160 GLU B O 1
ATOM 5855 N N . ASN B 1 161 ? 0.619 5.262 13.758 1 87.81 161 ASN B N 1
ATOM 5856 C CA . ASN B 1 161 ? 1.465 4.508 14.68 1 87.81 161 ASN B CA 1
ATOM 5857 C C . ASN B 1 161 ? 2.887 5.062 14.711 1 87.81 161 ASN B C 1
ATOM 5859 O O . ASN B 1 161 ? 3.699 4.648 15.539 1 87.81 161 ASN B O 1
ATOM 5863 N N . GLY B 1 162 ? 3.168 5.922 13.828 1 93.06 162 GLY B N 1
ATOM 5864 C CA . GLY B 1 162 ? 4.473 6.566 13.844 1 93.06 162 GLY B CA 1
ATOM 5865 C C . GLY B 1 162 ? 5.539 5.762 13.125 1 93.06 162 GLY B C 1
ATOM 5866 O O . GLY B 1 162 ? 6.715 6.141 13.125 1 93.06 162 GLY B O 1
ATOM 5867 N N . GLU B 1 163 ? 5.156 4.734 12.445 1 94.88 163 GLU B N 1
ATOM 5868 C CA . GLU B 1 163 ? 6.125 3.871 11.773 1 94.88 163 GLU B CA 1
ATOM 5869 C C . GLU B 1 163 ? 6.578 4.477 10.453 1 94.88 163 GLU B C 1
ATOM 5871 O O . GLU B 1 163 ? 5.785 5.098 9.742 1 94.88 163 GLU B O 1
ATOM 5876 N N . LEU B 1 164 ? 7.824 4.254 10.203 1 97 164 LEU B N 1
ATOM 5877 C CA . LEU B 1 164 ? 8.414 4.703 8.945 1 97 164 LEU B CA 1
ATOM 5878 C C . LEU B 1 164 ? 8.016 3.777 7.801 1 97 164 LEU B C 1
ATOM 5880 O O . LEU B 1 164 ? 8.062 2.553 7.941 1 97 164 LEU B O 1
ATOM 5884 N N . GLU B 1 165 ? 7.555 4.367 6.664 1 97.12 165 GLU B N 1
ATOM 5885 C CA . GLU B 1 165 ? 7.117 3.609 5.496 1 97.12 165 GLU B CA 1
ATOM 5886 C C . GLU B 1 165 ? 7.762 4.141 4.219 1 97.12 165 GLU B C 1
ATOM 5888 O O . GLU B 1 165 ? 8.297 5.25 4.203 1 97.12 165 GLU B O 1
ATOM 5893 N N . ALA B 1 166 ? 7.668 3.338 3.135 1 96.94 166 ALA B N 1
ATOM 5894 C CA . ALA B 1 166 ? 8.172 3.725 1.817 1 96.94 166 ALA B CA 1
ATOM 5895 C C . ALA B 1 166 ? 7.281 4.793 1.184 1 96.94 166 ALA B C 1
ATOM 5897 O O . ALA B 1 166 ? 6.078 4.844 1.451 1 96.94 166 ALA B O 1
ATOM 5898 N N . ASP B 1 167 ? 7.82 5.641 0.462 1 98.06 167 ASP B N 1
ATOM 5899 C CA . ASP B 1 167 ? 7.152 6.629 -0.379 1 98.06 167 ASP B CA 1
ATOM 5900 C C . ASP B 1 167 ? 7.809 6.715 -1.754 1 98.06 167 ASP B C 1
ATOM 5902 O O . ASP B 1 167 ? 7.809 5.742 -2.51 1 98.06 167 ASP B O 1
ATOM 5906 N N . ILE B 1 168 ? 8.531 7.789 -2.023 1 98.5 168 ILE B N 1
ATOM 5907 C CA . ILE B 1 168 ? 9.242 7.828 -3.295 1 98.5 168 ILE B CA 1
ATOM 5908 C C . ILE B 1 168 ? 10.352 6.773 -3.303 1 98.5 168 ILE B C 1
ATOM 5910 O O . ILE B 1 168 ? 10.602 6.137 -4.328 1 98.5 168 ILE B O 1
ATOM 5914 N N . ALA B 1 169 ? 10.992 6.656 -2.158 1 98.38 169 ALA B N 1
ATOM 5915 C CA . ALA B 1 169 ? 11.914 5.531 -2.004 1 98.38 169 ALA B CA 1
ATOM 5916 C C . ALA B 1 169 ? 11.172 4.266 -1.584 1 98.38 169 ALA B C 1
ATOM 5918 O O . ALA B 1 169 ? 10.398 4.281 -0.621 1 98.38 169 ALA B O 1
ATOM 5919 N N . HIS B 1 170 ? 11.414 3.217 -2.289 1 96.06 170 HIS B N 1
ATOM 5920 C CA . HIS B 1 170 ? 10.758 1.964 -1.935 1 96.06 170 HIS B CA 1
ATOM 5921 C C . HIS B 1 170 ? 11.578 1.181 -0.913 1 96.06 170 HIS B C 1
ATOM 5923 O O . HIS B 1 170 ? 11.031 0.356 -0.176 1 96.06 170 HIS B O 1
ATOM 5929 N N . HIS B 1 171 ? 12.875 1.401 -0.819 1 95.75 171 HIS B N 1
ATOM 5930 C CA . HIS B 1 171 ? 13.789 0.831 0.159 1 95.75 171 HIS B CA 1
ATOM 5931 C C . HIS B 1 171 ? 14.938 1.79 0.465 1 95.75 171 HIS B C 1
ATOM 5933 O O . HIS B 1 171 ? 15.188 2.725 -0.299 1 95.75 171 HIS B O 1
ATOM 5939 N N . TRP B 1 172 ? 15.578 1.602 1.577 1 97 172 TRP B N 1
ATOM 5940 C CA . TRP B 1 172 ? 16.766 2.369 1.949 1 97 172 TRP B CA 1
ATOM 5941 C C . TRP B 1 172 ? 17.641 1.579 2.912 1 97 172 TRP B C 1
ATOM 5943 O O . TRP B 1 172 ? 17.188 0.617 3.533 1 97 172 TRP B O 1
ATOM 5953 N N . GLN B 1 173 ? 18.906 1.933 2.957 1 95 173 GLN B N 1
ATOM 5954 C CA . GLN B 1 173 ? 19.844 1.242 3.832 1 95 173 GLN B CA 1
ATOM 5955 C C . GLN B 1 173 ? 20.969 2.178 4.289 1 95 173 GLN B C 1
ATOM 5957 O O . GLN B 1 173 ? 21.375 3.068 3.541 1 95 173 GLN B O 1
ATOM 5962 N N . GLN B 1 174 ? 21.344 1.966 5.512 1 96.5 174 GLN B N 1
ATOM 5963 C CA . GLN B 1 174 ? 22.531 2.639 6.02 1 96.5 174 GLN B CA 1
ATOM 5964 C C . GLN B 1 174 ? 23.797 1.873 5.648 1 96.5 174 GLN B C 1
ATOM 5966 O O . GLN B 1 174 ? 24.094 0.819 6.219 1 96.5 174 GLN B O 1
ATOM 5971 N N . ILE B 1 175 ? 24.578 2.373 4.746 1 94.81 175 ILE B N 1
ATOM 5972 C CA . ILE B 1 175 ? 25.797 1.725 4.277 1 94.81 175 ILE B CA 1
ATOM 5973 C C . ILE B 1 175 ? 26.891 1.875 5.324 1 94.81 175 ILE B C 1
ATOM 5975 O O . ILE B 1 175 ? 27.625 0.926 5.602 1 94.81 175 ILE B O 1
ATOM 5979 N N . SER B 1 176 ? 27 3.062 5.895 1 95.94 176 SER B N 1
ATOM 5980 C CA . SER B 1 176 ? 27.859 3.438 7.012 1 95.94 176 SER B CA 1
ATOM 5981 C C . SER B 1 176 ? 27.234 4.539 7.855 1 95.94 176 SER B C 1
ATOM 5983 O O . SER B 1 176 ? 26.188 5.094 7.48 1 95.94 176 SER B O 1
ATOM 5985 N N . PRO B 1 177 ? 27.703 4.859 8.922 1 95.75 177 PRO B N 1
ATOM 5986 C CA . PRO B 1 177 ? 27.109 5.895 9.766 1 95.75 177 PRO B CA 1
ATOM 5987 C C . PRO B 1 177 ? 26.953 7.23 9.039 1 95.75 177 PRO B C 1
ATOM 5989 O O . PRO B 1 177 ? 26.062 8.016 9.375 1 95.75 177 PRO B O 1
ATOM 5992 N N . LEU B 1 178 ? 27.781 7.457 8.047 1 98.06 178 LEU B N 1
ATOM 5993 C CA . LEU B 1 178 ? 27.766 8.75 7.371 1 98.06 178 LEU B CA 1
ATOM 5994 C C . LEU B 1 178 ? 27.234 8.609 5.949 1 98.06 178 LEU B C 1
ATOM 5996 O O . LEU B 1 178 ? 27.359 9.539 5.145 1 98.06 178 LEU B O 1
ATOM 6000 N N . HIS B 1 179 ? 26.734 7.434 5.613 1 97.62 179 HIS B N 1
ATOM 6001 C CA . HIS B 1 179 ? 26.344 7.18 4.23 1 97.62 179 HIS B CA 1
ATOM 6002 C C . HIS B 1 179 ? 25.047 6.371 4.172 1 97.62 179 HIS B C 1
ATOM 6004 O O . HIS B 1 179 ? 25 5.223 4.625 1 97.62 179 HIS B O 1
ATOM 6010 N N . TRP B 1 180 ? 24.031 7.027 3.686 1 98.06 180 TRP B N 1
ATOM 6011 C CA . TRP B 1 180 ? 22.75 6.359 3.469 1 98.06 180 TRP B CA 1
ATOM 6012 C C . TRP B 1 180 ? 22.453 6.211 1.979 1 98.06 180 TRP B C 1
ATOM 6014 O O . TRP B 1 180 ? 22.797 7.09 1.184 1 98.06 180 TRP B O 1
ATOM 6024 N N . ARG B 1 181 ? 21.844 5.094 1.586 1 97.31 181 ARG B N 1
ATOM 6025 C CA . ARG B 1 181 ? 21.422 4.852 0.211 1 97.31 181 ARG B CA 1
ATOM 6026 C C . ARG B 1 181 ? 19.906 4.625 0.137 1 97.31 181 ARG B C 1
ATOM 6028 O O . ARG B 1 181 ? 19.359 3.854 0.919 1 97.31 181 ARG B O 1
ATOM 6035 N N . PHE B 1 182 ? 19.266 5.301 -0.776 1 98 182 PHE B N 1
ATOM 6036 C CA . PHE B 1 182 ? 17.828 5.16 -1.023 1 98 182 PHE B CA 1
ATOM 6037 C C . PHE B 1 182 ? 17.578 4.672 -2.443 1 98 182 PHE B C 1
ATOM 6039 O O . PHE B 1 182 ? 18.234 5.102 -3.385 1 98 182 PHE B O 1
ATOM 6046 N N . PHE B 1 183 ? 16.656 3.783 -2.607 1 95.88 183 PHE B N 1
ATOM 6047 C CA . PHE B 1 183 ? 16.234 3.268 -3.904 1 95.88 183 PHE B CA 1
ATOM 6048 C C . PHE B 1 183 ? 14.875 3.838 -4.297 1 95.88 183 PHE B C 1
ATOM 6050 O O . PHE B 1 183 ? 13.883 3.627 -3.598 1 95.88 183 PHE B O 1
ATOM 6057 N N . LEU B 1 184 ? 14.859 4.512 -5.398 1 96.56 184 LEU B N 1
ATOM 6058 C CA . LEU B 1 184 ? 13.68 5.297 -5.738 1 96.56 184 LEU B CA 1
ATOM 6059 C C . LEU B 1 184 ? 12.828 4.582 -6.785 1 96.56 184 LEU B C 1
ATOM 6061 O O . LEU B 1 184 ? 13.359 3.834 -7.609 1 96.56 184 LEU B O 1
ATOM 6065 N N . ARG B 1 185 ? 11.516 4.793 -6.691 1 94.94 185 ARG B N 1
ATOM 6066 C CA . ARG B 1 185 ? 10.562 4.262 -7.656 1 94.94 185 ARG B CA 1
ATOM 6067 C C . ARG B 1 185 ? 10.648 5.012 -8.984 1 94.94 185 ARG B C 1
ATOM 6069 O O . ARG B 1 185 ? 10.797 6.234 -9 1 94.94 185 ARG B O 1
ATOM 6076 N N . PRO B 1 186 ? 10.523 4.293 -10.016 1 89.38 186 PRO B N 1
ATOM 6077 C CA . PRO B 1 186 ? 10.359 4.98 -11.297 1 89.38 186 PRO B CA 1
ATOM 6078 C C . PRO B 1 186 ? 8.906 5.332 -11.586 1 89.38 186 PRO B C 1
ATOM 6080 O O . PRO B 1 186 ? 7.996 4.855 -10.898 1 89.38 186 PRO B O 1
ATOM 6083 N N . GLY B 1 187 ? 8.68 6.254 -12.539 1 91.69 187 GLY B N 1
ATOM 6084 C CA . GLY B 1 187 ? 7.355 6.488 -13.086 1 91.69 187 GLY B CA 1
ATOM 6085 C C . GLY B 1 187 ? 6.492 7.371 -12.211 1 91.69 187 GLY B C 1
ATOM 6086 O O . GLY B 1 187 ? 5.266 7.316 -12.273 1 91.69 187 GLY B O 1
ATOM 6087 N N . ILE B 1 188 ? 7.066 8.109 -11.352 1 96.81 188 ILE B N 1
ATOM 6088 C CA . ILE B 1 188 ? 6.316 9.047 -10.523 1 96.81 188 ILE B CA 1
ATOM 6089 C C . ILE B 1 188 ? 6.109 10.352 -11.281 1 96.81 188 ILE B C 1
ATOM 6091 O O . ILE B 1 188 ? 7.023 10.852 -11.938 1 96.81 188 ILE B O 1
ATOM 6095 N N . HIS B 1 189 ? 4.906 10.891 -11.211 1 98 189 HIS B N 1
ATOM 6096 C CA . HIS B 1 189 ? 4.602 12.133 -11.922 1 98 189 HIS B CA 1
ATOM 6097 C C . HIS B 1 189 ? 4.227 13.242 -10.953 1 98 189 HIS B C 1
ATOM 6099 O O . HIS B 1 189 ? 3.664 12.984 -9.891 1 98 189 HIS B O 1
ATOM 6105 N N . PHE B 1 190 ? 4.59 14.453 -11.344 1 98.69 190 PHE B N 1
ATOM 6106 C CA . PHE B 1 190 ? 4.07 15.641 -10.672 1 98.69 190 PHE B CA 1
ATOM 6107 C C . PHE B 1 190 ? 2.641 15.938 -11.117 1 98.69 190 PHE B C 1
ATOM 6109 O O . PHE B 1 190 ? 2.191 15.43 -12.148 1 98.69 190 PHE B O 1
ATOM 6116 N N . HIS B 1 191 ? 1.958 16.734 -10.352 1 98.44 191 HIS B N 1
ATOM 6117 C CA . HIS B 1 191 ? 0.571 17.094 -10.641 1 98.44 191 HIS B CA 1
ATOM 6118 C C . HIS B 1 191 ? 0.434 17.703 -12.023 1 98.44 191 HIS B C 1
ATOM 6120 O O . HIS B 1 191 ? -0.609 17.578 -12.672 1 98.44 191 HIS B O 1
ATOM 6126 N N . HIS B 1 192 ? 1.466 18.344 -12.523 1 97.12 192 HIS B N 1
ATOM 6127 C CA . HIS B 1 192 ? 1.379 19.016 -13.82 1 97.12 192 HIS B CA 1
ATOM 6128 C C . HIS B 1 192 ? 1.8 18.062 -14.945 1 97.12 192 HIS B C 1
ATOM 6130 O O . HIS B 1 192 ? 2.016 18.5 -16.078 1 97.12 192 HIS B O 1
ATOM 6136 N N . GLY B 1 193 ? 2.115 16.797 -14.633 1 96.56 193 GLY B N 1
ATOM 6137 C CA . GLY B 1 193 ? 2.271 15.781 -15.664 1 96.56 193 GLY B CA 1
ATOM 6138 C C . GLY B 1 193 ? 3.715 15.367 -15.883 1 96.56 193 GLY B C 1
ATOM 6139 O O . GLY B 1 193 ? 3.986 14.234 -16.281 1 96.56 193 GLY B O 1
ATOM 6140 N N . ARG B 1 194 ? 4.617 16.219 -15.555 1 96.94 194 ARG B N 1
ATOM 6141 C CA . ARG B 1 194 ? 6.023 15.898 -15.766 1 96.94 194 ARG B CA 1
ATOM 6142 C C . ARG B 1 194 ? 6.469 14.75 -14.867 1 96.94 194 ARG B C 1
ATOM 6144 O O . ARG B 1 194 ? 6.09 14.695 -13.695 1 96.94 194 ARG B O 1
ATOM 6151 N N . GLU B 1 195 ? 7.32 13.891 -15.406 1 96.5 195 GLU B N 1
ATOM 6152 C CA . GLU B 1 195 ? 7.859 12.781 -14.617 1 96.5 195 GLU B CA 1
ATOM 6153 C C . GLU B 1 195 ? 8.938 13.266 -13.656 1 96.5 195 GLU B C 1
ATOM 6155 O O . GLU B 1 195 ? 9.758 14.125 -14.008 1 96.5 195 GLU B O 1
ATOM 6160 N N . LEU B 1 196 ? 8.898 12.797 -12.492 1 98.06 196 LEU B N 1
ATOM 6161 C CA . LEU B 1 196 ? 9.922 13.086 -11.492 1 98.06 196 LEU B CA 1
ATOM 6162 C C . LEU B 1 196 ? 11.281 12.547 -11.938 1 98.06 196 LEU B C 1
ATOM 6164 O O . LEU B 1 196 ? 11.383 11.406 -12.406 1 98.06 196 LEU B O 1
ATOM 6168 N N . GLU B 1 197 ? 12.273 13.344 -11.898 1 96.88 197 GLU B N 1
ATOM 6169 C CA . GLU B 1 197 ? 13.656 12.969 -12.195 1 96.88 197 GLU B CA 1
ATOM 6170 C C . GLU B 1 197 ? 14.531 13.039 -10.953 1 96.88 197 GLU B C 1
ATOM 6172 O O . GLU B 1 197 ? 14.188 13.711 -9.977 1 96.88 197 GLU B O 1
ATOM 6177 N N . MET B 1 198 ? 15.664 12.344 -11.047 1 96.62 198 MET B N 1
ATOM 6178 C CA . MET B 1 198 ? 16.578 12.32 -9.906 1 96.62 198 MET B CA 1
ATOM 6179 C C . MET B 1 198 ? 17.016 13.734 -9.523 1 96.62 198 MET B C 1
ATOM 6181 O O . MET B 1 198 ? 17.172 14.039 -8.336 1 96.62 198 MET B O 1
ATOM 6185 N N . GLU B 1 199 ? 17.109 14.547 -10.484 1 97.69 199 GLU B N 1
ATOM 6186 C CA . GLU B 1 199 ? 17.547 15.914 -10.227 1 97.69 199 GLU B CA 1
ATOM 6187 C C . GLU B 1 199 ? 16.531 16.672 -9.391 1 97.69 199 GLU B C 1
ATOM 6189 O O . GLU B 1 199 ? 16.891 17.594 -8.641 1 97.69 199 GLU B O 1
ATOM 6194 N N . ASP B 1 200 ? 15.234 16.422 -9.547 1 98.44 200 ASP B N 1
ATOM 6195 C CA . ASP B 1 200 ? 14.219 17.031 -8.695 1 98.44 200 ASP B CA 1
ATOM 6196 C C . ASP B 1 200 ? 14.453 16.688 -7.227 1 98.44 200 ASP B C 1
ATOM 6198 O O . ASP B 1 200 ? 14.32 17.547 -6.352 1 98.44 200 ASP B O 1
ATOM 6202 N N . VAL B 1 201 ? 14.805 15.391 -6.992 1 98.56 201 VAL B N 1
ATOM 6203 C CA . VAL B 1 201 ? 15.039 14.906 -5.633 1 98.56 201 VAL B CA 1
ATOM 6204 C C . VAL B 1 201 ? 16.297 15.562 -5.062 1 98.56 201 VAL B C 1
ATOM 6206 O O . VAL B 1 201 ? 16.266 16.094 -3.953 1 98.56 201 VAL B O 1
ATOM 6209 N N . ILE B 1 202 ? 17.359 15.602 -5.801 1 98.31 202 ILE B N 1
ATOM 6210 C CA . ILE B 1 202 ? 18.641 16.156 -5.359 1 98.31 202 ILE B CA 1
ATOM 6211 C C . ILE B 1 202 ? 18.484 17.641 -5.078 1 98.31 202 ILE B C 1
ATOM 6213 O O . ILE B 1 202 ? 18.906 18.141 -4.027 1 98.31 202 ILE B O 1
ATOM 6217 N N . ALA B 1 203 ? 17.844 18.344 -5.988 1 97.94 203 ALA B N 1
ATOM 6218 C CA . ALA B 1 203 ? 17.641 19.781 -5.82 1 97.94 203 ALA B CA 1
ATOM 6219 C C . ALA B 1 203 ? 16.797 20.078 -4.582 1 97.94 203 ALA B C 1
ATOM 6221 O O . ALA B 1 203 ? 17.078 21.031 -3.85 1 97.94 203 ALA B O 1
ATOM 6222 N N . SER B 1 204 ? 15.766 19.312 -4.355 1 98.06 204 SER B N 1
ATOM 6223 C CA . SER B 1 204 ? 14.898 19.5 -3.199 1 98.06 204 SER B CA 1
ATOM 6224 C C . SER B 1 204 ? 15.664 19.312 -1.895 1 98.06 204 SER B C 1
ATOM 6226 O O . SER B 1 204 ? 15.5 20.078 -0.951 1 98.06 204 SER B O 1
ATOM 6228 N N . LEU B 1 205 ? 16.516 18.312 -1.859 1 97.56 205 LEU B N 1
ATOM 6229 C CA . LEU B 1 205 ? 17.25 18.016 -0.634 1 97.56 205 LEU B CA 1
ATOM 6230 C C . LEU B 1 205 ? 18.406 19 -0.426 1 97.56 205 LEU B C 1
ATOM 6232 O O . LEU B 1 205 ? 18.75 19.312 0.712 1 97.56 205 LEU B O 1
ATOM 6236 N N . ARG B 1 206 ? 18.953 19.516 -1.472 1 96.88 206 ARG B N 1
ATOM 6237 C CA . ARG B 1 206 ? 19.984 20.531 -1.361 1 96.88 206 ARG B CA 1
ATOM 6238 C C . ARG B 1 206 ? 19.391 21.844 -0.854 1 96.88 206 ARG B C 1
ATOM 6240 O O . ARG B 1 206 ? 20.031 22.562 -0.08 1 96.88 206 ARG B O 1
ATOM 6247 N N . ARG B 1 207 ? 18.219 22.094 -1.262 1 95.06 207 ARG B N 1
ATOM 6248 C CA . ARG B 1 207 ? 17.531 23.328 -0.89 1 95.06 207 ARG B CA 1
ATOM 6249 C C . ARG B 1 207 ? 17.375 23.438 0.623 1 95.06 207 ARG B C 1
ATOM 6251 O O . ARG B 1 207 ? 17.422 24.531 1.183 1 95.06 207 ARG B O 1
ATOM 6258 N N . ILE B 1 208 ? 17.266 22.359 1.305 1 93.75 208 ILE B N 1
ATOM 6259 C CA . ILE B 1 208 ? 16.891 22.406 2.715 1 93.75 208 ILE B CA 1
ATOM 6260 C C . ILE B 1 208 ? 18.156 22.312 3.578 1 93.75 208 ILE B C 1
ATOM 6262 O O . ILE B 1 208 ? 18.078 22.375 4.809 1 93.75 208 ILE B O 1
ATOM 6266 N N . ASN B 1 209 ? 19.281 22.266 2.941 1 92.94 209 ASN B N 1
ATOM 6267 C CA . ASN B 1 209 ? 20.547 22.172 3.664 1 92.94 209 ASN B CA 1
ATOM 6268 C C . ASN B 1 209 ? 20.797 23.406 4.523 1 92.94 209 ASN B C 1
ATOM 6270 O O . ASN B 1 209 ? 21.625 23.375 5.438 1 92.94 209 ASN B O 1
ATOM 6274 N N . ASP B 1 210 ? 20.094 24.422 4.289 1 90.62 210 ASP B N 1
ATOM 6275 C CA . ASP B 1 210 ? 20.266 25.656 5.047 1 90.62 210 ASP B CA 1
ATOM 6276 C C . ASP B 1 210 ? 19.5 25.594 6.375 1 90.62 210 ASP B C 1
ATOM 6278 O O . ASP B 1 210 ? 19.734 26.406 7.27 1 90.62 210 ASP B O 1
ATOM 6282 N N . LEU B 1 211 ? 18.672 24.656 6.52 1 94.12 211 LEU B N 1
ATOM 6283 C CA . LEU B 1 211 ? 17.922 24.484 7.758 1 94.12 211 LEU B CA 1
ATOM 6284 C C . LEU B 1 211 ? 18.766 23.734 8.797 1 94.12 211 LEU B C 1
ATOM 6286 O O . LEU B 1 211 ? 19.531 22.828 8.453 1 94.12 211 LEU B O 1
ATOM 6290 N N . PRO B 1 212 ? 18.609 24.062 10 1 92.88 212 PRO B N 1
ATOM 6291 C CA . PRO B 1 212 ? 19.5 23.578 11.062 1 92.88 212 PRO B CA 1
ATOM 6292 C C . PRO B 1 212 ? 19.547 22.047 11.125 1 92.88 212 PRO B C 1
ATOM 6294 O O . PRO B 1 212 ? 20.625 21.469 11.242 1 92.88 212 PRO B O 1
ATOM 6297 N N . LEU B 1 213 ? 18.484 21.375 10.969 1 95.81 213 LEU B N 1
ATOM 6298 C CA . LEU B 1 213 ? 18.438 19.938 11.156 1 95.81 213 LEU B CA 1
ATOM 6299 C C . LEU B 1 213 ? 18.953 19.203 9.922 1 95.81 213 LEU B C 1
ATOM 6301 O O . LEU B 1 213 ? 19.219 18 9.969 1 95.81 213 LEU B O 1
ATOM 6305 N N . TYR B 1 214 ? 19.109 19.906 8.812 1 96.81 214 TYR B N 1
ATOM 6306 C CA . TYR B 1 214 ? 19.5 19.281 7.551 1 96.81 214 TYR B CA 1
ATOM 6307 C C . TYR B 1 214 ? 20.906 19.703 7.148 1 96.81 214 TYR B C 1
ATOM 6309 O O . TYR B 1 214 ? 21.406 19.297 6.098 1 96.81 214 TYR B O 1
ATOM 6317 N N . SER B 1 215 ? 21.531 20.547 8 1 94.56 215 SER B N 1
ATOM 6318 C CA . SER B 1 215 ? 22.797 21.172 7.648 1 94.56 215 SER B CA 1
ATOM 6319 C C . SER B 1 215 ? 23.922 20.156 7.559 1 94.56 215 SER B C 1
ATOM 6321 O O . SER B 1 215 ? 24.953 20.406 6.938 1 94.56 215 SER B O 1
ATOM 6323 N N . HIS B 1 216 ? 23.734 18.969 8.125 1 97 216 HIS B N 1
ATOM 6324 C CA . HIS B 1 216 ? 24.797 17.953 8.156 1 97 216 HIS B CA 1
ATOM 6325 C C . HIS B 1 216 ? 24.812 17.141 6.863 1 97 216 HIS B C 1
ATOM 6327 O O . HIS B 1 216 ? 25.672 16.281 6.676 1 97 216 HIS B O 1
ATOM 6333 N N . ILE B 1 217 ? 23.828 17.328 5.965 1 97.56 217 ILE B N 1
ATOM 6334 C CA . ILE B 1 217 ? 23.844 16.688 4.656 1 97.56 217 ILE B CA 1
ATOM 6335 C C . ILE B 1 217 ? 24.938 17.297 3.787 1 97.56 217 ILE B C 1
ATOM 6337 O O . ILE B 1 217 ? 24.828 18.453 3.355 1 97.56 217 ILE B O 1
ATOM 6341 N N . ALA B 1 218 ? 25.922 16.562 3.533 1 96.75 218 ALA B N 1
ATOM 6342 C CA . ALA B 1 218 ? 27.125 17.094 2.914 1 96.75 218 ALA B CA 1
ATOM 6343 C C . ALA B 1 218 ? 27.062 16.984 1.395 1 96.75 218 ALA B C 1
ATOM 6345 O O . ALA B 1 218 ? 27.312 17.953 0.682 1 96.75 218 ALA B O 1
ATOM 6346 N N . HIS B 1 219 ? 26.75 15.711 0.956 1 96.19 219 HIS B N 1
ATOM 6347 C CA . HIS B 1 219 ? 26.75 15.445 -0.478 1 96.19 219 HIS B CA 1
ATOM 6348 C C . HIS B 1 219 ? 25.656 14.469 -0.858 1 96.19 219 HIS B C 1
ATOM 6350 O O . HIS B 1 219 ? 25.359 13.531 -0.114 1 96.19 219 HIS B O 1
ATOM 6356 N N . ILE B 1 220 ? 25.047 14.766 -1.99 1 98 220 ILE B N 1
ATOM 6357 C CA . ILE B 1 220 ? 24 13.906 -2.523 1 98 220 ILE B CA 1
ATOM 6358 C C . ILE B 1 220 ? 24.328 13.531 -3.969 1 98 220 ILE B C 1
ATOM 6360 O O . ILE B 1 220 ? 24.516 14.414 -4.812 1 98 220 ILE B O 1
ATOM 6364 N N . VAL B 1 221 ? 24.375 12.25 -4.281 1 96.19 221 VAL B N 1
ATOM 6365 C CA . VAL B 1 221 ? 24.703 11.812 -5.629 1 96.19 221 VAL B CA 1
ATOM 6366 C C . VAL B 1 221 ? 23.812 10.648 -6.035 1 96.19 221 VAL B C 1
ATOM 6368 O O . VAL B 1 221 ? 23.203 9.992 -5.18 1 96.19 221 VAL B O 1
ATOM 6371 N N . SER B 1 222 ? 23.688 10.43 -7.25 1 94.62 222 SER B N 1
ATOM 6372 C CA . SER B 1 222 ? 23 9.289 -7.836 1 94.62 222 SER B CA 1
ATOM 6373 C C . SER B 1 222 ? 23.953 8.453 -8.688 1 94.62 222 SER B C 1
ATOM 6375 O O . SER B 1 222 ? 24.047 8.656 -9.898 1 94.62 222 SER B O 1
ATOM 6377 N N . PRO B 1 223 ? 24.594 7.469 -8.055 1 88.94 223 PRO B N 1
ATOM 6378 C CA . PRO B 1 223 ? 25.609 6.699 -8.781 1 88.94 223 PRO B CA 1
ATOM 6379 C C . PRO B 1 223 ? 25.016 5.812 -9.875 1 88.94 223 PRO B C 1
ATOM 6381 O O . PRO B 1 223 ? 25.656 5.566 -10.891 1 88.94 223 PRO B O 1
ATOM 6384 N N . THR B 1 224 ? 23.875 5.219 -9.586 1 85.25 224 THR B N 1
ATOM 6385 C CA . THR B 1 224 ? 23.141 4.391 -10.539 1 85.25 224 THR B CA 1
ATOM 6386 C C . THR B 1 224 ? 21.688 4.836 -10.641 1 85.25 224 THR B C 1
ATOM 6388 O O . THR B 1 224 ? 21.188 5.516 -9.742 1 85.25 224 THR B O 1
ATOM 6391 N N . PRO B 1 225 ? 21.109 4.539 -11.734 1 84.44 225 PRO B N 1
ATOM 6392 C CA . PRO B 1 225 ? 19.734 4.996 -11.914 1 84.44 225 PRO B CA 1
ATOM 6393 C C . PRO B 1 225 ? 18.828 4.621 -10.734 1 84.44 225 PRO B C 1
ATOM 6395 O O . PRO B 1 225 ? 18.859 3.482 -10.266 1 84.44 225 PRO B O 1
ATOM 6398 N N . TRP B 1 226 ? 18.141 5.641 -10.219 1 90.25 226 TRP B N 1
ATOM 6399 C CA . TRP B 1 226 ? 17.125 5.52 -9.188 1 90.25 226 TRP B CA 1
ATOM 6400 C C . TRP B 1 226 ? 17.719 5.07 -7.863 1 90.25 226 TRP B C 1
ATOM 6402 O O . TRP B 1 226 ? 17.047 4.449 -7.043 1 90.25 226 TRP B O 1
ATOM 6412 N N . THR B 1 227 ? 18.984 5.301 -7.812 1 93.56 227 THR B N 1
ATOM 6413 C CA . THR B 1 227 ? 19.688 5.129 -6.547 1 93.56 227 THR B CA 1
ATOM 6414 C C . THR B 1 227 ? 20.234 6.465 -6.039 1 93.56 227 THR B C 1
ATOM 6416 O O . THR B 1 227 ? 20.859 7.207 -6.785 1 93.56 227 THR B O 1
ATOM 6419 N N . LEU B 1 228 ? 19.938 6.773 -4.836 1 97.38 228 LEU B N 1
ATOM 6420 C CA . LEU B 1 228 ? 20.344 8.039 -4.23 1 97.38 228 LEU B CA 1
ATOM 6421 C C . LEU B 1 228 ? 21.25 7.797 -3.031 1 97.38 228 LEU B C 1
ATOM 6423 O O . LEU B 1 228 ? 20.844 7.148 -2.061 1 97.38 228 LEU B O 1
ATOM 6427 N N . ASP B 1 229 ? 22.438 8.336 -3.104 1 97.38 229 ASP B N 1
ATOM 6428 C CA . ASP B 1 229 ? 23.375 8.281 -1.98 1 97.38 229 ASP B CA 1
ATOM 6429 C C . ASP B 1 229 ? 23.453 9.633 -1.268 1 97.38 229 ASP B C 1
ATOM 6431 O O . ASP B 1 229 ? 23.703 10.656 -1.901 1 97.38 229 ASP B O 1
ATOM 6435 N N . ILE B 1 230 ? 23.25 9.602 -0.001 1 98.38 230 ILE B N 1
ATOM 6436 C CA . ILE B 1 230 ? 23.375 10.797 0.832 1 98.38 230 ILE B CA 1
ATOM 6437 C C . ILE B 1 230 ? 24.547 10.641 1.794 1 98.38 230 ILE B C 1
ATOM 6439 O O . ILE B 1 230 ? 24.562 9.734 2.629 1 98.38 230 ILE B O 1
ATOM 6443 N N . HIS B 1 231 ? 25.469 11.523 1.662 1 98.38 231 HIS B N 1
ATOM 6444 C CA . HIS B 1 231 ? 26.625 11.555 2.535 1 98.38 231 HIS B CA 1
ATOM 6445 C C . HIS B 1 231 ? 26.5 12.648 3.59 1 98.38 231 HIS B C 1
ATOM 6447 O O . HIS B 1 231 ? 26.125 13.773 3.275 1 98.38 231 HIS B O 1
ATOM 6453 N N . LEU B 1 232 ? 26.812 12.281 4.809 1 98.31 232 LEU B N 1
ATOM 6454 C CA . LEU B 1 232 ? 26.594 13.164 5.953 1 98.31 232 LEU B CA 1
ATOM 6455 C C . LEU B 1 232 ? 27.922 13.586 6.57 1 98.31 232 LEU B C 1
ATOM 6457 O O . LEU B 1 232 ? 28.906 12.859 6.48 1 98.31 232 LEU B O 1
ATOM 6461 N N . SER B 1 233 ? 27.984 14.742 7.172 1 97.56 233 SER B N 1
ATOM 6462 C CA . SER B 1 233 ? 29.156 15.195 7.914 1 97.56 233 SER B CA 1
ATOM 6463 C C . SER B 1 233 ? 29.156 14.664 9.344 1 97.56 233 SER B C 1
ATOM 6465 O O . SER B 1 233 ? 30.172 14.68 10.023 1 97.56 233 SER B O 1
ATOM 6467 N N . GLN B 1 234 ? 27.938 14.234 9.828 1 96.81 234 GLN B N 1
ATOM 6468 C CA . GLN B 1 234 ? 27.766 13.609 11.133 1 96.81 234 GLN B CA 1
ATOM 6469 C C . GLN B 1 234 ? 26.75 12.469 11.055 1 96.81 234 GLN B C 1
ATOM 6471 O O . GLN B 1 234 ? 25.812 12.516 10.273 1 96.81 234 GLN B O 1
ATOM 6476 N N . PRO B 1 235 ? 27.016 11.438 11.93 1 97.62 235 PRO B N 1
ATOM 6477 C CA . PRO B 1 235 ? 26.047 10.344 11.922 1 97.62 235 PRO B CA 1
ATOM 6478 C C . PRO B 1 235 ? 24.641 10.805 12.297 1 97.62 235 PRO B C 1
ATOM 6480 O O . PRO B 1 235 ? 24.469 11.711 13.125 1 97.62 235 PRO B O 1
ATOM 6483 N N . ASP B 1 236 ? 23.672 10.18 11.68 1 98 236 ASP B N 1
ATOM 6484 C CA . ASP B 1 236 ? 22.266 10.516 11.961 1 98 236 ASP B CA 1
ATOM 6485 C C . ASP B 1 236 ? 21.375 9.289 11.82 1 98 236 ASP B C 1
ATOM 6487 O O . ASP B 1 236 ? 20.938 8.953 10.719 1 98 236 ASP B O 1
ATOM 6491 N N . ARG B 1 237 ? 20.984 8.742 12.906 1 96.38 237 ARG B N 1
ATOM 6492 C CA . ARG B 1 237 ? 20.156 7.551 12.875 1 96.38 237 ARG B CA 1
ATOM 6493 C C . ARG B 1 237 ? 18.719 7.895 12.461 1 96.38 237 ARG B C 1
ATOM 6495 O O . ARG B 1 237 ? 17.953 7.012 12.086 1 96.38 237 ARG B O 1
ATOM 6502 N N . TRP B 1 238 ? 18.375 9.188 12.5 1 97.31 238 TRP B N 1
ATOM 6503 C CA . TRP B 1 238 ? 17.016 9.633 12.227 1 97.31 238 TRP B CA 1
ATOM 6504 C C . TRP B 1 238 ? 16.875 10.07 10.773 1 97.31 238 TRP B C 1
ATOM 6506 O O . TRP B 1 238 ? 15.812 10.562 10.375 1 97.31 238 TRP B O 1
ATOM 6516 N N . LEU B 1 239 ? 17.859 9.852 9.961 1 98.25 239 LEU B N 1
ATOM 6517 C CA . LEU B 1 239 ? 17.859 10.469 8.641 1 98.25 239 LEU B CA 1
ATOM 6518 C C . LEU B 1 239 ? 16.609 10.055 7.855 1 98.25 239 LEU B C 1
ATOM 6520 O O . LEU B 1 239 ? 15.945 10.906 7.262 1 98.25 239 LEU B O 1
ATOM 6524 N N . PRO B 1 240 ? 16.219 8.711 7.801 1 98.31 240 PRO B N 1
ATOM 6525 C CA . PRO B 1 240 ? 15.023 8.352 7.043 1 98.31 240 PRO B CA 1
ATOM 6526 C C . PRO B 1 240 ? 13.773 9.062 7.559 1 98.31 240 PRO B C 1
ATOM 6528 O O . PRO B 1 240 ? 12.906 9.438 6.77 1 98.31 240 PRO B O 1
ATOM 6531 N N . LEU B 1 241 ? 13.688 9.25 8.883 1 97.81 241 LEU B N 1
ATOM 6532 C CA . LEU B 1 241 ? 12.562 9.961 9.477 1 97.81 241 LEU B CA 1
ATOM 6533 C C . LEU B 1 241 ? 12.641 11.453 9.156 1 97.81 241 LEU B C 1
ATOM 6535 O O . LEU B 1 241 ? 11.617 12.086 8.891 1 97.81 241 LEU B O 1
ATOM 6539 N N . LEU B 1 242 ? 13.836 11.969 9.25 1 98.12 242 LEU B N 1
ATOM 6540 C CA . LEU B 1 242 ? 14.062 13.375 8.938 1 98.12 242 LEU B CA 1
ATOM 6541 C C . LEU B 1 242 ? 13.633 13.695 7.512 1 98.12 242 LEU B C 1
ATOM 6543 O O . LEU B 1 242 ? 13.008 14.727 7.258 1 98.12 242 LEU B O 1
ATOM 6547 N N . LEU B 1 243 ? 13.883 12.773 6.629 1 98.38 243 LEU B N 1
ATOM 6548 C CA . LEU B 1 243 ? 13.602 12.977 5.215 1 98.38 243 LEU B CA 1
ATOM 6549 C C . LEU B 1 243 ? 12.125 12.75 4.918 1 98.38 243 LEU B C 1
ATOM 6551 O O . LEU B 1 243 ? 11.672 12.961 3.791 1 98.38 243 LEU B O 1
ATOM 6555 N N . ALA B 1 244 ? 11.383 12.305 5.895 1 98.25 244 ALA B N 1
ATOM 6556 C CA . ALA B 1 244 ? 9.938 12.156 5.77 1 98.25 244 ALA B CA 1
ATOM 6557 C C . ALA B 1 244 ? 9.219 13.453 6.137 1 98.25 244 ALA B C 1
ATOM 6559 O O . ALA B 1 244 ? 8.023 13.602 5.867 1 98.25 244 ALA B O 1
ATOM 6560 N N . GLN B 1 245 ? 9.93 14.406 6.707 1 97.5 245 GLN B N 1
ATOM 6561 C CA . GLN B 1 245 ? 9.312 15.625 7.211 1 97.5 245 GLN B CA 1
ATOM 6562 C C . GLN B 1 245 ? 9.008 16.594 6.07 1 97.5 245 GLN B C 1
ATOM 6564 O O . GLN B 1 245 ? 9.594 16.5 4.988 1 97.5 245 GLN B O 1
ATOM 6569 N N . VAL B 1 246 ? 8.195 17.562 6.324 1 97.62 246 VAL B N 1
ATOM 6570 C CA . VAL B 1 246 ? 7.609 18.453 5.324 1 97.62 246 VAL B CA 1
ATOM 6571 C C . VAL B 1 246 ? 8.711 19.25 4.629 1 97.62 246 VAL B C 1
ATOM 6573 O O . VAL B 1 246 ? 8.703 19.391 3.406 1 97.62 246 VAL B O 1
ATOM 6576 N N . PRO B 1 247 ? 9.734 19.75 5.348 1 97.88 247 PRO B N 1
ATOM 6577 C CA . PRO B 1 247 ? 10.758 20.516 4.633 1 97.88 247 PRO B CA 1
ATOM 6578 C C . PRO B 1 247 ? 11.469 19.703 3.555 1 97.88 247 PRO B C 1
ATOM 6580 O O . PRO B 1 247 ? 11.945 20.25 2.562 1 97.88 247 PRO B O 1
ATOM 6583 N N . ALA B 1 248 ? 11.453 18.375 3.732 1 98.31 248 ALA B N 1
ATOM 6584 C CA . ALA B 1 248 ? 12.234 17.516 2.852 1 98.31 248 ALA B CA 1
ATOM 6585 C C . ALA B 1 248 ? 11.383 17 1.698 1 98.31 248 ALA B C 1
ATOM 6587 O O . ALA B 1 248 ? 11.859 16.219 0.872 1 98.31 248 ALA B O 1
ATOM 6588 N N . MET B 1 249 ? 10.148 17.375 1.609 1 98.75 249 MET B N 1
ATOM 6589 C CA . MET B 1 249 ? 9.273 16.891 0.553 1 98.75 249 MET B CA 1
ATOM 6590 C C . MET B 1 249 ? 9.75 17.359 -0.817 1 98.75 249 MET B C 1
ATOM 6592 O O . MET B 1 249 ? 10.352 18.422 -0.938 1 98.75 249 MET B O 1
ATOM 6596 N N . ILE B 1 250 ? 9.516 16.609 -1.849 1 98.88 250 ILE B N 1
ATOM 6597 C CA . ILE B 1 250 ? 10.141 16.781 -3.156 1 98.88 250 ILE B CA 1
ATOM 6598 C C . ILE B 1 250 ? 9.336 17.766 -3.994 1 98.88 250 ILE B C 1
ATOM 6600 O O . ILE B 1 250 ? 8.125 17.625 -4.152 1 98.88 250 ILE B O 1
ATOM 6604 N N . LEU B 1 251 ? 10.047 18.797 -4.457 1 98.69 251 LEU B N 1
ATOM 6605 C CA . LEU B 1 251 ? 9.492 19.812 -5.344 1 98.69 251 LEU B CA 1
ATOM 6606 C C . LEU B 1 251 ? 10.016 19.625 -6.766 1 98.69 251 LEU B C 1
ATOM 6608 O O . LEU B 1 251 ? 11.094 19.062 -6.969 1 98.69 251 LEU B O 1
ATOM 6612 N N . PRO B 1 252 ? 9.219 20.078 -7.715 1 98.62 252 PRO B N 1
ATOM 6613 C CA . PRO B 1 252 ? 9.836 20.188 -9.039 1 98.62 252 PRO B CA 1
ATOM 6614 C C . PRO B 1 252 ? 11.008 21.172 -9.062 1 98.62 252 PRO B C 1
ATOM 6616 O O . PRO B 1 252 ? 10.945 22.219 -8.422 1 98.62 252 PRO B O 1
ATOM 6619 N N . ARG B 1 253 ? 12.031 20.844 -9.75 1 97.88 253 ARG B N 1
ATOM 6620 C CA . ARG B 1 253 ? 13.234 21.656 -9.727 1 97.88 253 ARG B CA 1
ATOM 6621 C C . ARG B 1 253 ? 12.953 23.062 -10.242 1 97.88 253 ARG B C 1
ATOM 6623 O O . ARG B 1 253 ? 13.641 24.016 -9.875 1 97.88 253 ARG B O 1
ATOM 6630 N N . GLU B 1 254 ? 11.898 23.203 -11.039 1 97.69 254 GLU B N 1
ATOM 6631 C CA . GLU B 1 254 ? 11.562 24.484 -11.633 1 97.69 254 GLU B CA 1
ATOM 6632 C C . GLU B 1 254 ? 10.555 25.234 -10.766 1 97.69 254 GLU B C 1
ATOM 6634 O O . GLU B 1 254 ? 9.914 26.188 -11.234 1 97.69 254 GLU B O 1
ATOM 6639 N N . TRP B 1 255 ? 10.352 24.906 -9.516 1 97.31 255 TRP B N 1
ATOM 6640 C CA . TRP B 1 255 ? 9.266 25.422 -8.688 1 97.31 255 TRP B CA 1
ATOM 6641 C C . TRP B 1 255 ? 9.359 26.938 -8.555 1 97.31 255 TRP B C 1
ATOM 6643 O O . TRP B 1 255 ? 8.344 27.625 -8.5 1 97.31 255 TRP B O 1
ATOM 6653 N N . GLU B 1 256 ? 10.555 27.547 -8.562 1 96.25 256 GLU B N 1
ATOM 6654 C CA . GLU B 1 256 ? 10.734 28.984 -8.375 1 96.25 256 GLU B CA 1
ATOM 6655 C C . GLU B 1 256 ? 10.164 29.766 -9.555 1 96.25 256 GLU B C 1
ATOM 6657 O O . GLU B 1 256 ? 9.789 30.938 -9.414 1 96.25 256 GLU B O 1
ATOM 6662 N N . THR B 1 257 ? 10.102 29.156 -10.656 1 96.75 257 THR B N 1
ATOM 6663 C CA . THR B 1 257 ? 9.648 29.844 -11.859 1 96.75 257 THR B CA 1
ATOM 6664 C C . THR B 1 257 ? 8.148 29.656 -12.062 1 96.75 257 THR B C 1
ATOM 6666 O O . THR B 1 257 ? 7.543 30.281 -12.938 1 96.75 257 THR B O 1
ATOM 6669 N N . LEU B 1 258 ? 7.621 28.812 -11.281 1 95.94 258 LEU B N 1
ATOM 6670 C CA . LEU B 1 258 ? 6.188 28.562 -11.398 1 95.94 258 LEU B CA 1
ATOM 6671 C C . LEU B 1 258 ? 5.395 29.625 -10.625 1 95.94 258 LEU B C 1
ATOM 6673 O O . LEU B 1 258 ? 5.77 30 -9.516 1 95.94 258 LEU B O 1
ATOM 6677 N N . ASN B 1 259 ? 4.363 30.047 -11.18 1 93.56 259 ASN B N 1
ATOM 6678 C CA . ASN B 1 259 ? 3.57 31.141 -10.609 1 93.56 259 ASN B CA 1
ATOM 6679 C C . ASN B 1 259 ? 2.814 30.688 -9.367 1 93.56 259 ASN B C 1
ATOM 6681 O O . ASN B 1 259 ? 2.189 29.625 -9.359 1 93.56 259 ASN B O 1
ATOM 6685 N N . ASN B 1 260 ? 2.857 31.547 -8.305 1 95.44 260 ASN B N 1
ATOM 6686 C CA . ASN B 1 260 ? 2.086 31.375 -7.074 1 95.44 260 ASN B CA 1
ATOM 6687 C C . ASN B 1 260 ? 2.283 29.984 -6.484 1 95.44 260 ASN B C 1
ATOM 6689 O O . ASN B 1 260 ? 1.319 29.344 -6.059 1 95.44 260 ASN B O 1
ATOM 6693 N N . PHE B 1 261 ? 3.516 29.5 -6.535 1 97.81 261 PHE B N 1
ATOM 6694 C CA . PHE B 1 261 ? 3.793 28.125 -6.133 1 97.81 261 PHE B CA 1
ATOM 6695 C C . PHE B 1 261 ? 3.432 27.906 -4.668 1 97.81 261 PHE B C 1
ATOM 6697 O O . PHE B 1 261 ? 2.947 26.828 -4.297 1 97.81 261 PHE B O 1
ATOM 6704 N N . ALA B 1 262 ? 3.662 28.875 -3.822 1 97.5 262 ALA B N 1
ATOM 6705 C CA . ALA B 1 262 ? 3.396 28.703 -2.396 1 97.5 262 ALA B CA 1
ATOM 6706 C C . ALA B 1 262 ? 1.912 28.453 -2.141 1 97.5 262 ALA B C 1
ATOM 6708 O O . ALA B 1 262 ? 1.552 27.656 -1.274 1 97.5 262 ALA B O 1
ATOM 6709 N N . SER B 1 263 ? 1.076 29.109 -2.9 1 97.12 263 SER B N 1
ATOM 6710 C CA . SER B 1 263 ? -0.364 28.984 -2.699 1 97.12 263 SER B CA 1
ATOM 6711 C C . SER B 1 263 ? -0.951 27.875 -3.555 1 97.12 263 SER B C 1
ATOM 6713 O O . SER B 1 263 ? -1.957 27.266 -3.186 1 97.12 263 SER B O 1
ATOM 6715 N N . GLN B 1 264 ? -0.357 27.672 -4.707 1 97.56 264 GLN B N 1
ATOM 6716 C CA . GLN B 1 264 ? -0.814 26.625 -5.613 1 97.56 264 GLN B CA 1
ATOM 6717 C C . GLN B 1 264 ? 0.335 25.703 -6.02 1 97.56 264 GLN B C 1
ATOM 6719 O O . GLN B 1 264 ? 0.677 25.609 -7.199 1 97.56 264 GLN B O 1
ATOM 6724 N N . PRO B 1 265 ? 0.788 24.984 -5.082 1 98.56 265 PRO B N 1
ATOM 6725 C CA . PRO B 1 265 ? 1.971 24.172 -5.348 1 98.56 265 PRO B CA 1
ATOM 6726 C C . PRO B 1 265 ? 1.658 22.953 -6.215 1 98.56 265 PRO B C 1
ATOM 6728 O O . PRO B 1 265 ? 0.497 22.547 -6.332 1 98.56 265 PRO B O 1
ATOM 6731 N N . ILE B 1 266 ? 2.711 22.516 -6.836 1 98.62 266 ILE B N 1
ATOM 6732 C CA . ILE B 1 266 ? 2.707 21.281 -7.629 1 98.62 266 ILE B CA 1
ATOM 6733 C C . ILE B 1 266 ? 3.576 20.234 -6.953 1 98.62 266 ILE B C 1
ATOM 6735 O O . ILE B 1 266 ? 4.777 20.438 -6.758 1 98.62 266 ILE B O 1
ATOM 6739 N N . GLY B 1 267 ? 2.984 19.141 -6.531 1 98.75 267 GLY B N 1
ATOM 6740 C CA . GLY B 1 267 ? 3.697 18.047 -5.906 1 98.75 267 GLY B CA 1
ATOM 6741 C C . GLY B 1 267 ? 3.42 16.703 -6.559 1 98.75 267 GLY B C 1
ATOM 6742 O O . GLY B 1 267 ? 3.047 16.641 -7.734 1 98.75 267 GLY B O 1
ATOM 6743 N N . THR B 1 268 ? 3.736 15.648 -5.84 1 98.75 268 THR B N 1
ATOM 6744 C CA . THR B 1 268 ? 3.521 14.281 -6.312 1 98.75 268 THR B CA 1
ATOM 6745 C C . THR B 1 268 ? 2.555 13.539 -5.395 1 98.75 268 THR B C 1
ATOM 6747 O O . THR B 1 268 ? 2.467 12.312 -5.445 1 98.75 268 THR B O 1
ATOM 6750 N N . GLY B 1 269 ? 1.902 14.266 -4.492 1 98.31 269 GLY B N 1
ATOM 6751 C CA . GLY B 1 269 ? 1.039 13.641 -3.5 1 98.31 269 GLY B CA 1
ATOM 6752 C C . GLY B 1 269 ? -0.322 13.258 -4.051 1 98.31 269 GLY B C 1
ATOM 6753 O O . GLY B 1 269 ? -0.579 13.406 -5.246 1 98.31 269 GLY B O 1
ATOM 6754 N N . PRO B 1 270 ? -1.175 12.711 -3.275 1 97.88 270 PRO B N 1
ATOM 6755 C CA . PRO B 1 270 ? -2.457 12.148 -3.705 1 97.88 270 PRO B CA 1
ATOM 6756 C C . PRO B 1 270 ? -3.453 13.227 -4.141 1 97.88 270 PRO B C 1
ATOM 6758 O O . PRO B 1 270 ? -4.426 12.922 -4.84 1 97.88 270 PRO B O 1
ATOM 6761 N N . TYR B 1 271 ? -3.248 14.508 -3.693 1 98.5 271 TYR B N 1
ATOM 6762 C CA . TYR B 1 271 ? -4.156 15.586 -4.066 1 98.5 271 TYR B CA 1
ATOM 6763 C C . TYR B 1 271 ? -3.402 16.719 -4.75 1 98.5 271 TYR B C 1
ATOM 6765 O O . TYR B 1 271 ? -2.252 17 -4.406 1 98.5 271 TYR B O 1
ATOM 6773 N N . ALA B 1 272 ? -4.07 17.359 -5.645 1 98.62 272 ALA B N 1
ATOM 6774 C CA . ALA B 1 272 ? -3.562 18.562 -6.312 1 98.62 272 ALA B CA 1
ATOM 6775 C C . ALA B 1 272 ? -4.41 19.781 -5.969 1 98.62 272 ALA B C 1
ATOM 6777 O O . ALA B 1 272 ? -5.633 19.688 -5.844 1 98.62 272 ALA B O 1
ATOM 6778 N N . VAL B 1 273 ? -3.795 20.922 -5.844 1 98.31 273 VAL B N 1
ATOM 6779 C CA . VAL B 1 273 ? -4.496 22.156 -5.52 1 98.31 273 VAL B CA 1
ATOM 6780 C C . VAL B 1 273 ? -5.172 22.719 -6.77 1 98.31 273 VAL B C 1
ATOM 6782 O O . VAL B 1 273 ? -4.52 22.922 -7.793 1 98.31 273 VAL B O 1
ATOM 6785 N N . MET B 1 274 ? -6.426 22.922 -6.66 1 95.94 274 MET B N 1
ATOM 6786 C CA . MET B 1 274 ? -7.191 23.484 -7.762 1 95.94 274 MET B CA 1
ATOM 6787 C C . MET B 1 274 ? -7.395 24.984 -7.566 1 95.94 274 MET B C 1
ATOM 6789 O O . MET B 1 274 ? -7.332 25.75 -8.523 1 95.94 274 MET B O 1
ATOM 6793 N N . ARG B 1 275 ? -7.684 25.312 -6.297 1 94.69 275 ARG B N 1
ATOM 6794 C CA . ARG B 1 275 ? -7.938 26.703 -5.93 1 94.69 275 ARG B CA 1
ATOM 6795 C C . ARG B 1 275 ? -7.531 26.969 -4.48 1 94.69 275 ARG B C 1
ATOM 6797 O O . ARG B 1 275 ? -7.766 26.125 -3.604 1 94.69 275 ARG B O 1
ATOM 6804 N N . ASN B 1 276 ? -6.93 28.125 -4.293 1 95.75 276 ASN B N 1
ATOM 6805 C CA . ASN B 1 276 ? -6.547 28.547 -2.953 1 95.75 276 ASN B CA 1
ATOM 6806 C C . ASN B 1 276 ? -6.676 30.062 -2.793 1 95.75 276 ASN B C 1
ATOM 6808 O O . ASN B 1 276 ? -5.812 30.812 -3.25 1 95.75 276 ASN B O 1
ATOM 6812 N N . THR B 1 277 ? -7.766 30.453 -2.205 1 91.5 277 THR B N 1
ATOM 6813 C CA . THR B 1 277 ? -8.047 31.859 -1.921 1 91.5 277 THR B CA 1
ATOM 6814 C C . THR B 1 277 ? -8.133 32.094 -0.417 1 91.5 277 THR B C 1
ATOM 6816 O O . THR B 1 277 ? -7.875 31.188 0.378 1 91.5 277 THR B O 1
ATOM 6819 N N . ARG B 1 278 ? -8.414 33.312 -0.092 1 88.94 278 ARG B N 1
ATOM 6820 C CA . ARG B 1 278 ? -8.523 33.625 1.323 1 88.94 278 ARG B CA 1
ATOM 6821 C C . ARG B 1 278 ? -9.703 32.906 1.964 1 88.94 278 ARG B C 1
ATOM 6823 O O . ARG B 1 278 ? -9.695 32.625 3.166 1 88.94 278 ARG B O 1
ATOM 6830 N N . ASN B 1 279 ? -10.672 32.469 1.119 1 87.38 279 ASN B N 1
ATOM 6831 C CA . ASN B 1 279 ? -11.898 31.938 1.699 1 87.38 279 ASN B CA 1
ATOM 6832 C C . ASN B 1 279 ? -12.062 30.438 1.4 1 87.38 279 ASN B C 1
ATOM 6834 O O . ASN B 1 279 ? -13.008 29.812 1.867 1 87.38 279 ASN B O 1
ATOM 6838 N N . GLN B 1 280 ? -11.078 29.953 0.634 1 91.44 280 GLN B N 1
ATOM 6839 C CA . GLN B 1 280 ? -11.305 28.562 0.285 1 91.44 280 GLN B CA 1
ATOM 6840 C C . GLN B 1 280 ? -10.016 27.891 -0.187 1 91.44 280 GLN B C 1
ATOM 6842 O O . GLN B 1 280 ? -9.188 28.531 -0.847 1 91.44 280 GLN B O 1
ATOM 6847 N N . LEU B 1 281 ? -9.844 26.656 0.171 1 95.5 281 LEU B N 1
ATOM 6848 C CA . LEU B 1 281 ? -8.875 25.734 -0.423 1 95.5 281 LEU B CA 1
ATOM 6849 C C . LEU B 1 281 ? -9.57 24.531 -1.042 1 95.5 281 LEU B C 1
ATOM 6851 O O . LEU B 1 281 ? -10.328 23.828 -0.364 1 95.5 281 LEU B O 1
ATOM 6855 N N . LYS B 1 282 ? -9.422 24.375 -2.299 1 95.69 282 LYS B N 1
ATOM 6856 C CA . LYS B 1 282 ? -10 23.25 -3.029 1 95.69 282 LYS B CA 1
ATOM 6857 C C . LYS B 1 282 ? -8.914 22.344 -3.598 1 95.69 282 LYS B C 1
ATOM 6859 O O . LYS B 1 282 ? -8.062 22.797 -4.371 1 95.69 282 LYS B O 1
ATOM 6864 N N . ILE B 1 283 ? -8.922 21.078 -3.223 1 97.25 283 ILE B N 1
ATOM 6865 C CA . ILE B 1 283 ? -7.961 20.125 -3.758 1 97.25 283 ILE B CA 1
ATOM 6866 C C . ILE B 1 283 ? -8.703 18.938 -4.379 1 97.25 283 ILE B C 1
ATOM 6868 O O . ILE B 1 283 ? -9.82 18.609 -3.969 1 97.25 283 ILE B O 1
ATOM 6872 N N . HIS B 1 284 ? -8.141 18.328 -5.379 1 96.94 284 HIS B N 1
ATOM 6873 C CA . HIS B 1 284 ? -8.75 17.188 -6.055 1 96.94 284 HIS B CA 1
ATOM 6874 C C . HIS B 1 284 ? -7.812 15.992 -6.07 1 96.94 284 HIS B C 1
ATOM 6876 O O . HIS B 1 284 ? -6.59 16.156 -6.07 1 96.94 284 HIS B O 1
ATOM 6882 N N . ALA B 1 285 ? -8.375 14.812 -6.09 1 97.25 285 ALA B N 1
ATOM 6883 C CA . ALA B 1 285 ? -7.594 13.578 -6.148 1 97.25 285 ALA B CA 1
ATOM 6884 C C . ALA B 1 285 ? -6.75 13.523 -7.422 1 97.25 285 ALA B C 1
ATOM 6886 O O . ALA B 1 285 ? -7.238 13.836 -8.508 1 97.25 285 ALA B O 1
ATOM 6887 N N . PHE B 1 286 ? -5.52 13.211 -7.293 1 97.5 286 PHE B N 1
ATOM 6888 C CA . PHE B 1 286 ? -4.598 13.094 -8.422 1 97.5 286 PHE B CA 1
ATOM 6889 C C . PHE B 1 286 ? -4.758 11.75 -9.109 1 97.5 286 PHE B C 1
ATOM 6891 O O . PHE B 1 286 ? -4.387 10.711 -8.555 1 97.5 286 PHE B O 1
ATOM 6898 N N . GLU B 1 287 ? -5.121 11.727 -10.281 1 94.19 287 GLU B N 1
ATOM 6899 C CA . GLU B 1 287 ? -5.453 10.492 -10.984 1 94.19 287 GLU B CA 1
ATOM 6900 C C . GLU B 1 287 ? -4.207 9.656 -11.258 1 94.19 287 GLU B C 1
ATOM 6902 O O . GLU B 1 287 ? -4.262 8.422 -11.25 1 94.19 287 GLU B O 1
ATOM 6907 N N . ASP B 1 288 ? -3.113 10.312 -11.484 1 94.44 288 ASP B N 1
ATOM 6908 C CA . ASP B 1 288 ? -1.883 9.609 -11.828 1 94.44 288 ASP B CA 1
ATOM 6909 C C . ASP B 1 288 ? -0.979 9.453 -10.609 1 94.44 288 ASP B C 1
ATOM 6911 O O . ASP B 1 288 ? 0.247 9.445 -10.734 1 94.44 288 ASP B O 1
ATOM 6915 N N . PHE B 1 289 ? -1.618 9.492 -9.438 1 96.5 289 PHE B N 1
ATOM 6916 C CA . PHE B 1 289 ? -0.857 9.266 -8.211 1 96.5 289 PHE B CA 1
ATOM 6917 C C . PHE B 1 289 ? -0.128 7.926 -8.273 1 96.5 289 PHE B C 1
ATOM 6919 O O . PHE B 1 289 ? -0.685 6.93 -8.734 1 96.5 289 PHE B O 1
ATOM 6926 N N . PHE B 1 290 ? 1.027 7.855 -7.812 1 96.62 290 PHE B N 1
ATOM 6927 C CA . PHE B 1 290 ? 1.843 6.664 -8.008 1 96.62 290 PHE B CA 1
ATOM 6928 C C . PHE B 1 290 ? 1.453 5.574 -7.016 1 96.62 290 PHE B C 1
ATOM 6930 O O . PHE B 1 290 ? 1.868 4.422 -7.156 1 96.62 290 PHE B O 1
ATOM 6937 N N . GLY B 1 291 ? 0.682 5.844 -5.992 1 94.94 291 GLY B N 1
ATOM 6938 C CA . GLY B 1 291 ? 0.074 4.867 -5.102 1 94.94 291 GLY B CA 1
ATOM 6939 C C . GLY B 1 291 ? -1.416 4.695 -5.332 1 94.94 291 GLY B C 1
ATOM 6940 O O . GLY B 1 291 ? -1.924 5.02 -6.406 1 94.94 291 GLY B O 1
ATOM 6941 N N . TYR B 1 292 ? -2.117 4.113 -4.348 1 94.75 292 TYR B N 1
ATOM 6942 C CA . TYR B 1 292 ? -3.568 4.016 -4.465 1 94.75 292 TYR B CA 1
ATOM 6943 C C . TYR B 1 292 ? -4.211 5.398 -4.465 1 94.75 292 TYR B C 1
ATOM 6945 O O . TYR B 1 292 ? -3.947 6.211 -3.578 1 94.75 292 TYR B O 1
ATOM 6953 N N . ARG B 1 293 ? -4.992 5.664 -5.375 1 94.88 293 ARG B N 1
ATOM 6954 C CA . ARG B 1 293 ? -5.691 6.938 -5.508 1 94.88 293 ARG B CA 1
ATOM 6955 C C . ARG B 1 293 ? -6.594 7.195 -4.305 1 94.88 293 ARG B C 1
ATOM 6957 O O . ARG B 1 293 ? -7.199 6.266 -3.768 1 94.88 293 ARG B O 1
ATOM 6964 N N . ALA B 1 294 ? -6.672 8.453 -3.889 1 95.31 294 ALA B N 1
ATOM 6965 C CA . ALA B 1 294 ? -7.59 8.82 -2.814 1 95.31 294 ALA B CA 1
ATOM 6966 C C . ALA B 1 294 ? -9.023 8.453 -3.168 1 95.31 294 ALA B C 1
ATOM 6968 O O . ALA B 1 294 ? -9.422 8.516 -4.336 1 95.31 294 ALA B O 1
ATOM 6969 N N . LEU B 1 295 ? -9.773 8.141 -2.164 1 92.81 295 LEU B N 1
ATOM 6970 C CA . LEU B 1 295 ? -11.141 7.68 -2.377 1 92.81 295 LEU B CA 1
ATOM 6971 C C . LEU B 1 295 ? -12.094 8.859 -2.508 1 92.81 295 LEU B C 1
ATOM 6973 O O . LEU B 1 295 ? -13.102 8.773 -3.221 1 92.81 295 LEU B O 1
ATOM 6977 N N . ILE B 1 296 ? -11.781 9.969 -1.849 1 93.25 296 ILE B N 1
ATOM 6978 C CA . ILE B 1 296 ? -12.539 11.211 -2.006 1 93.25 296 ILE B CA 1
ATOM 6979 C C . ILE B 1 296 ? -12 11.992 -3.199 1 93.25 296 ILE B C 1
ATOM 6981 O O . ILE B 1 296 ? -10.789 12.234 -3.299 1 93.25 296 ILE B O 1
ATOM 6985 N N . ASP B 1 297 ? -12.859 12.453 -4.055 1 94.19 297 ASP B N 1
ATOM 6986 C CA . ASP B 1 297 ? -12.445 13.078 -5.309 1 94.19 297 ASP B CA 1
ATOM 6987 C C . ASP B 1 297 ? -12 14.523 -5.082 1 94.19 297 ASP B C 1
ATOM 6989 O O . ASP B 1 297 ? -11.102 15.016 -5.77 1 94.19 297 ASP B O 1
ATOM 6993 N N . GLU B 1 298 ? -12.75 15.133 -4.191 1 94.38 298 GLU B N 1
ATOM 6994 C CA . GLU B 1 298 ? -12.516 16.562 -3.975 1 94.38 298 GLU B CA 1
ATOM 6995 C C . GLU B 1 298 ? -12.703 16.922 -2.506 1 94.38 298 GLU B C 1
ATOM 6997 O O . GLU B 1 298 ? -13.633 16.453 -1.854 1 94.38 298 GLU B O 1
ATOM 7002 N N . VAL B 1 299 ? -11.773 17.656 -1.988 1 94.12 299 VAL B N 1
ATOM 7003 C CA . VAL B 1 299 ? -11.883 18.203 -0.638 1 94.12 299 VAL B CA 1
ATOM 7004 C C . VAL B 1 299 ? -11.93 19.719 -0.695 1 94.12 299 VAL B C 1
ATOM 7006 O O . VAL B 1 299 ? -11.031 20.359 -1.256 1 94.12 299 VAL B O 1
ATOM 7009 N N . ASN B 1 300 ? -12.984 20.281 -0.138 1 92.62 300 ASN B N 1
ATOM 7010 C CA . ASN B 1 300 ? -13.172 21.734 -0.074 1 92.62 300 ASN B CA 1
ATOM 7011 C C . ASN B 1 300 ? -13.078 22.25 1.359 1 92.62 300 ASN B C 1
ATOM 7013 O O . ASN B 1 300 ? -13.961 21.984 2.178 1 92.62 300 ASN B O 1
ATOM 7017 N N . VAL B 1 301 ? -12.055 22.969 1.586 1 92.56 301 VAL B N 1
ATOM 7018 C CA . VAL B 1 301 ? -11.914 23.625 2.885 1 92.56 301 VAL B CA 1
ATOM 7019 C C . VAL B 1 301 ? -12.414 25.062 2.795 1 92.56 301 VAL B C 1
ATOM 7021 O O . VAL B 1 301 ? -11.773 25.906 2.174 1 92.56 301 VAL B O 1
ATOM 7024 N N . TRP B 1 302 ? -13.539 25.312 3.416 1 88.69 302 TRP B N 1
ATOM 7025 C CA . TRP B 1 302 ? -14.102 26.641 3.484 1 88.69 302 TRP B CA 1
ATOM 7026 C C . TRP B 1 302 ? -13.57 27.406 4.699 1 88.69 302 TRP B C 1
ATOM 7028 O O . TRP B 1 302 ? -13.508 26.844 5.801 1 88.69 302 TRP B O 1
ATOM 7038 N N . VAL B 1 303 ? -13.133 28.578 4.34 1 86.5 303 VAL B N 1
ATOM 7039 C CA . VAL B 1 303 ? -12.516 29.359 5.398 1 86.5 303 VAL B CA 1
ATOM 7040 C C . VAL B 1 303 ? -13.422 30.531 5.773 1 86.5 303 VAL B C 1
ATOM 7042 O O . VAL B 1 303 ? -13.758 31.359 4.922 1 86.5 303 VAL B O 1
ATOM 7045 N N . LEU B 1 304 ? -13.938 30.578 6.855 1 77.75 304 LEU B N 1
ATOM 7046 C CA . LEU B 1 304 ? -14.695 31.703 7.398 1 77.75 304 LEU B CA 1
ATOM 7047 C C . LEU B 1 304 ? -14.078 32.188 8.703 1 77.75 304 LEU B C 1
ATOM 7049 O O . LEU B 1 304 ? -14.219 31.547 9.742 1 77.75 304 LEU B O 1
ATOM 7053 N N . PRO B 1 305 ? -13.438 33.375 8.43 1 66.56 305 PRO B N 1
ATOM 7054 C CA . PRO B 1 305 ? -12.82 33.938 9.633 1 66.56 305 PRO B CA 1
ATOM 7055 C C . PRO B 1 305 ? -13.836 34.281 10.719 1 66.56 305 PRO B C 1
ATOM 7057 O O . PRO B 1 305 ? -14.992 34.562 10.414 1 66.56 305 PRO B O 1
ATOM 7060 N N . ASP B 1 306 ? -13.602 34.219 11.961 1 59.94 306 ASP B N 1
ATOM 7061 C CA . ASP B 1 306 ? -14.352 34.688 13.133 1 59.94 306 ASP B CA 1
ATOM 7062 C C . ASP B 1 306 ? -15.539 33.75 13.406 1 59.94 306 ASP B C 1
ATOM 7064 O O . ASP 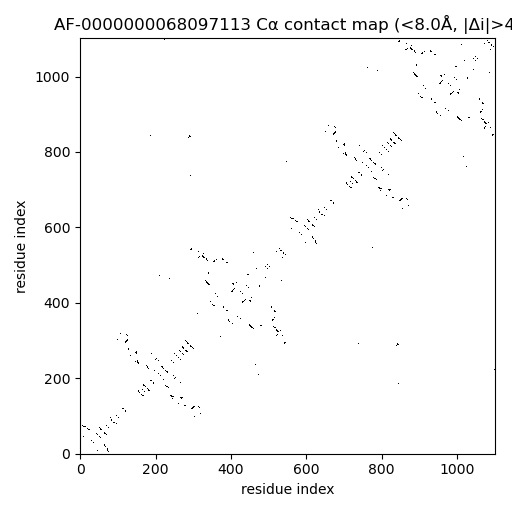B 1 306 ? -16.438 34.094 14.172 1 59.94 306 ASP B O 1
ATOM 7068 N N . ILE B 1 307 ? -15.758 32.875 12.414 1 53.19 307 ILE B N 1
ATOM 7069 C CA . ILE B 1 307 ? -16.859 31.938 12.633 1 53.19 307 ILE B CA 1
ATOM 7070 C C . ILE B 1 307 ? -16.625 31.141 13.922 1 53.19 307 ILE B C 1
ATOM 7072 O O . ILE B 1 307 ? -17.484 30.375 14.352 1 53.19 307 ILE B O 1
ATOM 7076 N N . CYS B 1 308 ? -15.453 30.969 14.281 1 48.31 308 CYS B N 1
ATOM 7077 C CA . CYS B 1 308 ? -15.383 30.047 15.398 1 48.31 308 CYS B CA 1
ATOM 7078 C C . CYS B 1 308 ? -16.234 30.531 16.562 1 48.31 308 CYS B C 1
ATOM 7080 O O . CYS B 1 308 ? -15.914 31.516 17.219 1 48.31 308 CYS B O 1
ATOM 7082 N N . ASP B 1 309 ? -17.531 30.562 16.266 1 46.81 309 ASP B N 1
ATOM 7083 C CA . ASP B 1 309 ? -18.156 30.609 17.578 1 46.81 309 ASP B CA 1
ATOM 7084 C C . ASP B 1 309 ? -17.203 30.094 18.656 1 46.81 309 ASP B C 1
ATOM 7086 O O . ASP B 1 309 ? -16.234 29.391 18.359 1 46.81 309 ASP B O 1
ATOM 7090 N N . GLU B 1 310 ? -17.594 30.469 19.875 1 48.22 310 GLU B N 1
ATOM 7091 C CA . GLU B 1 310 ? -16.953 30.078 21.125 1 48.22 310 GLU B CA 1
ATOM 7092 C C . GLU B 1 310 ? -16.391 28.672 21.047 1 48.22 310 GLU B C 1
ATOM 7094 O O . GLU B 1 310 ? -15.812 28.172 22.016 1 48.22 310 GLU B O 1
ATOM 7099 N N . ARG B 1 311 ? -16.781 27.938 19.906 1 48.81 311 ARG B N 1
ATOM 7100 C CA . ARG B 1 311 ? -16.375 26.547 19.969 1 48.81 311 ARG B CA 1
ATOM 7101 C C . ARG B 1 311 ? -14.945 26.359 19.453 1 48.81 311 ARG B C 1
ATOM 7103 O O . ARG B 1 311 ? -14.445 27.188 18.703 1 48.81 311 ARG B O 1
ATOM 7110 N N . THR B 1 312 ? -14.266 25.531 19.922 1 53.06 312 THR B N 1
ATOM 7111 C CA . THR B 1 312 ? -12.906 25 19.906 1 53.06 312 THR B CA 1
ATOM 7112 C C . THR B 1 312 ? -12.445 24.766 18.469 1 53.06 312 THR B C 1
ATOM 7114 O O . THR B 1 312 ? -13.258 24.547 17.578 1 53.06 312 THR B O 1
ATOM 7117 N N . GLY B 1 313 ? -11.391 25.562 17.891 1 56.25 313 GLY B N 1
ATOM 7118 C CA . GLY B 1 313 ? -10.547 25.344 16.734 1 56.25 313 GLY B CA 1
ATOM 7119 C C . GLY B 1 313 ? -10.695 23.969 16.125 1 56.25 313 GLY B C 1
ATOM 7120 O O . GLY B 1 313 ? -9.781 23.484 15.453 1 56.25 313 GLY B O 1
ATOM 7121 N N . ALA B 1 314 ? -11.859 23.391 16.312 1 62.12 314 ALA B N 1
ATOM 7122 C CA . ALA B 1 314 ? -12.055 22.016 15.844 1 62.12 314 ALA B CA 1
ATOM 7123 C C . ALA B 1 314 ? -12.516 21.984 14.391 1 62.12 314 ALA B C 1
ATOM 7125 O O . ALA B 1 314 ? -13.188 22.906 13.93 1 62.12 314 ALA B O 1
ATOM 7126 N N . LEU B 1 315 ? -11.914 21.078 13.648 1 68.69 315 LEU B N 1
ATOM 7127 C CA . LEU B 1 315 ? -12.375 20.781 12.297 1 68.69 315 LEU B CA 1
ATOM 7128 C C . LEU B 1 315 ? -13.805 20.266 12.312 1 68.69 315 LEU B C 1
ATOM 7130 O O . LEU B 1 315 ? -14.125 19.328 13.062 1 68.69 315 LEU B O 1
ATOM 7134 N N . THR B 1 316 ? -14.727 20.922 11.672 1 68.62 316 THR B N 1
ATOM 7135 C CA . THR B 1 316 ? -16.125 20.516 11.664 1 68.62 316 THR B CA 1
ATOM 7136 C C . THR B 1 316 ? -16.531 19.984 10.297 1 68.62 316 THR B C 1
ATOM 7138 O O . THR B 1 316 ? -16.328 20.641 9.281 1 68.62 316 THR B O 1
ATOM 7141 N N . LEU B 1 317 ? -17.016 18.75 10.266 1 68.19 317 LEU B N 1
ATOM 7142 C CA . LEU B 1 317 ? -17.469 18.094 9.039 1 68.19 317 LEU B CA 1
ATOM 7143 C C . LEU B 1 317 ? -18.969 17.828 9.094 1 68.19 317 LEU B C 1
ATOM 7145 O O . LEU B 1 317 ? -19.469 16.969 8.359 1 68.19 317 LEU B O 1
ATOM 7149 N N . LYS B 1 318 ? -19.703 18.25 10.094 1 63.28 318 LYS B N 1
ATOM 7150 C CA . LYS B 1 318 ? -21.109 17.891 10.234 1 63.28 318 LYS B CA 1
ATOM 7151 C C . LYS B 1 318 ? -22.016 19.047 9.812 1 63.28 318 LYS B C 1
ATOM 7153 O O . LYS B 1 318 ? -21.797 20.188 10.219 1 63.28 318 LYS B O 1
ATOM 7158 N N . GLY B 1 319 ? -22.828 18.734 8.773 1 54.12 319 GLY B N 1
ATOM 7159 C CA . GLY B 1 319 ? -23.953 19.625 8.516 1 54.12 319 GLY B CA 1
ATOM 7160 C C . GLY B 1 319 ? -25.094 19.438 9.484 1 54.12 319 GLY B C 1
ATOM 7161 O O . GLY B 1 319 ? -24.984 18.719 10.469 1 54.12 319 GLY B O 1
ATOM 7162 N N . PRO B 1 320 ? -26.125 20.281 9.445 1 48.59 320 PRO B N 1
ATOM 7163 C CA . PRO B 1 320 ? -27.266 20.219 10.359 1 48.59 320 PRO B CA 1
ATOM 7164 C C . PRO B 1 320 ? -28 18.891 10.305 1 48.59 320 PRO B C 1
ATOM 7166 O O . PRO B 1 320 ? -28.891 18.625 11.117 1 48.59 320 PRO B O 1
ATOM 7169 N N . THR B 1 321 ? -27.594 18.047 9.406 1 52.75 321 THR B N 1
ATOM 7170 C CA . THR B 1 321 ? -28.469 16.891 9.25 1 52.75 321 THR B CA 1
ATOM 7171 C C . THR B 1 321 ? -28.375 15.969 10.469 1 52.75 321 THR B C 1
ATOM 7173 O O . THR B 1 321 ? -27.359 15.945 11.156 1 52.75 321 THR B O 1
ATOM 7176 N N . ASP B 1 322 ? -29.547 15.391 10.875 1 50.22 322 ASP B N 1
ATOM 7177 C CA . ASP B 1 322 ? -29.875 14.461 11.961 1 50.22 322 ASP B CA 1
ATOM 7178 C C . ASP B 1 322 ? -28.984 13.219 11.906 1 50.22 322 ASP B C 1
ATOM 7180 O O . ASP B 1 322 ? -29.297 12.195 12.516 1 50.22 322 ASP B O 1
ATOM 7184 N N . ASP B 1 323 ? -28.078 13.242 11.094 1 55.97 323 ASP B N 1
ATOM 7185 C CA . ASP B 1 323 ? -27.312 12.008 11.039 1 55.97 323 ASP B CA 1
ATOM 7186 C C . ASP B 1 323 ? -26.453 11.844 12.289 1 55.97 323 ASP B C 1
ATOM 7188 O O . ASP B 1 323 ? -26.078 12.828 12.93 1 55.97 323 ASP B O 1
ATOM 7192 N N . GLU B 1 324 ? -26.406 10.656 12.734 1 60.56 324 GLU B N 1
ATOM 7193 C CA . GLU B 1 324 ? -25.641 10.289 13.922 1 60.56 324 GLU B CA 1
ATOM 7194 C C . GLU B 1 324 ? -24.234 10.852 13.859 1 60.56 324 GLU B C 1
ATOM 7196 O O . GLU B 1 324 ? -23.547 10.719 12.844 1 60.56 324 GLU B O 1
ATOM 7201 N N . LYS B 1 325 ? -23.969 11.641 14.742 1 68.69 325 LYS B N 1
ATOM 7202 C CA . LYS B 1 325 ? -22.688 12.328 14.906 1 68.69 325 LYS B CA 1
ATOM 7203 C C . LYS B 1 325 ? -21.594 11.352 15.289 1 68.69 325 LYS B C 1
ATOM 7205 O O . LYS B 1 325 ? -21.828 10.406 16.047 1 68.69 325 LYS B O 1
ATOM 7210 N N . ALA B 1 326 ? -20.547 11.375 14.461 1 72.56 326 ALA B N 1
ATOM 7211 C CA . ALA B 1 326 ? -19.328 10.688 14.875 1 72.56 326 ALA B CA 1
ATOM 7212 C C . ALA B 1 326 ? -18.266 11.688 15.336 1 72.56 326 ALA B C 1
ATOM 7214 O O . ALA B 1 326 ? -17.953 12.641 14.617 1 72.56 326 ALA B O 1
ATOM 7215 N N . ILE B 1 327 ? -17.938 11.57 16.625 1 75.94 327 ILE B N 1
ATOM 7216 C CA . ILE B 1 327 ? -16.953 12.484 17.203 1 75.94 327 ILE B CA 1
ATOM 7217 C C . ILE B 1 327 ? -15.656 11.734 17.469 1 75.94 327 ILE B C 1
ATOM 7219 O O . ILE B 1 327 ? -15.672 10.633 18.031 1 75.94 327 ILE B O 1
ATOM 7223 N N . GLU B 1 328 ? -14.578 12.297 16.859 1 82.56 328 GLU B N 1
ATOM 7224 C CA . GLU B 1 328 ? -13.234 11.852 17.219 1 82.56 328 GLU B CA 1
ATOM 7225 C C . GLU B 1 328 ? -12.508 12.898 18.062 1 82.56 328 GLU B C 1
ATOM 7227 O O . GLU B 1 328 ? -12.547 14.094 17.75 1 82.56 328 GLU B O 1
ATOM 7232 N N . SER B 1 329 ? -12.039 12.453 19.281 1 85.5 329 SER B N 1
ATOM 7233 C CA . SER B 1 329 ? -11.344 13.398 20.141 1 85.5 329 SER B CA 1
ATOM 7234 C C . SER B 1 329 ? -10.094 12.773 20.75 1 85.5 329 SER B C 1
ATOM 7236 O O . SER B 1 329 ? -10.016 11.555 20.906 1 85.5 329 SER B O 1
ATOM 7238 N N . ARG B 1 330 ? -9.164 13.664 20.938 1 88.19 330 ARG B N 1
ATOM 7239 C CA . ARG B 1 330 ? -7.945 13.234 21.625 1 88.19 330 ARG B CA 1
ATOM 7240 C C . ARG B 1 330 ? -7.223 14.414 22.266 1 88.19 330 ARG B C 1
ATOM 7242 O O . ARG B 1 330 ? -7.395 15.555 21.828 1 88.19 330 ARG B O 1
ATOM 7249 N N . LEU B 1 331 ? -6.508 14.055 23.281 1 91.5 331 LEU B N 1
ATOM 7250 C CA . LEU B 1 331 ? -5.613 15.055 23.859 1 91.5 331 LEU B CA 1
ATOM 7251 C C . LEU B 1 331 ? -4.422 15.305 22.938 1 91.5 331 LEU B C 1
ATOM 7253 O O . LEU B 1 331 ? -3.842 14.367 22.391 1 91.5 331 LEU B O 1
ATOM 7257 N N . GLU B 1 332 ? -4.051 16.5 22.781 1 93.88 332 GLU B N 1
ATOM 7258 C CA . GLU B 1 332 ? -2.953 16.859 21.875 1 93.88 332 GLU B CA 1
ATOM 7259 C C . GLU B 1 332 ? -1.622 16.328 22.406 1 93.88 332 GLU B C 1
ATOM 7261 O O . GLU B 1 332 ? -1.451 16.156 23.609 1 93.88 332 GLU B O 1
ATOM 7266 N N . GLU B 1 333 ? -0.723 16.047 21.531 1 95.5 333 GLU B N 1
ATOM 7267 C CA . GLU B 1 333 ? 0.68 15.805 21.859 1 95.5 333 GLU B CA 1
ATOM 7268 C C . GLU B 1 333 ? 1.5 17.094 21.734 1 95.5 333 GLU B C 1
ATOM 7270 O O . GLU B 1 333 ? 2.223 17.281 20.766 1 95.5 333 GLU B O 1
ATOM 7275 N N . GLY B 1 334 ? 1.402 17.875 22.688 1 96.88 334 GLY B N 1
ATOM 7276 C CA . GLY B 1 334 ? 1.985 19.219 22.719 1 96.88 334 GLY B CA 1
ATOM 7277 C C . GLY B 1 334 ? 1.366 20.109 23.766 1 96.88 334 GLY B C 1
ATOM 7278 O O . GLY B 1 334 ? 0.75 19.625 24.719 1 96.88 334 GLY B O 1
ATOM 7279 N N . CYS B 1 335 ? 1.616 21.422 23.688 1 97.31 335 CYS B N 1
ATOM 7280 C CA . CYS B 1 335 ? 1.075 22.344 24.672 1 97.31 335 CYS B CA 1
ATOM 7281 C C . CYS B 1 335 ? 1.205 23.797 24.203 1 97.31 335 CYS B C 1
ATOM 7283 O O . CYS B 1 335 ? 1.905 24.062 23.234 1 97.31 335 CYS B O 1
ATOM 7285 N N . TYR B 1 336 ? 0.402 24.578 24.781 1 97.44 336 TYR B N 1
ATOM 7286 C CA . TYR B 1 336 ? 0.663 26.016 24.781 1 97.44 336 TYR B CA 1
ATOM 7287 C C . TYR B 1 336 ? 1.706 26.391 25.828 1 97.44 336 TYR B C 1
ATOM 7289 O O . TYR B 1 336 ? 1.703 25.844 26.938 1 97.44 336 TYR B O 1
ATOM 7297 N N . TYR B 1 337 ? 2.576 27.328 25.516 1 98.31 337 TYR B N 1
ATOM 7298 C CA . TYR B 1 337 ? 3.654 27.625 26.453 1 98.31 337 TYR B CA 1
ATOM 7299 C C . TYR B 1 337 ? 4.133 29.062 26.312 1 98.31 337 TYR B C 1
ATOM 7301 O O . TYR B 1 337 ? 3.908 29.688 25.281 1 98.31 337 TYR B O 1
ATOM 7309 N N . LEU B 1 338 ? 4.734 29.531 27.344 1 98.44 338 LEU B N 1
ATOM 7310 C CA . LEU B 1 338 ? 5.477 30.781 27.312 1 98.44 338 LEU B CA 1
ATOM 7311 C C . LEU B 1 338 ? 6.949 30.531 27 1 98.44 338 LEU B C 1
ATOM 7313 O O . LEU B 1 338 ? 7.531 29.547 27.469 1 98.44 338 LEU B O 1
ATOM 7317 N N . LEU B 1 339 ? 7.488 31.359 26.203 1 98.75 339 LEU B N 1
ATOM 7318 C CA . LEU B 1 339 ? 8.914 31.375 25.906 1 98.75 339 LEU B CA 1
ATOM 7319 C C . LEU B 1 339 ? 9.539 32.719 26.328 1 98.75 339 LEU B C 1
ATOM 7321 O O . LEU B 1 339 ? 9.242 33.75 25.734 1 98.75 339 LEU B O 1
ATOM 7325 N N . PHE B 1 340 ? 10.344 32.688 27.391 1 98.69 340 PHE B N 1
ATOM 7326 C CA . PHE B 1 340 ? 11.016 33.906 27.812 1 98.69 340 PHE B CA 1
ATOM 7327 C C . PHE B 1 340 ? 12.172 34.25 26.875 1 98.69 340 PHE B C 1
ATOM 7329 O O . PHE B 1 340 ? 12.984 33.375 26.562 1 98.69 340 PHE B O 1
ATOM 7336 N N . ASP B 1 341 ? 12.211 35.438 26.375 1 98.44 341 ASP B N 1
ATOM 7337 C CA . ASP B 1 341 ? 13.242 35.875 25.438 1 98.44 341 ASP B CA 1
ATOM 7338 C C . ASP B 1 341 ? 14.484 36.375 26.172 1 98.44 341 ASP B C 1
ATOM 7340 O O . ASP B 1 341 ? 14.508 37.469 26.703 1 98.44 341 ASP B O 1
ATOM 7344 N N . ALA B 1 342 ? 15.516 35.625 26.125 1 97.5 342 ALA B N 1
ATOM 7345 C CA . ALA B 1 342 ? 16.734 35.938 26.859 1 97.5 342 ALA B CA 1
ATOM 7346 C C . ALA B 1 342 ? 17.453 37.125 26.25 1 97.5 342 ALA B C 1
ATOM 7348 O O . ALA B 1 342 ? 18.391 37.688 26.844 1 97.5 342 ALA B O 1
ATOM 7349 N N . ARG B 1 343 ? 17.016 37.688 25.094 1 95.56 343 ARG B N 1
ATOM 7350 C CA . ARG B 1 343 ? 17.656 38.812 24.422 1 95.56 343 ARG B CA 1
ATOM 7351 C C . ARG B 1 343 ? 17.297 40.156 25.094 1 95.56 343 ARG B C 1
ATOM 7353 O O . ARG B 1 343 ? 18 41.156 24.938 1 95.56 343 ARG B O 1
ATOM 7360 N N . THR B 1 344 ? 16.172 40.062 25.891 1 96.81 344 THR B N 1
ATOM 7361 C CA . THR B 1 344 ? 15.758 41.281 26.609 1 96.81 344 THR B CA 1
ATOM 7362 C C . THR B 1 344 ? 16.141 41.188 28.094 1 96.81 344 THR B C 1
ATOM 7364 O O . THR B 1 344 ? 16.25 40.094 28.641 1 96.81 344 THR B O 1
ATOM 7367 N N . HIS B 1 345 ? 16.219 42.406 28.688 1 96.12 345 HIS B N 1
ATOM 7368 C CA . HIS B 1 345 ? 16.594 42.438 30.094 1 96.12 345 HIS B CA 1
ATOM 7369 C C . HIS B 1 345 ? 15.539 41.781 30.984 1 96.12 345 HIS B C 1
ATOM 7371 O O . HIS B 1 345 ? 15.875 41.062 31.922 1 96.12 345 HIS B O 1
ATOM 7377 N N . ARG B 1 346 ? 14.312 42 30.734 1 97 346 ARG B N 1
ATOM 7378 C CA . ARG B 1 346 ? 13.234 41.406 31.531 1 97 346 ARG B CA 1
ATOM 7379 C C . ARG B 1 346 ? 13.094 39.938 31.266 1 97 346 ARG B C 1
ATOM 7381 O O . ARG B 1 346 ? 12.945 39.125 32.188 1 97 346 ARG B O 1
ATOM 7388 N N . GLY B 1 347 ? 13.234 39.531 29.984 1 97.12 347 GLY B N 1
ATOM 7389 C CA . GLY B 1 347 ? 13.102 38.125 29.625 1 97.12 347 GLY B CA 1
ATOM 7390 C C . GLY B 1 347 ? 14.25 37.281 30.125 1 97.12 347 GLY B C 1
ATOM 7391 O O . GLY B 1 347 ? 14.078 36.094 30.375 1 97.12 347 GLY B O 1
ATOM 7392 N N . ALA B 1 348 ? 15.391 37.906 30.328 1 96.94 348 ALA B N 1
ATOM 7393 C CA . ALA B 1 348 ? 16.578 37.156 30.781 1 96.94 348 ALA B CA 1
ATOM 7394 C C . ALA B 1 348 ? 16.625 37.094 32.312 1 96.94 348 ALA B C 1
ATOM 7396 O O . ALA B 1 348 ? 17.375 36.312 32.875 1 96.94 348 ALA B O 1
ATOM 7397 N N . ASN B 1 349 ? 15.844 37.938 32.969 1 97.25 349 ASN B N 1
ATOM 7398 C CA . ASN B 1 349 ? 15.891 38.062 34.438 1 97.25 349 ASN B CA 1
ATOM 7399 C C . ASN B 1 349 ? 15.195 36.906 35.125 1 97.25 349 ASN B C 1
ATOM 7401 O O . ASN B 1 349 ? 13.977 36.75 35.031 1 97.25 349 ASN B O 1
ATOM 7405 N N . GLN B 1 350 ? 16 36.156 35.938 1 96.88 350 GLN B N 1
ATOM 7406 C CA . GLN B 1 350 ? 15.484 34.969 36.562 1 96.88 350 GLN B CA 1
ATOM 7407 C C . GLN B 1 350 ? 14.375 35.281 37.562 1 96.88 350 GLN B C 1
ATOM 7409 O O . GLN B 1 350 ? 13.422 34.5 37.688 1 96.88 350 GLN B O 1
ATOM 7414 N N . ALA B 1 351 ? 14.484 36.312 38.188 1 97.25 351 ALA B N 1
ATOM 7415 C CA . ALA B 1 351 ? 13.453 36.688 39.156 1 97.25 351 ALA B CA 1
ATOM 7416 C C . ALA B 1 351 ? 12.133 37 38.438 1 97.25 351 ALA B C 1
ATOM 7418 O O . ALA B 1 351 ? 11.055 36.688 38.938 1 97.25 351 ALA B O 1
ATOM 7419 N N . VAL B 1 352 ? 12.266 37.688 37.344 1 97.88 352 VAL B N 1
ATOM 7420 C CA . VAL B 1 352 ? 11.078 37.969 36.531 1 97.88 352 VAL B CA 1
ATOM 7421 C C . VAL B 1 352 ? 10.461 36.688 36.031 1 97.88 352 VAL B C 1
ATOM 7423 O O . VAL B 1 352 ? 9.242 36.469 36.125 1 97.88 352 VAL B O 1
ATOM 7426 N N . ARG B 1 353 ? 11.266 35.75 35.531 1 98 353 ARG B N 1
ATOM 7427 C CA . ARG B 1 353 ? 10.797 34.469 35.031 1 98 353 ARG B CA 1
ATOM 7428 C C . ARG B 1 353 ? 10.023 33.719 36.094 1 98 353 ARG B C 1
ATOM 7430 O O . ARG B 1 353 ? 8.93 33.219 35.844 1 98 353 ARG B O 1
ATOM 7437 N N . GLU B 1 354 ? 10.602 33.625 37.25 1 97.56 354 GLU B N 1
ATOM 7438 C CA . GLU B 1 354 ? 10.008 32.875 38.344 1 97.56 354 GLU B CA 1
ATOM 7439 C C . GLU B 1 354 ? 8.68 33.5 38.781 1 97.56 354 GLU B C 1
ATOM 7441 O O . GLU B 1 354 ? 7.68 32.812 38.938 1 97.56 354 GLU B O 1
ATOM 7446 N N . TRP B 1 355 ? 8.703 34.75 38.969 1 98.19 355 TRP B N 1
ATOM 7447 C CA . TRP B 1 355 ? 7.508 35.406 39.469 1 98.19 355 TRP B CA 1
ATOM 7448 C C . TRP B 1 355 ? 6.383 35.375 38.438 1 98.19 355 TRP B C 1
ATOM 7450 O O . TRP B 1 355 ? 5.234 35.062 38.781 1 98.19 355 TRP B O 1
ATOM 7460 N N . VAL B 1 356 ? 6.703 35.688 37.219 1 98.19 356 VAL B N 1
ATOM 7461 C CA . VAL B 1 356 ? 5.711 35.656 36.156 1 98.19 356 VAL B CA 1
ATOM 7462 C C . VAL B 1 356 ? 5.129 34.25 36 1 98.19 356 VAL B C 1
ATOM 7464 O O . VAL B 1 356 ? 3.924 34.094 35.812 1 98.19 356 VAL B O 1
ATOM 7467 N N . SER B 1 357 ? 5.988 33.219 36.094 1 97.31 357 SER B N 1
ATOM 7468 C CA . SER B 1 357 ? 5.547 31.828 36 1 97.31 357 SER B CA 1
ATOM 7469 C C . SER B 1 357 ? 4.578 31.469 37.125 1 97.31 357 SER B C 1
ATOM 7471 O O . SER B 1 357 ? 3.686 30.641 36.938 1 97.31 357 SER B O 1
ATOM 7473 N N . ARG B 1 358 ? 4.805 32.031 38.219 1 96.75 358 ARG B N 1
ATOM 7474 C CA . ARG B 1 358 ? 3.904 31.812 39.344 1 96.75 358 ARG B CA 1
ATOM 7475 C C . ARG B 1 358 ? 2.549 32.469 39.094 1 96.75 358 ARG B C 1
ATOM 7477 O O . ARG B 1 358 ? 1.506 31.859 39.344 1 96.75 358 ARG B O 1
ATOM 7484 N N . ILE B 1 359 ? 2.564 33.656 38.625 1 97.62 359 ILE B N 1
ATOM 7485 C CA . ILE B 1 359 ? 1.349 34.438 38.438 1 97.62 359 ILE B CA 1
ATOM 7486 C C . ILE B 1 359 ? 0.545 33.875 37.281 1 97.62 359 ILE B C 1
ATOM 7488 O O . ILE B 1 359 ? -0.684 33.781 37.344 1 97.62 359 ILE B O 1
ATOM 7492 N N . LEU B 1 360 ? 1.274 33.5 36.25 1 97.88 360 LEU B N 1
ATOM 7493 C CA . LEU B 1 360 ? 0.629 32.969 35.031 1 97.88 360 LEU B CA 1
ATOM 7494 C C . LEU B 1 360 ? 0.603 31.453 35.031 1 97.88 360 LEU B C 1
ATOM 7496 O O . LEU B 1 360 ? 0.731 30.828 34 1 97.88 360 LEU B O 1
ATOM 7500 N N . SER B 1 361 ? 0.462 30.875 36.125 1 96.06 361 SER B N 1
ATOM 7501 C CA . SER B 1 361 ? 0.426 29.422 36.281 1 96.06 361 SER B CA 1
ATOM 7502 C C . SER B 1 361 ? -0.807 28.828 35.594 1 96.06 361 SER B C 1
ATOM 7504 O O . SER B 1 361 ? -1.815 29.516 35.438 1 96.06 361 SER B O 1
ATOM 7506 N N . PRO B 1 362 ? -0.701 27.516 35.188 1 95.75 362 PRO B N 1
ATOM 7507 C CA . PRO B 1 362 ? -1.844 26.859 34.562 1 95.75 362 PRO B CA 1
ATOM 7508 C C . PRO B 1 362 ? -3.115 26.953 35.406 1 95.75 362 PRO B C 1
ATOM 7510 O O . PRO B 1 362 ? -4.199 27.172 34.875 1 95.75 362 PRO B O 1
ATOM 7513 N N . SER B 1 363 ? -2.98 26.812 36.688 1 94.38 363 SER B N 1
ATOM 7514 C CA . SER B 1 363 ? -4.141 26.859 37.562 1 94.38 363 SER B CA 1
ATOM 7515 C C . SER B 1 363 ? -4.793 28.25 37.531 1 94.38 363 SER B C 1
ATOM 7517 O O . SER B 1 363 ? -6.02 28.359 37.5 1 94.38 363 SER B O 1
ATOM 7519 N N . ASN B 1 364 ? -3.992 29.281 37.594 1 95.62 364 ASN B N 1
ATOM 7520 C CA . ASN B 1 364 ? -4.523 30.641 37.531 1 95.62 364 ASN B CA 1
ATOM 7521 C C . ASN B 1 364 ? -5.191 30.906 36.188 1 95.62 364 ASN B C 1
ATOM 7523 O O . ASN B 1 364 ? -6.246 31.547 36.125 1 95.62 364 ASN B O 1
ATOM 7527 N N . LEU B 1 365 ? -4.562 30.453 35.156 1 95.69 365 LEU B N 1
ATOM 7528 C CA . LEU B 1 365 ? -5.113 30.641 33.812 1 95.69 365 LEU B CA 1
ATOM 7529 C C . LEU B 1 365 ? -6.484 29.984 33.688 1 95.69 365 LEU B C 1
ATOM 7531 O O . LEU B 1 365 ? -7.43 30.594 33.188 1 95.69 365 LEU B O 1
ATOM 7535 N N . LEU B 1 366 ? -6.547 28.75 34.156 1 94.75 366 LEU B N 1
ATOM 7536 C CA . LEU B 1 366 ? -7.789 28 34.062 1 94.75 366 LEU B CA 1
ATOM 7537 C C . LEU B 1 366 ? -8.883 28.625 34.906 1 94.75 366 LEU B C 1
ATOM 7539 O O . LEU B 1 366 ? -10.055 28.625 34.5 1 94.75 366 LEU B O 1
ATOM 7543 N N . TYR B 1 367 ? -8.484 29.094 35.969 1 94 367 TYR B N 1
ATOM 7544 C CA . TYR B 1 367 ? -9.438 29.734 36.875 1 94 367 TYR B CA 1
ATOM 7545 C C . TYR B 1 367 ? -10.109 30.922 36.219 1 94 367 TYR B C 1
ATOM 7547 O O . TYR B 1 367 ? -11.305 31.141 36.375 1 94 367 TYR B O 1
ATOM 7555 N N . TYR B 1 368 ? -9.398 31.719 35.469 1 94.69 368 TYR B N 1
ATOM 7556 C CA . TYR B 1 368 ? -9.906 32.938 34.844 1 94.69 368 TYR B CA 1
ATOM 7557 C C . TYR B 1 368 ? -10.539 32.656 33.5 1 94.69 368 TYR B C 1
ATOM 7559 O O . TYR B 1 368 ? -11.172 33.531 32.906 1 94.69 368 TYR B O 1
ATOM 7567 N N . ALA B 1 369 ? -10.344 31.422 33 1 93.19 369 ALA B N 1
ATOM 7568 C CA . ALA B 1 369 ? -10.914 31.062 31.719 1 93.19 369 ALA B CA 1
ATOM 7569 C C . ALA B 1 369 ? -12.422 30.844 31.812 1 93.19 369 ALA B C 1
ATOM 7571 O O . ALA B 1 369 ? -12.922 30.406 32.844 1 93.19 369 ALA B O 1
ATOM 7572 N N . ASN B 1 370 ? -13.141 31.125 30.75 1 91.12 370 ASN B N 1
ATOM 7573 C CA . ASN B 1 370 ? -14.57 30.859 30.703 1 91.12 370 ASN B CA 1
ATOM 7574 C C . ASN B 1 370 ? -14.852 29.359 30.703 1 91.12 370 ASN B C 1
ATOM 7576 O O . ASN B 1 370 ? -13.961 28.547 30.453 1 91.12 370 ASN B O 1
ATOM 7580 N N . GLU B 1 371 ? -16.078 29.047 30.891 1 89.31 371 GLU B N 1
ATOM 7581 C CA . GLU B 1 371 ? -16.5 27.656 31.031 1 89.31 371 GLU B CA 1
ATOM 7582 C C . GLU B 1 371 ? -16.172 26.844 29.781 1 89.31 371 GLU B C 1
ATOM 7584 O O . GLU B 1 371 ? -15.789 25.688 29.891 1 89.31 371 GLU B O 1
ATOM 7589 N N . HIS B 1 372 ? -16.328 27.391 28.75 1 83.81 372 HIS B N 1
ATOM 7590 C CA . HIS B 1 372 ? -16.047 26.703 27.484 1 83.81 372 HIS B CA 1
ATOM 7591 C C . HIS B 1 372 ? -14.586 26.234 27.438 1 83.81 372 HIS B C 1
ATOM 7593 O O . HIS B 1 372 ? -14.312 25.078 27.109 1 83.81 372 HIS B O 1
ATOM 7599 N N . TYR B 1 373 ? -13.719 27.062 27.781 1 87.81 373 TYR B N 1
ATOM 7600 C CA . TYR B 1 373 ? -12.289 26.766 27.703 1 87.81 373 TYR B CA 1
ATOM 7601 C C . TYR B 1 373 ? -11.867 25.828 28.844 1 87.81 373 TYR B C 1
ATOM 7603 O O . TYR B 1 373 ? -10.984 25 28.672 1 87.81 373 TYR B O 1
ATOM 7611 N N . GLN B 1 374 ? -12.562 25.906 29.922 1 88.81 374 GLN B N 1
ATOM 7612 C CA . GLN B 1 374 ? -12.266 25.016 31.047 1 88.81 374 GLN B CA 1
ATOM 7613 C C . GLN B 1 374 ? -12.562 23.562 30.703 1 88.81 374 GLN B C 1
ATOM 7615 O O . GLN B 1 374 ? -11.969 22.656 31.266 1 88.81 374 GLN B O 1
ATOM 7620 N N . ARG B 1 375 ? -13.438 23.359 29.75 1 85.69 375 ARG B N 1
ATOM 7621 C CA . ARG B 1 375 ? -13.805 22.016 29.344 1 85.69 375 ARG B CA 1
ATOM 7622 C C . ARG B 1 375 ? -12.789 21.438 28.375 1 85.69 375 ARG B C 1
ATOM 7624 O O . ARG B 1 375 ? -12.664 20.219 28.234 1 85.69 375 ARG B O 1
ATOM 7631 N N . HIS B 1 376 ? -11.977 22.328 27.781 1 88.25 376 HIS B N 1
ATOM 7632 C CA . HIS B 1 376 ? -11.148 21.844 26.672 1 88.25 376 HIS B CA 1
ATOM 7633 C C . HIS B 1 376 ? -9.672 22.047 26.969 1 88.25 376 HIS B C 1
ATOM 7635 O O . HIS B 1 376 ? -8.812 21.484 26.297 1 88.25 376 HIS B O 1
ATOM 7641 N N . TRP B 1 377 ? -9.422 22.891 28.016 1 92.88 377 TRP B N 1
ATOM 7642 C CA . TRP B 1 377 ? -8.039 23.125 28.422 1 92.88 377 TRP B CA 1
ATOM 7643 C C . TRP B 1 377 ? -7.652 22.234 29.594 1 92.88 377 TRP B C 1
ATOM 7645 O O . TRP B 1 377 ? -8.422 22.078 30.531 1 92.88 377 TRP B O 1
ATOM 7655 N N . PHE B 1 378 ? -6.516 21.688 29.5 1 94.25 378 PHE B N 1
ATOM 7656 C CA . PHE B 1 378 ? -5.938 20.922 30.594 1 94.25 378 PHE B CA 1
ATOM 7657 C C . PHE B 1 378 ? -4.605 21.516 31.031 1 94.25 378 PHE B C 1
ATOM 7659 O O . PHE B 1 378 ? -3.809 21.953 30.203 1 94.25 378 PHE B O 1
ATOM 7666 N N . PRO B 1 379 ? -4.453 21.562 32.281 1 95.69 379 PRO B N 1
ATOM 7667 C CA . PRO B 1 379 ? -3.186 22.125 32.75 1 95.69 379 PRO B CA 1
ATOM 7668 C C . PRO B 1 379 ? -1.972 21.375 32.219 1 95.69 379 PRO B C 1
ATOM 7670 O O . PRO B 1 379 ? -1.963 20.141 32.25 1 95.69 379 PRO B O 1
ATOM 7673 N N . ALA B 1 380 ? -0.979 22.078 31.797 1 97.38 380 ALA B N 1
ATOM 7674 C CA . ALA B 1 380 ? 0.248 21.484 31.281 1 97.38 380 ALA B CA 1
ATOM 7675 C C . ALA B 1 380 ? 1.396 21.641 32.281 1 97.38 380 ALA B C 1
ATOM 7677 O O . ALA B 1 380 ? 1.681 22.766 32.719 1 97.38 380 ALA B O 1
ATOM 7678 N N . TYR B 1 381 ? 2.082 20.562 32.625 1 95.75 381 TYR B N 1
ATOM 7679 C CA . TYR B 1 381 ? 3.25 20.594 33.5 1 95.75 381 TYR B CA 1
ATOM 7680 C C . TYR B 1 381 ? 4.469 20 32.812 1 95.75 381 TYR B C 1
ATOM 7682 O O . TYR B 1 381 ? 5.457 19.656 33.438 1 95.75 381 TYR B O 1
ATOM 7690 N N . GLY B 1 382 ? 4.297 19.781 31.578 1 96.56 382 GLY B N 1
ATOM 7691 C CA . GLY B 1 382 ? 5.32 19.359 30.641 1 96.56 382 GLY B CA 1
ATOM 7692 C C . GLY B 1 382 ? 4.973 19.672 29.203 1 96.56 382 GLY B C 1
ATOM 7693 O O . GLY B 1 382 ? 3.861 20.125 28.906 1 96.56 382 GLY B O 1
ATOM 7694 N N . LEU B 1 383 ? 5.941 19.469 28.344 1 97.44 383 LEU B N 1
ATOM 7695 C CA . LEU B 1 383 ? 5.691 19.719 26.922 1 97.44 383 LEU B CA 1
ATOM 7696 C C . LEU B 1 383 ? 4.738 18.672 26.344 1 97.44 383 LEU B C 1
ATOM 7698 O O . LEU B 1 383 ? 4.094 18.906 25.328 1 97.44 383 LEU B O 1
ATOM 7702 N N . LEU B 1 384 ? 4.672 17.547 27.016 1 97.31 384 LEU B N 1
ATOM 7703 C CA . LEU B 1 384 ? 3.727 16.484 26.688 1 97.31 384 LEU B CA 1
ATOM 7704 C C . LEU B 1 384 ? 2.779 16.219 27.859 1 97.31 384 LEU B C 1
ATOM 7706 O O . LEU B 1 384 ? 3.143 16.422 29.016 1 97.31 384 LEU B O 1
ATOM 7710 N N . PRO B 1 385 ? 1.594 15.734 27.531 1 95.44 385 PRO B N 1
ATOM 7711 C CA . PRO B 1 385 ? 0.615 15.508 28.609 1 95.44 385 PRO B CA 1
ATOM 7712 C C . PRO B 1 385 ? 1.112 14.523 29.656 1 95.44 385 PRO B C 1
ATOM 7714 O O . PRO B 1 385 ? 0.772 14.656 30.844 1 95.44 385 PRO B O 1
ATOM 7717 N N . ARG B 1 386 ? 1.899 13.648 29.297 1 94.56 386 ARG B N 1
ATOM 7718 C CA . ARG B 1 386 ? 2.322 12.609 30.234 1 94.56 386 ARG B CA 1
ATOM 7719 C C . ARG B 1 386 ? 3.557 13.047 31.016 1 94.56 386 ARG B C 1
ATOM 7721 O O . ARG B 1 386 ? 3.973 12.359 31.953 1 94.56 386 ARG B O 1
ATOM 7728 N N . TRP B 1 387 ? 4.156 14.125 30.672 1 95.06 387 TRP B N 1
ATOM 7729 C CA . TRP B 1 387 ? 5.359 14.609 31.328 1 95.06 387 TRP B CA 1
ATOM 7730 C C . TRP B 1 387 ? 5.008 15.625 32.406 1 95.06 387 TRP B C 1
ATOM 7732 O O . TRP B 1 387 ? 4.156 16.5 32.188 1 95.06 387 TRP B O 1
ATOM 7742 N N . HIS B 1 388 ? 5.617 15.531 33.594 1 93.38 388 HIS B N 1
ATOM 7743 C CA . HIS B 1 388 ? 5.422 16.453 34.688 1 93.38 388 HIS B CA 1
ATOM 7744 C C . HIS B 1 388 ? 6.742 17.078 35.125 1 93.38 388 HIS B C 1
ATOM 7746 O O . HIS B 1 388 ? 7.117 17 36.312 1 93.38 388 HIS B O 1
ATOM 7752 N N . HIS B 1 389 ? 7.266 17.844 34.281 1 92.12 389 HIS B N 1
ATOM 7753 C CA . HIS B 1 389 ? 8.609 18.391 34.469 1 92.12 389 HIS B CA 1
ATOM 7754 C C . HIS B 1 389 ? 8.57 19.75 35.156 1 92.12 389 HIS B C 1
ATOM 7756 O O . HIS B 1 389 ? 9.555 20.172 35.75 1 92.12 389 HIS B O 1
ATOM 7762 N N . ALA B 1 390 ? 7.496 20.453 35.031 1 92.56 390 ALA B N 1
ATOM 7763 C CA . ALA B 1 390 ? 7.418 21.859 35.438 1 92.56 390 ALA B CA 1
ATOM 7764 C C . ALA B 1 390 ? 7.27 21.969 36.938 1 92.56 390 ALA B C 1
ATOM 7766 O O . ALA B 1 390 ? 6.559 21.172 37.562 1 92.56 390 ALA B O 1
ATOM 7767 N N . ARG B 1 391 ? 8.008 22.891 37.469 1 90.5 391 ARG B N 1
ATOM 7768 C CA . ARG B 1 391 ? 7.871 23.266 38.875 1 90.5 391 ARG B CA 1
ATOM 7769 C C . ARG B 1 391 ? 7.25 24.656 39.031 1 90.5 391 ARG B C 1
ATOM 7771 O O . ARG B 1 391 ? 7.527 25.547 38.219 1 90.5 391 ARG B O 1
ATOM 7778 N N . PRO B 1 392 ? 6.484 24.781 40.062 1 89.56 392 PRO B N 1
ATOM 7779 C CA . PRO B 1 392 ? 5.871 26.094 40.25 1 89.56 392 PRO B CA 1
ATOM 7780 C C . PRO B 1 392 ? 6.902 27.203 40.438 1 89.56 392 PRO B C 1
ATOM 7782 O O . PRO B 1 392 ? 7.938 26.984 41.062 1 89.56 392 PRO B O 1
ATOM 7785 N N . GLY B 1 393 ? 6.535 28.375 39.844 1 90.25 393 GLY B N 1
ATOM 7786 C CA . GLY B 1 393 ? 7.359 29.547 40.094 1 90.25 393 GLY B CA 1
ATOM 7787 C C . GLY B 1 393 ? 7.301 30.031 41.531 1 90.25 393 GLY B C 1
ATOM 7788 O O . GLY B 1 393 ? 6.391 29.656 42.281 1 90.25 393 GLY B O 1
ATOM 7789 N N . HIS B 1 394 ? 8.352 30.828 41.875 1 90.31 394 HIS B N 1
ATOM 7790 C CA . HIS B 1 394 ? 8.398 31.344 43.25 1 90.31 394 HIS B CA 1
ATOM 7791 C C . HIS B 1 394 ? 8.945 32.781 43.281 1 90.31 394 HIS B C 1
ATOM 7793 O O . HIS B 1 394 ? 9.258 33.344 42.219 1 90.31 394 HIS B O 1
ATOM 7799 N N . GLY B 1 395 ? 8.766 33.375 44.5 1 91.31 395 GLY B N 1
ATOM 7800 C CA . GLY B 1 395 ? 9.367 34.688 44.719 1 91.31 395 GLY B CA 1
ATOM 7801 C C . GLY B 1 395 ? 8.352 35.812 44.719 1 91.31 395 GLY B C 1
ATOM 7802 O O . GLY B 1 395 ? 7.168 35.594 44.438 1 91.31 395 GLY B O 1
ATOM 7803 N N . GLU B 1 396 ? 8.914 37 45 1 94.88 396 GLU B N 1
ATOM 7804 C CA . GLU B 1 396 ? 8.102 38.219 45.031 1 94.88 396 GLU B CA 1
ATOM 7805 C C . GLU B 1 396 ? 8.258 39 43.75 1 94.88 396 GLU B C 1
ATOM 7807 O O . GLU B 1 396 ? 9.195 38.781 42.969 1 94.88 396 GLU B O 1
ATOM 7812 N N . LYS B 1 397 ? 7.254 39.812 43.531 1 96.88 397 LYS B N 1
ATOM 7813 C CA . LYS B 1 397 ? 7.328 40.688 42.375 1 96.88 397 LYS B CA 1
ATOM 7814 C C . LYS B 1 397 ? 8.648 41.469 42.344 1 96.88 397 LYS B C 1
ATOM 7816 O O . LYS B 1 397 ? 9 42.125 43.312 1 96.88 397 LYS B O 1
ATOM 7821 N N . PRO B 1 398 ? 9.375 41.344 41.312 1 96.56 398 PRO B N 1
ATOM 7822 C CA . PRO B 1 398 ? 10.617 42.125 41.188 1 96.56 398 PRO B CA 1
ATOM 7823 C C . PRO B 1 398 ? 10.375 43.625 41.25 1 96.56 398 PRO B C 1
ATOM 7825 O O . PRO B 1 398 ? 9.43 44.125 40.625 1 96.56 398 PRO B O 1
ATOM 7828 N N . ALA B 1 399 ? 11.312 44.281 41.844 1 93.75 399 ALA B N 1
ATOM 7829 C CA . ALA B 1 399 ? 11.195 45.719 42 1 93.75 399 ALA B CA 1
ATOM 7830 C C . ALA B 1 399 ? 11.258 46.406 40.625 1 93.75 399 ALA B C 1
ATOM 7832 O O . ALA B 1 399 ? 12.07 46.031 39.781 1 93.75 399 ALA B O 1
ATOM 7833 N N . GLY B 1 400 ? 10.32 47.312 40.406 1 92.88 400 GLY B N 1
ATOM 7834 C CA . GLY B 1 400 ? 10.375 48.156 39.219 1 92.88 400 GLY B CA 1
ATOM 7835 C C . GLY B 1 400 ? 9.68 47.5 38 1 92.88 400 GLY B C 1
ATOM 7836 O O . GLY B 1 400 ? 9.609 48.125 36.938 1 92.88 400 GLY B O 1
ATOM 7837 N N . LEU B 1 401 ? 9.242 46.312 38.219 1 96.75 401 LEU B N 1
ATOM 7838 C CA . LEU B 1 401 ? 8.562 45.656 37.094 1 96.75 401 LEU B CA 1
ATOM 7839 C C . LEU B 1 401 ? 7.172 46.25 36.875 1 96.75 401 LEU B C 1
ATOM 7841 O O . LEU B 1 401 ? 6.246 45.938 37.625 1 96.75 401 LEU B O 1
ATOM 7845 N N . GLU B 1 402 ? 6.98 47.031 35.844 1 97.12 402 GLU B N 1
ATOM 7846 C CA . GLU B 1 402 ? 5.707 47.719 35.625 1 97.12 402 GLU B CA 1
ATOM 7847 C C . GLU B 1 402 ? 5.082 47.312 34.312 1 97.12 402 GLU B C 1
ATOM 7849 O O . GLU B 1 402 ? 3.873 47.469 34.125 1 97.12 402 GLU B O 1
ATOM 7854 N N . THR B 1 403 ? 5.949 46.875 33.406 1 97.88 403 THR B N 1
ATOM 7855 C CA . THR B 1 403 ? 5.449 46.531 32.094 1 97.88 403 THR B CA 1
ATOM 7856 C C . THR B 1 403 ? 6.152 45.281 31.562 1 97.88 403 THR B C 1
ATOM 7858 O O . THR B 1 403 ? 7.328 45.062 31.859 1 97.88 403 THR B O 1
ATOM 7861 N N . LEU B 1 404 ? 5.488 44.469 30.859 1 98.25 404 LEU B N 1
ATOM 7862 C CA . LEU B 1 404 ? 5.996 43.344 30.109 1 98.25 404 LEU B CA 1
ATOM 7863 C C . LEU B 1 404 ? 5.418 43.312 28.703 1 98.25 404 LEU B C 1
ATOM 7865 O O . LEU B 1 404 ? 4.277 43.719 28.484 1 98.25 404 LEU B O 1
ATOM 7869 N N . THR B 1 405 ? 6.148 42.875 27.766 1 98.56 405 THR B N 1
ATOM 7870 C CA . THR B 1 405 ? 5.668 42.688 26.406 1 98.56 405 THR B CA 1
ATOM 7871 C C . THR B 1 405 ? 5.449 41.219 26.078 1 98.56 405 THR B C 1
ATOM 7873 O O . THR B 1 405 ? 6.34 40.375 26.297 1 98.56 405 THR B O 1
ATOM 7876 N N . LEU B 1 406 ? 4.293 40.875 25.641 1 98.56 406 LEU B N 1
ATOM 7877 C CA . LEU B 1 406 ? 3.924 39.562 25.188 1 98.56 406 LEU B CA 1
ATOM 7878 C C . LEU B 1 406 ? 3.607 39.531 23.703 1 98.56 406 LEU B C 1
ATOM 7880 O O . LEU B 1 406 ? 2.809 40.344 23.219 1 98.56 406 LEU B O 1
ATOM 7884 N N . THR B 1 407 ? 4.246 38.625 22.938 1 98.62 407 THR B N 1
ATOM 7885 C CA . THR B 1 407 ? 4.035 38.562 21.5 1 98.62 407 THR B CA 1
ATOM 7886 C C . THR B 1 407 ? 3.541 37.188 21.078 1 98.62 407 THR B C 1
ATOM 7888 O O . THR B 1 407 ? 3.992 36.188 21.609 1 98.62 407 THR B O 1
ATOM 7891 N N . PHE B 1 408 ? 2.602 37.094 20.188 1 97.81 408 PHE B N 1
ATOM 7892 C CA . PHE B 1 408 ? 2.164 35.844 19.562 1 97.81 408 PHE B CA 1
ATOM 7893 C C . PHE B 1 408 ? 1.709 36.094 18.141 1 97.81 408 PHE B C 1
ATOM 7895 O O . PHE B 1 408 ? 1.603 37.25 17.703 1 97.81 408 PHE B O 1
ATOM 7902 N N . TYR B 1 409 ? 1.588 35.062 17.328 1 95.69 409 TYR B N 1
ATOM 7903 C CA . TYR B 1 409 ? 1.171 35.219 15.938 1 95.69 409 TYR B CA 1
ATOM 7904 C C . TYR B 1 409 ? -0.346 35.312 15.828 1 95.69 409 TYR B C 1
ATOM 7906 O O . TYR B 1 409 ? -1.07 34.719 16.625 1 95.69 409 TYR B O 1
ATOM 7914 N N . ARG B 1 410 ? -0.824 35.938 14.781 1 91.31 410 ARG B N 1
ATOM 7915 C CA . ARG B 1 410 ? -2.242 36.25 14.602 1 91.31 410 ARG B CA 1
ATOM 7916 C C . ARG B 1 410 ? -2.988 35.031 14.047 1 91.31 410 ARG B C 1
ATOM 7918 O O . ARG B 1 410 ? -2.377 34 13.742 1 91.31 410 ARG B O 1
ATOM 7925 N N . ASP B 1 411 ? -4.309 35.094 14.008 1 86.19 411 ASP B N 1
ATOM 7926 C CA . ASP B 1 411 ? -5.234 34.125 13.445 1 86.19 411 ASP B CA 1
ATOM 7927 C C . ASP B 1 411 ? -5.195 32.812 14.242 1 86.19 411 ASP B C 1
ATOM 7929 O O . ASP B 1 411 ? -5.176 31.734 13.656 1 86.19 411 ASP B O 1
ATOM 7933 N N . HIS B 1 412 ? -5.012 32.969 15.492 1 89.38 412 HIS B N 1
ATOM 7934 C CA . HIS B 1 412 ? -5.094 31.891 16.453 1 89.38 412 HIS B CA 1
ATOM 7935 C C . HIS B 1 412 ? -5.898 32.281 17.688 1 89.38 412 HIS B C 1
ATOM 7937 O O . HIS B 1 412 ? -5.348 32.875 18.625 1 89.38 412 HIS B O 1
ATOM 7943 N N . ILE B 1 413 ? -7.016 31.906 17.781 1 83.12 413 ILE B N 1
ATOM 7944 C CA . ILE B 1 413 ? -8 32.438 18.719 1 83.12 413 ILE B CA 1
ATOM 7945 C C . ILE B 1 413 ? -7.547 32.156 20.156 1 83.12 413 ILE B C 1
ATOM 7947 O O . ILE B 1 413 ? -7.695 33 21.031 1 83.12 413 ILE B O 1
ATOM 7951 N N . GLU B 1 414 ? -7.023 31.047 20.406 1 89.88 414 GLU B N 1
ATOM 7952 C CA . GLU B 1 414 ? -6.613 30.672 21.75 1 89.88 414 GLU B CA 1
ATOM 7953 C C . GLU B 1 414 ? -5.551 31.625 22.297 1 89.88 414 GLU B C 1
ATOM 7955 O O . GLU B 1 414 ? -5.512 31.906 23.484 1 89.88 414 GLU B O 1
ATOM 7960 N N . HIS B 1 415 ? -4.703 32.094 21.438 1 94.62 415 HIS B N 1
ATOM 7961 C CA . HIS B 1 415 ? -3.68 33.031 21.875 1 94.62 415 HIS B CA 1
ATOM 7962 C C . HIS B 1 415 ? -4.309 34.312 22.406 1 94.62 415 HIS B C 1
ATOM 7964 O O . HIS B 1 415 ? -3.859 34.875 23.422 1 94.62 415 HIS B O 1
ATOM 7970 N N . GLN B 1 416 ? -5.301 34.75 21.75 1 92.31 416 GLN B N 1
ATOM 7971 C CA . GLN B 1 416 ? -5.969 35.969 22.172 1 92.31 416 GLN B CA 1
ATOM 7972 C C . GLN B 1 416 ? -6.641 35.812 23.531 1 92.31 416 GLN B C 1
ATOM 7974 O O . GLN B 1 416 ? -6.543 36.688 24.391 1 92.31 416 GLN B O 1
ATOM 7979 N N . ILE B 1 417 ? -7.25 34.688 23.672 1 92.62 417 ILE B N 1
ATOM 7980 C CA . ILE B 1 417 ? -7.957 34.438 24.922 1 92.62 417 ILE B CA 1
ATOM 7981 C C . ILE B 1 417 ? -6.957 34.312 26.062 1 92.62 417 ILE B C 1
ATOM 7983 O O . ILE B 1 417 ? -7.141 34.906 27.125 1 92.62 417 ILE B O 1
ATOM 7987 N N . ILE B 1 418 ? -5.934 33.594 25.859 1 96.75 418 ILE B N 1
ATOM 7988 C CA . ILE B 1 418 ? -4.914 33.406 26.875 1 96.75 418 ILE B CA 1
ATOM 7989 C C . ILE B 1 418 ? -4.262 34.75 27.234 1 96.75 418 ILE B C 1
ATOM 7991 O O . ILE B 1 418 ? -4.086 35.062 28.406 1 96.75 418 ILE B O 1
ATOM 7995 N N . ALA B 1 419 ? -3.93 35.5 26.219 1 97.75 419 ALA B N 1
ATOM 7996 C CA . ALA B 1 419 ? -3.279 36.812 26.422 1 97.75 419 ALA B CA 1
ATOM 7997 C C . ALA B 1 419 ? -4.168 37.75 27.234 1 97.75 419 ALA B C 1
ATOM 7999 O O . ALA B 1 419 ? -3.676 38.5 28.078 1 97.75 419 ALA B O 1
ATOM 8000 N N . ARG B 1 420 ? -5.43 37.719 26.984 1 96.75 420 ARG B N 1
ATOM 8001 C CA . ARG B 1 420 ? -6.367 38.531 27.719 1 96.75 420 ARG B CA 1
ATOM 8002 C C . ARG B 1 420 ? -6.395 38.156 29.203 1 96.75 420 ARG B C 1
ATOM 8004 O O . ARG B 1 420 ? -6.414 39 30.078 1 96.75 420 ARG B O 1
ATOM 8011 N N . ILE B 1 421 ? -6.426 36.906 29.438 1 97.69 421 ILE B N 1
ATOM 8012 C CA . ILE B 1 421 ? -6.414 36.406 30.812 1 97.69 421 ILE B CA 1
ATOM 8013 C C . ILE B 1 421 ? -5.113 36.812 31.5 1 97.69 421 ILE B C 1
ATOM 8015 O O . ILE B 1 421 ? -5.121 37.281 32.656 1 97.69 421 ILE B O 1
ATOM 8019 N N . MET B 1 422 ? -4.039 36.719 30.812 1 98.62 422 MET B N 1
ATOM 8020 C CA . MET B 1 422 ? -2.73 37.094 31.344 1 98.62 422 MET B CA 1
ATOM 8021 C C . MET B 1 422 ? -2.672 38.562 31.688 1 98.62 422 MET B C 1
ATOM 8023 O O . MET B 1 422 ? -2.109 38.969 32.719 1 98.62 422 MET B O 1
ATOM 8027 N N . SER B 1 423 ? -3.219 39.312 30.766 1 98.44 423 SER B N 1
ATOM 8028 C CA . SER B 1 423 ? -3.262 40.781 31 1 98.44 423 SER B CA 1
ATOM 8029 C C . SER B 1 423 ? -4.008 41.094 32.281 1 98.44 423 SER B C 1
ATOM 8031 O O . SER B 1 423 ? -3.566 41.938 33.062 1 98.44 423 SER B O 1
ATOM 8033 N N . LYS B 1 424 ? -5.098 40.469 32.469 1 98 424 LYS B N 1
ATOM 8034 C CA . LYS B 1 424 ? -5.891 40.688 33.688 1 98 424 LYS B CA 1
ATOM 8035 C C . LYS B 1 424 ? -5.113 40.25 34.938 1 98 424 LYS B C 1
ATOM 8037 O O . LYS B 1 424 ? -5.094 40.969 35.938 1 98 424 LYS B O 1
ATOM 8042 N N . LEU B 1 425 ? -4.508 39.125 34.938 1 98.06 425 LEU B N 1
ATOM 8043 C CA . LEU B 1 425 ? -3.76 38.562 36.062 1 98.06 425 LEU B CA 1
ATOM 8044 C C . LEU B 1 425 ? -2.607 39.5 36.438 1 98.06 425 LEU B C 1
ATOM 8046 O O . LEU B 1 425 ? -2.412 39.781 37.625 1 98.06 425 LEU B O 1
ATOM 8050 N N . LEU B 1 426 ? -1.87 39.969 35.469 1 98.44 426 LEU B N 1
ATOM 8051 C CA . LEU B 1 426 ? -0.714 40.844 35.719 1 98.44 426 LEU B CA 1
ATOM 8052 C C . LEU B 1 426 ? -1.15 42.219 36.219 1 98.44 426 LEU B C 1
ATOM 8054 O O . LEU B 1 426 ? -0.473 42.844 37.031 1 98.44 426 LEU B O 1
ATOM 8058 N N . ALA B 1 427 ? -2.271 42.656 35.688 1 97.94 427 ALA B N 1
ATOM 8059 C CA . ALA B 1 427 ? -2.801 43.938 36.094 1 97.94 427 ALA B CA 1
ATOM 8060 C C . ALA B 1 427 ? -3.123 43.969 37.594 1 97.94 427 ALA B C 1
ATOM 8062 O O . ALA B 1 427 ? -2.973 45 38.25 1 97.94 427 ALA B O 1
ATOM 8063 N N . GLU B 1 428 ? -3.539 42.844 38.125 1 97 428 GLU B N 1
ATOM 8064 C CA . GLU B 1 428 ? -3.82 42.719 39.531 1 97 428 GLU B CA 1
ATOM 8065 C C . GLU B 1 428 ? -2.574 43 40.375 1 97 428 GLU B C 1
ATOM 8067 O O . GLU B 1 428 ? -2.674 43.312 41.562 1 97 428 GLU B O 1
ATOM 8072 N N . HIS B 1 429 ? -1.468 42.875 39.812 1 97.06 429 HIS B N 1
ATOM 8073 C CA . HIS B 1 429 ? -0.201 43.125 40.5 1 97.06 429 HIS B CA 1
ATOM 8074 C C . HIS B 1 429 ? 0.468 44.375 39.969 1 97.06 429 HIS B C 1
ATOM 8076 O O . HIS B 1 429 ? 1.682 44.562 40.094 1 97.06 429 HIS B O 1
ATOM 8082 N N . GLN B 1 430 ? -0.295 45.188 39.25 1 97.31 430 GLN B N 1
ATOM 8083 C CA . GLN B 1 430 ? 0.124 46.469 38.719 1 97.31 430 GLN B CA 1
ATOM 8084 C C . GLN B 1 430 ? 1.224 46.344 37.688 1 97.31 430 GLN B C 1
ATOM 8086 O O . GLN B 1 430 ? 2.178 47.125 37.656 1 97.31 430 GLN B O 1
ATOM 8091 N N . VAL B 1 431 ? 1.17 45.312 36.938 1 98.38 431 VAL B N 1
ATOM 8092 C CA . VAL B 1 431 ? 2.045 45.125 35.781 1 98.38 431 VAL B CA 1
ATOM 8093 C C . VAL B 1 431 ? 1.225 45.219 34.5 1 98.38 431 VAL B C 1
ATOM 8095 O O . VAL B 1 431 ? 0.278 44.438 34.312 1 98.38 431 VAL B O 1
ATOM 8098 N N . LYS B 1 432 ? 1.519 46.125 33.656 1 98.5 432 LYS B N 1
ATOM 8099 C CA . LYS B 1 432 ? 0.848 46.25 32.344 1 98.5 432 LYS B CA 1
ATOM 8100 C C . LYS B 1 432 ? 1.436 45.312 31.328 1 98.5 432 LYS B C 1
ATOM 8102 O O . LYS B 1 432 ? 2.654 45.25 31.156 1 98.5 432 LYS B O 1
ATOM 8107 N N . LEU B 1 433 ? 0.605 44.531 30.688 1 98.5 433 LEU B N 1
ATOM 8108 C CA . LEU B 1 433 ? 1.031 43.625 29.625 1 98.5 433 LEU B CA 1
ATOM 8109 C C . LEU B 1 433 ? 0.81 44.25 28.266 1 98.5 433 LEU B C 1
ATOM 8111 O O . LEU B 1 433 ? -0.332 44.5 27.859 1 98.5 433 LEU B O 1
ATOM 8115 N N . ASP B 1 434 ? 1.807 44.562 27.547 1 98.31 434 ASP B N 1
ATOM 8116 C CA . ASP B 1 434 ? 1.733 45.031 26.156 1 98.31 434 ASP B CA 1
ATOM 8117 C C . ASP B 1 434 ? 1.668 43.875 25.188 1 98.31 434 ASP B C 1
ATOM 8119 O O . ASP B 1 434 ? 2.654 43.156 24.984 1 98.31 434 ASP B O 1
ATOM 8123 N N . ILE B 1 435 ? 0.603 43.688 24.531 1 98.12 435 ILE B N 1
ATOM 8124 C CA . ILE B 1 435 ? 0.362 42.531 23.688 1 98.12 435 ILE B CA 1
ATOM 8125 C C . ILE B 1 435 ? 0.65 42.906 22.219 1 98.12 435 ILE B C 1
ATOM 8127 O O . ILE B 1 435 ? 0.14 43.906 21.719 1 98.12 435 ILE B O 1
ATOM 8131 N N . GLN B 1 436 ? 1.482 42.125 21.578 1 97.69 436 GLN B N 1
ATOM 8132 C CA . GLN B 1 436 ? 1.804 42.281 20.156 1 97.69 436 GLN B CA 1
ATOM 8133 C C . GLN B 1 436 ? 1.315 41.062 19.375 1 97.69 436 GLN B C 1
ATOM 8135 O O . GLN B 1 436 ? 1.649 39.906 19.703 1 97.69 436 GLN B O 1
ATOM 8140 N N . GLU B 1 437 ? 0.478 41.281 18.406 1 96.56 437 GLU B N 1
ATOM 8141 C CA . GLU B 1 437 ? 0.053 40.281 17.453 1 96.56 437 GLU B CA 1
ATOM 8142 C C . GLU B 1 437 ? 0.731 40.469 16.094 1 96.56 437 GLU B C 1
ATOM 8144 O O . GLU B 1 437 ? 0.626 41.531 15.484 1 96.56 437 GLU B O 1
ATOM 8149 N N . ILE B 1 438 ? 1.43 39.438 15.68 1 96.94 438 ILE B N 1
ATOM 8150 C CA . ILE B 1 438 ? 2.229 39.594 14.469 1 96.94 438 ILE B CA 1
ATOM 8151 C C . ILE B 1 438 ? 1.935 38.438 13.5 1 96.94 438 ILE B C 1
ATOM 8153 O O . ILE B 1 438 ? 1.214 37.5 13.844 1 96.94 438 ILE B O 1
ATOM 8157 N N . ASP B 1 439 ? 2.477 38.531 12.266 1 95.12 439 ASP B N 1
ATOM 8158 C CA . ASP B 1 439 ? 2.33 37.469 11.273 1 95.12 439 ASP B CA 1
ATOM 8159 C C . ASP B 1 439 ? 3.139 36.219 11.664 1 95.12 439 ASP B C 1
ATOM 8161 O O . ASP B 1 439 ? 4.176 36.344 12.32 1 95.12 439 ASP B O 1
ATOM 8165 N N . TYR B 1 440 ? 2.664 35.156 11.195 1 95.88 440 TYR B N 1
ATOM 8166 C CA . TYR B 1 440 ? 3.268 33.875 11.586 1 95.88 440 TYR B CA 1
ATOM 8167 C C . TYR B 1 440 ? 4.73 33.812 11.164 1 95.88 440 TYR B C 1
ATOM 8169 O O . TYR B 1 440 ? 5.574 33.312 11.898 1 95.88 440 TYR B O 1
ATOM 8177 N N . ASP B 1 441 ? 5.043 34.281 9.961 1 95.19 441 ASP B N 1
ATOM 8178 C CA . ASP B 1 441 ? 6.414 34.219 9.461 1 95.19 441 ASP B CA 1
ATOM 8179 C C . ASP B 1 441 ? 7.352 35.062 10.312 1 95.19 441 ASP B C 1
ATOM 8181 O O . ASP B 1 441 ? 8.5 34.688 10.547 1 95.19 441 ASP B O 1
ATOM 8185 N N . ARG B 1 442 ? 6.871 36.156 10.789 1 96 442 ARG B N 1
ATOM 8186 C CA . ARG B 1 442 ? 7.656 37.031 11.664 1 96 442 ARG B CA 1
ATOM 8187 C C . ARG B 1 442 ? 7.848 36.375 13.039 1 96 442 ARG B C 1
ATOM 8189 O O . ARG B 1 442 ? 8.922 36.5 13.633 1 96 442 ARG B O 1
ATOM 8196 N N . TRP B 1 443 ? 6.77 35.812 13.484 1 97.12 443 TRP B N 1
ATOM 8197 C CA . TRP B 1 443 ? 6.887 35.062 14.727 1 97.12 443 TRP B CA 1
ATOM 8198 C C . TRP B 1 443 ? 7.938 33.969 14.594 1 97.12 443 TRP B C 1
ATOM 8200 O O . TRP B 1 443 ? 8.828 33.844 15.438 1 97.12 443 TRP B O 1
ATOM 8210 N N . HIS B 1 444 ? 7.797 33.188 13.531 1 96.81 444 HIS B N 1
ATOM 8211 C CA . HIS B 1 444 ? 8.695 32.062 13.281 1 96.81 444 HIS B CA 1
ATOM 8212 C C . HIS B 1 444 ? 10.148 32.531 13.234 1 96.81 444 HIS B C 1
ATOM 8214 O O . HIS B 1 444 ? 11.031 31.875 13.797 1 96.81 444 HIS B O 1
ATOM 8220 N N . ALA B 1 445 ? 10.438 33.625 12.703 1 95.38 445 ALA B N 1
ATOM 8221 C CA . ALA B 1 445 ? 11.789 34.156 12.531 1 95.38 445 ALA B CA 1
ATOM 8222 C C . ALA B 1 445 ? 12.312 34.781 13.828 1 95.38 445 ALA B C 1
ATOM 8224 O O . ALA B 1 445 ? 13.523 34.875 14.031 1 95.38 445 ALA B O 1
ATOM 8225 N N . GLY B 1 446 ? 11.406 35.188 14.688 1 95.19 446 GLY B N 1
ATOM 8226 C CA . GLY B 1 446 ? 11.781 35.812 15.938 1 95.19 446 GLY B CA 1
ATOM 8227 C C . GLY B 1 446 ? 12.406 37.188 15.734 1 95.19 446 GLY B C 1
ATOM 8228 O O . GLY B 1 446 ? 13.359 37.562 16.438 1 95.19 446 GLY B O 1
ATOM 8229 N N . ASP B 1 447 ? 11.953 37.906 14.82 1 89.31 447 ASP B N 1
ATOM 8230 C CA . ASP B 1 447 ? 12.672 39.125 14.469 1 89.31 447 ASP B CA 1
ATOM 8231 C C . ASP B 1 447 ? 12.016 40.375 15.102 1 89.31 447 ASP B C 1
ATOM 8233 O O . ASP B 1 447 ? 12.164 41.469 14.602 1 89.31 447 ASP B O 1
ATOM 8237 N N . VAL B 1 448 ? 11.227 40.188 16.141 1 94.75 448 VAL B N 1
ATOM 8238 C CA . VAL B 1 448 ? 10.633 41.281 16.875 1 94.75 448 VAL B CA 1
ATOM 8239 C C . VAL B 1 448 ? 11.078 41.25 18.328 1 94.75 448 VAL B C 1
ATOM 8241 O O . VAL B 1 448 ? 11.398 40.188 18.859 1 94.75 448 VAL B O 1
ATOM 8244 N N . GLU B 1 449 ? 11.125 42.438 18.891 1 95.88 449 GLU B N 1
ATOM 8245 C CA . GLU B 1 449 ? 11.484 42.5 20.312 1 95.88 449 GLU B CA 1
ATOM 8246 C C . GLU B 1 449 ? 10.305 42.125 21.203 1 95.88 449 GLU B C 1
ATOM 8248 O O . GLU B 1 449 ? 9.203 42.656 21.016 1 95.88 449 GLU B O 1
ATOM 8253 N N . SER B 1 450 ? 10.492 41.219 22.094 1 98.31 450 SER B N 1
ATOM 8254 C CA . SER B 1 450 ? 9.477 40.75 23.031 1 98.31 450 SER B CA 1
ATOM 8255 C C . SER B 1 450 ? 10.109 40.188 24.297 1 98.31 450 SER B C 1
ATOM 8257 O O . SER B 1 450 ? 11.164 39.562 24.25 1 98.31 450 SER B O 1
ATOM 8259 N N . ASP B 1 451 ? 9.523 40.469 25.453 1 98.56 451 ASP B N 1
ATOM 8260 C CA . ASP B 1 451 ? 10 39.875 26.703 1 98.56 451 ASP B CA 1
ATOM 8261 C C . ASP B 1 451 ? 9.602 38.406 26.781 1 98.56 451 ASP B C 1
ATOM 8263 O O . ASP B 1 451 ? 10.375 37.562 27.25 1 98.56 451 ASP B O 1
ATOM 8267 N N . ILE B 1 452 ? 8.391 38.156 26.375 1 98.62 452 ILE B N 1
ATOM 8268 C CA . ILE B 1 452 ? 7.797 36.844 26.438 1 98.62 452 ILE B CA 1
ATOM 8269 C C . ILE B 1 452 ? 7.059 36.531 25.141 1 98.62 452 ILE B C 1
ATOM 8271 O O . ILE B 1 452 ? 6.43 37.406 24.547 1 98.62 452 ILE B O 1
ATOM 8275 N N . TRP B 1 453 ? 7.168 35.312 24.672 1 98.69 453 TRP B N 1
ATOM 8276 C CA . TRP B 1 453 ? 6.383 34.844 23.531 1 98.69 453 TRP B CA 1
ATOM 8277 C C . TRP B 1 453 ? 5.352 33.812 23.984 1 98.69 453 TRP B C 1
ATOM 8279 O O . TRP B 1 453 ? 5.637 32.969 24.844 1 98.69 453 TRP B O 1
ATOM 8289 N N . LEU B 1 454 ? 4.145 33.938 23.484 1 98.38 454 LEU B N 1
ATOM 8290 C CA . LEU B 1 454 ? 3.104 32.938 23.656 1 98.38 454 LEU B CA 1
ATOM 8291 C C . LEU B 1 454 ? 2.986 32.031 22.422 1 98.38 454 LEU B C 1
ATOM 8293 O O . LEU B 1 454 ? 2.734 32.562 21.312 1 98.38 454 LEU B O 1
ATOM 8297 N N . ASN B 1 455 ? 3.174 30.703 22.625 1 96.75 455 ASN B N 1
ATOM 8298 C CA . ASN B 1 455 ? 3.27 29.781 21.516 1 96.75 455 ASN B CA 1
ATOM 8299 C C . ASN B 1 455 ? 2.465 28.5 21.766 1 96.75 455 ASN B C 1
ATOM 8301 O O . ASN B 1 455 ? 2.031 28.25 22.891 1 96.75 455 ASN B O 1
ATOM 8305 N N . SER B 1 456 ? 2.23 27.812 20.688 1 95.75 456 SER B N 1
ATOM 8306 C CA . SER B 1 456 ? 1.709 26.438 20.75 1 95.75 456 SER B CA 1
ATOM 8307 C C . 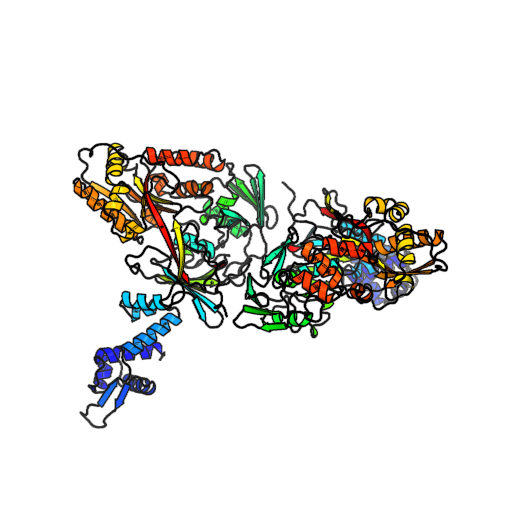SER B 1 456 ? 2.535 25.484 19.891 1 95.75 456 SER B C 1
ATOM 8309 O O . SER B 1 456 ? 3.061 25.875 18.844 1 95.75 456 SER B O 1
ATOM 8311 N N . ALA B 1 457 ? 2.682 24.297 20.375 1 95.44 457 ALA B N 1
ATOM 8312 C CA . ALA B 1 457 ? 3.387 23.266 19.609 1 95.44 457 ALA B CA 1
ATOM 8313 C C . ALA B 1 457 ? 2.629 21.938 19.656 1 95.44 457 ALA B C 1
ATOM 8315 O O . ALA B 1 457 ? 2.092 21.562 20.703 1 95.44 457 ALA B O 1
ATOM 8316 N N . ASN B 1 458 ? 2.48 21.312 18.547 1 95.56 458 ASN B N 1
ATOM 8317 C CA . ASN B 1 458 ? 1.993 19.938 18.406 1 95.56 458 ASN B CA 1
ATOM 8318 C C . ASN B 1 458 ? 3.025 19.047 17.734 1 95.56 458 ASN B C 1
ATOM 8320 O O . ASN B 1 458 ? 3.508 19.375 16.641 1 95.56 458 ASN B O 1
ATOM 8324 N N . PHE B 1 459 ? 3.299 17.938 18.375 1 96.69 459 PHE B N 1
ATOM 8325 C CA . PHE B 1 459 ? 4.348 17.062 17.875 1 96.69 459 PHE B CA 1
ATOM 8326 C C . PHE B 1 459 ? 3.752 15.844 17.172 1 96.69 459 PHE B C 1
ATOM 8328 O O . PHE B 1 459 ? 2.754 15.289 17.641 1 96.69 459 PHE B O 1
ATOM 8335 N N . THR B 1 460 ? 4.355 15.523 16.062 1 95.06 460 THR B N 1
ATOM 8336 C CA . THR B 1 460 ? 3.906 14.344 15.328 1 95.06 460 THR B CA 1
ATOM 8337 C C . THR B 1 460 ? 4.633 13.094 15.812 1 95.06 460 THR B C 1
ATOM 8339 O O . THR B 1 460 ? 5.664 13.188 16.484 1 95.06 460 THR B O 1
ATOM 8342 N N . LEU B 1 461 ? 4.105 11.984 15.531 1 94.75 461 LEU B N 1
ATOM 8343 C CA . LEU B 1 461 ? 4.77 10.727 15.859 1 94.75 461 LEU B CA 1
ATOM 8344 C C . LEU B 1 461 ? 5.895 10.438 14.875 1 94.75 461 LEU B C 1
ATOM 8346 O O . LEU B 1 461 ? 5.793 10.781 13.695 1 94.75 461 LEU B O 1
ATOM 8350 N N . PRO B 1 462 ? 6.914 9.727 15.383 1 96.38 462 PRO B N 1
ATOM 8351 C CA . PRO B 1 462 ? 7.18 9.367 16.781 1 96.38 462 PRO B CA 1
ATOM 8352 C C . PRO B 1 462 ? 7.688 10.547 17.609 1 96.38 462 PRO B C 1
ATOM 8354 O O . PRO B 1 462 ? 8.492 11.344 17.125 1 96.38 462 PRO B O 1
ATOM 8357 N N . LEU B 1 463 ? 7.395 10.609 18.844 1 95.94 463 LEU B N 1
ATOM 8358 C CA . LEU B 1 463 ? 7.613 11.781 19.688 1 95.94 463 LEU B CA 1
ATOM 8359 C C . LEU B 1 463 ? 9.094 11.93 20.031 1 95.94 463 LEU B C 1
ATOM 8361 O O . LEU B 1 463 ? 9.586 13.055 20.188 1 95.94 463 LEU B O 1
ATOM 8365 N N . ASP B 1 464 ? 9.773 10.805 20.156 1 95.06 464 ASP B N 1
ATOM 8366 C CA . ASP B 1 464 ? 11.203 10.859 20.484 1 95.06 464 ASP B CA 1
ATOM 8367 C C . ASP B 1 464 ? 11.984 11.562 19.375 1 95.06 464 ASP B C 1
ATOM 8369 O O . ASP B 1 464 ? 13.07 12.102 19.625 1 95.06 464 ASP B O 1
ATOM 8373 N N . PHE B 1 465 ? 11.453 11.531 18.266 1 96.94 465 PHE B N 1
ATOM 8374 C CA . PHE B 1 465 ? 12.055 12.227 17.125 1 96.94 465 PHE B CA 1
ATOM 8375 C C . PHE B 1 465 ? 11.547 13.656 17.047 1 96.94 465 PHE B C 1
ATOM 8377 O O . PHE B 1 465 ? 12.336 14.602 16.984 1 96.94 465 PHE B O 1
ATOM 8384 N N . SER B 1 466 ? 10.297 13.883 17.094 1 97.12 466 SER B N 1
ATOM 8385 C CA . SER B 1 466 ? 9.656 15.094 16.609 1 97.12 466 SER B CA 1
ATOM 8386 C C . SER B 1 466 ? 9.805 16.234 17.609 1 97.12 466 SER B C 1
ATOM 8388 O O . SER B 1 466 ? 9.836 17.406 17.219 1 97.12 466 SER B O 1
ATOM 8390 N N . LEU B 1 467 ? 9.891 15.922 18.875 1 97.31 467 LEU B N 1
ATOM 8391 C CA . LEU B 1 467 ? 9.945 16.969 19.891 1 97.31 467 LEU B CA 1
ATOM 8392 C C . LEU B 1 467 ? 11.18 17.844 19.703 1 97.31 467 LEU B C 1
ATOM 8394 O O . LEU B 1 467 ? 11.062 19.062 19.516 1 97.31 467 LEU B O 1
ATOM 8398 N N . PHE B 1 468 ? 12.328 17.234 19.703 1 98 468 PHE B N 1
ATOM 8399 C CA . PHE B 1 468 ? 13.547 18 19.5 1 98 468 PHE B CA 1
ATOM 8400 C C . PHE B 1 468 ? 13.586 18.609 18.109 1 98 468 PHE B C 1
ATOM 8402 O O . PHE B 1 468 ? 14.008 19.75 17.938 1 98 468 PHE B O 1
ATOM 8409 N N . ALA B 1 469 ? 13.195 17.812 17.109 1 97.25 469 ALA B N 1
ATOM 8410 C CA . ALA B 1 469 ? 13.227 18.281 15.727 1 97.25 469 ALA B CA 1
ATOM 8411 C C . ALA B 1 469 ? 12.453 19.594 15.578 1 97.25 469 ALA B C 1
ATOM 8413 O O . ALA B 1 469 ? 12.945 20.547 14.977 1 97.25 469 ALA B O 1
ATOM 8414 N N . TYR B 1 470 ? 11.305 19.625 16.156 1 96.25 470 TYR B N 1
ATOM 8415 C CA . TYR B 1 470 ? 10.461 20.812 16.062 1 96.25 470 TYR B CA 1
ATOM 8416 C C . TYR B 1 470 ? 11.125 22 16.75 1 96.25 470 TYR B C 1
ATOM 8418 O O . TYR B 1 470 ? 11.234 23.094 16.172 1 96.25 470 TYR B O 1
ATOM 8426 N N . LEU B 1 471 ? 11.539 21.859 17.984 1 96.81 471 LEU B N 1
ATOM 8427 C CA . LEU B 1 471 ? 12.102 22.953 18.766 1 96.81 471 LEU B CA 1
ATOM 8428 C C . LEU B 1 471 ? 13.367 23.5 18.125 1 96.81 471 LEU B C 1
ATOM 8430 O O . LEU B 1 471 ? 13.602 24.703 18.109 1 96.81 471 LEU B O 1
ATOM 8434 N N . CYS B 1 472 ? 14.102 22.609 17.547 1 95.81 472 CYS B N 1
ATOM 8435 C CA . CYS B 1 472 ? 15.367 23 16.938 1 95.81 472 CYS B CA 1
ATOM 8436 C C . CYS B 1 472 ? 15.141 23.734 15.625 1 95.81 472 CYS B C 1
ATOM 8438 O O . CYS B 1 472 ? 15.93 24.609 15.258 1 95.81 472 CYS B O 1
ATOM 8440 N N . GLU B 1 473 ? 14.094 23.422 14.938 1 94.06 473 GLU B N 1
ATOM 8441 C CA . GLU B 1 473 ? 13.867 23.953 13.594 1 94.06 473 GLU B CA 1
ATOM 8442 C C . GLU B 1 473 ? 13.219 25.328 13.641 1 94.06 473 GLU B C 1
ATOM 8444 O O . GLU B 1 473 ? 13.195 26.047 12.633 1 94.06 473 GLU B O 1
ATOM 8449 N N . VAL B 1 474 ? 12.695 25.75 14.766 1 95.62 474 VAL B N 1
ATOM 8450 C CA . VAL B 1 474 ? 12.07 27.062 14.883 1 95.62 474 VAL B CA 1
ATOM 8451 C C . VAL B 1 474 ? 13.125 28.109 15.273 1 95.62 474 VAL B C 1
ATOM 8453 O O . VAL B 1 474 ? 13.594 28.125 16.406 1 95.62 474 VAL B O 1
ATOM 8456 N N . PRO B 1 475 ? 13.492 29.031 14.398 1 96 475 PRO B N 1
ATOM 8457 C CA . PRO B 1 475 ? 14.531 30.031 14.68 1 96 475 PRO B CA 1
ATOM 8458 C C . PRO B 1 475 ? 14.242 30.859 15.93 1 96 475 PRO B C 1
ATOM 8460 O O . PRO B 1 475 ? 15.156 31.188 16.688 1 96 475 PRO B O 1
ATOM 8463 N N . LEU B 1 476 ? 13.031 31.141 16.156 1 97.81 476 LEU B N 1
ATOM 8464 C CA . LEU B 1 476 ? 12.648 31.906 17.344 1 97.81 476 LEU B CA 1
ATOM 8465 C C . LEU B 1 476 ? 13.211 31.266 18.609 1 97.81 476 LEU B C 1
ATOM 8467 O O . LEU B 1 476 ? 13.773 31.969 19.453 1 97.81 476 LEU B O 1
ATOM 8471 N N . LEU B 1 477 ? 13.062 30 18.734 1 97.56 477 LEU B N 1
ATOM 8472 C CA . LEU B 1 477 ? 13.508 29.297 19.922 1 97.56 477 LEU B CA 1
ATOM 8473 C C . LEU B 1 477 ? 15.023 29.359 20.078 1 97.56 477 LEU B C 1
ATOM 8475 O O . LEU B 1 477 ? 15.539 29.531 21.172 1 97.56 477 LEU B O 1
ATOM 8479 N N . GLN B 1 478 ? 15.68 29.234 18.984 1 95 478 GLN B N 1
ATOM 8480 C CA . GLN B 1 478 ? 17.141 29.328 19.016 1 95 478 GLN B CA 1
ATOM 8481 C C . GLN B 1 478 ? 17.594 30.703 19.453 1 95 478 GLN B C 1
ATOM 8483 O O . GLN B 1 478 ? 18.594 30.844 20.141 1 95 478 GLN B O 1
ATOM 8488 N N . HIS B 1 479 ? 16.875 31.656 19.031 1 95.69 479 HIS B N 1
ATOM 8489 C CA . HIS B 1 479 ? 17.203 33.031 19.391 1 95.69 479 HIS B CA 1
ATOM 8490 C C . HIS B 1 479 ? 16.938 33.281 20.875 1 95.69 479 HIS B C 1
ATOM 8492 O O . HIS B 1 479 ? 17.719 34 21.531 1 95.69 479 HIS B O 1
ATOM 8498 N N . CYS B 1 480 ? 15.938 32.75 21.375 1 97.62 480 CYS B N 1
ATOM 8499 C CA . CYS B 1 480 ? 15.453 33.094 22.703 1 97.62 480 CYS B CA 1
ATOM 8500 C C . CYS B 1 480 ? 16.172 32.312 23.781 1 97.62 480 CYS B C 1
ATOM 8502 O O . CYS B 1 480 ? 16.25 32.75 24.938 1 97.62 480 CYS B O 1
ATOM 8504 N N . ILE B 1 481 ? 16.641 31.125 23.484 1 97.75 481 ILE B N 1
ATOM 8505 C CA . ILE B 1 481 ? 17.234 30.25 24.484 1 97.75 481 ILE B CA 1
ATOM 8506 C C . ILE B 1 481 ? 18.719 30.062 24.188 1 97.75 481 ILE B C 1
ATOM 8508 O O . ILE B 1 481 ? 19.078 29.359 23.234 1 97.75 481 ILE B O 1
ATOM 8512 N N . PRO B 1 482 ? 19.531 30.562 24.984 1 95.5 482 PRO B N 1
ATOM 8513 C CA . PRO B 1 482 ? 20.984 30.484 24.719 1 95.5 482 PRO B CA 1
ATOM 8514 C C . PRO B 1 482 ? 21.562 29.125 25.047 1 95.5 482 PRO B C 1
ATOM 8516 O O . PRO B 1 482 ? 22.234 28.953 26.078 1 95.5 482 PRO B O 1
ATOM 8519 N N . LEU B 1 483 ? 21.391 28.156 24.203 1 95.69 483 LEU B N 1
ATOM 8520 C CA . LEU B 1 483 ? 21.938 26.812 24.281 1 95.69 483 LEU B CA 1
ATOM 8521 C C . LEU B 1 483 ? 22.922 26.562 23.141 1 95.69 483 LEU B C 1
ATOM 8523 O O . LEU B 1 483 ? 23.016 27.359 22.203 1 95.69 483 LEU B O 1
ATOM 8527 N N . ASP B 1 484 ? 23.672 25.5 23.312 1 96.5 484 ASP B N 1
ATOM 8528 C CA . ASP B 1 484 ? 24.438 24.984 22.172 1 96.5 484 ASP B CA 1
ATOM 8529 C C . ASP B 1 484 ? 23.594 24.031 21.328 1 96.5 484 ASP B C 1
ATOM 8531 O O . ASP B 1 484 ? 23.766 22.812 21.391 1 96.5 484 ASP B O 1
ATOM 8535 N N . TRP B 1 485 ? 22.781 24.594 20.562 1 96.19 485 TRP B N 1
ATOM 8536 C CA . TRP B 1 485 ? 21.812 23.844 19.781 1 96.19 485 TRP B CA 1
ATOM 8537 C C . TRP B 1 485 ? 22.5 22.859 18.828 1 96.19 485 TRP B C 1
ATOM 8539 O O . TRP B 1 485 ? 21.969 21.781 18.547 1 96.19 485 TRP B O 1
ATOM 8549 N N . GLN B 1 486 ? 23.672 23.203 18.312 1 94.38 486 GLN B N 1
ATOM 8550 C CA . GLN B 1 486 ? 24.406 22.328 17.406 1 94.38 486 GLN B CA 1
ATOM 8551 C C . GLN B 1 486 ? 24.875 21.062 18.109 1 94.38 486 GLN B C 1
ATOM 8553 O O . GLN B 1 486 ? 24.766 19.969 17.562 1 94.38 486 GLN B O 1
ATOM 8558 N N . ALA B 1 487 ? 25.391 21.312 19.281 1 96 487 ALA B N 1
ATOM 8559 C CA . ALA B 1 487 ? 25.828 20.156 20.062 1 96 487 ALA B CA 1
ATOM 8560 C C . ALA B 1 487 ? 24.641 19.281 20.453 1 96 487 ALA B C 1
ATOM 8562 O O . ALA B 1 487 ? 24.75 18.047 20.469 1 96 487 ALA B O 1
ATOM 8563 N N . ASP B 1 488 ? 23.594 19.906 20.828 1 97.19 488 ASP B N 1
ATOM 8564 C CA . ASP B 1 488 ? 22.375 19.156 21.188 1 97.19 488 ASP B CA 1
ATOM 8565 C C . ASP B 1 488 ? 21.859 18.359 20 1 97.19 488 ASP B C 1
ATOM 8567 O O . ASP B 1 488 ? 21.469 17.203 20.141 1 97.19 488 ASP B O 1
ATOM 8571 N N . ALA B 1 489 ? 21.906 18.938 18.812 1 96.81 489 ALA B N 1
ATOM 8572 C CA . ALA B 1 489 ? 21.469 18.25 17.609 1 96.81 489 ALA B CA 1
ATOM 8573 C C . ALA B 1 489 ? 22.344 17.031 17.328 1 96.81 489 ALA B C 1
ATOM 8575 O O . ALA B 1 489 ? 21.844 15.984 16.906 1 96.81 489 ALA B O 1
ATOM 8576 N N . ALA B 1 490 ? 23.578 17.203 17.531 1 96.5 490 ALA B N 1
ATOM 8577 C CA . ALA B 1 490 ? 24.5 16.094 17.312 1 96.5 490 ALA B CA 1
ATOM 8578 C C . ALA B 1 490 ? 24.172 14.922 18.234 1 96.5 490 ALA B C 1
ATOM 8580 O O . ALA B 1 490 ? 24.156 13.766 17.812 1 96.5 490 ALA B O 1
ATOM 8581 N N . ARG B 1 491 ? 23.891 15.234 19.5 1 96.94 491 ARG B N 1
ATOM 8582 C CA . ARG B 1 491 ? 23.531 14.195 20.453 1 96.94 491 ARG B CA 1
ATOM 8583 C C . ARG B 1 491 ? 22.188 13.555 20.094 1 96.94 491 ARG B C 1
ATOM 8585 O O . ARG B 1 491 ? 22.016 12.352 20.25 1 96.94 491 ARG B O 1
ATOM 8592 N N . TRP B 1 492 ? 21.328 14.344 19.641 1 97.31 492 TRP B N 1
ATOM 8593 C CA . TRP B 1 492 ? 20.016 13.852 19.219 1 97.31 492 TRP B CA 1
ATOM 8594 C C . TRP B 1 492 ? 20.156 12.914 18.016 1 97.31 492 TRP B C 1
ATOM 8596 O O . TRP B 1 492 ? 19.562 11.836 18 1 97.31 492 TRP B O 1
ATOM 8606 N N . ARG B 1 493 ? 20.969 13.234 17.062 1 97.19 493 ARG B N 1
ATOM 8607 C CA . ARG B 1 493 ? 21.172 12.461 15.844 1 97.19 493 ARG B CA 1
ATOM 8608 C C . ARG B 1 493 ? 21.734 11.078 16.156 1 97.19 493 ARG B C 1
ATOM 8610 O O . ARG B 1 493 ? 21.391 10.102 15.492 1 97.19 493 ARG B O 1
ATOM 8617 N N . THR B 1 494 ? 22.562 11.023 17.156 1 95.56 494 THR B N 1
ATOM 8618 C CA . THR B 1 494 ? 23.219 9.766 17.469 1 95.56 494 THR B CA 1
ATOM 8619 C C . THR B 1 494 ? 22.375 8.938 18.438 1 95.56 494 THR B C 1
ATOM 8621 O O . THR B 1 494 ? 22.703 7.781 18.719 1 95.56 494 THR B O 1
ATOM 8624 N N . GLY B 1 495 ? 21.391 9.531 19 1 93.75 495 GLY B N 1
ATOM 8625 C CA . GLY B 1 495 ? 20.547 8.828 19.938 1 93.75 495 GLY B CA 1
ATOM 8626 C C . GLY B 1 495 ? 21.047 8.914 21.375 1 93.75 495 GLY B C 1
ATOM 8627 O O . GLY B 1 495 ? 20.547 8.211 22.25 1 93.75 495 GLY B O 1
ATOM 8628 N N . GLU B 1 496 ? 21.953 9.734 21.578 1 95.12 496 GLU B N 1
ATOM 8629 C CA . GLU B 1 496 ? 22.578 9.836 22.891 1 95.12 496 GLU B CA 1
ATOM 8630 C C . GLU B 1 496 ? 21.828 10.828 23.781 1 95.12 496 GLU B C 1
ATOM 8632 O O . GLU B 1 496 ? 22.047 10.867 25 1 95.12 496 GLU B O 1
ATOM 8637 N N . MET B 1 497 ? 20.953 11.609 23.234 1 96.19 497 MET B N 1
ATOM 8638 C CA . MET B 1 497 ? 20.219 12.617 24 1 96.19 497 MET B CA 1
ATOM 8639 C C . MET B 1 497 ? 19.156 11.977 24.875 1 96.19 497 MET B C 1
ATOM 8641 O O . MET B 1 497 ? 18.375 11.141 24.391 1 96.19 497 MET B O 1
ATOM 8645 N N . ASN B 1 498 ? 19.188 12.258 26.094 1 96.88 498 ASN B N 1
ATOM 8646 C CA . ASN B 1 498 ? 18.016 12.031 26.938 1 96.88 498 ASN B CA 1
ATOM 8647 C C . ASN B 1 498 ? 16.984 13.148 26.766 1 96.88 498 ASN B C 1
ATOM 8649 O O . ASN B 1 498 ? 17.078 14.18 27.438 1 96.88 498 ASN B O 1
ATOM 8653 N N . LEU B 1 499 ? 16.094 12.906 25.953 1 97 499 LEU B N 1
ATOM 8654 C CA . LEU B 1 499 ? 15.148 13.938 25.531 1 97 499 LEU B CA 1
ATOM 8655 C C . LEU B 1 499 ? 14.336 14.445 26.703 1 97 499 LEU B C 1
ATOM 8657 O O . LEU B 1 499 ? 14.102 15.656 26.828 1 97 499 LEU B O 1
ATOM 8661 N N . ALA B 1 500 ? 13.852 13.578 27.531 1 96.31 500 ALA B N 1
ATOM 8662 C CA . ALA B 1 500 ? 13.07 13.977 28.703 1 96.31 500 ALA B CA 1
ATOM 8663 C C . ALA B 1 500 ? 13.867 14.898 29.625 1 96.31 500 ALA B C 1
ATOM 8665 O O . ALA B 1 500 ? 13.367 15.93 30.062 1 96.31 500 ALA B O 1
ATOM 8666 N N . ALA B 1 501 ? 15.102 14.562 29.859 1 96.81 501 ALA B N 1
ATOM 8667 C CA . ALA B 1 501 ? 15.961 15.375 30.703 1 96.81 501 ALA B CA 1
ATOM 8668 C C . ALA B 1 501 ? 16.25 16.734 30.062 1 96.81 501 ALA B C 1
ATOM 8670 O O . ALA B 1 501 ? 16.328 17.75 30.75 1 96.81 501 ALA B O 1
ATOM 8671 N N . TRP B 1 502 ? 16.484 16.672 28.797 1 97.56 502 TRP B N 1
ATOM 8672 C CA . TRP B 1 502 ? 16.734 17.906 28.062 1 97.56 502 TRP B CA 1
ATOM 8673 C C . TRP B 1 502 ? 15.562 18.859 28.172 1 97.56 502 TRP B C 1
ATOM 8675 O O . TRP B 1 502 ? 15.734 20.047 28.438 1 97.56 502 TRP B O 1
ATOM 8685 N N . CYS B 1 503 ? 14.367 18.375 28.031 1 97.06 503 CYS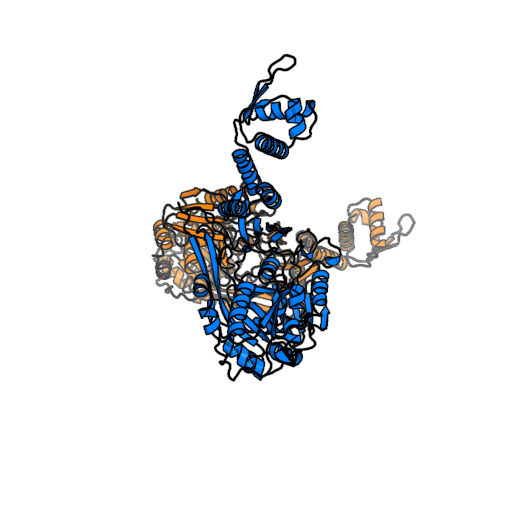 B N 1
ATOM 8686 C CA . CYS B 1 503 ? 13.148 19.188 28.156 1 97.06 503 CYS B CA 1
ATOM 8687 C C . CYS B 1 503 ? 12.961 19.672 29.594 1 97.06 503 CYS B C 1
ATOM 8689 O O . CYS B 1 503 ? 12.547 20.812 29.812 1 97.06 503 CYS B O 1
ATOM 8691 N N . GLN B 1 504 ? 13.25 18.812 30.5 1 96.81 504 GLN B N 1
ATOM 8692 C CA . GLN B 1 504 ? 13.141 19.188 31.906 1 96.81 504 GLN B CA 1
ATOM 8693 C C . GLN B 1 504 ? 14.039 20.375 32.219 1 96.81 504 GLN B C 1
ATOM 8695 O O . GLN B 1 504 ? 13.664 21.266 33 1 96.81 504 GLN B O 1
ATOM 8700 N N . GLN B 1 505 ? 15.18 20.391 31.688 1 96.31 505 GLN B N 1
ATOM 8701 C CA . GLN B 1 505 ? 16.109 21.484 31.922 1 96.31 505 GLN B CA 1
ATOM 8702 C C . GLN B 1 505 ? 15.555 22.797 31.375 1 96.31 505 GLN B C 1
ATOM 8704 O O . GLN B 1 505 ? 15.75 23.859 31.969 1 96.31 505 GLN B O 1
ATOM 8709 N N . LEU B 1 506 ? 14.945 22.719 30.188 1 96.75 506 LEU B N 1
ATOM 8710 C CA . LEU B 1 506 ? 14.336 23.906 29.609 1 96.75 506 LEU B CA 1
ATOM 8711 C C . LEU B 1 506 ? 13.273 24.5 30.531 1 96.75 506 LEU B C 1
ATOM 8713 O O . LEU B 1 506 ? 13.125 25.719 30.625 1 96.75 506 LEU B O 1
ATOM 8717 N N . LEU B 1 507 ? 12.562 23.641 31.188 1 97.19 507 LEU B N 1
ATOM 8718 C CA . LEU B 1 507 ? 11.484 24.078 32.062 1 97.19 507 LEU B CA 1
ATOM 8719 C C . LEU B 1 507 ? 12.039 24.531 33.438 1 97.19 507 LEU B C 1
ATOM 8721 O O . LEU B 1 507 ? 11.531 25.484 34.031 1 97.19 507 LEU B O 1
ATOM 8725 N N . ALA B 1 508 ? 13.07 23.875 33.875 1 95.69 508 ALA B N 1
ATOM 8726 C CA . ALA B 1 508 ? 13.68 24.219 35.156 1 95.69 508 ALA B CA 1
ATOM 8727 C C . ALA B 1 508 ? 14.234 25.641 35.125 1 95.69 508 ALA B C 1
ATOM 8729 O O . ALA B 1 508 ? 14.172 26.359 36.125 1 95.69 508 ALA B O 1
ATOM 8730 N N . SER B 1 509 ? 14.75 26.031 34.062 1 95.06 509 SER B N 1
ATOM 8731 C CA . SER B 1 509 ? 15.312 27.359 33.906 1 95.06 509 SER B CA 1
ATOM 8732 C C . SER B 1 509 ? 14.234 28.391 33.594 1 95.06 509 SER B C 1
ATOM 8734 O O . SER B 1 509 ? 14.508 29.594 33.5 1 95.06 509 SER B O 1
ATOM 8736 N N . LYS B 1 510 ? 13.047 27.938 33.344 1 96.81 510 LYS B N 1
ATOM 8737 C CA . LYS B 1 510 ? 11.891 28.75 32.938 1 96.81 510 LYS B CA 1
ATOM 8738 C C . LYS B 1 510 ? 12.094 29.375 31.578 1 96.81 510 LYS B C 1
ATOM 8740 O O . LYS B 1 510 ? 11.516 30.422 31.266 1 96.81 510 LYS B O 1
ATOM 8745 N N . ALA B 1 511 ? 13 28.797 30.828 1 97.12 511 ALA B N 1
ATOM 8746 C CA . ALA B 1 511 ? 13.078 29.234 29.438 1 97.12 511 ALA B CA 1
ATOM 8747 C C . ALA B 1 511 ? 11.75 29.016 28.719 1 97.12 511 ALA B C 1
ATOM 8749 O O . ALA B 1 511 ? 11.312 29.875 27.953 1 97.12 511 ALA B O 1
ATOM 8750 N N . ILE B 1 512 ? 11.148 27.859 29.031 1 98.06 512 ILE B N 1
ATOM 8751 C CA . ILE B 1 512 ? 9.82 27.5 28.547 1 98.06 512 ILE B CA 1
ATOM 8752 C C . ILE B 1 512 ? 8.906 27.172 29.719 1 98.06 512 ILE B C 1
ATOM 8754 O O . ILE B 1 512 ? 9.305 26.453 30.641 1 98.06 512 ILE B O 1
ATOM 8758 N N . VAL B 1 513 ? 7.742 27.719 29.688 1 98.12 513 VAL B N 1
ATOM 8759 C CA . VAL B 1 513 ? 6.762 27.453 30.734 1 98.12 513 VAL B CA 1
ATOM 8760 C C . VAL B 1 513 ? 5.477 26.906 30.109 1 98.12 513 VAL B C 1
ATOM 8762 O O . VAL B 1 513 ? 4.691 27.672 29.531 1 98.12 513 VAL B O 1
ATOM 8765 N N . PRO B 1 514 ? 5.242 25.594 30.25 1 98.06 514 PRO B N 1
ATOM 8766 C CA . PRO B 1 514 ? 3.99 25.047 29.734 1 98.06 514 PRO B CA 1
ATOM 8767 C C . PRO B 1 514 ? 2.76 25.625 30.422 1 98.06 514 PRO B C 1
ATOM 8769 O O . PRO B 1 514 ? 2.793 25.875 31.625 1 98.06 514 PRO B O 1
ATOM 8772 N N . LEU B 1 515 ? 1.727 25.75 29.688 1 97.81 515 LEU B N 1
ATOM 8773 C CA . LEU B 1 515 ? 0.521 26.375 30.234 1 97.81 515 LEU B CA 1
ATOM 8774 C C . LEU B 1 515 ? -0.651 25.391 30.203 1 97.81 515 LEU B C 1
ATOM 8776 O O . LEU B 1 515 ? -1.147 24.984 31.25 1 97.81 515 LEU B O 1
ATOM 8780 N N . ILE B 1 516 ? -0.973 24.969 28.953 1 97.06 516 ILE B N 1
ATOM 8781 C CA . ILE B 1 516 ? -2.15 24.109 28.844 1 97.06 516 ILE B CA 1
ATOM 8782 C C . ILE B 1 516 ? -1.96 23.109 27.719 1 97.06 516 ILE B C 1
ATOM 8784 O O . ILE B 1 516 ? -1.198 23.359 26.781 1 97.06 516 ILE B O 1
ATOM 8788 N N . HIS B 1 517 ? -2.613 21.922 27.859 1 95.88 517 HIS B N 1
ATOM 8789 C CA . HIS B 1 517 ? -2.891 21 26.781 1 95.88 517 HIS B CA 1
ATOM 8790 C C . HIS B 1 517 ? -4.309 21.172 26.25 1 95.88 517 HIS B C 1
ATOM 8792 O O . HIS B 1 517 ? -5.242 21.406 27.016 1 95.88 517 HIS B O 1
ATOM 8798 N N . HIS B 1 518 ? -4.383 21.078 24.984 1 92.12 518 HIS B N 1
ATOM 8799 C CA . HIS B 1 518 ? -5.688 21.25 24.359 1 92.12 518 HIS B CA 1
ATOM 8800 C C . HIS B 1 518 ? -6.305 19.922 23.953 1 92.12 518 HIS B C 1
ATOM 8802 O O . HIS B 1 518 ? -5.602 19.016 23.484 1 92.12 518 HIS B O 1
ATOM 8808 N N . TRP B 1 519 ? -7.625 19.828 24.172 1 88.25 519 TRP B N 1
ATOM 8809 C CA . TRP B 1 519 ? -8.391 18.688 23.656 1 88.25 519 TRP B CA 1
ATOM 8810 C C . TRP B 1 519 ? -8.781 18.906 22.203 1 88.25 519 TRP B C 1
ATOM 8812 O O . TRP B 1 519 ? -9.539 19.828 21.891 1 88.25 519 TRP B O 1
ATOM 8822 N N . LEU B 1 520 ? -8.32 18.031 21.312 1 87.44 520 LEU B N 1
ATOM 8823 C CA . LEU B 1 520 ? -8.617 18.141 19.891 1 87.44 520 LEU B CA 1
ATOM 8824 C C . LEU B 1 520 ? -9.906 17.391 19.547 1 87.44 520 LEU B C 1
ATOM 8826 O O . LEU B 1 520 ? -10.148 16.297 20.062 1 87.44 520 LEU B O 1
ATOM 8830 N N . ILE B 1 521 ? -10.734 18 18.703 1 84.12 521 ILE B N 1
ATOM 8831 C CA . ILE B 1 521 ? -12.016 17.391 18.375 1 84.12 521 ILE B CA 1
ATOM 8832 C C . ILE B 1 521 ? -12.273 17.516 16.875 1 84.12 521 ILE B C 1
ATOM 8834 O O . ILE B 1 521 ? -12.016 18.562 16.266 1 84.12 521 ILE B O 1
ATOM 8838 N N . ILE B 1 522 ? -12.688 16.422 16.281 1 83.12 522 ILE B N 1
ATOM 8839 C CA . ILE B 1 522 ? -13.242 16.422 14.93 1 83.12 522 ILE B CA 1
ATOM 8840 C C . ILE B 1 522 ? -14.688 15.93 14.969 1 83.12 522 ILE B C 1
ATOM 8842 O O . ILE B 1 522 ? -14.977 14.867 15.523 1 83.12 522 ILE B O 1
ATOM 8846 N N . GLU B 1 523 ? -15.539 16.719 14.445 1 79.31 523 GLU B N 1
ATOM 8847 C CA . GLU B 1 523 ? -16.953 16.328 14.367 1 79.31 523 GLU B CA 1
ATOM 8848 C C . GLU B 1 523 ? -17.328 15.953 12.938 1 79.31 523 GLU B C 1
ATOM 8850 O O . GLU B 1 523 ? -17.219 16.766 12.023 1 79.31 523 GLU B O 1
ATOM 8855 N N . GLY B 1 524 ? -17.672 14.75 12.773 1 78.44 524 GLY B N 1
ATOM 8856 C CA . GLY B 1 524 ? -18.062 14.289 11.445 1 78.44 524 GLY B CA 1
ATOM 8857 C C . GLY B 1 524 ? -19.375 13.508 11.445 1 78.44 524 GLY B C 1
ATOM 8858 O O . GLY B 1 524 ? -20.109 13.539 12.43 1 78.44 524 GLY B O 1
ATOM 8859 N N . GLN B 1 525 ? -19.688 13.008 10.219 1 76.06 525 GLN B N 1
ATOM 8860 C CA . GLN B 1 525 ? -20.859 12.156 10.031 1 76.06 525 GLN B CA 1
ATOM 8861 C C . GLN B 1 525 ? -20.5 10.68 10.141 1 76.06 525 GLN B C 1
ATOM 8863 O O . GLN B 1 525 ? -19.391 10.281 9.773 1 76.06 525 GLN B O 1
ATOM 8868 N N . ARG B 1 526 ? -21.469 9.914 10.547 1 75.56 526 ARG B N 1
ATOM 8869 C CA . ARG B 1 526 ? -21.25 8.484 10.719 1 75.56 526 ARG B CA 1
ATOM 8870 C C . ARG B 1 526 ? -20.922 7.816 9.383 1 75.56 526 ARG B C 1
ATOM 8872 O O . ARG B 1 526 ? -20.219 6.805 9.344 1 75.56 526 ARG B O 1
ATOM 8879 N N . SER B 1 527 ? -21.406 8.422 8.391 1 79.5 527 SER B N 1
ATOM 8880 C CA . SER B 1 527 ? -21.203 7.836 7.074 1 79.5 527 SER B CA 1
ATOM 8881 C C . SER B 1 527 ? -19.766 8.023 6.598 1 79.5 527 SER B C 1
ATOM 8883 O O . SER B 1 527 ? -19.328 7.363 5.648 1 79.5 527 SER B O 1
ATOM 8885 N N . MET B 1 528 ? -19.203 8.906 7.23 1 82.62 528 MET B N 1
ATOM 8886 C CA . MET B 1 528 ? -17.797 9.102 6.898 1 82.62 528 MET B CA 1
ATOM 8887 C C . MET B 1 528 ? -16.906 8.117 7.66 1 82.62 528 MET B C 1
ATOM 8889 O O . MET B 1 528 ? -17 8.016 8.883 1 82.62 528 MET B O 1
ATOM 8893 N N . ARG B 1 529 ? -16.156 7.43 6.898 1 84.88 529 ARG B N 1
ATOM 8894 C CA . ARG B 1 529 ? -15.281 6.43 7.5 1 84.88 529 ARG B CA 1
ATOM 8895 C C . ARG B 1 529 ? -13.812 6.742 7.227 1 84.88 529 ARG B C 1
ATOM 8897 O O . ARG B 1 529 ? -13.5 7.578 6.375 1 84.88 529 ARG B O 1
ATOM 8904 N N . GLY B 1 530 ? -12.969 6.172 8.117 1 81.25 530 GLY B N 1
ATOM 8905 C CA . GLY B 1 530 ? -11.539 6.379 7.934 1 81.25 530 GLY B CA 1
ATOM 8906 C C . GLY B 1 530 ? -11.055 7.695 8.516 1 81.25 530 GLY B C 1
ATOM 8907 O O . GLY B 1 530 ? -10.008 8.211 8.109 1 81.25 530 GLY B O 1
ATOM 8908 N N . LEU B 1 531 ? -11.875 8.273 9.344 1 81.56 531 LEU B N 1
ATOM 8909 C CA . LEU B 1 531 ? -11.508 9.539 9.977 1 81.56 531 LEU B CA 1
ATOM 8910 C C . LEU B 1 531 ? -10.711 9.297 11.25 1 81.56 531 LEU B C 1
ATOM 8912 O O . LEU B 1 531 ? -11.289 9.125 12.328 1 81.56 531 LEU B O 1
ATOM 8916 N N . ARG B 1 532 ? -9.484 9.117 11.109 1 82.62 532 ARG B N 1
ATOM 8917 C CA . ARG B 1 532 ? -8.633 9.016 12.289 1 82.62 532 ARG B CA 1
ATOM 8918 C C . ARG B 1 532 ? -7.82 10.289 12.484 1 82.62 532 ARG B C 1
ATOM 8920 O O . ARG B 1 532 ? -7.035 10.68 11.617 1 82.62 532 ARG B O 1
ATOM 8927 N N . MET B 1 533 ? -8.047 10.789 13.609 1 87.75 533 MET B N 1
ATOM 8928 C CA . MET B 1 533 ? -7.379 12.055 13.898 1 87.75 533 MET B CA 1
ATOM 8929 C C . MET B 1 533 ? -5.883 11.844 14.094 1 87.75 533 MET B C 1
ATOM 8931 O O . MET B 1 533 ? -5.465 10.914 14.781 1 87.75 533 MET B O 1
ATOM 8935 N N . ASN B 1 534 ? -5.121 12.656 13.461 1 87 534 ASN B N 1
ATOM 8936 C CA . ASN B 1 534 ? -3.682 12.648 13.695 1 87 534 ASN B CA 1
ATOM 8937 C C . ASN B 1 534 ? -3.295 13.633 14.797 1 87 534 ASN B C 1
ATOM 8939 O O . ASN B 1 534 ? -4.16 14.242 15.422 1 87 534 ASN B O 1
ATOM 8943 N N . THR B 1 535 ? -2.006 13.773 15.062 1 87.75 535 THR B N 1
ATOM 8944 C CA . THR B 1 535 ? -1.553 14.586 16.188 1 87.75 535 THR B CA 1
ATOM 8945 C C . THR B 1 535 ? -1.638 16.062 15.844 1 87.75 535 THR B C 1
ATOM 8947 O O . THR B 1 535 ? -1.476 16.922 16.719 1 87.75 535 THR B O 1
ATOM 8950 N N . LEU B 1 536 ? -1.977 16.375 14.617 1 88.19 536 LEU B N 1
ATOM 8951 C CA . LEU B 1 536 ? -2.1 17.766 14.195 1 88.19 536 LEU B CA 1
ATOM 8952 C C . LEU B 1 536 ? -3.553 18.219 14.25 1 88.19 536 LEU B C 1
ATOM 8954 O O . LEU B 1 536 ? -3.861 19.359 13.898 1 88.19 536 LEU B O 1
ATOM 8958 N N . GLY B 1 537 ? -4.418 17.312 14.641 1 87.75 537 GLY B N 1
ATOM 8959 C CA . GLY B 1 537 ? -5.828 17.641 14.766 1 87.75 537 GLY B CA 1
ATOM 8960 C C . GLY B 1 537 ? -6.59 17.5 13.461 1 87.75 537 GLY B C 1
ATOM 8961 O O . GLY B 1 537 ? -7.684 18.047 13.312 1 87.75 537 GLY B O 1
ATOM 8962 N N . TRP B 1 538 ? -5.98 16.922 12.508 1 89.25 538 TRP B N 1
ATOM 8963 C CA . TRP B 1 538 ? -6.578 16.656 11.203 1 89.25 538 TRP B CA 1
ATOM 8964 C C . TRP B 1 538 ? -6.664 15.156 10.938 1 89.25 538 TRP B C 1
ATOM 8966 O O . TRP B 1 538 ? -6.469 14.344 11.852 1 89.25 538 TRP B O 1
ATOM 8976 N N . PHE B 1 539 ? -7.184 14.82 9.766 1 88.56 539 PHE B N 1
ATOM 8977 C CA . PHE B 1 539 ? -7.219 13.414 9.367 1 88.56 539 PHE B CA 1
ATOM 8978 C C . PHE B 1 539 ? -6.707 13.25 7.938 1 88.56 539 PHE B C 1
ATOM 8980 O O . PHE B 1 539 ? -6.77 14.188 7.137 1 88.56 539 PHE B O 1
ATOM 8987 N N . ASP B 1 540 ? -6.168 12.109 7.691 1 88.38 540 ASP B N 1
ATOM 8988 C CA . ASP B 1 540 ? -5.645 11.828 6.359 1 88.38 540 ASP B CA 1
ATOM 8989 C C . ASP B 1 540 ? -6.77 11.766 5.328 1 88.38 540 ASP B C 1
ATOM 8991 O O . ASP B 1 540 ? -7.574 10.828 5.336 1 88.38 540 ASP B O 1
ATOM 8995 N N . PHE B 1 541 ? -6.781 12.734 4.414 1 90.62 541 PHE B N 1
ATOM 8996 C CA . PHE B 1 541 ? -7.84 12.805 3.418 1 90.62 541 PHE B CA 1
ATOM 8997 C C . PHE B 1 541 ? -7.828 11.57 2.52 1 90.62 541 PHE B C 1
ATOM 8999 O O . PHE B 1 541 ? -8.875 11.133 2.045 1 90.62 541 PHE B O 1
ATOM 9006 N N . LYS B 1 542 ? -6.676 11.062 2.324 1 87.44 542 LYS B N 1
ATOM 9007 C CA . LYS B 1 542 ? -6.523 9.938 1.403 1 87.44 542 LYS B CA 1
ATOM 9008 C C . LYS B 1 542 ? -7.215 8.688 1.939 1 87.44 542 LYS B C 1
ATOM 9010 O O . LYS B 1 542 ? -7.684 7.852 1.165 1 87.44 542 LYS B O 1
ATOM 9015 N N . SER B 1 543 ? -7.309 8.547 3.145 1 85.44 543 SER B N 1
ATOM 9016 C CA . SER B 1 543 ? -7.852 7.34 3.756 1 85.44 543 SER B CA 1
ATOM 9017 C C . SER B 1 543 ? -9.344 7.477 4.027 1 85.44 543 SER B C 1
ATOM 9019 O O . SER B 1 543 ? -10.016 6.488 4.336 1 85.44 543 SER B O 1
ATOM 9021 N N . ALA B 1 544 ? -9.883 8.664 3.941 1 88.62 544 ALA B N 1
ATOM 9022 C CA . ALA B 1 544 ? -11.297 8.906 4.227 1 88.62 544 ALA B CA 1
ATOM 9023 C C . ALA B 1 544 ? -12.172 8.445 3.068 1 88.62 544 ALA B C 1
ATOM 9025 O O . ALA B 1 544 ? -11.766 8.5 1.908 1 88.62 544 ALA B O 1
ATOM 9026 N N . TRP B 1 545 ? -13.32 7.918 3.441 1 88.88 545 TRP B N 1
ATOM 9027 C CA . TRP B 1 545 ? -14.273 7.492 2.418 1 88.88 545 TRP B CA 1
ATOM 9028 C C . TRP B 1 545 ? -15.695 7.473 2.969 1 88.88 545 TRP B C 1
ATOM 9030 O O . TRP B 1 545 ? -15.898 7.629 4.176 1 88.88 545 TRP B O 1
ATOM 9040 N N . PHE B 1 546 ? -16.672 7.418 2.1 1 86 546 PHE B N 1
ATOM 9041 C CA . PHE B 1 546 ? -18.078 7.449 2.488 1 86 546 PHE B CA 1
ATOM 9042 C C . PHE B 1 546 ? -18.719 6.074 2.348 1 86 546 PHE B C 1
ATOM 9044 O O . PHE B 1 546 ? -18.578 5.418 1.312 1 86 546 PHE B O 1
ATOM 9051 N N . ALA B 1 547 ? -19.25 5.641 3.416 1 83 547 ALA B N 1
ATOM 9052 C CA . ALA B 1 547 ? -20.047 4.414 3.361 1 83 547 ALA B CA 1
ATOM 9053 C C . ALA B 1 547 ? -21.531 4.723 3.148 1 83 547 ALA B C 1
ATOM 9055 O O . ALA B 1 547 ? -22.078 5.633 3.775 1 83 547 ALA B O 1
ATOM 9056 N N . PRO B 1 548 ? -22.109 3.992 2.227 1 76.5 548 PRO B N 1
ATOM 9057 C CA . PRO B 1 548 ? -23.547 4.176 2.104 1 76.5 548 PRO B CA 1
ATOM 9058 C C . PRO B 1 548 ? -24.312 3.717 3.346 1 76.5 548 PRO B C 1
ATOM 9060 O O . PRO B 1 548 ? -23.766 2.984 4.172 1 76.5 548 PRO B O 1
ATOM 9063 N N . PRO B 1 549 ? -25.531 4.34 3.525 1 69.25 549 PRO B N 1
ATOM 9064 C CA . PRO B 1 549 ? -26.312 3.885 4.668 1 69.25 549 PRO B CA 1
ATOM 9065 C C . PRO B 1 549 ? -26.594 2.383 4.637 1 69.25 549 PRO B C 1
ATOM 9067 O O . PRO B 1 549 ? -26.672 1.789 3.557 1 69.25 549 PRO B O 1
ATOM 9070 N N . ASP B 1 550 ? -26.484 1.818 5.801 1 66.06 550 ASP B N 1
ATOM 9071 C CA . ASP B 1 550 ? -26.781 0.395 5.91 1 66.06 550 ASP B CA 1
ATOM 9072 C C . ASP B 1 550 ? -28.188 0.092 5.387 1 66.06 550 ASP B C 1
ATOM 9074 O O . ASP B 1 550 ? -29.094 0.928 5.488 1 66.06 550 ASP B O 1
ATOM 9078 N N . PRO B 1 551 ? -28.359 -0.99 4.676 1 61.09 551 PRO B N 1
ATOM 9079 C CA . PRO B 1 551 ? -29.719 -1.328 4.23 1 61.09 551 PRO B CA 1
ATOM 9080 C C . PRO B 1 551 ? -30.703 -1.462 5.387 1 61.09 551 PRO B C 1
ATOM 9082 O O . PRO B 1 551 ? -30.297 -1.795 6.508 1 61.09 551 PRO B O 1
#

Radius of gyration: 39.18 Å; Cα contacts (8 Å, |Δi|>4): 2202; chains: 2; bounding box: 90×123×115 Å

Nearest PDB structures (foldseek):
  5u4o-assembly1_A-2  TM=6.845E-01  e=8.531E-28  Bacillus anthracis
  3tcf-assembly2_B  TM=7.472E-01  e=8.306E-24  Escherichia coli K-12
  4wed-assembly1_A  TM=5.853E-01  e=5.346E-25  Sinorhizobium meliloti 1021
  3t66-assembly1_A  TM=5.950E-01  e=2.520E-24  Halalkalibacterium halodurans C-125
  3ry3-assembly2_B  TM=5.973E-01  e=1.864E-19  Yersinia pestis CO92

Foldseek 3Di:
DPPVVLLVLLLQLCVQVVQDKDFADLVVSCVSSVHDSVVSVVSQVVCVVVVQWDWADDDDDPGTIIIHGPHHNVRSLVVVLLVCVVVVVLVVNCVSVVDLVVSVLSLLQVFAWDADPNAIEHEWEFAFFQQFQDALAQHDLVSQQVVQQFFFWQWAADQVARDIAGDQFRDKDDPDQFKIKTAGDFDFAKLVGHGDDPVQLQLLLVVNCVFQLSVQFDDWDDPDPRMIMTGGNAGFPCVSVVRNGRNNTGAGNCLVVDPSCRRFNMHRHQWGWDDGDRFKTKIAGRPSRVDDHFAHGMYMYGHRHPPPDLADSAIERHHPDPFDKDKDKDWFFFFKKKAFFCVDPLSVDLQNLQVLQQLLALVLLLVLADPNVVVWKAFDCFRGNVANLADHGDDDDDPPQQEFEEEEEPSDVVVVRSLVSSQVSVVVVNHGYHYYYHHSSCQQQLPDDGRMYIDIDGFTPPCLQGVLVVLLRRNNNCRRDPDPNSVQSSCSRVVNDPPSVVRSVCNVSSSMRGHIIGMAMYMGGPQKPQFDAGSSNGGDSRRIDGHDDDD/DPPVVLLVLVLQLCVLVVQDKDFADLVVSCVSSVHDSVVSVVSQVVCVVVVQWDWADDDDDPGTIIIHGPHHNVRSLVVVLLVCVVVVVLVVNCVSVVDLVVSVLSLLQVFAWDADPNAIEHEWEFAFFQQFQDALAQHDLVSQQVVQQFFFWQWAADQVARDIAGDQFRDKDDPDQFKIKTAGDFDFAKLVGHGDDPVQLQLLLVVNCVFQLSVQFDDWDDPDPRMIMTGGNAGFPCVSVVRNGRNNTGAGNCLVVDPSCRRFNMHRHQWGWDDGDRFKTKIAGRPSRVDDHFAHGMYMYGHRHPPPDVADSAIERHHPDPFDKDKDKDWFFFFKKKAFFCVDPLSVDLQNLQVLQQLLALVLLLVLADPNCVVWKAFDCFRGNVANLADHGDDDDDPPQQEFEEEEEPSDVVVVRSLVSSQVSVVVVNHGYHYYYHHSSCQQQLPDDGRMYIDIDGFTPPRLQGVLVVLLRRNNNCRRDPDPNSVQSSCSRVVNDPPSVVRSVCNVSSSMRGHIIGMAMYMHGPQKPQFDAGSSNGGDSRRIDGHDDDD

Sequence (1102 aa):
MSSGRLQQQFIRLWQCCDGKTQDTTLNELAELLNCSRRHMRTLLNTMQARGWLTWEAEVGRGKRSRLTFLYTGLALQQQRAEDLLEQDRIDQLVQLVGDKTAVRQMLISHLGRSFRQGRHILRVLYYRPLQNL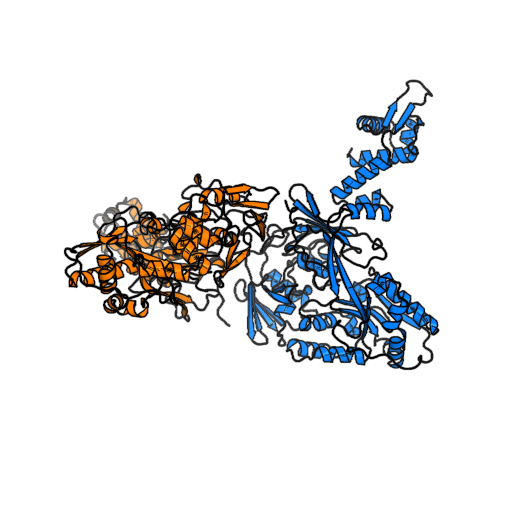LPGTALRRSETHIARQIFSALTRVNEENGELEADIAHHWQQISPLHWRFFLRPGIHFHHGRELEMEDVIASLRRINDLPLYSHIAHIVSPTPWTLDIHLSQPDRWLPLLLAQVPAMILPREWETLNNFASQPIGTGPYAVMRNTRNQLKIHAFEDFFGYRALIDEVNVWVLPDICDERTGALTLKGPTDDEKAIESRLEEGCYYLLFDARTHRGANQAVREWVSRILSPSNLLYYANEHYQRHWFPAYGLLPRWHHARPGHGEKPAGLETLTLTFYRDHIEHQIIARIMSKLLAEHQVKLDIQEIDYDRWHAGDVESDIWLNSANFTLPLDFSLFAYLCEVPLLQHCIPLDWQADAARWRTGEMNLAAWCQQLLASKAIVPLIHHWLIIEGQRSMRGLRMNTLGWFDFKSAWFAPPDPMSSGRLQQQFIRLWQCCDGKTQDTTLNELAELLNCSRRHMRTLLNTMQARGWLTWEAEVGRGKRSRLTFLYTGLALQQQRAEDLLEQDRIDQLVQLVGDKTAVRQMLISHLGRSFRQGRHILRVLYYRPLQNLLPGTALRRSETHIARQIFSALTRVNEENGELEADIAHHWQQISPLHWRFFLRPGIHFHHGRELEMEDVIASLRRINDLPLYSHIAHIVSPTPWTLDIHLSQPDRWLPLLLAQVPAMILPREWETLNNFASQPIGTGPYAVMRNTRNQLKIHAFEDFFGYRALIDEVNVWVLPDICDERTGALTLKGPTDDEKAIESRLEEGCYYLLFDARTHRGANQAVREWVSRILSPSNLLYYANEHYQRHWFPAYGLLPRWHHARPGHGEKPAGLETLTLTFYRDHIEHQIIARIMSKLLAEHQVKLDIQEIDYDRWHAGDVESDIWLNSANFTLPLDFSLFAYLCEVPLLQHCIPLDWQADAARWRTGEMNLAAWCQQLLASKAIVPLIHHWLIIEGQRSMRGLRMNTLGWFDFKSAWFAPPDP

Secondary structure (DSSP, 8-state):
--HHHHHHHHHHHHHHTTT--EEE-HHHHHHHTT--HHHHHHHHHHHHHTTSEEEEPPPSTTPPEEEEESS-HHHHHHHHHHHHHHTT-HHHHHHHH--HHHHHHHHHTT-EEEEETTEEEEEEEESS------TTS---HHHHHHHHHH---SEEE-TTT--EEESSEEEEEEEETTEEEEEEPS--B-TTSPBP-HHHHHHHHHHGGGSGGGTTEEEEE-SSTTEEEEEESS--TTHHHHTTSGGG----TTGGGSTTTTTS---SSSEEEEEE-SSEEEEEE-TT-SSSPPS-SEEEEEE-TT---SS-S-EE---SS-SPEEEEEEE-SEEEEEEE-TTSHHHH-HHHHHHHHHHT-HHHHHHHS-HHHHHHEEE-SSSSTT--------SPPPTT--EEEEEEESS-HHHHHHHHHHHHHHHTTT-EEEEEEE-HHHHHHT-S--SEEEEEEEPPSSHHHHHHHHHHH-HHHHHHS-S-HHHHHHHHHHT---HHHHHHHHHHTTSEEEEEEEEEEEEEETTEE---B-TTS-B-GGG-EEPPPP-/--HHHHHHHHHHHHHHTTT--EEE-HHHHHHHTT--HHHHHHHHHHHHHTTSEEEEPPPSTTPPEEEEESS-HHHHHHHHHHHHHHTT-HHHHHHHH--HHHHHHHHHTT-EEEEETTEEEEEEEESS------TTS---HHHHHHHHHH---SEEE-TTT--EEESSEEEEEEEETTEEEEEEPS--B-TTSPBP-HHHHHHHHHHGGGSGGGTTEEEEE-SSTTEEEEEESS--TTHHHHTTSGGG----TTGGGSTTTTTS---SSSEEEEEE-SSEEEEEE-TT-SSSPPS-SEEEEEE-TT---SS-S-EE---SS-SPEEEEEEE-SEEEEEEE-TTSHHHH-HHHHHHHHHHT-HHHHHHHS-HHHHHHEEE-SSSSTT--------SPPPTT--EEEEEEESS-HHHHHHHHHHHHHHHTTT-EEEEEEE-HHHHHHT-S--SEEEEEEEPPSSHHHHHHHHHHH-HHHHHHS-S-HHHHHHHHHHT---HHHHHHHHHHTTSEEEEEEEEEEEEEETTEE---B-TTS-B-GGG-EEPPPP-